Protein AF-0000000087718862 (afdb_homodimer)

Sequence (972 aa):
MPLAAPPSVGAAAALAVLALLAAAALAAAALTTACLLVARPWDPRRRDYSRTHALPRPLFAAVAWWLRLCEEAAGLKPAPHRVAELANSYLVLFALCELGIPDALRRLGGEATASEVASEAALRADARWADRLLSAAAEFGLLRCARRCSRGRRRGAAPGPPERAYALNAVSAVLCADAPCCMRDFVLMERDQAEGALFLAEGIRRGAVPFELSPASKGGAGFWAALAADERRAAAFDGAMRAVDHFAGAPVTFDRVVDIAGGTGHFLARLLRRCPRLRGTLFDQPAQIARAREWWGQEQPDLICARASFAAGSFFEAAALPGPATGSDAEGRTAFVLRNILHDWDDEAALAILRALRARVDPAPLDTRAADAADAAPAGSSAAPARGGDGAGGRGSARSGGGGGSGRERWRDATLVIVEATLSEAVLPSLAKHRACSDITMLCNFGGGQERDEAAFSALLAAAGWRLRRVRPSAGFFCVLDAVPAMPLAAPPSVGAAAALAVLALLAAAALAAAALTTACLLVARPWDPRRRDYSRTHALPRPLFAAVAWWLRLCEEAAGLKPAPHRVAELANSYLVLFALCELGIPDALRRLGGEATASEVASEAALRADARWADRLLSAAAEFGLLRCARRCSRGRRRGAAPGPPERAYALNAVSAVLCADAPCCMRDFVLMERDQAEGALFLAEGIRRGAVPFELSPASKGGAGFWAALAADERRAAAFDGAMRAVDHFAGAPVTFDRVVDIAGGTGHFLARLLRRCPRLRGTLFDQPAQIARAREWWGQEQPDLICARASFAAGSFFEAAALPGPATGSDAEGRTAFVLRNILHDWDDEAALAILRALRARVDPAPLDTRAADAADAAPAGSSAAPARGGDGAGGRGSARSGGGGGSGRERWRDATLVIVEATLSEAVLPSLAKHRACSDITMLCNFGGGQERDEAAFSALLAAAGWRLRRVRPSAGFFCVLDAVPA

Solvent-accessible surface area (backbone atoms only — not comparable to full-atom values): 51392 Å² total; per-residue (Å²): 130,84,74,78,76,68,79,54,74,64,58,53,51,52,46,49,53,48,46,50,50,45,48,47,47,48,46,44,45,46,42,43,40,41,47,49,36,61,40,57,62,57,49,79,85,62,44,63,67,58,63,66,69,74,57,56,62,70,57,43,50,51,50,35,50,48,51,43,49,26,42,54,48,38,60,58,49,59,36,72,52,52,52,53,46,46,62,46,54,36,57,53,56,43,30,39,55,74,50,39,44,46,45,32,31,50,75,58,72,34,47,38,34,32,58,55,40,25,58,69,48,61,37,60,27,60,42,64,59,43,35,51,53,51,49,30,30,27,62,74,60,39,27,40,73,43,78,34,66,38,71,39,92,46,92,87,46,68,64,44,74,67,38,65,26,39,25,66,37,72,46,28,45,31,41,15,83,81,28,78,57,25,41,34,29,40,45,50,33,48,54,62,45,42,60,21,44,75,28,37,36,58,12,45,42,65,50,44,42,6,21,41,74,18,77,74,15,69,87,47,36,53,53,67,60,36,35,71,73,30,65,69,58,37,48,26,42,52,42,23,54,53,34,62,52,59,63,51,73,68,81,80,86,46,41,30,37,37,34,46,66,41,58,66,30,65,66,58,53,54,50,38,69,74,32,82,78,35,31,37,34,43,27,22,44,57,72,43,40,57,52,14,51,54,48,36,59,75,77,36,51,75,45,52,76,73,35,41,46,77,47,53,36,50,64,69,36,36,85,47,44,89,66,55,54,84,73,76,58,24,72,37,37,31,32,41,33,37,62,70,48,57,35,59,31,30,70,68,57,35,37,43,33,46,33,18,50,40,40,45,37,48,63,63,83,72,77,77,75,70,76,69,69,73,70,75,62,77,74,74,80,73,80,67,80,72,84,73,85,78,82,77,86,75,88,80,84,77,81,76,83,69,80,65,78,74,72,79,57,47,43,73,43,50,34,40,35,38,35,34,54,36,59,52,93,86,53,44,59,62,49,53,42,46,35,36,46,50,25,51,47,22,26,19,54,48,41,52,8,35,64,50,40,59,68,55,48,42,53,47,32,46,76,29,50,27,34,73,72,46,77,40,82,47,80,50,76,35,23,39,33,37,27,31,75,98,130,85,73,78,75,69,79,53,73,65,57,54,50,53,45,49,53,48,48,52,50,47,51,47,48,48,47,45,44,46,43,44,44,43,44,47,44,58,39,42,59,66,54,81,83,57,46,58,57,56,62,51,70,76,53,56,63,72,56,43,50,50,50,36,49,49,51,43,49,26,41,55,52,37,61,61,49,60,37,70,50,51,50,52,46,46,62,45,54,36,56,53,56,43,30,38,54,72,49,38,45,48,45,31,31,50,75,58,71,33,47,40,35,34,56,55,41,25,59,69,46,60,37,59,27,60,40,64,58,43,34,52,52,51,50,31,29,26,61,73,60,40,29,40,71,46,78,35,65,40,72,40,90,46,93,87,46,66,65,45,73,67,36,64,25,38,25,67,37,72,45,28,44,31,41,16,84,84,29,79,57,24,42,36,29,40,46,51,33,47,53,62,45,42,62,22,47,76,29,36,35,59,12,43,42,65,48,43,42,7,21,41,75,18,77,75,15,69,87,46,36,53,52,67,61,36,36,71,73,30,66,69,57,38,49,26,43,51,41,22,53,53,34,62,53,59,68,59,72,71,81,78,86,46,41,30,38,36,34,45,65,42,58,66,31,66,65,57,52,52,50,39,69,76,32,81,78,34,30,38,33,41,29,21,44,57,72,43,38,56,52,16,52,54,49,37,58,72,76,38,53,76,44,53,76,73,37,41,48,78,47,54,38,51,63,69,37,36,83,47,44,89,65,59,54,84,73,76,58,25,72,38,36,31,34,41,35,38,62,71,49,58,35,58,31,31,70,69,57,35,37,44,33,46,33,17,50,40,42,44,37,50,60,63,83,72,76,76,73,69,74,68,69,71,70,74,58,77,78,68,81,72,77,68,79,73,82,73,84,74,86,77,82,86,76,82,74,78,77,73,81,65,81,60,78,70,71,77,60,47,44,74,41,51,33,40,36,37,37,34,54,37,61,54,89,87,52,46,61,62,50,52,42,45,36,35,46,51,26,50,49,23,26,19,55,48,42,52,8,35,63,50,39,60,68,55,47,42,51,48,31,47,76,29,50,27,33,70,74,48,77,40,81,48,80,50,75,34,23,40,33,38,27,31,75,98

Structure (mmCIF, N/CA/C/O backbone):
data_AF-0000000087718862-model_v1
#
loop_
_entity.id
_entity.type
_entity.pdbx_description
1 polymer 'Uncharacterized protein'
#
loop_
_atom_site.group_PDB
_atom_site.id
_atom_site.type_symbol
_atom_site.label_atom_id
_atom_site.label_alt_id
_atom_site.label_comp_id
_atom_site.label_asym_id
_atom_site.label_entity_id
_atom_site.label_seq_id
_atom_site.pdbx_PDB_ins_code
_atom_site.Cartn_x
_atom_site.Cartn_y
_atom_site.Cartn_z
_atom_site.occupancy
_atom_site.B_iso_or_equiv
_atom_site.auth_seq_id
_atom_site.auth_comp_id
_atom_site.auth_asym_id
_atom_site.auth_atom_id
_atom_site.pdbx_PDB_model_num
ATOM 1 N N . MET A 1 1 ? 15.93 -51.062 14.953 1 23.64 1 MET A N 1
ATOM 2 C CA . MET A 1 1 ? 16.094 -49.812 14.234 1 23.64 1 MET A CA 1
ATOM 3 C C . MET A 1 1 ? 15.836 -48.625 15.156 1 23.64 1 MET A C 1
ATOM 5 O O . MET A 1 1 ? 14.758 -48.5 15.75 1 23.64 1 MET A O 1
ATOM 9 N N . PRO A 1 2 ? 16.734 -47.938 15.797 1 28.27 2 PRO A N 1
ATOM 10 C CA . PRO A 1 2 ? 16.516 -47.312 17.109 1 28.27 2 PRO A CA 1
ATOM 11 C C . PRO A 1 2 ? 15.609 -46.062 17.031 1 28.27 2 PRO A C 1
ATOM 13 O O . PRO A 1 2 ? 15.516 -45.438 15.969 1 28.27 2 PRO A O 1
ATOM 16 N N . LEU A 1 3 ? 14.586 -46.031 17.797 1 27.34 3 LEU A N 1
ATOM 17 C CA . LEU A 1 3 ? 13.516 -45.094 18.141 1 27.34 3 LEU A CA 1
ATOM 18 C C . LEU A 1 3 ? 14.062 -43.688 18.375 1 27.34 3 LEU A C 1
ATOM 20 O O . LEU A 1 3 ? 14.984 -43.5 19.172 1 27.34 3 LEU A O 1
ATOM 24 N N . ALA A 1 4 ? 14.133 -43 17.328 1 33.72 4 ALA A N 1
ATOM 25 C CA . ALA A 1 4 ? 14.703 -41.656 17.406 1 33.72 4 ALA A CA 1
ATOM 26 C C . ALA A 1 4 ? 14.297 -40.938 18.688 1 33.72 4 ALA A C 1
ATOM 28 O O . ALA A 1 4 ? 13.141 -41.031 19.109 1 33.72 4 ALA A O 1
ATOM 29 N N . ALA A 1 5 ? 15.125 -40.688 19.656 1 36.94 5 ALA A N 1
ATOM 30 C CA . ALA A 1 5 ? 15.023 -40.281 21.062 1 36.94 5 ALA A CA 1
ATOM 31 C C . ALA A 1 5 ? 14.102 -39.062 21.203 1 36.94 5 ALA A C 1
ATOM 33 O O . ALA A 1 5 ? 14.039 -38.219 20.328 1 36.94 5 ALA A O 1
ATOM 34 N N . PRO A 1 6 ? 13.102 -39.156 22.094 1 40.19 6 PRO A N 1
ATOM 35 C CA . PRO A 1 6 ? 12.055 -38.188 22.453 1 40.19 6 PRO A CA 1
ATOM 36 C C . PRO A 1 6 ? 12.586 -36.781 22.656 1 40.19 6 PRO A C 1
ATOM 38 O O . PRO A 1 6 ? 13.75 -36.594 23.031 1 40.19 6 PRO A O 1
ATOM 41 N N . PRO A 1 7 ? 12.031 -35.969 21.969 1 44.09 7 PRO A N 1
ATOM 42 C CA . PRO A 1 7 ? 12.539 -34.625 22.234 1 44.09 7 PRO A CA 1
ATOM 43 C C . PRO A 1 7 ? 12.742 -34.344 23.719 1 44.09 7 PRO A C 1
ATOM 45 O O . PRO A 1 7 ? 11.961 -34.844 24.547 1 44.09 7 PRO A O 1
ATOM 48 N N . SER A 1 8 ? 13.82 -34.188 24.25 1 43.47 8 SER A N 1
ATOM 49 C CA . SER A 1 8 ? 14.18 -34.156 25.656 1 43.47 8 SER A CA 1
ATOM 50 C C . SER A 1 8 ? 13.25 -33.219 26.438 1 43.47 8 SER A C 1
ATOM 52 O O . SER A 1 8 ? 12.594 -32.344 25.859 1 43.47 8 SER A O 1
ATOM 54 N N . VAL A 1 9 ? 12.914 -33.5 27.719 1 49.41 9 VAL A N 1
ATOM 55 C CA . VAL A 1 9 ? 12.125 -32.875 28.781 1 49.41 9 VAL A CA 1
ATOM 56 C C . VAL A 1 9 ? 12.359 -31.375 28.797 1 49.41 9 VAL A C 1
ATOM 58 O O . VAL A 1 9 ? 11.422 -30.594 28.984 1 49.41 9 VAL A O 1
ATOM 61 N N . GLY A 1 10 ? 13.492 -31.016 28.297 1 47.12 10 GLY A N 1
ATOM 62 C CA . GLY A 1 10 ? 13.891 -29.625 28.266 1 47.12 10 GLY A CA 1
ATOM 63 C C . GLY A 1 10 ? 13.258 -28.844 27.141 1 47.12 10 GLY A C 1
ATOM 64 O O . GLY A 1 10 ? 12.836 -27.703 27.312 1 47.12 10 GLY A O 1
ATOM 65 N N . ALA A 1 11 ? 13.047 -29.562 26.125 1 49.69 11 ALA A N 1
ATOM 66 C CA . ALA A 1 11 ? 12.461 -28.906 24.953 1 49.69 11 ALA A CA 1
ATOM 67 C C . ALA A 1 11 ? 10.953 -28.75 25.125 1 49.69 11 ALA A C 1
ATOM 69 O O . ALA A 1 11 ? 10.398 -27.703 24.781 1 49.69 11 ALA A O 1
ATOM 70 N N . ALA A 1 12 ? 10.344 -29.672 25.891 1 48.41 12 ALA A N 1
ATOM 71 C CA . ALA A 1 12 ? 8.898 -29.609 26.125 1 48.41 12 ALA A CA 1
ATOM 72 C C . ALA A 1 12 ? 8.562 -28.516 27.141 1 48.41 12 ALA A C 1
ATOM 74 O O . ALA A 1 12 ? 7.598 -27.766 26.969 1 48.41 12 ALA A O 1
ATOM 75 N N . ALA A 1 13 ? 9.359 -28.406 28.125 1 47.88 13 ALA A N 1
ATOM 76 C CA . ALA A 1 13 ? 9.133 -27.391 29.141 1 47.88 13 ALA A CA 1
ATOM 77 C C . ALA A 1 13 ? 9.391 -26 28.594 1 47.88 13 ALA A C 1
ATOM 79 O O . ALA A 1 13 ? 8.625 -25.062 28.859 1 47.88 13 ALA A O 1
ATOM 80 N N . ALA A 1 14 ? 10.312 -25.953 27.734 1 48.03 14 ALA A N 1
ATOM 81 C CA . ALA A 1 14 ? 10.602 -24.672 27.094 1 48.03 14 ALA A CA 1
ATOM 82 C C . ALA A 1 14 ? 9.484 -24.266 26.141 1 48.03 14 ALA A C 1
ATOM 84 O O . ALA A 1 14 ? 9.07 -23.094 26.125 1 48.03 14 ALA A O 1
ATOM 85 N N . LEU A 1 15 ? 8.812 -25.344 25.734 1 48.75 15 LEU A N 1
ATOM 86 C CA . LEU A 1 15 ? 7.688 -25.078 24.844 1 48.75 15 LEU A CA 1
ATOM 87 C C . LEU A 1 15 ? 6.449 -24.688 25.641 1 48.75 15 LEU A C 1
ATOM 89 O O . LEU A 1 15 ? 5.695 -23.797 25.234 1 48.75 15 LEU A O 1
ATOM 93 N N . ALA A 1 16 ? 6.293 -25.266 26.75 1 49.66 16 ALA A N 1
ATOM 94 C CA . ALA A 1 16 ? 5.156 -24.938 27.594 1 49.66 16 ALA A CA 1
ATOM 95 C C . ALA A 1 16 ? 5.297 -23.531 28.172 1 49.66 16 ALA A C 1
ATOM 97 O O . ALA A 1 16 ? 4.324 -22.766 28.219 1 49.66 16 ALA A O 1
ATOM 98 N N . VAL A 1 17 ? 6.398 -23.141 28.5 1 48.22 17 VAL A N 1
ATOM 99 C CA . VAL A 1 17 ? 6.625 -21.812 29.031 1 48.22 17 VAL A CA 1
ATOM 100 C C . VAL A 1 17 ? 6.504 -20.781 27.906 1 48.22 17 VAL A C 1
ATOM 102 O O . VAL A 1 17 ? 5.883 -19.734 28.078 1 48.22 17 VAL A O 1
ATOM 105 N N . LEU A 1 18 ? 6.824 -21.281 26.797 1 47 18 LEU A N 1
ATOM 106 C CA . LEU A 1 18 ? 6.664 -20.422 25.625 1 47 18 LEU A CA 1
ATOM 107 C C . LEU A 1 18 ? 5.195 -20.281 25.25 1 47 18 LEU A C 1
ATOM 109 O O . LEU A 1 18 ? 4.742 -19.203 24.891 1 47 18 LEU A O 1
ATOM 113 N N . ALA A 1 19 ? 4.504 -21.406 25.516 1 46.75 19 ALA A N 1
ATOM 114 C CA . ALA A 1 19 ? 3.057 -21.391 25.297 1 46.75 19 ALA A CA 1
ATOM 115 C C . ALA A 1 19 ? 2.365 -20.5 26.328 1 46.75 19 ALA A C 1
ATOM 117 O O . ALA A 1 19 ? 1.468 -19.734 26 1 46.75 19 ALA A O 1
ATOM 118 N N . LEU A 1 20 ? 2.664 -20.562 27.484 1 47.06 20 LEU A N 1
ATOM 119 C CA . LEU A 1 20 ? 2.033 -19.75 28.516 1 47.06 20 LEU A CA 1
ATOM 120 C C . LEU A 1 20 ? 2.455 -18.281 28.406 1 47.06 20 LEU A C 1
ATOM 122 O O . LEU A 1 20 ? 1.633 -17.375 28.578 1 47.06 20 LEU A O 1
ATOM 126 N N . LEU A 1 21 ? 3.617 -18.031 27.969 1 45.72 21 LEU A N 1
ATOM 127 C CA . LEU A 1 21 ? 4.055 -16.656 27.734 1 45.72 21 LEU A CA 1
ATOM 128 C C . LEU A 1 21 ? 3.418 -16.094 26.484 1 45.72 21 LEU A C 1
ATOM 130 O O . LEU A 1 21 ? 3.012 -14.922 26.453 1 45.72 21 LEU A O 1
ATOM 134 N N . ALA A 1 22 ? 3.197 -17 25.578 1 45 22 ALA A N 1
ATOM 135 C CA . ALA A 1 22 ? 2.4 -16.656 24.406 1 45 22 ALA A CA 1
ATOM 136 C C . ALA A 1 22 ? 0.949 -16.375 24.781 1 45 22 ALA A C 1
ATOM 138 O O . ALA A 1 22 ? 0.348 -15.406 24.328 1 45 22 ALA A O 1
ATOM 139 N N . ALA A 1 23 ? 0.465 -17.219 25.594 1 45.19 23 ALA A N 1
ATOM 140 C CA . ALA A 1 23 ? -0.889 -17 26.094 1 45.19 23 ALA A CA 1
ATOM 141 C C . ALA A 1 23 ? -0.96 -15.734 26.953 1 45.19 23 ALA A C 1
ATOM 143 O O . ALA A 1 23 ? -1.914 -14.961 26.844 1 45.19 23 ALA A O 1
ATOM 144 N N . ALA A 1 24 ? -0.059 -15.43 27.672 1 44.12 24 ALA A N 1
ATOM 145 C CA . ALA A 1 24 ? -0.067 -14.211 28.484 1 44.12 24 ALA A CA 1
ATOM 146 C C . ALA A 1 24 ? 0.209 -12.977 27.625 1 44.12 24 ALA A C 1
ATOM 148 O O . ALA A 1 24 ? -0.41 -11.93 27.797 1 44.12 24 ALA A O 1
ATOM 149 N N . ALA A 1 25 ? 1.026 -13.125 26.641 1 43.94 25 ALA A N 1
ATOM 150 C CA . ALA A 1 25 ? 1.2 -12.07 25.641 1 43.94 25 ALA A CA 1
ATOM 151 C C . ALA A 1 25 ? -0.078 -11.859 24.828 1 43.94 25 ALA A C 1
ATOM 153 O O . ALA A 1 25 ? -0.472 -10.727 24.562 1 43.94 25 ALA A O 1
ATOM 154 N N . LEU A 1 26 ? -0.649 -12.93 24.5 1 44.22 26 LEU A N 1
ATOM 155 C CA . LEU A 1 26 ? -1.983 -12.828 23.922 1 44.22 26 LEU A CA 1
ATOM 156 C C . LEU A 1 26 ? -2.963 -12.211 24.906 1 44.22 26 LEU A C 1
ATOM 158 O O . LEU A 1 26 ? -3.779 -11.367 24.531 1 44.22 26 LEU A O 1
ATOM 162 N N . ALA A 1 27 ? -2.902 -12.578 26.062 1 44.41 27 ALA A N 1
ATOM 163 C CA . ALA A 1 27 ? -3.797 -11.961 27.031 1 44.41 27 ALA A CA 1
ATOM 164 C C . ALA A 1 27 ? -3.393 -10.516 27.312 1 44.41 27 ALA A C 1
ATOM 166 O O . ALA A 1 27 ? -4.246 -9.625 27.406 1 44.41 27 ALA A O 1
ATOM 167 N N . ALA A 1 28 ? -2.166 -10.148 27.281 1 42.38 28 ALA A N 1
ATOM 168 C CA . ALA A 1 28 ? -1.746 -8.758 27.406 1 42.38 28 ALA A CA 1
ATOM 169 C C . ALA A 1 28 ? -2.051 -7.973 26.125 1 42.38 28 ALA A C 1
ATOM 171 O O . ALA A 1 28 ? -2.492 -6.824 26.188 1 42.38 28 ALA A O 1
ATOM 172 N N . ALA A 1 29 ? -1.793 -8.57 25.016 1 41.5 29 ALA A N 1
ATOM 173 C CA . ALA A 1 29 ? -2.344 -8.016 23.781 1 41.5 29 ALA A CA 1
ATOM 174 C C . ALA A 1 29 ? -3.861 -7.887 23.875 1 41.5 29 ALA A C 1
ATOM 176 O O . ALA A 1 29 ? -4.43 -6.871 23.469 1 41.5 29 ALA A O 1
ATOM 177 N N . ALA A 1 30 ? -4.41 -8.922 24.391 1 41.53 30 ALA A N 1
ATOM 178 C CA . ALA A 1 30 ? -5.84 -8.773 24.656 1 41.53 30 ALA A CA 1
ATOM 179 C C . ALA A 1 30 ? -6.098 -7.66 25.672 1 41.53 30 ALA A C 1
ATOM 181 O O . ALA A 1 30 ? -7.008 -6.848 25.484 1 41.53 30 ALA A O 1
ATOM 182 N N . LEU A 1 31 ? -5.324 -7.562 26.656 1 40.56 31 LEU A N 1
ATOM 183 C CA . LEU A 1 31 ? -5.531 -6.469 27.609 1 40.56 31 LEU A CA 1
ATOM 184 C C . LEU A 1 31 ? -5.09 -5.141 27 1 40.56 31 LEU A C 1
ATOM 186 O O . LEU A 1 31 ? -5.777 -4.125 27.156 1 40.56 31 LEU A O 1
ATOM 190 N N . THR A 1 32 ? -3.988 -5.121 26.297 1 39.25 32 THR A N 1
ATOM 191 C CA . THR A 1 32 ? -3.643 -3.9 25.578 1 39.25 32 THR A CA 1
ATOM 192 C C . THR A 1 32 ? -4.684 -3.594 24.5 1 39.25 32 THR A C 1
ATOM 194 O O . THR A 1 32 ? -5.102 -2.447 24.344 1 39.25 32 THR A O 1
ATOM 197 N N . THR A 1 33 ? -4.961 -4.637 23.812 1 38.41 33 THR A N 1
ATOM 198 C CA . THR A 1 33 ? -6.156 -4.469 23 1 38.41 33 THR A CA 1
ATOM 199 C C . THR A 1 33 ? -7.352 -4.074 23.859 1 38.41 33 THR A C 1
ATOM 201 O O . THR A 1 33 ? -8.117 -3.18 23.5 1 38.41 33 THR A O 1
ATOM 204 N N . ALA A 1 34 ? -7.496 -4.762 24.953 1 37.19 34 ALA A N 1
ATOM 205 C CA . ALA A 1 34 ? -8.539 -4.297 25.859 1 37.19 34 ALA A CA 1
ATOM 206 C C . ALA A 1 34 ? -8.273 -2.867 26.328 1 37.19 34 ALA A C 1
ATOM 208 O O . ALA A 1 34 ? -9.195 -2.055 26.406 1 37.19 34 ALA A O 1
ATOM 209 N N . CYS A 1 35 ? -7.102 -2.631 26.703 1 36.28 35 CYS A N 1
ATOM 210 C CA . CYS A 1 35 ? -6.797 -1.248 27.062 1 36.28 35 CYS A CA 1
ATOM 211 C C . CYS A 1 35 ? -6.852 -0.348 25.828 1 36.28 35 CYS A C 1
ATOM 213 O O . CYS A 1 35 ? -7.301 0.796 25.906 1 36.28 35 CYS A O 1
ATOM 215 N N . LEU A 1 36 ? -6.098 -0.807 24.859 1 36.12 36 LEU A N 1
ATOM 216 C CA . LEU A 1 36 ? -6.387 -0.081 23.625 1 36.12 36 LEU A CA 1
ATOM 217 C C . LEU A 1 36 ? -7.867 -0.166 23.281 1 36.12 36 LEU A C 1
ATOM 219 O O . LEU A 1 36 ? -8.422 0.756 22.688 1 36.12 36 LEU A O 1
ATOM 223 N N . LEU A 1 37 ? -8.414 -1.369 23.375 1 34.22 37 LEU A N 1
ATOM 224 C CA . LEU A 1 37 ? -9.875 -1.421 23.422 1 34.22 37 LEU A CA 1
ATOM 225 C C . LEU A 1 37 ? -10.406 -0.53 24.547 1 34.22 37 LEU A C 1
ATOM 227 O O . LEU A 1 37 ? -11.594 -0.183 24.547 1 34.22 37 LEU A O 1
ATOM 231 N N . VAL A 1 38 ? -9.812 -0.645 25.703 1 31.61 38 VAL A N 1
ATOM 232 C CA . VAL A 1 38 ? -10.227 0.513 26.484 1 31.61 38 VAL A CA 1
ATOM 233 C C . VAL A 1 38 ? -9.859 1.798 25.734 1 31.61 38 VAL A C 1
ATOM 235 O O . VAL A 1 38 ? -10.125 2.898 26.234 1 31.61 38 VAL A O 1
ATOM 238 N N . ALA A 1 39 ? -8.727 1.721 25.016 1 31.38 39 ALA A N 1
ATOM 239 C CA . ALA A 1 39 ? -9.102 2.592 23.906 1 31.38 39 ALA A CA 1
ATOM 240 C C . ALA A 1 39 ? -10.414 2.135 23.266 1 31.38 39 ALA A C 1
ATOM 242 O O . ALA A 1 39 ? -10.516 1 22.797 1 31.38 39 ALA A O 1
ATOM 243 N N . ARG A 1 40 ? -11.523 2.295 23.844 1 30.72 40 ARG A N 1
ATOM 244 C CA . ARG A 1 40 ? -12.953 2.07 23.625 1 30.72 40 ARG A CA 1
ATOM 245 C C . ARG A 1 40 ? -13.258 1.9 22.156 1 30.72 40 ARG A C 1
ATOM 247 O O . ARG A 1 40 ? -12.883 2.74 21.328 1 30.72 40 ARG A O 1
ATOM 254 N N . PRO A 1 41 ? -13.141 0.674 21.5 1 29.67 41 PRO A N 1
ATOM 255 C CA . PRO A 1 41 ? -13.969 0.646 20.281 1 29.67 41 PRO A CA 1
ATOM 256 C C . PRO A 1 41 ? -15.055 1.718 20.281 1 29.67 41 PRO A C 1
ATOM 258 O O . PRO A 1 41 ? -15.617 2.029 21.344 1 29.67 41 PRO A O 1
ATOM 261 N N . TRP A 1 42 ? -15.07 2.504 19.266 1 28.91 42 TRP A N 1
ATOM 262 C CA . TRP A 1 42 ? -16.281 3.268 18.938 1 28.91 42 TRP A CA 1
ATOM 263 C C . TRP A 1 42 ? -17.516 2.393 19.047 1 28.91 42 TRP A C 1
ATOM 265 O O . TRP A 1 42 ? -17.609 1.349 18.391 1 28.91 42 TRP A O 1
ATOM 275 N N . ASP A 1 43 ? -18.094 1.881 20.062 1 27.73 43 ASP A N 1
ATOM 276 C CA . ASP A 1 43 ? -19.547 1.869 19.906 1 27.73 43 ASP A CA 1
ATOM 277 C C . ASP A 1 43 ? -20 2.963 18.953 1 27.73 43 ASP A C 1
ATOM 279 O O . ASP A 1 43 ? -19.75 4.148 19.172 1 27.73 43 ASP A O 1
ATOM 283 N N . PRO A 1 44 ? -20.047 2.609 17.609 1 29.39 44 PRO A N 1
ATOM 284 C CA . PRO A 1 44 ? -20.453 3.684 16.703 1 29.39 44 PRO A CA 1
ATOM 285 C C . PRO A 1 44 ? -21.234 4.789 17.406 1 29.39 44 PRO A C 1
ATOM 287 O O . PRO A 1 44 ? -21.438 5.867 16.844 1 29.39 44 PRO A O 1
ATOM 290 N N . ARG A 1 45 ? -22.125 4.574 18.406 1 28.11 45 ARG A N 1
ATOM 291 C CA . ARG A 1 45 ? -22.891 5.555 19.172 1 28.11 45 ARG A CA 1
ATOM 292 C C . ARG A 1 45 ? -21.984 6.332 20.125 1 28.11 45 ARG A C 1
ATOM 294 O O . ARG A 1 45 ? -22.375 7.387 20.641 1 28.11 45 ARG A O 1
ATOM 301 N N . ARG A 1 46 ? -21.141 5.699 20.859 1 32.31 46 ARG A N 1
ATOM 302 C CA . ARG A 1 46 ? -20.312 6.457 21.797 1 32.31 46 ARG A CA 1
ATOM 303 C C . ARG A 1 46 ? -18.953 6.801 21.188 1 32.31 46 ARG A C 1
ATOM 305 O O . ARG A 1 46 ? -18.062 5.953 21.125 1 32.31 46 ARG A O 1
ATOM 312 N N . ARG A 1 47 ? -18.781 7.414 19.969 1 31.08 47 ARG A N 1
ATOM 313 C CA . ARG A 1 47 ? -18.031 8.055 18.906 1 31.08 47 ARG A CA 1
ATOM 314 C C . ARG A 1 47 ? -16.875 8.875 19.469 1 31.08 47 ARG A C 1
ATOM 316 O O . ARG A 1 47 ? -16.25 9.656 18.75 1 31.08 47 ARG A O 1
ATOM 323 N N . ASP A 1 48 ? -16.953 9.328 20.766 1 30.14 48 ASP A N 1
ATOM 324 C CA . ASP A 1 48 ? -16.141 10.516 21.047 1 30.14 48 ASP A CA 1
ATOM 325 C C . ASP A 1 48 ? -14.672 10.133 21.281 1 30.14 48 ASP A C 1
ATOM 327 O O . ASP A 1 48 ? -14.344 9.523 22.297 1 30.14 48 ASP A O 1
ATOM 331 N N . TYR A 1 49 ? -13.961 9.781 20.281 1 34 49 TYR A N 1
ATOM 332 C CA . TYR A 1 49 ? -12.516 9.695 20.391 1 34 49 TYR A CA 1
ATOM 333 C C . TYR A 1 49 ? -11.961 10.852 21.203 1 34 49 TYR A C 1
ATOM 335 O O . TYR A 1 49 ? -10.75 10.938 21.453 1 34 49 TYR A O 1
ATOM 343 N N . SER A 1 50 ? -12.68 11.883 21.328 1 32.72 50 SER A N 1
ATOM 344 C CA . SER A 1 50 ? -12.273 13.117 21.984 1 32.72 50 SER A CA 1
ATOM 345 C C . SER A 1 50 ? -11.883 12.867 23.438 1 32.72 50 SER A C 1
ATOM 347 O O . SER A 1 50 ? -11.141 13.648 24.031 1 32.72 50 SER A O 1
ATOM 349 N N . ARG A 1 51 ? -12.664 11.977 24.094 1 34.5 51 ARG A N 1
ATOM 350 C CA . ARG A 1 51 ? -12.398 11.852 25.531 1 34.5 51 ARG A CA 1
ATOM 351 C C . ARG A 1 51 ? -11.312 10.812 25.797 1 34.5 51 ARG A C 1
ATOM 353 O O . ARG A 1 51 ? -11.297 10.18 26.844 1 34.5 51 ARG A O 1
ATOM 360 N N . THR A 1 52 ? -10.75 10.172 24.797 1 38.25 52 THR A N 1
ATOM 361 C CA . THR A 1 52 ? -9.656 9.281 25.172 1 38.25 52 THR A CA 1
ATOM 362 C C . THR A 1 52 ? -8.789 9.922 26.266 1 38.25 52 THR A C 1
ATOM 364 O O . THR A 1 52 ? -8.258 11.016 26.078 1 38.25 52 THR A O 1
ATOM 367 N N . HIS A 1 53 ? -9.234 9.836 27.453 1 38.12 53 HIS A N 1
ATOM 368 C CA . HIS A 1 53 ? -8.523 10.219 28.672 1 38.12 53 HIS A CA 1
ATOM 369 C C . HIS A 1 53 ? -7.023 9.977 28.531 1 38.12 53 HIS A C 1
ATOM 371 O O . HIS A 1 53 ? -6.605 8.938 28.016 1 38.12 53 HIS A O 1
ATOM 377 N N . ALA A 1 54 ? -6.32 11.055 28.391 1 46.78 54 ALA A N 1
ATOM 378 C CA . ALA A 1 54 ? -4.867 11.219 28.359 1 46.78 54 ALA A CA 1
ATOM 379 C C . ALA A 1 54 ? -4.191 10.211 29.281 1 46.78 54 ALA A C 1
ATOM 381 O O . ALA A 1 54 ? -4.461 10.18 30.484 1 46.78 54 ALA A O 1
ATOM 382 N N . LEU A 1 55 ? -4 9.055 28.812 1 51.66 55 LEU A N 1
ATOM 383 C CA . LEU A 1 55 ? -3.09 8.211 29.578 1 51.66 55 LEU A CA 1
ATOM 384 C C . LEU A 1 55 ? -1.945 9.039 30.156 1 51.66 55 LEU A C 1
ATOM 386 O O . LEU A 1 55 ? -1.458 9.969 29.516 1 51.66 55 LEU A O 1
ATOM 390 N N . PRO A 1 56 ? -1.934 8.805 31.453 1 53.16 56 PRO A N 1
ATOM 391 C CA . PRO A 1 56 ? -0.688 9.406 31.938 1 53.16 56 PRO A CA 1
ATOM 392 C C . PRO A 1 56 ? 0.501 9.102 31.031 1 53.16 56 PRO A C 1
ATOM 394 O O . PRO A 1 56 ? 0.55 8.039 30.406 1 53.16 56 PRO A O 1
ATOM 397 N N . ARG A 1 57 ? 1.379 9.945 30.938 1 59 57 ARG A N 1
ATOM 398 C CA . ARG A 1 57 ? 2.494 9.922 30 1 59 57 ARG A CA 1
ATOM 399 C C . ARG A 1 57 ? 3.273 8.617 30.109 1 59 57 ARG A C 1
ATOM 401 O O . ARG A 1 57 ? 3.617 8 29.094 1 59 57 ARG A O 1
ATOM 408 N N . PRO A 1 58 ? 3.535 8.148 31.344 1 56.88 58 PRO A N 1
ATOM 409 C CA . PRO A 1 58 ? 4.301 6.906 31.438 1 56.88 58 PRO A CA 1
ATOM 410 C C . PRO A 1 58 ? 3.549 5.711 30.844 1 56.88 58 PRO A C 1
ATOM 412 O O . PRO A 1 58 ? 4.156 4.844 30.219 1 56.88 58 PRO A O 1
ATOM 415 N N . LEU A 1 59 ? 2.307 5.797 31.031 1 57.88 59 LEU A N 1
ATOM 416 C CA . LEU A 1 59 ? 1.506 4.707 30.5 1 57.88 59 LEU A CA 1
ATOM 417 C C . LEU A 1 59 ? 1.397 4.812 28.984 1 57.88 59 LEU A C 1
ATOM 419 O O . LEU A 1 59 ? 1.485 3.805 28.266 1 57.88 59 LEU A O 1
ATOM 423 N N . PHE A 1 60 ? 1.245 5.988 28.547 1 61.5 60 PHE A N 1
ATOM 424 C CA . PHE A 1 60 ? 1.229 6.227 27.109 1 61.5 60 PHE A CA 1
ATOM 425 C C . PHE A 1 60 ? 2.531 5.758 26.469 1 61.5 60 PHE A C 1
ATOM 427 O O . PHE A 1 60 ? 2.516 5.082 25.438 1 61.5 60 PHE A O 1
ATOM 434 N N . ALA A 1 61 ? 3.582 6.016 27.125 1 61.69 61 ALA A N 1
ATOM 435 C CA . ALA A 1 61 ? 4.895 5.641 26.609 1 61.69 61 ALA A CA 1
ATOM 436 C C . ALA A 1 61 ? 5.051 4.125 26.547 1 61.69 61 ALA A C 1
ATOM 438 O O . ALA A 1 61 ? 5.629 3.584 25.609 1 61.69 61 ALA A O 1
ATOM 439 N N . ALA A 1 62 ? 4.516 3.578 27.5 1 61.81 62 ALA A N 1
ATOM 440 C CA . ALA A 1 62 ? 4.598 2.119 27.562 1 61.81 62 ALA A CA 1
ATOM 441 C C . ALA A 1 62 ? 3.779 1.479 26.453 1 61.81 62 ALA A C 1
ATOM 443 O O . ALA A 1 62 ? 4.23 0.528 25.812 1 61.81 62 ALA A O 1
ATOM 444 N N . VAL A 1 63 ? 2.68 2.047 26.188 1 63.44 63 VAL A N 1
ATOM 445 C CA . VAL A 1 63 ? 1.807 1.533 25.141 1 63.44 63 VAL A CA 1
ATOM 446 C C . VAL A 1 63 ? 2.449 1.763 23.766 1 63.44 63 VAL A C 1
ATOM 448 O O . VAL A 1 63 ? 2.443 0.872 22.922 1 63.44 63 VAL A O 1
ATOM 451 N N . ALA A 1 64 ? 2.959 2.881 23.625 1 66.25 64 ALA A N 1
ATOM 452 C CA . ALA A 1 64 ? 3.633 3.205 22.359 1 66.25 64 ALA A CA 1
ATOM 453 C C . ALA A 1 64 ? 4.809 2.264 22.109 1 66.25 64 ALA A C 1
ATOM 455 O O . ALA A 1 64 ? 5.012 1.804 20.984 1 66.25 64 ALA A O 1
ATOM 456 N N . TRP A 1 65 ? 5.473 1.988 23.141 1 67.19 65 TRP A N 1
ATOM 457 C CA . TRP A 1 65 ? 6.617 1.087 23.047 1 67.19 65 TRP A CA 1
ATOM 458 C C . TRP A 1 65 ? 6.168 -0.321 22.672 1 67.19 65 TRP A C 1
ATOM 460 O O . TRP A 1 65 ? 6.789 -0.972 21.828 1 67.19 65 TRP A O 1
ATOM 470 N N . TRP A 1 66 ? 5.164 -0.66 23.234 1 65.62 66 TRP A N 1
ATOM 471 C CA . TRP A 1 66 ? 4.621 -1.984 22.953 1 65.62 66 TRP A CA 1
ATOM 472 C C . TRP A 1 66 ? 4.156 -2.086 21.5 1 65.62 66 TRP A C 1
ATOM 474 O O . TRP A 1 66 ? 4.426 -3.08 20.828 1 65.62 66 TRP A O 1
ATOM 484 N N . LEU A 1 67 ? 3.449 -1.148 21.047 1 67.81 67 LEU A N 1
ATOM 485 C CA . LEU A 1 67 ? 2.975 -1.147 19.672 1 67.81 67 LEU A CA 1
ATOM 486 C C . LEU A 1 67 ? 4.148 -1.166 18.688 1 67.81 67 LEU A C 1
ATOM 488 O O . LEU A 1 67 ? 4.086 -1.83 17.656 1 67.81 67 LEU A O 1
ATOM 492 N N . ARG A 1 68 ? 5.156 -0.5 19.094 1 70.44 68 ARG A N 1
ATOM 493 C CA . ARG A 1 68 ? 6.363 -0.516 18.266 1 70.44 68 ARG A CA 1
ATOM 494 C C . ARG A 1 68 ? 6.977 -1.911 18.219 1 70.44 68 ARG A C 1
ATOM 496 O O . ARG A 1 68 ? 7.434 -2.357 17.156 1 70.44 68 ARG A O 1
ATOM 503 N N . LEU A 1 69 ? 6.969 -2.525 19.312 1 67.62 69 LEU A N 1
ATOM 504 C CA . LEU A 1 69 ? 7.531 -3.869 19.375 1 67.62 69 LEU A CA 1
ATOM 505 C C . LEU A 1 69 ? 6.715 -4.848 18.547 1 67.62 69 LEU A C 1
ATOM 507 O O . LEU A 1 69 ? 7.277 -5.715 17.875 1 67.62 69 LEU A O 1
ATOM 511 N N . CYS A 1 70 ? 5.465 -4.699 18.641 1 68.06 70 CYS A N 1
ATOM 512 C CA . CYS A 1 70 ? 4.594 -5.566 17.859 1 68.06 70 CYS A CA 1
ATOM 513 C C . CYS A 1 70 ? 4.816 -5.363 16.359 1 68.06 70 CYS A C 1
ATOM 515 O O . CYS A 1 70 ? 4.848 -6.328 15.594 1 68.06 70 CYS A O 1
ATOM 517 N N . GLU A 1 71 ? 4.969 -4.23 16.016 1 72.06 71 GLU A N 1
ATOM 518 C CA . GLU A 1 71 ? 5.215 -3.936 14.609 1 72.06 71 GLU A CA 1
ATOM 519 C C . GLU A 1 71 ? 6.551 -4.512 14.148 1 72.06 71 GLU A C 1
ATOM 521 O O . GLU A 1 71 ? 6.656 -5.043 13.039 1 72.06 71 GLU A O 1
ATOM 526 N N . GLU A 1 72 ? 7.5 -4.332 15.039 1 69.25 72 GLU A N 1
ATOM 527 C CA . GLU A 1 72 ? 8.82 -4.867 14.711 1 69.25 72 GLU A CA 1
ATOM 528 C C . GLU A 1 72 ? 8.781 -6.387 14.609 1 69.25 72 GLU A C 1
ATOM 530 O O . GLU A 1 72 ? 9.422 -6.973 13.727 1 69.25 72 GLU A O 1
ATOM 535 N N . ALA A 1 73 ? 7.996 -6.902 15.414 1 67.5 73 ALA A N 1
ATOM 536 C CA . ALA A 1 73 ? 7.871 -8.359 15.391 1 67.5 73 ALA A CA 1
ATOM 537 C C . ALA A 1 73 ? 7.148 -8.828 14.133 1 67.5 73 ALA A C 1
ATOM 539 O O . ALA A 1 73 ? 7.531 -9.828 13.523 1 67.5 73 ALA A O 1
ATOM 540 N N . ALA A 1 74 ? 6.156 -8.141 13.781 1 69.81 74 ALA A N 1
ATOM 541 C CA . ALA A 1 74 ? 5.414 -8.484 12.578 1 69.81 74 ALA A CA 1
ATOM 542 C C . ALA A 1 74 ? 6.285 -8.328 11.336 1 69.81 74 ALA A C 1
ATOM 544 O O . ALA A 1 74 ? 6.082 -9.023 10.336 1 69.81 74 ALA A O 1
ATOM 545 N N . GLY A 1 75 ? 7.23 -7.469 11.461 1 68.69 75 GLY A N 1
ATOM 546 C CA . GLY A 1 75 ? 8.133 -7.219 10.344 1 68.69 75 GLY A CA 1
ATOM 547 C C . GLY A 1 75 ? 9.18 -8.305 10.172 1 68.69 75 GLY A C 1
ATOM 548 O O . GLY A 1 75 ? 9.906 -8.32 9.18 1 68.69 75 GLY A O 1
ATOM 549 N N . LEU A 1 76 ? 9.164 -9.227 11.062 1 65.38 76 LEU A N 1
ATOM 550 C CA . LEU A 1 76 ? 10.156 -10.289 11.008 1 65.38 76 LEU A CA 1
ATOM 551 C C . LEU A 1 76 ? 9.727 -11.391 10.039 1 65.38 76 LEU A C 1
ATOM 553 O O . LEU A 1 76 ? 10.445 -12.375 9.859 1 65.38 76 LEU A O 1
ATOM 557 N N . LYS A 1 77 ? 8.727 -11.25 9.367 1 71.38 77 LYS A N 1
ATOM 558 C CA . LYS A 1 77 ? 8.359 -12.188 8.312 1 71.38 77 LYS A CA 1
ATOM 559 C C . LYS A 1 77 ? 9.391 -12.18 7.188 1 71.38 77 LYS A C 1
ATOM 561 O O . LYS A 1 77 ? 10.195 -11.25 7.078 1 71.38 77 LYS A O 1
ATOM 566 N N . PRO A 1 78 ? 9.422 -13.297 6.363 1 71.12 78 PRO A N 1
ATOM 567 C CA . PRO A 1 78 ? 10.406 -13.312 5.277 1 71.12 78 PRO A CA 1
ATOM 568 C C . PRO A 1 78 ? 10.344 -12.055 4.406 1 71.12 78 PRO A C 1
ATOM 570 O O . PRO A 1 78 ? 9.25 -11.578 4.086 1 71.12 78 PRO A O 1
ATOM 573 N N . ALA A 1 79 ? 11.531 -11.562 4.074 1 78.5 79 ALA A N 1
ATOM 574 C CA . ALA A 1 79 ? 11.68 -10.281 3.398 1 78.5 79 ALA A CA 1
ATOM 575 C C . ALA A 1 79 ? 10.859 -10.242 2.113 1 78.5 79 ALA A C 1
ATOM 577 O O . ALA A 1 79 ? 10.141 -9.266 1.859 1 78.5 79 ALA A O 1
ATOM 578 N N . PRO A 1 80 ? 10.906 -11.352 1.296 1 78.81 80 PRO A N 1
ATOM 579 C CA . PRO A 1 80 ? 10.109 -11.305 0.068 1 78.81 80 PRO A CA 1
ATOM 580 C C . PRO A 1 80 ? 8.609 -11.188 0.34 1 78.81 80 PRO A C 1
ATOM 582 O O . PRO A 1 80 ? 7.891 -10.531 -0.419 1 78.81 80 PRO A O 1
ATOM 585 N N . HIS A 1 81 ? 8.141 -11.82 1.449 1 79 81 HIS A N 1
ATOM 586 C CA . HIS A 1 81 ? 6.727 -11.742 1.798 1 79 81 HIS A CA 1
ATOM 587 C C . HIS A 1 81 ? 6.344 -10.328 2.23 1 79 81 HIS A C 1
ATOM 589 O O . HIS A 1 81 ? 5.262 -9.844 1.887 1 79 81 HIS A O 1
ATOM 595 N N . ARG A 1 82 ? 7.219 -9.742 2.977 1 81.38 82 ARG A N 1
ATOM 596 C CA . ARG A 1 82 ? 6.984 -8.359 3.396 1 81.38 82 ARG A CA 1
ATOM 597 C C . ARG A 1 82 ? 6.926 -7.426 2.193 1 81.38 82 ARG A C 1
ATOM 599 O O . ARG A 1 82 ? 6.066 -6.539 2.131 1 81.38 82 ARG A O 1
ATOM 606 N N . VAL A 1 83 ? 7.875 -7.609 1.259 1 87.31 83 VAL A N 1
ATOM 607 C CA . VAL A 1 83 ? 7.914 -6.793 0.048 1 87.31 83 VAL A CA 1
ATOM 608 C C . VAL A 1 83 ? 6.609 -6.957 -0.728 1 87.31 83 VAL A C 1
ATOM 610 O O . VAL A 1 83 ? 5.996 -5.965 -1.134 1 87.31 83 VAL A O 1
ATOM 613 N N . ALA A 1 84 ? 6.164 -8.195 -0.869 1 85.25 84 ALA A N 1
ATOM 614 C CA . ALA A 1 84 ? 4.941 -8.469 -1.618 1 85.25 84 ALA A CA 1
ATOM 615 C C . ALA A 1 84 ? 3.73 -7.832 -0.939 1 85.25 84 ALA A C 1
ATOM 617 O O . ALA A 1 84 ? 2.859 -7.273 -1.607 1 85.25 84 ALA A O 1
ATOM 618 N N . GLU A 1 85 ? 3.67 -7.926 0.312 1 84.06 85 GLU A N 1
ATOM 619 C CA . GLU A 1 85 ? 2.568 -7.352 1.08 1 84.06 85 GLU A CA 1
ATOM 620 C C . GLU A 1 85 ? 2.506 -5.836 0.913 1 84.06 85 GLU A C 1
ATOM 622 O O . GLU A 1 85 ? 1.434 -5.277 0.676 1 84.06 85 GLU A O 1
ATOM 627 N N . LEU A 1 86 ? 3.625 -5.16 1.018 1 88 86 LEU A N 1
ATOM 628 C CA . LEU A 1 86 ? 3.686 -3.707 0.922 1 88 86 LEU A CA 1
ATOM 629 C C . LEU A 1 86 ? 3.33 -3.24 -0.485 1 88 86 LEU A C 1
ATOM 631 O O . LEU A 1 86 ? 2.744 -2.168 -0.657 1 88 86 LEU A O 1
ATOM 635 N N . ALA A 1 87 ? 3.6 -4.027 -1.449 1 88.62 87 ALA A N 1
ATOM 636 C CA . ALA A 1 87 ? 3.414 -3.641 -2.846 1 88.62 87 ALA A CA 1
ATOM 637 C C . ALA A 1 87 ? 1.941 -3.701 -3.24 1 88.62 87 ALA A C 1
ATOM 639 O O . ALA A 1 87 ? 1.536 -3.104 -4.242 1 88.62 87 ALA A O 1
ATOM 640 N N . ASN A 1 88 ? 1.081 -4.359 -2.41 1 86.06 88 ASN A N 1
ATOM 641 C CA . ASN A 1 88 ? -0.228 -4.652 -2.982 1 86.06 88 ASN A CA 1
ATOM 642 C C . ASN A 1 88 ? -1.354 -4.305 -2.014 1 86.06 88 ASN A C 1
ATOM 644 O O . ASN A 1 88 ? -2.529 -4.328 -2.385 1 86.06 88 ASN A O 1
ATOM 648 N N . SER A 1 89 ? -1.201 -4.074 -0.795 1 82.06 89 SER A N 1
ATOM 649 C CA . SER A 1 89 ? -2.238 -3.971 0.226 1 82.06 89 SER A CA 1
ATOM 650 C C . SER A 1 89 ? -3.154 -2.779 -0.035 1 82.06 89 SER A C 1
ATOM 652 O O . SER A 1 89 ? -4.34 -2.814 0.305 1 82.06 89 SER A O 1
ATOM 654 N N . TYR A 1 90 ? -2.729 -1.77 -0.692 1 90.31 90 TYR A N 1
ATOM 655 C CA . TYR A 1 90 ? -3.504 -0.552 -0.904 1 90.31 90 TYR A CA 1
ATOM 656 C C . TYR A 1 90 ? -4.688 -0.813 -1.827 1 90.31 90 TYR A C 1
ATOM 658 O O . TYR A 1 90 ? -5.719 -0.145 -1.728 1 90.31 90 TYR A O 1
ATOM 666 N N . LEU A 1 91 ? -4.555 -1.778 -2.719 1 89.44 91 LEU A N 1
ATOM 667 C CA . LEU A 1 91 ? -5.531 -2.021 -3.775 1 89.44 91 LEU A CA 1
ATOM 668 C C . LEU A 1 91 ? -6.883 -2.412 -3.186 1 89.44 91 LEU A C 1
ATOM 670 O O . LEU A 1 91 ? -7.922 -1.914 -3.625 1 89.44 91 LEU A O 1
ATOM 674 N N . VAL A 1 92 ? -6.832 -3.244 -2.215 1 93.5 92 VAL A N 1
ATOM 675 C CA . VAL A 1 92 ? -8.055 -3.754 -1.599 1 93.5 92 VAL A CA 1
ATOM 676 C C . VAL A 1 92 ? -8.75 -2.633 -0.833 1 93.5 92 VAL A C 1
ATOM 678 O O . VAL A 1 92 ? -9.977 -2.482 -0.92 1 93.5 92 VAL A O 1
ATOM 681 N N . LEU A 1 93 ? -7.988 -1.837 -0.193 1 95.31 93 LEU A N 1
ATOM 682 C CA . LEU A 1 93 ? -8.539 -0.727 0.578 1 95.31 93 LEU A CA 1
ATOM 683 C C . LEU A 1 93 ? -9.203 0.294 -0.338 1 95.31 93 LEU A C 1
ATOM 685 O O . LEU A 1 93 ? -10.328 0.727 -0.078 1 95.31 93 LEU A O 1
ATOM 689 N N . PHE A 1 94 ? -8.547 0.667 -1.403 1 95.19 94 PHE A N 1
ATOM 690 C CA . PHE A 1 94 ? -9.102 1.62 -2.357 1 95.19 94 PHE A CA 1
ATOM 691 C C . PHE A 1 94 ? -10.414 1.107 -2.938 1 95.19 94 PHE A C 1
ATOM 693 O O . PHE A 1 94 ? -11.406 1.829 -2.959 1 95.19 94 PHE A O 1
ATOM 700 N N . ALA A 1 95 ? -10.445 -0.127 -3.305 1 95.31 95 ALA A N 1
ATOM 701 C CA . ALA A 1 95 ? -11.633 -0.698 -3.939 1 95.31 95 ALA A CA 1
ATOM 702 C C . ALA A 1 95 ? -12.805 -0.76 -2.963 1 95.31 95 ALA A C 1
ATOM 704 O O . ALA A 1 95 ? -13.945 -0.482 -3.336 1 95.31 95 ALA A O 1
ATOM 705 N N . LEU A 1 96 ? -12.578 -1.133 -1.723 1 96 96 LEU A N 1
ATOM 706 C CA . LEU A 1 96 ? -13.625 -1.197 -0.704 1 96 96 LEU A CA 1
ATOM 707 C C . LEU A 1 96 ? -14.312 0.154 -0.544 1 96 96 LEU A C 1
ATOM 709 O O . LEU A 1 96 ? -15.539 0.226 -0.487 1 96 96 LEU A O 1
ATOM 713 N N . CYS A 1 97 ? -13.508 1.166 -0.496 1 95.56 97 CYS A N 1
ATOM 714 C CA . CYS A 1 97 ? -14.047 2.504 -0.264 1 95.56 97 CYS A CA 1
ATOM 715 C C . CYS A 1 97 ? -14.719 3.045 -1.517 1 95.56 97 CYS A C 1
ATOM 717 O O . CYS A 1 97 ? -15.797 3.645 -1.436 1 95.56 97 CYS A O 1
ATOM 719 N N . GLU A 1 98 ? -14.133 2.83 -2.682 1 95.19 98 GLU A N 1
ATOM 720 C CA . GLU A 1 98 ? -14.703 3.301 -3.939 1 95.19 98 GLU A CA 1
ATOM 721 C C . GLU A 1 98 ? -16.062 2.654 -4.207 1 95.19 98 GLU A C 1
ATOM 723 O O . GLU A 1 98 ? -16.953 3.283 -4.777 1 95.19 98 GLU A O 1
ATOM 728 N N . LEU A 1 99 ? -16.203 1.423 -3.77 1 96.25 99 LEU A N 1
ATOM 729 C CA . LEU A 1 99 ? -17.438 0.681 -4.047 1 96.25 99 LEU A CA 1
ATOM 730 C C . LEU A 1 99 ? -18.453 0.89 -2.936 1 96.25 99 LEU A C 1
ATOM 732 O O . LEU A 1 99 ? -19.594 0.412 -3.031 1 96.25 99 LEU A O 1
ATOM 736 N N . GLY A 1 100 ? -18.047 1.538 -1.837 1 96.06 100 GLY A N 1
ATOM 737 C CA . GLY A 1 100 ? -18.953 1.791 -0.726 1 96.06 100 GLY A CA 1
ATOM 738 C C . GLY A 1 100 ? -19.312 0.537 0.05 1 96.06 100 GLY A C 1
ATOM 739 O O . GLY A 1 100 ? -20.406 0.435 0.604 1 96.06 100 GLY A O 1
ATOM 740 N N . ILE A 1 101 ? -18.406 -0.375 0.119 1 96.69 101 ILE A N 1
ATOM 741 C CA . ILE A 1 101 ? -18.672 -1.684 0.704 1 96.69 101 ILE A CA 1
ATOM 742 C C . ILE A 1 101 ? -18.906 -1.54 2.207 1 96.69 101 ILE A C 1
ATOM 744 O O . ILE A 1 101 ? -19.812 -2.158 2.766 1 96.69 101 ILE A O 1
ATOM 748 N N . PRO A 1 102 ? -18.094 -0.736 2.963 1 96 102 PRO A N 1
ATOM 749 C CA . PRO A 1 102 ? -18.344 -0.605 4.398 1 96 102 PRO A CA 1
ATOM 750 C C . PRO A 1 102 ? -19.75 -0.104 4.703 1 96 102 PRO A C 1
ATOM 752 O O . PRO A 1 102 ? -20.422 -0.637 5.59 1 96 102 PRO A O 1
ATOM 755 N N . ASP A 1 103 ? -20.188 0.837 3.941 1 96.06 103 ASP A N 1
ATOM 756 C CA . ASP A 1 103 ? -21.531 1.352 4.141 1 96.06 103 ASP A CA 1
ATOM 757 C C . ASP A 1 103 ? -22.578 0.301 3.777 1 96.06 103 ASP A C 1
ATOM 759 O O . ASP A 1 103 ? -23.609 0.191 4.441 1 96.06 103 ASP A O 1
ATOM 763 N N . ALA A 1 104 ? -22.391 -0.418 2.686 1 96.62 104 ALA A N 1
ATOM 764 C CA . ALA A 1 104 ? -23.297 -1.489 2.303 1 96.62 104 ALA A CA 1
ATOM 765 C C . ALA A 1 104 ? -23.438 -2.52 3.422 1 96.62 104 ALA A C 1
ATOM 767 O O . ALA A 1 104 ? -24.547 -2.936 3.758 1 96.62 104 ALA A O 1
ATOM 768 N N . LEU A 1 105 ? -22.312 -2.916 3.967 1 95 105 LEU A N 1
ATOM 769 C CA . LEU A 1 105 ? -22.312 -3.869 5.07 1 95 105 LEU A CA 1
ATOM 770 C C . LEU A 1 105 ? -23.078 -3.303 6.266 1 95 105 LEU A C 1
ATOM 772 O O . LEU A 1 105 ? -23.844 -4.023 6.918 1 95 105 LEU A O 1
ATOM 776 N N . ARG A 1 106 ? -22.844 -2.041 6.5 1 93.56 106 ARG A N 1
ATOM 777 C CA . ARG A 1 106 ? -23.531 -1.38 7.598 1 93.56 106 ARG A CA 1
ATOM 778 C C . ARG A 1 106 ? -25.047 -1.411 7.379 1 93.56 106 ARG A C 1
ATOM 780 O O . ARG A 1 106 ? -25.812 -1.718 8.297 1 93.56 106 ARG A O 1
ATOM 787 N N . ARG A 1 107 ? -25.5 -1.136 6.203 1 95.62 107 ARG A N 1
ATOM 788 C CA . ARG A 1 107 ? -26.922 -1.129 5.867 1 95.62 107 ARG A CA 1
ATOM 789 C C . ARG A 1 107 ? -27.516 -2.529 5.977 1 95.62 107 ARG A C 1
ATOM 791 O O . ARG A 1 107 ? -28.703 -2.684 6.246 1 95.62 107 ARG A O 1
ATOM 798 N N . LEU A 1 108 ? -26.703 -3.545 5.777 1 94.94 108 LEU A N 1
ATOM 799 C CA . LEU A 1 108 ? -27.141 -4.934 5.828 1 94.94 108 LEU A CA 1
ATOM 800 C C . LEU A 1 108 ? -27.047 -5.488 7.246 1 94.94 108 LEU A C 1
ATOM 802 O O . LEU A 1 108 ? -27.172 -6.695 7.457 1 94.94 108 LEU A O 1
ATOM 806 N N . GLY A 1 109 ? -26.719 -4.672 8.211 1 90.56 109 GLY A N 1
ATOM 807 C CA . GLY A 1 109 ? -26.688 -5.09 9.602 1 90.56 109 GLY A CA 1
ATOM 808 C C . GLY A 1 109 ? -25.297 -5.434 10.102 1 90.56 109 GLY A C 1
ATOM 809 O O . GLY A 1 109 ? -25.141 -6.023 11.172 1 90.56 109 GLY A O 1
ATOM 810 N N . GLY A 1 110 ? -24.344 -5.172 9.32 1 87.44 110 GLY A N 1
ATOM 811 C CA . GLY A 1 110 ? -22.969 -5.309 9.773 1 87.44 110 GLY A CA 1
ATOM 812 C C . GLY A 1 110 ? -22.328 -6.605 9.336 1 87.44 110 GLY A C 1
ATOM 813 O O . GLY A 1 110 ? -21.109 -6.785 9.492 1 87.44 110 GLY A O 1
ATOM 814 N N . GLU A 1 111 ? -23.062 -7.586 8.883 1 89.94 111 GLU A N 1
ATOM 815 C CA . GLU A 1 111 ? -22.562 -8.859 8.375 1 89.94 111 GLU A CA 1
ATOM 816 C C . GLU A 1 111 ? -23.422 -9.352 7.203 1 89.94 111 GLU A C 1
ATOM 818 O O . GLU A 1 111 ? -24.656 -9.281 7.254 1 89.94 111 GLU A O 1
ATOM 823 N N . ALA A 1 112 ? -22.734 -9.758 6.141 1 94.38 112 ALA A N 1
ATOM 824 C CA . ALA A 1 112 ? -23.484 -10.188 4.957 1 94.38 112 ALA A CA 1
ATOM 825 C C . ALA A 1 112 ? -22.625 -11.07 4.059 1 94.38 112 ALA A C 1
ATOM 827 O O . ALA A 1 112 ? -21.391 -11.086 4.191 1 94.38 112 ALA A O 1
ATOM 828 N N . THR A 1 113 ? -23.266 -11.773 3.232 1 93.88 113 THR A N 1
ATOM 829 C CA . THR A 1 113 ? -22.562 -12.562 2.221 1 93.88 113 THR A CA 1
ATOM 830 C C . THR A 1 113 ? -22.125 -11.68 1.059 1 93.88 113 THR A C 1
ATOM 832 O O . THR A 1 113 ? -22.578 -10.539 0.931 1 93.88 113 THR A O 1
ATOM 835 N N . ALA A 1 114 ? -21.297 -12.227 0.261 1 94.62 114 ALA A N 1
ATOM 836 C CA . ALA A 1 114 ? -20.812 -11.484 -0.903 1 94.62 114 ALA A CA 1
ATOM 837 C C . ALA A 1 114 ? -21.969 -11.133 -1.836 1 94.62 114 ALA A C 1
ATOM 839 O O . ALA A 1 114 ? -22.016 -10.031 -2.391 1 94.62 114 ALA A O 1
ATOM 840 N N . SER A 1 115 ? -22.875 -12.07 -2.025 1 94.12 115 SER A N 1
ATOM 841 C CA . SER A 1 115 ? -24.016 -11.836 -2.895 1 94.12 115 SER A CA 1
ATOM 842 C C . SER A 1 115 ? -24.891 -10.703 -2.363 1 94.12 115 SER A C 1
ATOM 844 O O . SER A 1 115 ? -25.359 -9.859 -3.131 1 94.12 115 SER A O 1
ATOM 846 N N . GLU A 1 116 ? -25.094 -10.703 -1.071 1 94.88 116 GLU A N 1
ATOM 847 C CA . GLU A 1 116 ? -25.859 -9.633 -0.445 1 94.88 116 GLU A CA 1
ATOM 848 C C . GLU A 1 116 ? -25.172 -8.281 -0.597 1 94.88 116 GLU A C 1
ATOM 850 O O . GLU A 1 116 ? -25.828 -7.281 -0.908 1 94.88 116 GLU A O 1
ATOM 855 N N . VAL A 1 117 ? -23.922 -8.289 -0.389 1 95.88 117 VAL A N 1
ATOM 856 C CA . VAL A 1 117 ? -23.156 -7.051 -0.495 1 95.88 117 VAL A CA 1
ATOM 857 C C . VAL A 1 117 ? -23.188 -6.539 -1.933 1 95.88 117 VAL A C 1
ATOM 859 O O . VAL A 1 117 ? -23.375 -5.344 -2.166 1 95.88 117 VAL A O 1
ATOM 862 N N . ALA A 1 118 ? -23.031 -7.453 -2.889 1 95.81 118 ALA A N 1
ATOM 863 C CA . ALA A 1 118 ? -23.031 -7.078 -4.301 1 95.81 118 ALA A CA 1
ATOM 864 C C . ALA A 1 118 ? -24.359 -6.445 -4.695 1 95.81 118 ALA A C 1
ATOM 866 O O . ALA A 1 118 ? -24.391 -5.457 -5.434 1 95.81 118 ALA A O 1
ATOM 867 N N . SER A 1 119 ? -25.391 -6.996 -4.211 1 95.62 119 SER A N 1
ATOM 868 C CA . SER A 1 119 ? -26.719 -6.469 -4.5 1 95.62 119 SER A CA 1
ATOM 869 C C . SER A 1 119 ? -26.922 -5.098 -3.859 1 95.62 119 SER A C 1
ATOM 871 O O . SER A 1 119 ? -27.375 -4.16 -4.52 1 95.62 119 SER A O 1
ATOM 873 N N . GLU A 1 120 ? -26.547 -5.008 -2.611 1 95.12 120 GLU A N 1
ATOM 874 C CA . GLU A 1 120 ? -26.734 -3.764 -1.87 1 95.12 120 GLU A CA 1
ATOM 875 C C . GLU A 1 120 ? -25.906 -2.635 -2.461 1 95.12 120 GLU A C 1
ATOM 877 O O . GLU A 1 120 ? -26.344 -1.483 -2.498 1 95.12 120 GLU A O 1
ATOM 882 N N . ALA A 1 121 ? -24.719 -2.961 -2.9 1 94.31 121 ALA A N 1
ATOM 883 C CA . ALA A 1 121 ? -23.812 -1.968 -3.471 1 94.31 121 ALA A CA 1
ATOM 884 C C . ALA A 1 121 ? -24.062 -1.799 -4.969 1 94.31 121 ALA A C 1
ATOM 886 O O . ALA A 1 121 ? -23.344 -1.048 -5.637 1 94.31 121 ALA A O 1
ATOM 887 N N . ALA A 1 122 ? -24.969 -2.512 -5.578 1 92.88 122 ALA A N 1
ATOM 888 C CA . ALA A 1 122 ? -25.359 -2.422 -6.98 1 92.88 122 ALA A CA 1
ATOM 889 C C . ALA A 1 122 ? -24.188 -2.721 -7.902 1 92.88 122 ALA A C 1
ATOM 891 O O . ALA A 1 122 ? -23.906 -1.958 -8.828 1 92.88 122 ALA A O 1
ATOM 892 N N . LEU A 1 123 ? -23.531 -3.787 -7.562 1 93.25 123 LEU A N 1
ATOM 893 C CA . LEU A 1 123 ? -22.422 -4.219 -8.406 1 93.25 123 LEU A CA 1
ATOM 894 C C . LEU A 1 123 ? -22.922 -5.07 -9.57 1 93.25 123 LEU A C 1
ATOM 896 O O . LEU A 1 123 ? -23.75 -5.957 -9.375 1 93.25 123 LEU A O 1
ATOM 900 N N . ARG A 1 124 ? -22.453 -4.801 -10.781 1 87.69 124 ARG A N 1
ATOM 901 C CA . ARG A 1 124 ? -22.922 -5.508 -11.969 1 87.69 124 ARG A CA 1
ATOM 902 C C . ARG A 1 124 ? -22.094 -6.773 -12.211 1 87.69 124 ARG A C 1
ATOM 904 O O . ARG A 1 124 ? -22.547 -7.684 -12.914 1 87.69 124 ARG A O 1
ATOM 911 N N . ALA A 1 125 ? -20.938 -6.793 -11.648 1 83 125 ALA A N 1
ATOM 912 C CA . ALA A 1 125 ? -20.094 -7.973 -11.82 1 83 125 ALA A CA 1
ATOM 913 C C . ALA A 1 125 ? -20.688 -9.18 -11.109 1 83 125 ALA A C 1
ATOM 915 O O . ALA A 1 125 ? -21.531 -9.031 -10.219 1 83 125 ALA A O 1
ATOM 916 N N . ASP A 1 126 ? -20.234 -10.281 -11.484 1 85.62 126 ASP A N 1
ATOM 917 C CA . ASP A 1 126 ? -20.547 -11.523 -10.773 1 85.62 126 ASP A CA 1
ATOM 918 C C . ASP A 1 126 ? -20.219 -11.406 -9.289 1 85.62 126 ASP A C 1
ATOM 920 O O . ASP A 1 126 ? -19.203 -10.82 -8.914 1 85.62 126 ASP A O 1
ATOM 924 N N . ALA A 1 127 ? -21.125 -11.961 -8.461 1 89.75 127 ALA A N 1
ATOM 925 C CA . ALA A 1 127 ? -20.953 -11.898 -7.008 1 89.75 127 ALA A CA 1
ATOM 926 C C . ALA A 1 127 ? -19.625 -12.539 -6.586 1 89.75 127 ALA A C 1
ATOM 928 O O . ALA A 1 127 ? -19.109 -12.234 -5.512 1 89.75 127 ALA A O 1
ATOM 929 N N . ARG A 1 128 ? -19.125 -13.328 -7.449 1 90.81 128 ARG A N 1
ATOM 930 C CA . ARG A 1 128 ? -17.844 -13.969 -7.168 1 90.81 128 ARG A CA 1
ATOM 931 C C . ARG A 1 128 ? -16.719 -12.945 -7.117 1 90.81 128 ARG A C 1
ATOM 933 O O . ARG A 1 128 ? -15.734 -13.141 -6.406 1 90.81 128 ARG A O 1
ATOM 940 N N . TRP A 1 129 ? -16.844 -11.922 -7.945 1 93.38 129 TRP A N 1
ATOM 941 C CA . TRP A 1 129 ? -15.836 -10.875 -7.906 1 93.38 129 TRP A CA 1
ATOM 942 C C . TRP A 1 129 ? -15.867 -10.133 -6.574 1 93.38 129 TRP A C 1
ATOM 944 O O . TRP A 1 129 ? -14.82 -9.836 -5.992 1 93.38 129 TRP A O 1
ATOM 954 N N . ALA A 1 130 ? -17.078 -9.898 -6.121 1 94 130 ALA A N 1
ATOM 955 C CA . ALA A 1 130 ? -17.234 -9.273 -4.809 1 94 130 ALA A CA 1
ATOM 956 C C . ALA A 1 130 ? -16.672 -10.172 -3.709 1 94 130 ALA A C 1
ATOM 958 O O . ALA A 1 130 ? -16.031 -9.695 -2.775 1 94 130 ALA A O 1
ATOM 959 N N . ASP A 1 131 ? -16.953 -11.438 -3.828 1 94.06 131 ASP A N 1
ATOM 960 C CA . ASP A 1 131 ? -16.469 -12.391 -2.838 1 94.06 131 ASP A CA 1
ATOM 961 C C . ASP A 1 131 ? -14.938 -12.367 -2.762 1 94.06 131 ASP A C 1
ATOM 963 O O . ASP A 1 131 ? -14.359 -12.445 -1.672 1 94.06 131 ASP A O 1
ATOM 967 N N . ARG A 1 132 ? -14.297 -12.32 -3.863 1 93.38 132 ARG A N 1
ATOM 968 C CA . ARG A 1 132 ? -12.836 -12.297 -3.922 1 93.38 132 ARG A CA 1
ATOM 969 C C . ARG A 1 132 ? -12.289 -11.023 -3.281 1 93.38 132 ARG A C 1
ATOM 971 O O . ARG A 1 132 ? -11.305 -11.078 -2.539 1 93.38 132 ARG A O 1
ATOM 978 N N . LEU A 1 133 ? -12.914 -9.891 -3.605 1 94.88 133 LEU A N 1
ATOM 979 C CA . LEU A 1 133 ? -12.516 -8.633 -2.982 1 94.88 133 LEU A CA 1
ATOM 980 C C . LEU A 1 133 ? -12.703 -8.695 -1.47 1 94.88 133 LEU A C 1
ATOM 982 O O . LEU A 1 133 ? -11.805 -8.312 -0.713 1 94.88 133 LEU A O 1
ATOM 986 N N . LEU A 1 134 ? -13.859 -9.195 -1.027 1 96.31 134 LEU A N 1
ATOM 987 C CA . LEU A 1 134 ? -14.172 -9.258 0.396 1 96.31 134 LEU A CA 1
ATOM 988 C C . LEU A 1 134 ? -13.25 -10.242 1.108 1 96.31 134 LEU A C 1
ATOM 990 O O . LEU A 1 134 ? -12.82 -9.992 2.238 1 96.31 134 LEU A O 1
ATOM 994 N N . SER A 1 135 ? -12.945 -11.328 0.46 1 92.75 135 SER A N 1
ATOM 995 C CA . SER A 1 135 ? -12.008 -12.297 1.015 1 92.75 135 SER A CA 1
ATOM 996 C C . SER A 1 135 ? -10.617 -11.695 1.188 1 92.75 135 SER A C 1
ATOM 998 O O . SER A 1 135 ? -9.961 -11.922 2.203 1 92.75 135 SER A O 1
ATOM 1000 N N . ALA A 1 136 ? -10.188 -10.984 0.2 1 92.62 136 ALA A N 1
ATOM 1001 C CA . ALA A 1 136 ? -8.898 -10.297 0.307 1 92.62 136 ALA A CA 1
ATOM 1002 C C . ALA A 1 136 ? -8.906 -9.289 1.451 1 92.62 136 ALA A C 1
ATOM 1004 O O . ALA A 1 136 ? -7.938 -9.188 2.203 1 92.62 136 ALA A O 1
ATOM 1005 N N . ALA A 1 137 ? -10.008 -8.531 1.564 1 94.38 137 ALA A N 1
ATOM 1006 C CA . ALA A 1 137 ? -10.148 -7.559 2.648 1 94.38 137 ALA A CA 1
ATOM 1007 C C . ALA A 1 137 ? -10.039 -8.242 4.012 1 94.38 137 ALA A C 1
ATOM 1009 O O . ALA A 1 137 ? -9.438 -7.699 4.938 1 94.38 137 ALA A O 1
ATOM 1010 N N . ALA A 1 138 ? -10.578 -9.414 4.109 1 91.06 138 ALA A N 1
ATOM 1011 C CA . ALA A 1 138 ? -10.508 -10.172 5.355 1 91.06 138 ALA A CA 1
ATOM 1012 C C . ALA A 1 138 ? -9.078 -10.609 5.648 1 91.06 138 ALA A C 1
ATOM 1014 O O . ALA A 1 138 ? -8.625 -10.562 6.797 1 91.06 138 ALA A O 1
ATOM 1015 N N . GLU A 1 139 ? -8.359 -11.039 4.625 1 86.88 139 GLU A N 1
ATOM 1016 C CA . GLU A 1 139 ? -6.977 -11.477 4.801 1 86.88 139 GLU A CA 1
ATOM 1017 C C . GLU A 1 139 ? -6.094 -10.32 5.277 1 86.88 139 GLU A C 1
ATOM 1019 O O . GLU A 1 139 ? -5.152 -10.531 6.047 1 86.88 139 GLU A O 1
ATOM 1024 N N . PHE A 1 140 ? -6.398 -9.125 4.863 1 87.88 140 PHE A N 1
ATOM 1025 C CA . PHE A 1 140 ? -5.605 -7.961 5.246 1 87.88 140 PHE A CA 1
ATOM 1026 C C . PHE A 1 140 ? -6.121 -7.355 6.543 1 87.88 140 PHE A C 1
ATOM 1028 O O . PHE A 1 140 ? -5.668 -6.289 6.961 1 87.88 140 PHE A O 1
ATOM 1035 N N . GLY A 1 141 ? -7.152 -7.969 7.129 1 84.31 141 GLY A N 1
ATOM 1036 C CA . GLY A 1 141 ? -7.66 -7.531 8.414 1 84.31 141 GLY A CA 1
ATOM 1037 C C . GLY A 1 141 ? -8.602 -6.348 8.32 1 84.31 141 GLY A C 1
ATOM 1038 O O . GLY A 1 141 ? -8.828 -5.641 9.305 1 84.31 141 GLY A O 1
ATOM 1039 N N . LEU A 1 142 ? -9.156 -6.066 7.172 1 90.94 142 LEU A N 1
ATOM 1040 C CA . LEU A 1 142 ? -10.094 -4.965 6.984 1 90.94 142 LEU A CA 1
ATOM 1041 C C . LEU A 1 142 ? -11.516 -5.398 7.316 1 90.94 142 LEU A C 1
ATOM 1043 O O . LEU A 1 142 ? -12.352 -4.574 7.699 1 90.94 142 LEU A O 1
ATOM 1047 N N . LEU A 1 143 ? -11.797 -6.656 7.09 1 93 143 LEU A N 1
ATOM 1048 C CA . LEU A 1 143 ? -13.078 -7.262 7.418 1 93 143 LEU A CA 1
ATOM 1049 C C . LEU A 1 143 ? -12.891 -8.539 8.227 1 93 143 LEU A C 1
ATOM 1051 O O . LEU A 1 143 ? -11.789 -9.094 8.273 1 93 143 LEU A O 1
ATOM 1055 N N . ARG A 1 144 ? -13.922 -8.922 8.859 1 88.25 144 ARG A N 1
ATOM 1056 C CA . ARG A 1 144 ? -13.984 -10.25 9.461 1 88.25 144 ARG A CA 1
ATOM 1057 C C . ARG A 1 144 ? -14.695 -11.234 8.531 1 88.25 144 ARG A C 1
ATOM 1059 O O . ARG A 1 144 ? -15.688 -10.883 7.895 1 88.25 144 ARG A O 1
ATOM 1066 N N . CYS A 1 145 ? -14.133 -12.367 8.438 1 90.44 145 CYS A N 1
ATOM 1067 C CA . CYS A 1 145 ? -14.75 -13.422 7.645 1 90.44 145 CYS A CA 1
ATOM 1068 C C . CYS A 1 145 ? -15.172 -14.594 8.523 1 90.44 145 CYS A C 1
ATOM 1070 O O . CYS A 1 145 ? -14.391 -15.062 9.352 1 90.44 145 CYS A O 1
ATOM 1072 N N . ALA A 1 146 ? -16.422 -14.898 8.469 1 83.56 146 ALA A N 1
ATOM 1073 C CA . ALA A 1 146 ? -16.938 -16.062 9.188 1 83.56 146 ALA A CA 1
ATOM 1074 C C . ALA A 1 146 ? -17.781 -16.938 8.266 1 83.56 146 ALA A C 1
ATOM 1076 O O . ALA A 1 146 ? -18.141 -16.516 7.16 1 83.56 146 ALA A O 1
ATOM 1077 N N . ARG A 1 147 ? -17.844 -18.188 8.602 1 79 147 ARG A N 1
ATOM 1078 C CA . ARG A 1 147 ? -18.719 -19.094 7.867 1 79 147 ARG A CA 1
ATOM 1079 C C . ARG A 1 147 ? -20.125 -19.094 8.461 1 79 147 ARG A C 1
ATOM 1081 O O . ARG A 1 147 ? -20.281 -19.141 9.68 1 79 147 ARG A O 1
ATOM 1088 N N . ARG A 1 148 ? -21.016 -18.781 7.621 1 70 148 ARG A N 1
ATOM 1089 C CA . ARG A 1 148 ? -22.422 -18.781 8.031 1 70 148 ARG A CA 1
ATOM 1090 C C . ARG A 1 148 ? -23.188 -19.922 7.383 1 70 148 ARG A C 1
ATOM 1092 O O . ARG A 1 148 ? -22.984 -20.219 6.207 1 70 148 ARG A O 1
ATOM 1099 N N . CYS A 1 149 ? -23.781 -20.656 8.188 1 61.53 149 CYS A N 1
ATOM 1100 C CA . CYS A 1 149 ? -24.672 -21.672 7.633 1 61.53 149 CYS A CA 1
ATOM 1101 C C . CYS A 1 149 ? -25.922 -21.031 7.047 1 61.53 149 CYS A C 1
ATOM 1103 O O . CYS A 1 149 ? -26.5 -20.109 7.641 1 61.53 149 CYS A O 1
ATOM 1105 N N . SER A 1 150 ? -26.047 -21.109 5.75 1 56.53 150 SER A N 1
ATOM 1106 C CA . SER A 1 150 ? -27.25 -20.547 5.141 1 56.53 150 SER A CA 1
ATOM 1107 C C . SER A 1 150 ? -28.516 -21.078 5.809 1 56.53 150 SER A C 1
ATOM 1109 O O . SER A 1 150 ? -28.625 -22.281 6.078 1 56.53 150 SER A O 1
ATOM 1111 N N . ARG A 1 151 ? -29.25 -20.344 6.504 1 50.34 151 ARG A N 1
ATOM 1112 C CA . ARG A 1 151 ? -30.562 -20.797 6.969 1 50.34 151 ARG A CA 1
ATOM 1113 C C . ARG A 1 151 ? -31.5 -21.062 5.797 1 50.34 151 ARG A C 1
ATOM 1115 O O . ARG A 1 151 ? -31.516 -20.297 4.828 1 50.34 151 ARG A O 1
ATOM 1122 N N . GLY A 1 152 ? -31.703 -22.203 5.465 1 43.41 152 GLY A N 1
ATOM 1123 C CA . GLY A 1 152 ? -32.719 -22.516 4.477 1 43.41 152 GLY A CA 1
ATOM 1124 C C . GLY A 1 152 ? -33.938 -21.594 4.562 1 43.41 152 GLY A C 1
ATOM 1125 O O . GLY A 1 152 ? -34.281 -21.141 5.648 1 43.41 152 GLY A O 1
ATOM 1126 N N . ARG A 1 153 ? -34.188 -20.75 3.545 1 47.28 153 ARG A N 1
ATOM 1127 C CA . ARG A 1 153 ? -35.375 -19.938 3.443 1 47.28 153 ARG A CA 1
ATOM 1128 C C . ARG A 1 153 ? -36.594 -20.688 3.984 1 47.28 153 ARG A C 1
ATOM 1130 O O . ARG A 1 153 ? -37.656 -20.078 4.207 1 47.28 153 A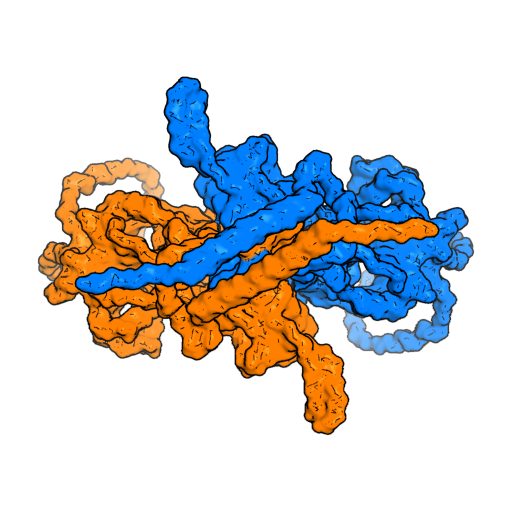RG A O 1
ATOM 1137 N N . ARG A 1 154 ? -36.688 -21.984 3.727 1 45 154 ARG A N 1
ATOM 1138 C CA . ARG A 1 154 ? -37.906 -22.672 4.133 1 45 154 ARG A CA 1
ATOM 1139 C C . ARG A 1 154 ? -37.75 -23.344 5.492 1 45 154 ARG A C 1
ATOM 1141 O O . ARG A 1 154 ? -36.688 -23.891 5.789 1 45 154 ARG A O 1
ATOM 1148 N N . ARG A 1 155 ? -38.688 -23.141 6.25 1 45.81 155 ARG A N 1
ATOM 1149 C CA . ARG A 1 155 ? -38.875 -23.906 7.469 1 45.81 155 ARG A CA 1
ATOM 1150 C C . ARG A 1 155 ? -38.656 -25.406 7.211 1 45.81 155 ARG A C 1
ATOM 1152 O O . ARG A 1 155 ? -39.281 -25.984 6.336 1 45.81 155 ARG A O 1
ATOM 1159 N N . GLY A 1 156 ? -37.5 -26.031 7.848 1 54.09 156 GLY A N 1
ATOM 1160 C CA . GLY A 1 156 ? -37.25 -27.469 7.723 1 54.09 156 GLY A CA 1
ATOM 1161 C C . GLY A 1 156 ? -36.156 -27.781 6.723 1 54.09 156 GLY A C 1
ATOM 1162 O O . GLY A 1 156 ? -35.844 -28.953 6.484 1 54.09 156 GLY A O 1
ATOM 1163 N N . ALA A 1 157 ? -35.875 -26.75 5.965 1 53.12 157 ALA A N 1
ATOM 1164 C CA . ALA A 1 157 ? -34.906 -27.109 4.93 1 53.12 157 ALA A CA 1
ATOM 1165 C C . ALA A 1 157 ? -33.5 -27.297 5.523 1 53.12 157 ALA A C 1
ATOM 1167 O O . ALA A 1 157 ? -33.156 -26.641 6.516 1 53.12 157 ALA A O 1
ATOM 1168 N N . ALA A 1 158 ? -32.875 -28.297 5.152 1 57.78 158 ALA A N 1
ATOM 1169 C CA . ALA A 1 158 ? -31.5 -28.625 5.566 1 57.78 158 ALA A CA 1
ATOM 1170 C C . ALA A 1 158 ? -30.547 -27.453 5.309 1 57.78 158 ALA A C 1
ATOM 1172 O O . ALA A 1 158 ? -30.703 -26.734 4.328 1 57.78 158 ALA A O 1
ATOM 1173 N N . PRO A 1 159 ? -29.859 -27.094 6.371 1 58.5 159 PRO A N 1
ATOM 1174 C CA . PRO A 1 159 ? -28.906 -25.984 6.191 1 58.5 159 PRO A CA 1
ATOM 1175 C C . PRO A 1 159 ? -28.016 -26.156 4.969 1 58.5 159 PRO A C 1
ATOM 1177 O O . PRO A 1 159 ? -27.625 -27.281 4.641 1 58.5 159 PRO A O 1
ATOM 1180 N N . GLY A 1 160 ? -28.125 -25.297 4.012 1 58.81 160 GLY A N 1
ATOM 1181 C CA . GLY A 1 160 ? -27.25 -25.328 2.848 1 58.81 160 GLY A CA 1
ATOM 1182 C C . GLY A 1 160 ? -25.781 -25.234 3.205 1 58.81 160 GLY A C 1
ATOM 1183 O O . GLY A 1 160 ? -25.438 -25.141 4.383 1 58.81 160 GLY A O 1
ATOM 1184 N N . PRO A 1 161 ? -24.953 -25.453 2.24 1 65.88 161 PRO A N 1
ATOM 1185 C CA . PRO A 1 161 ? -23.516 -25.406 2.498 1 65.88 161 PRO A CA 1
ATOM 1186 C C . PRO A 1 161 ? -23.062 -24.062 3.064 1 65.88 161 PRO A C 1
ATOM 1188 O O . PRO A 1 161 ? -23.656 -23.031 2.748 1 65.88 161 PRO A O 1
ATOM 1191 N N . PRO A 1 162 ? -22.266 -24.141 4.016 1 73.69 162 PRO A N 1
ATOM 1192 C CA . PRO A 1 162 ? -21.781 -22.906 4.641 1 73.69 162 PRO A CA 1
ATOM 1193 C C . PRO A 1 162 ? -21.219 -21.906 3.627 1 73.69 162 PRO A C 1
ATOM 1195 O O . PRO A 1 162 ? -20.547 -22.312 2.67 1 73.69 162 PRO A O 1
ATOM 1198 N N . GLU A 1 163 ? -21.734 -20.766 3.74 1 82.56 163 GLU A N 1
ATOM 1199 C CA . GLU A 1 163 ? -21.266 -19.672 2.902 1 82.56 163 GLU A CA 1
ATOM 1200 C C . GLU A 1 163 ? -20.438 -18.672 3.713 1 82.56 163 GLU A C 1
ATOM 1202 O O . GLU A 1 163 ? -20.641 -18.516 4.922 1 82.56 163 GLU A O 1
ATOM 1207 N N . ARG A 1 164 ? -19.5 -18.125 3.072 1 90.62 164 ARG A N 1
ATOM 1208 C CA . ARG A 1 164 ? -18.703 -17.094 3.73 1 90.62 164 ARG A CA 1
ATOM 1209 C C . ARG A 1 164 ? -19.531 -15.836 3.975 1 90.62 164 ARG A C 1
ATOM 1211 O O . ARG A 1 164 ? -20.297 -15.414 3.113 1 90.62 164 ARG A O 1
ATOM 1218 N N . ALA A 1 165 ? -19.453 -15.336 5.141 1 93.38 165 ALA A N 1
ATOM 1219 C CA . ALA A 1 165 ? -20.016 -14.031 5.488 1 93.38 165 ALA A CA 1
ATOM 1220 C C . ALA A 1 165 ? -18.938 -13.07 5.969 1 93.38 165 ALA A C 1
ATOM 1222 O O . ALA A 1 165 ? -17.969 -13.492 6.617 1 93.38 165 ALA A O 1
ATOM 1223 N N . TYR A 1 166 ? -19.156 -11.859 5.637 1 94.69 166 TYR A N 1
ATOM 1224 C CA . TYR A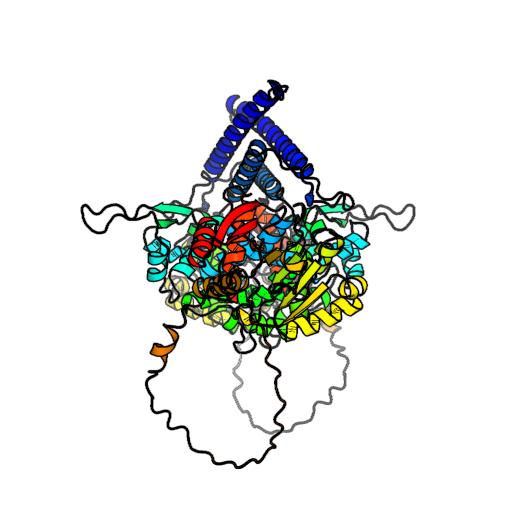 1 166 ? -18.172 -10.82 5.961 1 94.69 166 TYR A CA 1
ATOM 1225 C C . TYR A 1 166 ? -18.797 -9.75 6.848 1 94.69 166 TYR A C 1
ATOM 1227 O O . TYR A 1 166 ? -19.969 -9.391 6.684 1 94.69 166 TYR A O 1
ATOM 1235 N N . ALA A 1 167 ? -17.953 -9.281 7.789 1 92.44 167 ALA A N 1
ATOM 1236 C CA . ALA A 1 167 ? -18.469 -8.305 8.75 1 92.44 167 ALA A CA 1
ATOM 1237 C C . ALA A 1 167 ? -17.469 -7.16 8.938 1 92.44 167 ALA A C 1
ATOM 1239 O O . ALA A 1 167 ? -16.266 -7.34 8.773 1 92.44 167 ALA A O 1
ATOM 1240 N N . LEU A 1 168 ? -18.078 -6.016 9.305 1 91.12 168 LEU A N 1
ATOM 1241 C CA . LEU A 1 168 ? -17.234 -4.879 9.68 1 91.12 168 LEU A CA 1
ATOM 1242 C C . LEU A 1 168 ? -16.422 -5.199 10.93 1 91.12 168 LEU A C 1
ATOM 1244 O O . LEU A 1 168 ? -16.859 -5.973 11.781 1 91.12 168 LEU A O 1
ATOM 1248 N N . ASN A 1 169 ? -15.234 -4.746 10.961 1 84.94 169 ASN A N 1
ATOM 1249 C CA . ASN A 1 169 ? -14.422 -4.734 12.172 1 84.94 169 ASN A CA 1
ATOM 1250 C C . ASN A 1 169 ? -13.992 -3.318 12.547 1 84.94 169 ASN A C 1
ATOM 1252 O O . ASN A 1 169 ? -14.539 -2.344 12.023 1 84.94 169 ASN A O 1
ATOM 1256 N N . ALA A 1 170 ? -13.062 -3.166 13.406 1 77 170 ALA A N 1
ATOM 1257 C CA . ALA A 1 170 ? -12.688 -1.843 13.891 1 77 170 ALA A CA 1
ATOM 1258 C C . ALA A 1 170 ? -12.109 -0.989 12.766 1 77 170 ALA A C 1
ATOM 1260 O O . ALA A 1 170 ? -12.328 0.224 12.727 1 77 170 ALA A O 1
ATOM 1261 N N . VAL A 1 171 ? -11.414 -1.6 11.891 1 84.69 171 VAL A N 1
ATOM 1262 C CA . VAL A 1 171 ? -10.734 -0.876 10.82 1 84.69 171 VAL A CA 1
ATOM 1263 C C . VAL A 1 171 ? -11.75 -0.446 9.766 1 84.69 171 VAL A C 1
ATOM 1265 O O . VAL A 1 171 ? -11.758 0.711 9.336 1 84.69 171 VAL A O 1
ATOM 1268 N N . SER A 1 172 ? -12.656 -1.329 9.422 1 90.56 172 SER A N 1
ATOM 1269 C CA . SER A 1 172 ? -13.625 -0.993 8.391 1 90.56 172 SER A CA 1
ATOM 1270 C C . SER A 1 172 ? -14.75 -0.129 8.945 1 90.56 172 SER A C 1
ATOM 1272 O O . SER A 1 172 ? -15.422 0.59 8.195 1 90.56 172 SER A O 1
ATOM 1274 N N . ALA A 1 173 ? -14.938 -0.135 10.203 1 86.38 173 ALA A N 1
ATOM 1275 C CA . ALA A 1 173 ? -15.969 0.693 10.82 1 86.38 173 ALA A CA 1
ATOM 1276 C C . ALA A 1 173 ? -15.672 2.178 10.633 1 86.38 173 ALA A C 1
ATOM 1278 O O . ALA A 1 173 ? -16.578 2.984 10.445 1 86.38 173 ALA A O 1
ATOM 1279 N N . VAL A 1 174 ? -14.414 2.541 10.578 1 85.19 174 VAL A N 1
ATOM 1280 C CA . VAL A 1 174 ? -14.055 3.951 10.461 1 85.19 174 VAL A CA 1
ATOM 1281 C C . VAL A 1 174 ? -14.141 4.391 9.008 1 85.19 174 VAL A C 1
ATOM 1283 O O . VAL A 1 174 ? -13.969 5.57 8.695 1 85.19 174 VAL A O 1
ATOM 1286 N N . LEU A 1 175 ? -14.445 3.461 8.148 1 91.81 175 LEU A N 1
ATOM 1287 C CA . LEU A 1 175 ? -14.602 3.781 6.738 1 91.81 175 LEU A CA 1
ATOM 1288 C C . LEU A 1 175 ? -16.062 4.066 6.395 1 91.81 175 LEU A C 1
ATOM 1290 O O . LEU A 1 175 ? -16.375 4.461 5.27 1 91.81 175 LEU A O 1
ATOM 1294 N N . CYS A 1 176 ? -16.891 3.844 7.363 1 91.06 176 CYS A N 1
ATOM 1295 C CA . CYS A 1 176 ? -18.312 4.113 7.164 1 91.06 176 CYS A CA 1
ATOM 1296 C C . CYS A 1 176 ? -18.594 5.609 7.238 1 91.06 176 CYS A C 1
ATOM 1298 O O . CYS A 1 176 ? -17.984 6.324 8.031 1 91.06 176 CYS A O 1
ATOM 1300 N N . ALA A 1 177 ? -19.562 6.035 6.484 1 85.44 177 ALA A N 1
ATOM 1301 C CA . ALA A 1 177 ? -19.906 7.453 6.375 1 85.44 177 ALA A CA 1
ATOM 1302 C C . ALA A 1 177 ? -20.391 8 7.715 1 85.44 177 ALA A C 1
ATOM 1304 O O . ALA A 1 177 ? -20.188 9.18 8.023 1 85.44 177 ALA A O 1
ATOM 1305 N N . ASP A 1 178 ? -20.938 7.203 8.461 1 79.81 178 ASP A N 1
ATOM 1306 C CA . ASP A 1 178 ? -21.531 7.672 9.711 1 79.81 178 ASP A CA 1
ATOM 1307 C C . ASP A 1 178 ? -20.531 7.582 10.859 1 79.81 178 ASP A C 1
ATOM 1309 O O . ASP A 1 178 ? -20.859 7.918 12 1 79.81 178 ASP A O 1
ATOM 1313 N N . ALA A 1 179 ? -19.375 7.184 10.531 1 78.75 179 ALA A N 1
ATOM 1314 C CA . ALA A 1 179 ? -18.375 7.121 11.586 1 78.75 179 ALA A CA 1
ATOM 1315 C C . ALA A 1 179 ? -17.938 8.523 12.008 1 78.75 179 ALA A C 1
ATOM 1317 O O . ALA A 1 179 ? -17.797 9.414 11.164 1 78.75 179 ALA A O 1
ATOM 1318 N N . PRO A 1 180 ? -17.734 8.773 13.258 1 67.38 180 PRO A N 1
ATOM 1319 C CA . PRO A 1 180 ? -17.281 10.086 13.719 1 67.38 180 PRO A CA 1
ATOM 1320 C C . PRO A 1 180 ? -15.992 10.539 13.047 1 67.38 180 PRO A C 1
ATOM 1322 O O . PRO A 1 180 ? -15.852 11.719 12.711 1 67.38 180 PRO A O 1
ATOM 1325 N N . CYS A 1 181 ? -15.094 9.719 12.883 1 69.5 181 CYS A N 1
ATOM 1326 C CA . CYS A 1 181 ? -13.852 9.992 12.172 1 69.5 181 CYS A CA 1
ATOM 1327 C C . CYS A 1 181 ? -13.734 9.133 10.922 1 69.5 181 CYS A C 1
ATOM 1329 O O . CYS A 1 181 ? -12.852 8.281 10.82 1 69.5 181 CYS A O 1
ATOM 1331 N N . CYS A 1 182 ? -14.609 9.555 10.039 1 82.25 182 CYS A N 1
ATOM 1332 C CA . CYS A 1 182 ? -14.672 8.734 8.844 1 82.25 182 CYS A CA 1
ATOM 1333 C C . CYS A 1 182 ? -13.422 8.914 7.984 1 82.25 182 CYS A C 1
ATOM 1335 O O . CYS A 1 182 ? -13.078 10.031 7.609 1 82.25 182 CYS A O 1
ATOM 1337 N N . MET A 1 183 ? -12.828 7.828 7.672 1 86.56 183 MET A N 1
ATOM 1338 C CA . MET A 1 183 ? -11.578 7.848 6.922 1 86.56 183 MET A CA 1
ATOM 1339 C C . MET A 1 183 ? -11.82 7.566 5.441 1 86.56 183 MET A C 1
ATOM 1341 O O . MET A 1 183 ? -10.891 7.582 4.641 1 86.56 183 MET A O 1
ATOM 1345 N N . ARG A 1 184 ? -13.07 7.398 5.094 1 91.19 184 ARG A N 1
ATOM 1346 C CA . ARG A 1 184 ? -13.367 7.062 3.707 1 91.19 184 ARG A CA 1
ATOM 1347 C C . ARG A 1 184 ? -12.828 8.125 2.756 1 91.19 184 ARG A C 1
ATOM 1349 O O . ARG A 1 184 ? -12.148 7.805 1.779 1 91.19 184 ARG A O 1
ATOM 1356 N N . ASP A 1 185 ? -13.086 9.352 3.023 1 88 185 ASP A N 1
ATOM 1357 C CA . ASP A 1 185 ? -12.656 10.43 2.143 1 88 185 ASP A CA 1
ATOM 1358 C C . ASP A 1 185 ? -11.133 10.531 2.1 1 88 185 ASP A C 1
ATOM 1360 O O . ASP A 1 185 ? -10.555 10.883 1.068 1 88 185 ASP A O 1
ATOM 1364 N N . PHE A 1 186 ? -10.531 10.242 3.209 1 88.5 186 PHE A N 1
ATOM 1365 C CA . PHE A 1 186 ? -9.07 10.188 3.221 1 88.5 186 PHE A CA 1
ATOM 1366 C C . PHE A 1 186 ? -8.562 9.148 2.236 1 88.5 186 PHE A C 1
ATOM 1368 O O . PHE A 1 186 ? -7.637 9.414 1.463 1 88.5 186 PHE A O 1
ATOM 1375 N N . VAL A 1 187 ? -9.133 8.008 2.271 1 92.75 187 VAL A N 1
ATOM 1376 C CA . VAL A 1 187 ? -8.727 6.918 1.391 1 92.75 187 VAL A CA 1
ATOM 1377 C C . VAL A 1 187 ? -8.977 7.305 -0.065 1 92.75 187 VAL A C 1
ATOM 1379 O O . VAL A 1 187 ? -8.117 7.094 -0.927 1 92.75 187 VAL A O 1
ATOM 1382 N N . LEU A 1 188 ? -10.117 7.887 -0.314 1 92.19 188 LEU A N 1
ATOM 1383 C CA . LEU A 1 188 ? -10.453 8.281 -1.678 1 92.19 188 LEU A CA 1
ATOM 1384 C C . LEU A 1 188 ? -9.516 9.375 -2.174 1 92.19 188 LEU A C 1
ATOM 1386 O O . LEU A 1 188 ? -9.156 9.406 -3.354 1 92.19 188 LEU A O 1
ATOM 1390 N N . MET A 1 189 ? -9.172 10.266 -1.296 1 90.12 189 MET A N 1
ATOM 1391 C CA . MET A 1 189 ? -8.188 11.289 -1.639 1 90.12 189 MET A CA 1
ATOM 1392 C C . MET A 1 189 ? -6.852 10.648 -2.004 1 90.12 189 MET A C 1
ATOM 1394 O O . MET A 1 189 ? -6.238 11.008 -3.01 1 90.12 189 MET A O 1
ATOM 1398 N N . GLU A 1 190 ? -6.414 9.734 -1.157 1 90.69 190 GLU A N 1
ATOM 1399 C CA . GLU A 1 190 ? -5.156 9.047 -1.434 1 90.69 190 GLU A CA 1
ATOM 1400 C C . GLU A 1 190 ? -5.227 8.273 -2.75 1 90.69 190 GLU A C 1
ATOM 1402 O O . GLU A 1 190 ? -4.25 8.234 -3.5 1 90.69 190 GLU A O 1
ATOM 1407 N N . ARG A 1 191 ? -6.352 7.664 -2.955 1 90.88 191 ARG A N 1
ATOM 1408 C CA . ARG A 1 191 ? -6.574 6.977 -4.223 1 90.88 191 ARG A CA 1
ATOM 1409 C C . ARG A 1 191 ? -6.414 7.938 -5.398 1 90.88 191 ARG A C 1
ATOM 1411 O O . ARG A 1 191 ? -5.738 7.617 -6.379 1 90.88 191 ARG A O 1
ATOM 1418 N N . ASP A 1 192 ? -7.012 9.055 -5.352 1 88.5 192 ASP A N 1
ATOM 1419 C CA . ASP A 1 192 ? -6.914 10.055 -6.41 1 88.5 192 ASP A CA 1
ATOM 1420 C C . ASP A 1 192 ? -5.473 10.539 -6.578 1 88.5 192 ASP A C 1
ATOM 1422 O O . ASP A 1 192 ? -5.004 10.719 -7.703 1 88.5 192 ASP A O 1
ATOM 1426 N N . GLN A 1 193 ? -4.832 10.68 -5.52 1 89.31 193 GLN A N 1
ATOM 1427 C CA . GLN A 1 193 ? -3.473 11.219 -5.531 1 89.31 193 GLN A CA 1
ATOM 1428 C C . GLN A 1 193 ? -2.475 10.172 -6.027 1 89.31 193 GLN A C 1
ATOM 1430 O O . GLN A 1 193 ? -1.346 10.508 -6.391 1 89.31 193 GLN A O 1
ATOM 1435 N N . ALA A 1 194 ? -2.846 8.938 -6 1 88.19 194 ALA A N 1
ATOM 1436 C CA . ALA A 1 194 ? -1.977 7.867 -6.477 1 88.19 194 ALA A CA 1
ATOM 1437 C C . ALA A 1 194 ? -1.559 8.102 -7.926 1 88.19 194 ALA A C 1
ATOM 1439 O O . ALA A 1 194 ? -0.447 7.746 -8.32 1 88.19 194 ALA A O 1
ATOM 1440 N N . GLU A 1 195 ? -2.367 8.742 -8.703 1 83.94 195 GLU A N 1
ATOM 1441 C CA . GLU A 1 195 ? -2.049 9.016 -10.102 1 83.94 195 GLU A CA 1
ATOM 1442 C C . GLU A 1 195 ? -0.801 9.883 -10.227 1 83.94 195 GLU A C 1
ATOM 1444 O O . GLU A 1 195 ? 0.021 9.672 -11.125 1 83.94 195 GLU A O 1
ATOM 1449 N N . GLY A 1 196 ? -0.64 10.828 -9.359 1 86.19 196 GLY A N 1
ATOM 1450 C CA . GLY A 1 196 ? 0.549 11.664 -9.328 1 86.19 196 GLY A CA 1
ATOM 1451 C C . GLY A 1 196 ? 1.702 11.031 -8.57 1 86.19 196 GLY A C 1
ATOM 1452 O O . GLY A 1 196 ? 2.859 11.156 -8.977 1 86.19 196 GLY A O 1
ATOM 1453 N N . ALA A 1 197 ? 1.354 10.305 -7.57 1 88.56 197 ALA A N 1
ATOM 1454 C CA . ALA A 1 197 ? 2.361 9.734 -6.68 1 88.56 197 ALA A CA 1
ATOM 1455 C C . ALA A 1 197 ? 3.188 8.664 -7.391 1 88.56 197 ALA A C 1
ATOM 1457 O O . ALA A 1 197 ? 4.355 8.453 -7.059 1 88.56 197 ALA A O 1
ATOM 1458 N N . LEU A 1 198 ? 2.633 8.039 -8.375 1 89.25 198 LEU A N 1
ATOM 1459 C CA . LEU A 1 198 ? 3.336 7.02 -9.141 1 89.25 198 LEU A CA 1
ATOM 1460 C C . LEU A 1 198 ? 4.48 7.633 -9.945 1 89.25 198 LEU A C 1
ATOM 1462 O O . LEU A 1 198 ? 5.332 6.914 -10.469 1 89.25 198 LEU A O 1
ATOM 1466 N N . PHE A 1 199 ? 4.586 8.961 -9.961 1 91.62 199 PHE A N 1
ATOM 1467 C CA . PHE A 1 199 ? 5.66 9.641 -10.664 1 91.62 199 PHE A CA 1
ATOM 1468 C C . PHE A 1 199 ? 6.715 10.148 -9.688 1 91.62 199 PHE A C 1
ATOM 1470 O O . PHE A 1 199 ? 7.582 10.945 -10.062 1 91.62 199 PHE A O 1
ATOM 1477 N N . LEU A 1 200 ? 6.645 9.773 -8.484 1 93.69 200 LEU A N 1
ATOM 1478 C CA . LEU A 1 200 ? 7.578 10.203 -7.449 1 93.69 200 LEU A CA 1
ATOM 1479 C C . LEU A 1 200 ? 9.023 9.945 -7.875 1 93.69 200 LEU A C 1
ATOM 1481 O O . LEU A 1 200 ? 9.859 10.844 -7.812 1 93.69 200 LEU A O 1
ATOM 1485 N N . ALA A 1 201 ? 9.32 8.734 -8.336 1 94 201 ALA A N 1
ATOM 1486 C CA . ALA A 1 201 ? 10.68 8.383 -8.734 1 94 201 ALA A CA 1
ATOM 1487 C C . ALA A 1 201 ? 11.164 9.266 -9.875 1 94 201 ALA A C 1
ATOM 1489 O O . ALA A 1 201 ? 12.281 9.781 -9.844 1 94 201 ALA A O 1
ATOM 1490 N N . GLU A 1 202 ? 10.32 9.469 -10.852 1 92.94 202 GLU A N 1
ATOM 1491 C CA . GLU A 1 202 ? 10.688 10.305 -11.992 1 92.94 202 GLU A CA 1
ATOM 1492 C C . GLU A 1 202 ? 10.922 11.75 -11.562 1 92.94 202 GLU A C 1
ATOM 1494 O O . GLU A 1 202 ? 11.844 12.406 -12.055 1 92.94 202 GLU A O 1
ATOM 1499 N N . GLY A 1 203 ? 10.07 12.203 -10.695 1 94.38 203 GLY A N 1
ATOM 1500 C CA . GLY A 1 203 ? 10.266 13.539 -10.156 1 94.38 203 GLY A CA 1
ATOM 1501 C C . GLY A 1 203 ? 11.609 13.719 -9.469 1 94.38 203 GLY A C 1
ATOM 1502 O O . GLY A 1 203 ? 12.32 14.688 -9.727 1 94.38 203 GLY A O 1
ATOM 1503 N N . ILE A 1 204 ? 11.953 12.805 -8.633 1 93.56 204 ILE A N 1
ATOM 1504 C CA . ILE A 1 204 ? 13.211 12.859 -7.898 1 93.56 204 ILE A CA 1
ATOM 1505 C C . ILE A 1 204 ? 14.383 12.734 -8.867 1 93.56 204 ILE A C 1
ATOM 1507 O O . ILE A 1 204 ? 15.383 13.445 -8.742 1 93.56 204 ILE A O 1
ATOM 1511 N N . ARG A 1 205 ? 14.273 11.852 -9.82 1 94.31 205 ARG A N 1
ATOM 1512 C CA . ARG A 1 205 ? 15.328 11.641 -10.812 1 94.31 205 ARG A CA 1
ATOM 1513 C C . ARG A 1 205 ? 15.578 12.914 -11.617 1 94.31 205 ARG A C 1
ATOM 1515 O O . ARG A 1 205 ? 16.734 13.289 -11.852 1 94.31 205 ARG A O 1
ATOM 1522 N N . ARG A 1 206 ? 14.523 13.672 -11.961 1 93.62 206 ARG A N 1
ATOM 1523 C CA . ARG A 1 206 ? 14.609 14.805 -12.875 1 93.62 206 ARG A CA 1
ATOM 1524 C C . ARG A 1 206 ? 14.695 16.125 -12.109 1 93.62 206 ARG A C 1
ATOM 1526 O O . ARG A 1 206 ? 15.023 17.156 -12.688 1 93.62 206 ARG A O 1
ATOM 1533 N N . GLY A 1 207 ? 14.375 16.078 -10.859 1 92.25 207 GLY A N 1
ATOM 1534 C CA . GLY A 1 207 ? 14.281 17.312 -10.102 1 92.25 207 GLY A CA 1
ATOM 1535 C C . GLY A 1 207 ? 13.055 18.125 -10.445 1 92.25 207 GLY A C 1
ATOM 1536 O O . GLY A 1 207 ? 13.125 19.359 -10.562 1 92.25 207 GLY A O 1
ATOM 1537 N N . ALA A 1 208 ? 11.953 17.453 -10.773 1 93.38 208 ALA A N 1
ATOM 1538 C CA . ALA A 1 208 ? 10.68 18.078 -11.109 1 93.38 208 ALA A CA 1
ATOM 1539 C C . ALA A 1 208 ? 9.578 17.609 -10.164 1 93.38 208 ALA A C 1
ATOM 1541 O O . ALA A 1 208 ? 9.641 16.516 -9.609 1 93.38 208 ALA A O 1
ATOM 1542 N N . VAL A 1 209 ? 8.594 18.453 -9.984 1 93.19 209 VAL A N 1
ATOM 1543 C CA . VAL A 1 209 ? 7.469 18.078 -9.133 1 93.19 209 VAL A CA 1
ATOM 1544 C C . VAL A 1 209 ? 6.742 16.875 -9.719 1 93.19 209 VAL A C 1
ATOM 1546 O O . VAL A 1 209 ? 6.211 16.953 -10.828 1 93.19 209 VAL A O 1
ATOM 1549 N N . PRO A 1 210 ? 6.625 15.805 -9.008 1 92.81 210 PRO A N 1
ATOM 1550 C CA . PRO A 1 210 ? 6.059 14.57 -9.547 1 92.81 210 PRO A CA 1
ATOM 1551 C C . PRO A 1 210 ? 4.637 14.75 -10.07 1 92.81 210 PRO A C 1
ATOM 1553 O O . PRO A 1 210 ? 4.309 14.266 -11.156 1 92.81 210 PRO A O 1
ATOM 1556 N N . PHE A 1 211 ? 3.82 15.438 -9.391 1 93.19 211 PHE A N 1
ATOM 1557 C CA . PHE A 1 211 ? 2.434 15.633 -9.797 1 93.19 211 PHE A CA 1
ATOM 1558 C C . PHE A 1 211 ? 2.357 16.281 -11.18 1 93.19 211 PHE A C 1
ATOM 1560 O O . PHE A 1 211 ? 1.521 15.898 -12 1 93.19 211 PHE A O 1
ATOM 1567 N N . GLU A 1 212 ? 3.197 17.188 -11.43 1 93.06 212 GLU A N 1
ATOM 1568 C CA . GLU A 1 212 ? 3.166 17.938 -12.688 1 93.06 212 GLU A CA 1
ATOM 1569 C C . GLU A 1 212 ? 3.584 17.062 -13.859 1 93.06 212 GLU A C 1
ATOM 1571 O O . GLU A 1 212 ? 3.322 17.391 -15.016 1 93.06 212 GLU A O 1
ATOM 1576 N N . LEU A 1 213 ? 4.266 15.992 -13.578 1 91.12 213 LEU A N 1
ATOM 1577 C CA . LEU A 1 213 ? 4.68 15.047 -14.602 1 91.12 213 LEU A CA 1
ATOM 1578 C C . LEU A 1 213 ? 3.551 14.07 -14.93 1 91.12 213 LEU A C 1
ATOM 1580 O O . LEU A 1 213 ? 3.598 13.375 -15.945 1 91.12 213 LEU A O 1
ATOM 1584 N N . SER A 1 214 ? 2.535 14 -14.094 1 89.38 214 SER A N 1
ATOM 1585 C CA . SER A 1 214 ? 1.468 13.016 -14.227 1 89.38 214 SER A CA 1
ATOM 1586 C C . SER A 1 214 ? 0.356 13.523 -15.141 1 89.38 214 SER A C 1
ATOM 1588 O O . SER A 1 214 ? 0.153 14.734 -15.266 1 89.38 214 SER A O 1
ATOM 1590 N N . PRO A 1 215 ? -0.41 12.586 -15.719 1 83.56 215 PRO A N 1
ATOM 1591 C CA . PRO A 1 215 ? -1.556 12.984 -16.531 1 83.56 215 PRO A CA 1
ATOM 1592 C C . PRO A 1 215 ? -2.633 13.711 -15.734 1 83.56 215 PRO A C 1
ATOM 1594 O O . PRO A 1 215 ? -3.443 14.445 -16.312 1 83.56 215 PRO A O 1
ATOM 1597 N N . ALA A 1 216 ? -2.645 13.531 -14.5 1 81.94 216 ALA A N 1
ATOM 1598 C CA . ALA A 1 216 ? -3.645 14.156 -13.648 1 81.94 216 ALA A CA 1
ATOM 1599 C C . ALA A 1 216 ? -3.488 15.68 -13.648 1 81.94 216 ALA A C 1
ATOM 1601 O O . ALA A 1 216 ? -4.434 16.406 -13.328 1 81.94 216 ALA A O 1
ATOM 1602 N N . SER A 1 217 ? -2.312 16.141 -13.984 1 87.56 217 SER A N 1
ATOM 1603 C CA . SER A 1 217 ? -2.037 17.562 -13.992 1 87.56 217 SER A CA 1
ATOM 1604 C C . SER A 1 217 ? -2.652 18.234 -15.219 1 87.56 217 SER A C 1
ATOM 1606 O O . SER A 1 217 ? -2.73 19.469 -15.289 1 87.56 217 SER A O 1
ATOM 1608 N N . LYS A 1 218 ? -3.186 17.438 -16.062 1 80.62 218 LYS A N 1
ATOM 1609 C CA . LYS A 1 218 ? -3.787 17.938 -17.297 1 80.62 218 LYS A CA 1
ATOM 1610 C C . LYS A 1 218 ? -2.877 18.969 -17.969 1 80.62 218 LYS A C 1
ATOM 1612 O O . LYS A 1 218 ? -3.297 20.094 -18.25 1 80.62 218 LYS A O 1
ATOM 1617 N N . GLY A 1 219 ? -1.706 18.578 -18.297 1 78.94 219 GLY A N 1
ATOM 1618 C CA . GLY A 1 219 ? -0.782 19.406 -19.047 1 78.94 219 GLY A CA 1
ATOM 1619 C C . GLY A 1 219 ? 0.145 20.219 -18.156 1 78.94 219 GLY A C 1
ATOM 1620 O O . GLY A 1 219 ? 0.494 21.359 -18.469 1 78.94 219 GLY A O 1
ATOM 1621 N N . GLY A 1 220 ? 0.266 19.812 -17 1 82.5 220 GLY A N 1
ATOM 1622 C CA . GLY A 1 220 ? 1.297 20.406 -16.156 1 82.5 220 GLY A CA 1
ATOM 1623 C C . GLY A 1 220 ? 0.75 21.406 -15.156 1 82.5 220 GLY A C 1
ATOM 1624 O O . GLY A 1 220 ? 1.509 22.172 -14.562 1 82.5 220 GLY A O 1
ATOM 1625 N N . ALA A 1 221 ? -0.503 21.5 -14.969 1 85.25 221 ALA A N 1
ATOM 1626 C CA . ALA A 1 221 ? -1.088 22.375 -13.953 1 85.25 221 ALA A CA 1
ATOM 1627 C C . ALA A 1 221 ? -0.646 21.969 -12.555 1 85.25 221 ALA A C 1
ATOM 1629 O O . ALA A 1 221 ? -0.398 20.781 -12.289 1 85.25 221 ALA A O 1
ATOM 1630 N N . GLY A 1 222 ? -0.544 22.969 -11.695 1 88.19 222 GLY A N 1
ATOM 1631 C CA . GLY A 1 222 ? -0.25 22.672 -10.305 1 88.19 222 GLY A CA 1
ATOM 1632 C C . GLY A 1 222 ? -1.363 21.906 -9.609 1 88.19 222 GLY A C 1
ATOM 1633 O O . GLY A 1 222 ? -2.477 21.812 -10.133 1 88.19 222 GLY A O 1
ATOM 1634 N N . PHE A 1 223 ? -1.088 21.406 -8.57 1 89.12 223 PHE A N 1
ATOM 1635 C CA . PHE A 1 223 ? -1.98 20.516 -7.828 1 89.12 223 PHE A CA 1
ATOM 1636 C C . PHE A 1 223 ? -3.301 21.219 -7.52 1 89.12 223 PHE A C 1
ATOM 1638 O O . PHE A 1 223 ? -4.375 20.688 -7.809 1 89.12 223 PHE A O 1
ATOM 1645 N N . TRP A 1 224 ? -3.24 22.391 -6.957 1 85.25 224 TRP A N 1
ATOM 1646 C CA . TRP A 1 224 ? -4.453 23.078 -6.523 1 85.25 224 TRP A CA 1
ATOM 1647 C C . TRP A 1 224 ? -5.328 23.453 -7.715 1 85.25 224 TRP A C 1
ATOM 1649 O O . TRP A 1 224 ? -6.555 23.359 -7.648 1 85.25 224 TRP A O 1
ATOM 1659 N N . ALA A 1 225 ? -4.695 23.891 -8.766 1 85.06 225 ALA A N 1
ATOM 1660 C CA . ALA A 1 225 ? -5.445 24.203 -9.984 1 85.06 225 ALA A CA 1
ATOM 1661 C C . ALA A 1 225 ? -6.145 22.953 -10.523 1 85.06 225 ALA A C 1
ATOM 1663 O O . ALA A 1 225 ? -7.312 23.016 -10.914 1 85.06 225 ALA A O 1
ATOM 1664 N N . ALA A 1 226 ? -5.453 21.891 -10.531 1 87 226 ALA A N 1
ATOM 1665 C CA . ALA A 1 226 ? -6.023 20.641 -11.016 1 87 226 ALA A CA 1
ATOM 1666 C C . ALA A 1 226 ? -7.164 20.172 -10.109 1 87 226 ALA A C 1
ATOM 1668 O O . ALA A 1 226 ? -8.18 19.656 -10.594 1 87 226 ALA A O 1
ATOM 1669 N N . LEU A 1 227 ? -6.977 20.344 -8.828 1 86.25 227 LEU A N 1
ATOM 1670 C CA . LEU A 1 227 ? -8 19.953 -7.867 1 86.25 227 LEU A CA 1
ATOM 1671 C C . LEU A 1 227 ? -9.266 20.781 -8.055 1 86.25 227 LEU A C 1
ATOM 1673 O O . LEU A 1 227 ? -10.375 20.234 -8.062 1 86.25 227 LEU A O 1
ATOM 1677 N N . ALA A 1 228 ? -9.086 22.031 -8.234 1 81.38 228 ALA A N 1
ATOM 1678 C CA . ALA A 1 228 ? -10.219 22.938 -8.398 1 81.38 228 ALA A CA 1
ATOM 1679 C C . ALA A 1 228 ? -10.992 22.625 -9.68 1 81.38 228 ALA A C 1
ATOM 1681 O O . ALA A 1 228 ? -12.203 22.859 -9.75 1 81.38 228 ALA A O 1
ATOM 1682 N N . ALA A 1 229 ? -10.359 22.016 -10.617 1 83.62 229 ALA A N 1
ATOM 1683 C CA . ALA A 1 229 ? -10.961 21.75 -11.922 1 83.62 229 ALA A CA 1
ATOM 1684 C C . ALA A 1 229 ? -11.742 20.438 -11.898 1 83.62 229 ALA A C 1
ATOM 1686 O O . ALA A 1 229 ? -12.445 20.109 -12.852 1 83.62 229 ALA A O 1
ATOM 1687 N N . ASP A 1 230 ? -11.641 19.75 -10.828 1 86.69 230 ASP A N 1
ATOM 1688 C CA . ASP A 1 230 ? -12.305 18.453 -10.695 1 86.69 230 ASP A CA 1
ATOM 1689 C C . ASP A 1 230 ? -13.156 18.406 -9.43 1 86.69 230 ASP A C 1
ATOM 1691 O O . ASP A 1 230 ? -12.648 18.125 -8.344 1 86.69 230 ASP A O 1
ATOM 1695 N N . GLU A 1 231 ? -14.406 18.469 -9.547 1 83 231 GLU A N 1
ATOM 1696 C CA . GLU A 1 231 ? -15.328 18.594 -8.422 1 83 231 GLU A CA 1
ATOM 1697 C C . GLU A 1 231 ? -15.281 17.359 -7.527 1 83 231 GLU A C 1
ATOM 1699 O O . GLU A 1 231 ? -15.328 17.469 -6.301 1 83 231 GLU A O 1
ATOM 1704 N N . ARG A 1 232 ? -15.258 16.234 -8.156 1 83.69 232 ARG A N 1
ATOM 1705 C CA . ARG A 1 232 ? -15.234 14.992 -7.379 1 83.69 232 ARG A CA 1
ATOM 1706 C C . ARG A 1 232 ? -13.984 14.914 -6.508 1 83.69 232 ARG A C 1
ATOM 1708 O O . ARG A 1 232 ? -14.07 14.586 -5.32 1 83.69 232 ARG A O 1
ATOM 1715 N N . ARG A 1 233 ? -12.891 15.25 -7.145 1 85.81 233 ARG A N 1
ATOM 1716 C CA . ARG A 1 233 ? -11.633 15.219 -6.398 1 85.81 233 ARG A CA 1
ATOM 1717 C C . ARG A 1 233 ? -11.617 16.281 -5.305 1 85.81 233 ARG A C 1
ATOM 1719 O O . ARG A 1 233 ? -11.117 16.047 -4.207 1 85.81 233 ARG A O 1
ATOM 1726 N N . ALA A 1 234 ? -12.141 17.359 -5.605 1 82.69 234 ALA A N 1
ATOM 1727 C CA . ALA A 1 234 ? -12.219 18.438 -4.621 1 82.69 234 ALA A CA 1
ATOM 1728 C C . ALA A 1 234 ? -13.078 18.031 -3.43 1 82.69 234 ALA A C 1
ATOM 1730 O O . ALA A 1 234 ? -12.727 18.312 -2.279 1 82.69 234 ALA A O 1
ATOM 1731 N N . ALA A 1 235 ? -14.109 17.344 -3.699 1 79.69 235 ALA A N 1
ATOM 1732 C CA . ALA A 1 235 ? -15.008 16.906 -2.639 1 79.69 235 ALA A CA 1
ATOM 1733 C C . ALA A 1 235 ? -14.328 15.875 -1.735 1 79.69 235 ALA A C 1
ATOM 1735 O O . ALA A 1 235 ? -14.453 15.938 -0.51 1 79.69 235 ALA A O 1
ATOM 1736 N N . ALA A 1 236 ? -13.688 14.977 -2.414 1 82.19 236 ALA A N 1
ATOM 1737 C CA . ALA A 1 236 ? -12.953 13.984 -1.637 1 82.19 236 ALA A CA 1
ATOM 1738 C C . ALA A 1 236 ? -11.875 14.641 -0.776 1 82.19 236 ALA A C 1
ATOM 1740 O O . ALA A 1 236 ? -11.695 14.281 0.388 1 82.19 236 ALA A O 1
ATOM 1741 N N . PHE A 1 237 ? -11.234 15.586 -1.347 1 82.19 237 PHE A N 1
ATOM 1742 C CA . PHE A 1 237 ? -10.203 16.312 -0.622 1 82.19 237 PHE A CA 1
ATOM 1743 C C . PHE A 1 237 ? -10.797 17.062 0.568 1 82.19 237 PHE A C 1
ATOM 1745 O O . PHE A 1 237 ? -10.289 16.953 1.688 1 82.19 237 PHE A O 1
ATOM 1752 N N . ASP A 1 238 ? -11.82 17.656 0.346 1 76.38 238 ASP A N 1
ATOM 1753 C CA . ASP A 1 238 ? -12.5 18.391 1.404 1 76.38 238 ASP A CA 1
ATOM 1754 C C . ASP A 1 238 ? -12.961 17.453 2.52 1 76.38 238 ASP A C 1
ATOM 1756 O O . ASP A 1 238 ? -12.836 17.781 3.701 1 76.38 238 ASP A O 1
ATOM 1760 N N . GLY A 1 239 ? -13.5 16.391 2.1 1 76.5 239 GLY A N 1
ATOM 1761 C CA . GLY A 1 239 ? -13.914 15.391 3.072 1 76.5 239 GLY A CA 1
ATOM 1762 C C . GLY A 1 239 ? -12.766 14.859 3.906 1 76.5 239 GLY A C 1
ATOM 1763 O O . GLY A 1 239 ? -12.906 14.656 5.113 1 76.5 239 GLY A O 1
ATOM 1764 N N . ALA A 1 240 ? -11.703 14.664 3.244 1 80.38 240 ALA A N 1
ATOM 1765 C CA . ALA A 1 240 ? -10.516 14.172 3.936 1 80.38 240 ALA A CA 1
ATOM 1766 C C . ALA A 1 240 ? -10.031 15.18 4.977 1 80.38 240 ALA A C 1
ATOM 1768 O O . ALA A 1 240 ? -9.648 14.797 6.082 1 80.38 240 ALA A O 1
ATOM 1769 N N . MET A 1 241 ? -10.047 16.406 4.59 1 75.62 241 MET A N 1
ATOM 1770 C CA . MET A 1 241 ? -9.609 17.453 5.512 1 75.62 241 MET A CA 1
ATOM 1771 C C . MET A 1 241 ? -10.539 17.531 6.719 1 75.62 241 MET A C 1
ATOM 1773 O O . MET A 1 241 ? -10.086 17.797 7.836 1 75.62 241 MET A O 1
ATOM 1777 N N . ARG A 1 242 ? -11.766 17.219 6.492 1 69.38 242 ARG A N 1
ATOM 1778 C CA . ARG A 1 242 ? -12.734 17.203 7.582 1 69.38 242 ARG A CA 1
ATOM 1779 C C . ARG A 1 242 ? -12.445 16.062 8.547 1 69.38 242 ARG A C 1
ATOM 1781 O O . ARG A 1 242 ? -12.586 16.219 9.766 1 69.38 242 ARG A O 1
ATOM 1788 N N . ALA A 1 243 ? -12.141 14.961 7.996 1 64.38 243 ALA A N 1
ATOM 1789 C CA . ALA A 1 243 ? -11.883 13.766 8.805 1 64.38 243 ALA A CA 1
ATOM 1790 C C . ALA A 1 243 ? -10.68 13.969 9.719 1 64.38 243 ALA A C 1
ATOM 1792 O O . ALA A 1 243 ? -10.656 13.477 10.844 1 64.38 243 ALA A O 1
ATOM 1793 N N . VAL A 1 244 ? -9.781 14.719 9.195 1 60.19 244 VAL A N 1
ATOM 1794 C CA . VAL A 1 244 ? -8.531 14.852 9.938 1 60.19 244 VAL A CA 1
ATOM 1795 C C . VAL A 1 244 ? -8.656 15.984 10.953 1 60.19 244 VAL A C 1
ATOM 1797 O O . VAL A 1 244 ? -7.883 16.062 11.914 1 60.19 244 VAL A O 1
ATOM 1800 N N . ASP A 1 245 ? -9.664 16.844 10.758 1 58.44 245 ASP A N 1
ATOM 1801 C CA . ASP A 1 245 ? -9.859 18.016 11.617 1 58.44 245 ASP A CA 1
ATOM 1802 C C . ASP A 1 245 ? -10.508 17.625 12.938 1 58.44 245 ASP A C 1
ATOM 1804 O O . ASP A 1 245 ? -10.773 18.484 13.789 1 58.44 245 ASP A O 1
ATOM 1808 N N . HIS A 1 246 ? -10.898 16.375 13.039 1 50.38 246 HIS A N 1
ATOM 1809 C CA . HIS A 1 246 ? -11.547 16.094 14.312 1 50.38 246 HIS A CA 1
ATOM 1810 C C . HIS A 1 246 ? -10.641 16.438 15.484 1 50.38 246 HIS A C 1
ATOM 1812 O O . HIS A 1 246 ? -9.914 15.586 15.992 1 50.38 246 HIS A O 1
ATOM 1818 N N . PHE A 1 247 ? -10.195 17.734 15.469 1 48.59 247 PHE A N 1
ATOM 1819 C CA . PHE A 1 247 ? -9.422 18.422 16.5 1 48.59 247 PHE A CA 1
ATOM 1820 C C . PHE A 1 247 ? -10.125 18.328 17.859 1 48.59 247 PHE A C 1
ATOM 1822 O O . PHE A 1 247 ? -11.258 18.781 18 1 48.59 247 PHE A O 1
ATOM 1829 N N . ALA A 1 248 ? -9.945 17.391 18.453 1 45.25 248 ALA A N 1
ATOM 1830 C CA . ALA A 1 248 ? -10.57 17.25 19.766 1 45.25 248 ALA A CA 1
ATOM 1831 C C . ALA A 1 248 ? -10.648 18.594 20.484 1 45.25 248 ALA A C 1
ATOM 1833 O O . ALA A 1 248 ? -10.109 19.594 20 1 45.25 248 ALA A O 1
ATOM 1834 N N . GLY A 1 249 ? -10.43 18.531 21.984 1 45.12 249 GLY A N 1
ATOM 1835 C CA . GLY A 1 249 ? -10.844 18.938 23.312 1 45.12 249 GLY A CA 1
ATOM 1836 C C . GLY A 1 249 ? -10.281 20.281 23.719 1 45.12 249 GLY A C 1
ATOM 1837 O O . GLY A 1 249 ? -10.383 20.688 24.891 1 45.12 249 GLY A O 1
ATOM 1838 N N . ALA A 1 250 ? -9.43 20.828 22.953 1 46.75 250 ALA A N 1
ATOM 1839 C CA . ALA A 1 250 ? -8.891 21.859 23.812 1 46.75 250 ALA A CA 1
ATOM 1840 C C . ALA A 1 250 ? -9.844 23.047 23.906 1 46.75 250 ALA A C 1
ATOM 1842 O O . ALA A 1 250 ? -10.492 23.406 22.922 1 46.75 250 ALA A O 1
ATOM 1843 N N . PRO A 1 251 ? -10.164 23.266 25.109 1 49.56 251 PRO A N 1
ATOM 1844 C CA . PRO A 1 251 ? -10.953 24.484 25.359 1 49.56 251 PRO A CA 1
ATOM 1845 C C . PRO A 1 251 ? -10.461 25.672 24.547 1 49.56 251 PRO A C 1
ATOM 1847 O O . PRO A 1 251 ? -9.266 25.953 24.516 1 49.56 251 PRO A O 1
ATOM 1850 N N . VAL A 1 252 ? -11.312 26.125 23.562 1 62.16 252 VAL A N 1
ATOM 1851 C CA . VAL A 1 252 ? -11.023 27.359 22.828 1 62.16 252 VAL A CA 1
ATOM 1852 C C . VAL A 1 252 ? -11.266 28.562 23.734 1 62.16 252 VAL A C 1
ATOM 1854 O O . VAL A 1 252 ? -12.383 28.797 24.203 1 62.16 252 VAL A O 1
ATOM 1857 N N . THR A 1 253 ? -10.211 29.109 24.266 1 76.19 253 THR A N 1
ATOM 1858 C CA . THR A 1 253 ? -10.273 30.281 25.125 1 76.19 253 THR A CA 1
ATOM 1859 C C . THR A 1 253 ? -10.156 31.562 24.312 1 76.19 253 THR A C 1
ATOM 1861 O O . THR A 1 253 ? -9.727 32.594 24.828 1 76.19 253 THR A O 1
ATOM 1864 N N . PHE A 1 254 ? -10.664 31.516 23.078 1 86.94 254 PHE A N 1
ATOM 1865 C CA . PHE A 1 254 ? -10.539 32.688 22.234 1 86.94 254 PHE A CA 1
ATOM 1866 C C . PHE A 1 254 ? -11.891 33.375 22.031 1 86.94 254 PHE A C 1
ATOM 1868 O O . PHE A 1 254 ? -12.938 32.719 22.188 1 86.94 254 PHE A O 1
ATOM 1875 N N . ASP A 1 255 ? -11.82 34.594 21.734 1 88.81 255 ASP A N 1
ATOM 1876 C CA . ASP A 1 255 ? -13.023 35.375 21.406 1 88.81 255 ASP A CA 1
ATOM 1877 C C . ASP A 1 255 ? -13.266 35.406 19.906 1 88.81 255 ASP A C 1
ATOM 1879 O O . ASP A 1 255 ? -14.406 35.5 19.453 1 88.81 255 ASP A O 1
ATOM 1883 N N . ARG A 1 256 ? -12.18 35.312 19.188 1 90.88 256 ARG A N 1
ATOM 1884 C CA . ARG A 1 256 ? -12.242 35.375 17.734 1 90.88 256 ARG A CA 1
ATOM 1885 C C . ARG A 1 256 ? -11.258 34.406 17.109 1 90.88 256 ARG A C 1
ATOM 1887 O O . ARG A 1 256 ? -10.164 34.188 17.625 1 90.88 256 ARG A O 1
ATOM 1894 N N . VAL A 1 257 ? -11.695 33.875 15.977 1 92.62 257 VAL A N 1
ATOM 1895 C CA . VAL A 1 257 ? -10.828 33 15.219 1 92.62 257 VAL A CA 1
ATOM 1896 C C . VAL A 1 257 ? -10.82 33.406 13.75 1 92.62 257 VAL A C 1
ATOM 1898 O O . VAL A 1 257 ? -11.867 33.719 13.172 1 92.62 257 VAL A O 1
ATOM 1901 N N . VAL A 1 258 ? -9.68 33.625 13.234 1 94.12 258 VAL A N 1
ATOM 1902 C CA . VAL A 1 258 ? -9.5 33.781 11.797 1 94.12 258 VAL A CA 1
ATOM 1903 C C . VAL A 1 258 ? -8.961 32.469 11.188 1 94.12 258 VAL A C 1
ATOM 1905 O O . VAL A 1 258 ? -7.809 32.125 11.422 1 94.12 258 VAL A O 1
ATOM 1908 N N . ASP A 1 259 ? -9.781 31.781 10.445 1 94.44 259 ASP A N 1
ATOM 1909 C CA . ASP A 1 259 ? -9.406 30.547 9.758 1 94.44 259 ASP A CA 1
ATOM 1910 C C . ASP A 1 259 ? -8.781 30.844 8.398 1 94.44 259 ASP A C 1
ATOM 1912 O O . ASP A 1 259 ? -9.492 31.062 7.418 1 94.44 259 ASP A O 1
ATOM 1916 N N . ILE A 1 260 ? -7.445 30.797 8.375 1 96 260 ILE A N 1
ATOM 1917 C CA . ILE A 1 260 ? -6.691 31.188 7.184 1 96 260 ILE A CA 1
ATOM 1918 C C . ILE A 1 260 ? -6.605 30.016 6.219 1 96 260 ILE A C 1
ATOM 1920 O O . ILE A 1 260 ? -6.148 28.922 6.594 1 96 260 ILE A O 1
ATOM 1924 N N . ALA A 1 261 ? -6.961 30.281 4.934 1 94.38 261 ALA A N 1
ATOM 1925 C CA . ALA A 1 261 ? -7.027 29.234 3.916 1 94.38 261 ALA A CA 1
ATOM 1926 C C . ALA A 1 261 ? -7.91 28.078 4.379 1 94.38 261 ALA A C 1
ATOM 1928 O O . ALA A 1 261 ? -7.5 26.922 4.324 1 94.38 261 ALA A O 1
ATOM 1929 N N . GLY A 1 262 ? -9.102 28.406 4.824 1 91.56 262 GLY A N 1
ATOM 1930 C CA . GLY A 1 262 ? -9.984 27.453 5.484 1 91.56 262 GLY A CA 1
ATOM 1931 C C . GLY A 1 262 ? -10.875 26.688 4.52 1 91.56 262 GLY A C 1
ATOM 1932 O O . GLY A 1 262 ? -11.688 25.859 4.934 1 91.56 262 GLY A O 1
ATOM 1933 N N . GLY A 1 263 ? -10.781 27.047 3.225 1 89.25 263 GLY A N 1
ATOM 1934 C CA . GLY A 1 263 ? -11.594 26.359 2.232 1 89.25 263 GLY A CA 1
ATOM 1935 C C . GLY A 1 263 ? -13.062 26.719 2.314 1 89.25 263 GLY A C 1
ATOM 1936 O O . GLY A 1 263 ? -13.422 27.906 2.326 1 89.25 263 GLY A O 1
ATOM 1937 N N . THR A 1 264 ? -13.867 25.703 2.42 1 86.31 264 THR A N 1
ATOM 1938 C CA . THR A 1 264 ? -15.305 25.938 2.508 1 86.31 264 THR A CA 1
ATOM 1939 C C . THR A 1 264 ? -15.695 26.375 3.914 1 86.31 264 THR A C 1
ATOM 1941 O O . THR A 1 264 ? -16.781 26.938 4.117 1 86.31 264 THR A O 1
ATOM 1944 N N . GLY A 1 265 ? -14.82 26.094 4.891 1 90.19 265 GLY A N 1
ATOM 1945 C CA . GLY A 1 265 ? -15.047 26.609 6.234 1 90.19 265 GLY A CA 1
ATOM 1946 C C . GLY A 1 265 ? -15.75 25.609 7.141 1 90.19 265 GLY A C 1
ATOM 1947 O O . GLY A 1 265 ? -16.344 25.984 8.148 1 90.19 265 GLY A O 1
ATOM 1948 N N . HIS A 1 266 ? -15.664 24.344 6.832 1 84.38 266 HIS A N 1
ATOM 1949 C CA . HIS A 1 266 ? -16.312 23.328 7.656 1 84.38 266 HIS A CA 1
ATOM 1950 C C . HIS A 1 266 ? -15.742 23.328 9.07 1 84.38 266 HIS A C 1
ATOM 1952 O O . HIS A 1 266 ? -16.484 23.188 10.047 1 84.38 266 HIS A O 1
ATOM 1958 N N . PHE A 1 267 ? -14.477 23.484 9.195 1 85.31 267 PHE A N 1
ATOM 1959 C CA . PHE A 1 267 ? -13.828 23.531 10.5 1 85.31 267 PHE A CA 1
ATOM 1960 C C . PHE A 1 267 ? -14.344 24.719 11.312 1 85.31 267 PHE A C 1
ATOM 1962 O O . PHE A 1 267 ? -14.719 24.562 12.477 1 85.31 267 PHE A O 1
ATOM 1969 N N . LEU A 1 268 ? -14.352 25.828 10.711 1 90 268 LEU A N 1
ATOM 1970 C CA . LEU A 1 268 ? -14.805 27.031 11.398 1 90 268 LEU A CA 1
ATOM 1971 C C . LEU A 1 268 ? -16.25 26.906 11.844 1 90 268 LEU A C 1
ATOM 1973 O O . LEU A 1 268 ? -16.594 27.281 12.961 1 90 268 LEU A O 1
ATOM 1977 N N . ALA A 1 269 ? -17.047 26.375 10.969 1 89.12 269 ALA A N 1
ATOM 1978 C CA . ALA A 1 269 ? -18.453 26.188 11.305 1 89.12 269 ALA A CA 1
ATOM 1979 C C . ALA A 1 269 ? -18.609 25.281 12.523 1 89.12 269 ALA A C 1
ATOM 1981 O O . ALA A 1 269 ? -19.391 25.594 13.438 1 89.12 269 ALA A O 1
ATOM 1982 N N . ARG A 1 270 ? -17.938 24.219 12.531 1 83.31 270 ARG A N 1
ATOM 1983 C CA . ARG A 1 270 ? -18 23.297 13.664 1 83.31 270 ARG A CA 1
ATOM 1984 C C . ARG A 1 270 ? -17.5 23.969 14.945 1 83.31 270 ARG A C 1
ATOM 1986 O O . ARG A 1 270 ? -18.062 23.75 16.016 1 83.31 270 ARG A O 1
ATOM 1993 N N . LEU A 1 271 ? -16.438 24.672 14.859 1 85 271 LEU A N 1
ATOM 1994 C CA . LEU A 1 271 ? -15.875 25.375 16 1 85 271 LEU A CA 1
ATOM 1995 C C . LEU A 1 271 ? -16.875 26.391 16.562 1 85 271 LEU A C 1
ATOM 1997 O O . LEU A 1 271 ? -17.047 26.484 17.781 1 85 271 LEU A O 1
ATOM 2001 N N . LEU A 1 272 ? -17.484 27.125 15.695 1 89.44 272 LEU A N 1
ATOM 2002 C CA . LEU A 1 272 ? -18.453 28.125 16.125 1 89.44 272 LEU A CA 1
ATOM 2003 C C . LEU A 1 272 ? -19.656 27.484 16.781 1 89.44 272 LEU A C 1
ATOM 2005 O O . LEU A 1 272 ? -20.25 28.047 17.703 1 89.44 272 LEU A O 1
ATOM 2009 N N . ARG A 1 273 ? -20.016 26.344 16.297 1 85.88 273 ARG A N 1
ATOM 2010 C CA . ARG A 1 273 ? -21.141 25.641 16.891 1 85.88 273 ARG A CA 1
ATOM 2011 C C . ARG A 1 273 ? -20.781 25.125 18.281 1 85.88 273 ARG A C 1
ATOM 2013 O O . ARG A 1 273 ? -21.656 25.016 19.156 1 85.88 273 ARG A O 1
ATOM 2020 N N . ARG A 1 274 ? -19.672 24.766 18.453 1 81.06 274 ARG A N 1
ATOM 2021 C CA . ARG A 1 274 ? -19.203 24.234 19.734 1 81.06 274 ARG A CA 1
ATOM 2022 C C . ARG A 1 274 ? -18.984 25.344 20.75 1 81.06 274 ARG A C 1
ATOM 2024 O O . ARG A 1 274 ? -19.125 25.141 21.953 1 81.06 274 ARG A O 1
ATOM 2031 N N . CYS A 1 275 ? -18.625 26.5 20.219 1 86.25 275 CYS A N 1
ATOM 2032 C CA . CYS A 1 275 ? -18.312 27.641 21.078 1 86.25 275 CYS A CA 1
ATOM 2033 C C . CYS A 1 275 ? -19.25 28.797 20.797 1 86.25 275 CYS A C 1
ATOM 2035 O O . CYS A 1 275 ? -18.922 29.703 20.031 1 86.25 275 CYS A O 1
ATOM 2037 N N . PRO A 1 276 ? -20.234 28.938 21.547 1 87.31 276 PRO A N 1
ATOM 2038 C CA . PRO A 1 276 ? -21.297 29.891 21.219 1 87.31 276 PRO A CA 1
ATOM 2039 C C . PRO A 1 276 ? -20.828 31.344 21.312 1 87.31 276 PRO A C 1
ATOM 2041 O O . PRO A 1 276 ? -21.453 32.219 20.703 1 87.31 276 PRO A O 1
ATOM 2044 N N . ARG A 1 277 ? -19.828 31.641 22.016 1 86.94 277 ARG A N 1
ATOM 2045 C CA . ARG A 1 277 ? -19.406 33.031 22.172 1 86.94 277 ARG A CA 1
ATOM 2046 C C . ARG A 1 277 ? -18.297 33.375 21.172 1 86.94 277 ARG A C 1
ATOM 2048 O O . ARG A 1 277 ? -17.906 34.531 21.062 1 86.94 277 ARG A O 1
ATOM 2055 N N . LEU A 1 278 ? -17.891 32.469 20.391 1 90.31 278 LEU A N 1
ATOM 2056 C CA . LEU A 1 278 ? -16.781 32.625 19.469 1 90.31 278 LEU A CA 1
ATOM 2057 C C . LEU A 1 278 ? -17.25 33.25 18.156 1 90.31 278 LEU A C 1
ATOM 2059 O O . LEU A 1 278 ? -18.312 32.875 17.641 1 90.31 278 LEU A O 1
ATOM 2063 N N . ARG A 1 279 ? -16.531 34.25 17.719 1 91.31 279 ARG A N 1
ATOM 2064 C CA . ARG A 1 279 ? -16.75 34.812 16.375 1 91.31 279 ARG A CA 1
ATOM 2065 C C . ARG A 1 279 ? -15.641 34.344 15.43 1 91.31 279 ARG A C 1
ATOM 2067 O O . ARG A 1 279 ? -14.508 34.094 15.852 1 91.31 279 ARG A O 1
ATOM 2074 N N . GLY A 1 280 ? -16 34.219 14.172 1 93.31 280 GLY A N 1
ATOM 2075 C CA . GLY A 1 280 ? -15.016 33.656 13.25 1 93.31 280 GLY A CA 1
ATOM 2076 C C . GLY A 1 280 ? -15 34.375 11.906 1 93.31 280 GLY A C 1
ATOM 2077 O O . GLY A 1 280 ? -16.031 34.875 11.453 1 93.31 280 GLY A O 1
ATOM 2078 N N . THR A 1 281 ? -13.859 34.5 11.297 1 94.75 281 THR A N 1
ATOM 2079 C CA . THR A 1 281 ? -13.664 34.969 9.93 1 94.75 281 THR A CA 1
ATOM 2080 C C . THR A 1 281 ? -13.008 33.875 9.086 1 94.75 281 THR A C 1
ATOM 2082 O O . THR A 1 281 ? -11.984 33.312 9.469 1 94.75 281 THR A O 1
ATOM 2085 N N . LEU A 1 282 ? -13.672 33.5 7.996 1 96.38 282 LEU A N 1
ATOM 2086 C CA . LEU A 1 282 ? -13.078 32.625 7.012 1 96.38 282 LEU A CA 1
ATOM 2087 C C . LEU A 1 282 ? -12.305 33.406 5.957 1 96.38 282 LEU A C 1
ATOM 2089 O O . LEU A 1 282 ? -12.852 34.281 5.312 1 96.38 282 LEU A O 1
ATOM 2093 N N . PHE A 1 283 ? -11.016 33.094 5.852 1 96.81 283 PHE A N 1
ATOM 2094 C CA . PHE A 1 283 ? -10.164 33.781 4.883 1 96.81 283 PHE A CA 1
ATOM 2095 C C . PHE A 1 283 ? -9.586 32.781 3.877 1 96.81 283 PHE A C 1
ATOM 2097 O O . PHE A 1 283 ? -9.016 31.766 4.266 1 96.81 283 PHE A O 1
ATOM 2104 N N . ASP A 1 284 ? -9.734 33.031 2.629 1 95.38 284 ASP A N 1
ATOM 2105 C CA . ASP A 1 284 ? -9.188 32.219 1.551 1 95.38 284 ASP A CA 1
ATOM 2106 C C . ASP A 1 284 ? -9.141 33 0.239 1 95.38 284 ASP A C 1
ATOM 2108 O O . ASP A 1 284 ? -9.422 34.188 0.212 1 95.38 284 ASP A O 1
ATOM 2112 N N . GLN A 1 285 ? -8.75 32.344 -0.827 1 93 285 GLN A N 1
ATOM 2113 C CA . GLN A 1 285 ? -8.758 32.969 -2.154 1 93 285 GLN A CA 1
ATOM 2114 C C . GLN A 1 285 ? -10.172 33.312 -2.588 1 93 285 GLN A C 1
ATOM 2116 O O . GLN A 1 285 ? -11.141 32.688 -2.145 1 93 285 GLN A O 1
ATOM 2121 N N . PRO A 1 286 ? -10.289 34.281 -3.457 1 92.81 286 PRO A N 1
ATOM 2122 C CA . PRO A 1 286 ? -11.602 34.812 -3.852 1 92.81 286 PRO A CA 1
ATOM 2123 C C . PRO A 1 286 ? -12.523 33.688 -4.387 1 92.81 286 PRO A C 1
ATOM 2125 O O . PRO A 1 286 ? -13.68 33.594 -3.977 1 92.81 286 PRO A O 1
ATOM 2128 N N . ALA A 1 287 ? -12.031 32.844 -5.223 1 86.31 287 ALA A N 1
ATOM 2129 C CA . ALA A 1 287 ? -12.859 31.797 -5.805 1 86.31 287 ALA A CA 1
ATOM 2130 C C . ALA A 1 287 ? -13.352 30.828 -4.73 1 86.31 287 ALA A C 1
ATOM 2132 O O . ALA A 1 287 ? -14.492 30.359 -4.785 1 86.31 287 ALA A O 1
ATOM 2133 N N . GLN A 1 288 ? -12.516 30.578 -3.793 1 88.38 288 GLN A N 1
ATOM 2134 C CA . GLN A 1 288 ? -12.875 29.672 -2.703 1 88.38 288 GLN A CA 1
ATOM 2135 C C . GLN A 1 288 ? -13.914 30.312 -1.783 1 88.38 288 GLN A C 1
ATOM 2137 O O . GLN A 1 288 ? -14.836 29.641 -1.317 1 88.38 288 GLN A O 1
ATOM 2142 N N . ILE A 1 289 ? -13.781 31.578 -1.504 1 93.56 289 ILE A N 1
ATOM 2143 C CA . ILE A 1 289 ? -14.719 32.281 -0.628 1 93.56 289 ILE A CA 1
ATOM 2144 C C . ILE A 1 289 ? -16.094 32.344 -1.289 1 93.56 289 ILE A C 1
ATOM 2146 O O . ILE A 1 289 ? -17.125 32.219 -0.614 1 93.56 289 ILE A O 1
ATOM 2150 N N . ALA A 1 290 ? -16.094 32.5 -2.578 1 91.38 290 ALA A N 1
ATOM 2151 C CA . ALA A 1 290 ? -17.375 32.469 -3.295 1 91.38 290 ALA A CA 1
ATOM 2152 C C . ALA A 1 290 ? -18.094 31.141 -3.096 1 91.38 290 ALA A C 1
ATOM 2154 O O . ALA A 1 290 ? -19.297 31.109 -2.818 1 91.38 290 ALA A O 1
ATOM 2155 N N . ARG A 1 291 ? -17.328 30.094 -3.164 1 87.12 291 ARG A N 1
ATOM 2156 C CA . ARG A 1 291 ? -17.891 28.766 -2.953 1 87.12 291 ARG A CA 1
ATOM 2157 C C . ARG A 1 291 ? -18.328 28.578 -1.505 1 87.12 291 ARG A C 1
ATOM 2159 O O . ARG A 1 291 ? -19.359 27.969 -1.236 1 87.12 291 ARG A O 1
ATOM 2166 N N . ALA A 1 292 ? -17.531 29.078 -0.635 1 91.69 292 ALA A N 1
ATOM 2167 C CA . ALA A 1 292 ? -17.812 28.953 0.791 1 91.69 292 ALA A CA 1
ATOM 2168 C C . ALA A 1 292 ? -19.125 29.672 1.142 1 91.69 292 ALA A C 1
ATOM 2170 O O . ALA A 1 292 ? -19.938 29.141 1.894 1 91.69 292 ALA A O 1
ATOM 2171 N N . ARG A 1 293 ? -19.312 30.812 0.6 1 93.88 293 ARG A N 1
ATOM 2172 C CA . ARG A 1 293 ? -20.516 31.594 0.876 1 93.88 293 ARG A CA 1
ATOM 2173 C C . ARG A 1 293 ? -21.766 30.812 0.467 1 93.88 293 ARG A C 1
ATOM 2175 O O . ARG A 1 293 ? -22.781 30.844 1.167 1 93.88 293 ARG A O 1
ATOM 2182 N N . GLU A 1 294 ? -21.625 30.172 -0.631 1 92 294 GLU A N 1
ATOM 2183 C CA . GLU A 1 294 ? -22.75 29.359 -1.096 1 92 294 GLU A CA 1
ATOM 2184 C C . GLU A 1 294 ? -23.047 28.234 -0.118 1 92 294 GLU A C 1
ATOM 2186 O O . GLU A 1 294 ? -24.203 28.016 0.251 1 92 294 GLU A O 1
ATOM 2191 N N . TRP A 1 295 ? -22.062 27.594 0.287 1 88.62 295 TRP A N 1
ATOM 2192 C CA . TRP A 1 295 ? -22.25 26.484 1.208 1 88.62 295 TRP A CA 1
ATOM 2193 C C . TRP A 1 295 ? -22.797 26.969 2.547 1 88.62 295 TRP A C 1
ATOM 2195 O O . TRP A 1 295 ? -23.719 26.375 3.102 1 88.62 295 TRP A O 1
ATOM 2205 N N . TRP A 1 296 ? -22.25 28.016 3.104 1 93.75 296 TRP A N 1
ATOM 2206 C CA . TRP A 1 296 ? -22.672 28.547 4.398 1 93.75 296 TRP A CA 1
ATOM 2207 C C . TRP A 1 296 ? -24.109 29.047 4.34 1 93.75 296 TRP A C 1
ATOM 2209 O O . TRP A 1 296 ? -24.859 28.906 5.309 1 93.75 296 TRP A O 1
ATOM 2219 N N . GLY A 1 297 ? -24.438 29.641 3.234 1 93.69 297 GLY A N 1
ATOM 2220 C CA . GLY A 1 297 ? -25.812 30.078 3.064 1 93.69 297 GLY A CA 1
ATOM 2221 C C . GLY A 1 297 ? -26.812 28.953 3.104 1 93.69 297 GLY A C 1
ATOM 2222 O O . GLY A 1 297 ? -27.922 29.109 3.637 1 93.69 297 GLY A O 1
ATOM 2223 N N . GLN A 1 298 ? -26.438 27.891 2.611 1 92.75 298 GLN A N 1
ATOM 2224 C CA . GLN A 1 298 ? -27.328 26.734 2.529 1 92.75 298 GLN A CA 1
ATOM 2225 C C . GLN A 1 298 ? -27.297 25.922 3.814 1 92.75 298 GLN A C 1
ATOM 2227 O O . GLN A 1 298 ? -28.344 25.5 4.32 1 92.75 298 GLN A O 1
ATOM 2232 N N . GLU A 1 299 ? -26.109 25.766 4.391 1 89.88 299 GLU A N 1
ATOM 2233 C CA . GLU A 1 299 ? -25.938 24.766 5.445 1 89.88 299 GLU A CA 1
ATOM 2234 C C . GLU A 1 299 ? -25.828 25.438 6.816 1 89.88 299 GLU A C 1
ATOM 2236 O O . GLU A 1 299 ? -26.062 24.797 7.844 1 89.88 299 GLU A O 1
ATOM 2241 N N . GLN A 1 300 ? -25.391 26.703 6.855 1 91.5 300 GLN A N 1
ATOM 2242 C CA . GLN A 1 300 ? -25.125 27.375 8.125 1 91.5 300 GLN A CA 1
ATOM 2243 C C . GLN A 1 300 ? -25.688 28.797 8.133 1 91.5 300 GLN A C 1
ATOM 2245 O O . GLN A 1 300 ? -24.969 29.734 8.461 1 91.5 300 GLN A O 1
ATOM 2250 N N . PRO A 1 301 ? -26.922 29 7.773 1 90.44 301 PRO A N 1
ATOM 2251 C CA . PRO A 1 301 ? -27.438 30.359 7.645 1 90.44 301 PRO A CA 1
ATOM 2252 C C . PRO A 1 301 ? -27.453 31.109 8.969 1 90.44 301 PRO A C 1
ATOM 2254 O O . PRO A 1 301 ? -27.281 32.344 8.992 1 90.44 301 PRO A O 1
ATOM 2257 N N . ASP A 1 302 ? -27.578 30.469 10.086 1 91.19 302 ASP A N 1
ATOM 2258 C CA . ASP A 1 302 ? -27.672 31.109 11.391 1 91.19 302 ASP A CA 1
ATOM 2259 C C . ASP A 1 302 ? -26.312 31.656 11.828 1 91.19 302 ASP A C 1
ATOM 2261 O O . ASP A 1 302 ? -26.234 32.625 12.57 1 91.19 302 ASP A O 1
ATOM 2265 N N . LEU A 1 303 ? -25.266 31.062 11.391 1 90.62 303 LEU A N 1
ATOM 2266 C CA . LEU A 1 303 ? -23.922 31.484 11.773 1 90.62 303 LEU A CA 1
ATOM 2267 C C . LEU A 1 303 ? -23.484 32.688 10.969 1 90.62 303 LEU A C 1
ATOM 2269 O O . LEU A 1 303 ? -22.75 33.531 11.477 1 90.62 303 LEU A O 1
ATOM 2273 N N . ILE A 1 304 ? -23.906 32.812 9.75 1 84.5 304 ILE A N 1
ATOM 2274 C CA . ILE A 1 304 ? -23.469 33.906 8.891 1 84.5 304 ILE A CA 1
ATOM 2275 C C . ILE A 1 304 ? -24.062 35.219 9.375 1 84.5 304 ILE A C 1
ATOM 2277 O O . ILE A 1 304 ? -23.453 36.281 9.234 1 84.5 304 ILE A O 1
ATOM 2281 N N . CYS A 1 305 ? -25.141 35.188 9.93 1 75.88 305 CYS A N 1
ATOM 2282 C CA . CYS A 1 305 ? -25.859 36.406 10.328 1 75.88 305 CYS A CA 1
ATOM 2283 C C . CYS A 1 305 ? -25.234 37.031 11.57 1 75.88 305 CYS A C 1
ATOM 2285 O O . CYS A 1 305 ? -25.281 38.25 11.75 1 75.88 305 CYS A O 1
ATOM 2287 N N . ALA A 1 306 ? -24.438 36.281 12.281 1 81.62 306 ALA A N 1
ATOM 2288 C CA . ALA A 1 306 ? -24.125 36.812 13.602 1 81.62 306 ALA A CA 1
ATOM 2289 C C . ALA A 1 306 ? -22.641 36.625 13.93 1 81.62 306 ALA A C 1
ATOM 2291 O O . ALA A 1 306 ? -22.031 37.5 14.539 1 81.62 306 ALA A O 1
ATOM 2292 N N . ARG A 1 307 ? -22.109 35.656 13.477 1 91.56 307 ARG A N 1
ATOM 2293 C CA . ARG A 1 307 ? -20.859 35.281 14.148 1 91.56 307 ARG A CA 1
ATOM 2294 C C . ARG A 1 307 ? -19.781 34.938 13.133 1 91.56 307 ARG A C 1
ATOM 2296 O O . ARG A 1 307 ? -18.594 34.844 13.477 1 91.56 307 ARG A O 1
ATOM 2303 N N . ALA A 1 308 ? -20.172 34.75 11.844 1 94.38 308 ALA A N 1
ATOM 2304 C CA . ALA A 1 308 ? -19.203 34.344 10.836 1 94.38 308 ALA A CA 1
ATOM 2305 C C . ALA A 1 308 ? -19.047 35.406 9.758 1 94.38 308 ALA A C 1
ATOM 2307 O O . ALA A 1 308 ? -20.047 36 9.289 1 94.38 308 ALA A O 1
ATOM 2308 N N . SER A 1 309 ? -17.906 35.781 9.43 1 94.12 309 SER A N 1
ATOM 2309 C CA . SER A 1 309 ? -17.609 36.719 8.344 1 94.12 309 SER A CA 1
ATOM 2310 C C . SER A 1 309 ? -16.625 36.094 7.348 1 94.12 309 SER A C 1
ATOM 2312 O O . SER A 1 309 ? -16.016 35.062 7.633 1 94.12 309 SER A O 1
ATOM 2314 N N . PHE A 1 310 ? -16.547 36.719 6.156 1 95.62 310 PHE A N 1
ATOM 2315 C CA . PHE A 1 310 ? -15.727 36.188 5.07 1 95.62 310 PHE A CA 1
ATOM 2316 C C . PHE A 1 310 ? -14.789 37.281 4.543 1 95.62 310 PHE A C 1
ATOM 2318 O O . PHE A 1 310 ? -15.172 38.438 4.43 1 95.62 310 PHE A O 1
ATOM 2325 N N . ALA A 1 311 ? -13.625 36.938 4.328 1 95.56 311 ALA A N 1
ATOM 2326 C CA . ALA A 1 311 ? -12.633 37.812 3.689 1 95.56 311 ALA A CA 1
ATOM 2327 C C . ALA A 1 311 ? -11.852 37.031 2.617 1 95.56 311 ALA A C 1
ATOM 2329 O O . ALA A 1 311 ? -11.57 35.844 2.773 1 95.56 311 ALA A O 1
ATOM 2330 N N . ALA A 1 312 ? -11.508 37.688 1.488 1 96.31 312 ALA A N 1
ATOM 2331 C CA . ALA A 1 312 ? -10.82 37.062 0.377 1 96.31 312 ALA A CA 1
ATOM 2332 C C . ALA A 1 312 ? -9.477 37.719 0.092 1 96.31 312 ALA A C 1
ATOM 2334 O O . ALA A 1 312 ? -9.367 38.969 0.182 1 96.31 312 ALA A O 1
ATOM 2335 N N . GLY A 1 313 ? -8.469 36.938 -0.143 1 95.81 313 GLY A N 1
ATOM 2336 C CA . GLY A 1 313 ? -7.156 37.438 -0.501 1 95.81 313 GLY A CA 1
ATOM 2337 C C . GLY A 1 313 ? -6.062 36.375 -0.396 1 95.81 313 GLY A C 1
ATOM 2338 O O . GLY A 1 313 ? -6.336 35.219 -0.119 1 95.81 313 GLY A O 1
ATOM 2339 N N . SER A 1 314 ? -4.887 36.875 -0.692 1 95.88 314 SER A N 1
ATOM 2340 C CA . SER A 1 314 ? -3.713 36 -0.574 1 95.88 314 SER A CA 1
ATOM 2341 C C . SER A 1 314 ? -3.055 36.156 0.793 1 95.88 314 SER A C 1
ATOM 2343 O O . SER A 1 314 ? -2.865 37.281 1.278 1 95.88 314 SER A O 1
ATOM 2345 N N . PHE A 1 315 ? -2.744 35.031 1.423 1 96.31 315 PHE A N 1
ATOM 2346 C CA . PHE A 1 315 ? -2.121 35.125 2.738 1 96.31 315 PHE A CA 1
ATOM 2347 C C . PHE A 1 315 ? -0.657 35.531 2.621 1 96.31 315 PHE A C 1
ATOM 2349 O O . PHE A 1 315 ? 0.014 35.75 3.633 1 96.31 315 PHE A O 1
ATOM 2356 N N . PHE A 1 316 ? -0.163 35.656 1.386 1 96.38 316 PHE A N 1
ATOM 2357 C CA . PHE A 1 316 ? 1.178 36.219 1.176 1 96.38 316 PHE A CA 1
ATOM 2358 C C . PHE A 1 316 ? 1.182 37.719 1.299 1 96.38 316 PHE A C 1
ATOM 2360 O O . PHE A 1 316 ? 2.244 38.344 1.411 1 96.38 316 PHE A O 1
ATOM 2367 N N . GLU A 1 317 ? 0.032 38.281 1.266 1 95.06 317 GLU A N 1
ATOM 2368 C CA . GLU A 1 317 ? -0.124 39.719 1.329 1 95.06 317 GLU A CA 1
ATOM 2369 C C . GLU A 1 317 ? -0.69 40.156 2.678 1 95.06 317 GLU A C 1
ATOM 2371 O O . GLU A 1 317 ? -1.891 40.031 2.926 1 95.06 317 GLU A O 1
ATOM 2376 N N . ALA A 1 318 ? 0.049 40.844 3.426 1 93.19 318 ALA A N 1
ATOM 2377 C CA . ALA A 1 318 ? -0.337 41.25 4.773 1 93.19 318 ALA A CA 1
ATOM 2378 C C . ALA A 1 318 ? -1.588 42.125 4.742 1 93.19 318 ALA A C 1
ATOM 2380 O O . ALA A 1 318 ? -2.465 42 5.602 1 93.19 318 ALA A O 1
ATOM 2381 N N . ALA A 1 319 ? -1.699 42.906 3.742 1 90.81 319 ALA A N 1
ATOM 2382 C CA . ALA A 1 319 ? -2.793 43.844 3.646 1 90.81 319 ALA A CA 1
ATOM 2383 C C . ALA A 1 319 ? -4.121 43.156 3.369 1 90.81 319 ALA A C 1
ATOM 2385 O O . ALA A 1 319 ? -5.188 43.688 3.666 1 90.81 319 ALA A O 1
ATOM 2386 N N . ALA A 1 320 ? -4.035 42.031 2.795 1 93.31 320 ALA A N 1
ATOM 2387 C CA . ALA A 1 320 ? -5.246 41.281 2.432 1 93.31 320 ALA A CA 1
ATOM 2388 C C . ALA A 1 320 ? -5.805 40.531 3.631 1 93.31 320 ALA A C 1
ATOM 2390 O O . ALA A 1 320 ? -6.973 40.156 3.633 1 93.31 320 ALA A O 1
ATOM 2391 N N . LEU A 1 321 ? -4.988 40.312 4.617 1 93.94 321 LEU A N 1
ATOM 2392 C CA . LEU A 1 321 ? -5.406 39.562 5.797 1 93.94 321 LEU A CA 1
ATOM 2393 C C . LEU A 1 321 ? -6.371 40.375 6.648 1 93.94 321 LEU A C 1
ATOM 2395 O O . LEU A 1 321 ? -6.254 41.594 6.727 1 93.94 321 LEU A O 1
ATOM 2399 N N . PRO A 1 322 ? -7.293 39.625 7.258 1 90.19 322 PRO A N 1
ATOM 2400 C CA . PRO A 1 322 ? -8.273 40.375 8.062 1 90.19 322 PRO A CA 1
ATOM 2401 C C . PRO A 1 322 ? -7.633 41.125 9.211 1 90.19 322 PRO A C 1
ATOM 2403 O O . PRO A 1 322 ? -6.73 40.625 9.883 1 90.19 322 PRO A O 1
ATOM 2406 N N . GLY A 1 323 ? -8.094 42.344 9.359 1 82.19 323 GLY A N 1
ATOM 2407 C CA . GLY A 1 323 ? -7.633 43.188 10.453 1 82.19 323 GLY A CA 1
ATOM 2408 C C . GLY A 1 323 ? -8.625 43.281 11.594 1 82.19 323 GLY A C 1
ATOM 2409 O O . GLY A 1 323 ? -9.734 42.719 11.508 1 82.19 323 GLY A O 1
ATOM 2410 N N . PRO A 1 324 ? -8.047 43.75 12.773 1 75.06 324 PRO A N 1
ATOM 2411 C CA . PRO A 1 324 ? -8.961 43.875 13.914 1 75.06 324 PRO A CA 1
ATOM 2412 C C . PRO A 1 324 ? -10.117 44.844 13.617 1 75.06 324 PRO A C 1
ATOM 2414 O O . PRO A 1 324 ? -9.969 45.781 12.828 1 75.06 324 PRO A O 1
ATOM 2417 N N . ALA A 1 325 ? -11.312 44.281 13.82 1 60.31 325 ALA A N 1
ATOM 2418 C CA . ALA A 1 325 ? -12.43 45.219 13.688 1 60.31 325 ALA A CA 1
ATOM 2419 C C . ALA A 1 325 ? -12.234 46.438 14.594 1 60.31 325 ALA A C 1
ATOM 2421 O O . ALA A 1 325 ? -11.414 46.406 15.516 1 60.31 325 ALA A O 1
ATOM 2422 N N . THR A 1 326 ? -12.75 47.625 14.25 1 57.03 326 THR A N 1
ATOM 2423 C CA . THR A 1 326 ? -12.734 48.875 15.047 1 57.03 326 THR A CA 1
ATOM 2424 C C . THR A 1 326 ? -13.422 48.656 16.391 1 57.03 326 THR A C 1
ATOM 2426 O O . THR A 1 326 ? -14.352 47.844 16.5 1 57.03 326 THR A O 1
ATOM 2429 N N . GLY A 1 327 ? -12.828 49.156 17.484 1 54.97 327 GLY A N 1
ATOM 2430 C CA . GLY A 1 327 ? -13.398 49.281 18.828 1 54.97 327 GLY A CA 1
ATOM 2431 C C . GLY A 1 327 ? -13.07 48.094 19.719 1 54.97 327 GLY A C 1
ATOM 2432 O O . GLY A 1 327 ? -11.938 47.594 19.734 1 54.97 327 GLY A O 1
ATOM 2433 N N . SER A 1 328 ? -14.203 47.375 20.234 1 53.16 328 SER A N 1
ATOM 2434 C CA . SER A 1 328 ? -14.219 46.344 21.266 1 53.16 328 SER A CA 1
ATOM 2435 C C . SER A 1 328 ? -13.68 45.031 20.75 1 53.16 328 SER A C 1
ATOM 2437 O O . SER A 1 328 ? -13.227 44.188 21.547 1 53.16 328 SER A O 1
ATOM 2439 N N . ASP A 1 329 ? -13.539 44.781 19.453 1 56.47 329 ASP A N 1
ATOM 2440 C CA . ASP A 1 329 ? -13.109 43.5 18.875 1 56.47 329 ASP A CA 1
ATOM 2441 C C . ASP A 1 329 ? -11.602 43.312 18.984 1 56.47 329 ASP A C 1
ATOM 2443 O O . ASP A 1 329 ? -11.109 42.188 19.094 1 56.47 329 ASP A O 1
ATOM 2447 N N . ALA A 1 330 ? -10.961 44.438 19.078 1 58.94 330 ALA A N 1
ATOM 2448 C CA . ALA A 1 330 ? -9.5 44.406 19.156 1 58.94 330 ALA A CA 1
ATOM 2449 C C . ALA A 1 330 ? -9.031 43.938 20.516 1 58.94 330 ALA A C 1
ATOM 2451 O O . ALA A 1 330 ? -7.871 43.531 20.688 1 58.94 330 ALA A O 1
ATOM 2452 N N . GLU A 1 331 ? -10.016 44 21.391 1 64.81 331 GLU A N 1
ATOM 2453 C CA . GLU A 1 331 ? -9.602 43.719 22.766 1 64.81 331 GLU A CA 1
ATOM 2454 C C . GLU A 1 331 ? -9.711 42.219 23.062 1 64.81 331 GLU A C 1
ATOM 2456 O O . GLU A 1 331 ? -9.086 41.719 24 1 64.81 331 GLU A O 1
ATOM 2461 N N . GLY A 1 332 ? -10.242 41.469 22.234 1 79.88 332 GLY A N 1
ATOM 2462 C CA . GLY A 1 332 ? -10.43 40.062 22.562 1 79.88 332 GLY A CA 1
ATOM 2463 C C . GLY A 1 332 ? -9.273 39.188 22.109 1 79.88 332 GLY A C 1
ATOM 2464 O O . GLY A 1 332 ? -8.391 39.625 21.375 1 79.88 332 GLY A O 1
ATOM 2465 N N . ARG A 1 333 ? -9.164 38.031 22.719 1 88.31 333 ARG A N 1
ATOM 2466 C CA . ARG A 1 333 ? -8.172 37.031 22.312 1 88.31 333 ARG A CA 1
ATOM 2467 C C . ARG A 1 333 ? -8.492 36.469 20.938 1 88.31 333 ARG A C 1
ATOM 2469 O O . ARG A 1 333 ? -9.57 35.906 20.719 1 88.31 333 ARG A O 1
ATOM 2476 N N . THR A 1 334 ? -7.516 36.719 20 1 90.38 334 THR A N 1
ATOM 2477 C CA . THR A 1 334 ? -7.75 36.312 18.625 1 90.38 334 THR A CA 1
ATOM 2478 C C . THR A 1 334 ? -6.789 35.188 18.234 1 90.38 334 THR A C 1
ATOM 2480 O O . THR A 1 334 ? -5.59 35.25 18.5 1 90.38 334 THR A O 1
ATOM 2483 N N . ALA A 1 335 ? -7.324 34.188 17.625 1 92.44 335 ALA A N 1
ATOM 2484 C CA . ALA A 1 335 ? -6.504 33.094 17.094 1 92.44 335 ALA A CA 1
ATOM 2485 C C . ALA A 1 335 ? -6.473 33.125 15.562 1 92.44 335 ALA A C 1
ATOM 2487 O O . ALA A 1 335 ? -7.523 33.188 14.914 1 92.44 335 ALA A O 1
ATOM 2488 N N . PHE A 1 336 ? -5.301 33.25 15.023 1 94.44 336 PHE A N 1
ATOM 2489 C CA . PHE A 1 336 ? -5.078 32.969 13.609 1 94.44 336 PHE A CA 1
ATOM 2490 C C . PHE A 1 336 ? -4.719 31.5 13.391 1 94.44 336 PHE A C 1
ATOM 2492 O O . PHE A 1 336 ? -3.697 31.031 13.891 1 94.44 336 PHE A O 1
ATOM 2499 N N . VAL A 1 337 ? -5.523 30.797 12.594 1 93.06 337 VAL A N 1
ATOM 2500 C CA . VAL A 1 337 ? -5.367 29.359 12.531 1 93.06 337 VAL A CA 1
ATOM 2501 C C . VAL A 1 337 ? -4.883 28.953 11.133 1 93.06 337 VAL A C 1
ATOM 2503 O O . VAL A 1 337 ? -5.488 29.328 10.133 1 93.06 337 VAL A O 1
ATOM 2506 N N . LEU A 1 338 ? -3.777 28.281 11.078 1 94.06 338 LEU A N 1
ATOM 2507 C CA . LEU A 1 338 ? -3.268 27.594 9.891 1 94.06 338 LEU A CA 1
ATOM 2508 C C . LEU A 1 338 ? -3.34 26.094 10.062 1 94.06 338 LEU A C 1
ATOM 2510 O O . LEU A 1 338 ? -2.574 25.516 10.836 1 94.06 338 LEU A O 1
ATOM 2514 N N . ARG A 1 339 ? -4.207 25.453 9.312 1 90.5 339 ARG A N 1
ATOM 2515 C CA . ARG A 1 339 ? -4.355 24 9.398 1 90.5 339 ARG A CA 1
ATOM 2516 C C . ARG A 1 339 ? -3.922 23.328 8.102 1 90.5 339 ARG A C 1
ATOM 2518 O O . ARG A 1 339 ? -4.613 23.422 7.086 1 90.5 339 ARG A O 1
ATOM 2525 N N . ASN A 1 340 ? -2.809 22.625 8.148 1 89.69 340 ASN A N 1
ATOM 2526 C CA . ASN A 1 340 ? -2.283 21.922 6.984 1 89.69 340 ASN A CA 1
ATOM 2527 C C . ASN A 1 340 ? -2.012 22.875 5.828 1 89.69 340 ASN A C 1
ATOM 2529 O O . ASN A 1 340 ? -2.439 22.641 4.699 1 89.69 340 ASN A O 1
ATOM 2533 N N . ILE A 1 341 ? -1.425 23.984 6.129 1 93.44 341 ILE A N 1
ATOM 2534 C CA . ILE A 1 341 ? -1.165 25 5.125 1 93.44 341 ILE A CA 1
ATOM 2535 C C . ILE A 1 341 ? 0.337 25.109 4.871 1 93.44 341 ILE A C 1
ATOM 2537 O O . ILE A 1 341 ? 0.788 25.016 3.727 1 93.44 341 ILE A O 1
ATOM 2541 N N . LEU A 1 342 ? 1.109 25.234 5.93 1 95.5 342 LEU A N 1
ATOM 2542 C CA . LEU A 1 342 ? 2.531 25.531 5.785 1 95.5 342 LEU A CA 1
ATOM 2543 C C . LEU A 1 342 ? 3.266 24.359 5.141 1 95.5 342 LEU A C 1
ATOM 2545 O O . LEU A 1 342 ? 4.266 24.562 4.445 1 95.5 342 LEU A O 1
ATOM 2549 N N . HIS A 1 343 ? 2.76 23.188 5.332 1 93.75 343 HIS A N 1
ATOM 2550 C CA . HIS A 1 343 ? 3.439 22.031 4.781 1 93.75 343 HIS A CA 1
ATOM 2551 C C . HIS A 1 343 ? 3.336 22 3.258 1 93.75 343 HIS A C 1
ATOM 2553 O O . HIS A 1 343 ? 4.074 21.266 2.594 1 93.75 343 HIS A O 1
ATOM 2559 N N . ASP A 1 344 ? 2.471 22.781 2.676 1 94 344 ASP A N 1
ATOM 2560 C CA . ASP A 1 344 ? 2.346 22.859 1.223 1 94 344 ASP A CA 1
ATOM 2561 C C . ASP A 1 344 ? 3.5 23.641 0.609 1 94 344 ASP A C 1
ATOM 2563 O O . ASP A 1 344 ? 3.676 23.641 -0.611 1 94 344 ASP A O 1
ATOM 2567 N N . TRP A 1 345 ? 4.301 24.266 1.453 1 95.44 345 TRP A N 1
ATOM 2568 C CA . TRP A 1 345 ? 5.242 25.266 0.961 1 95.44 345 TRP A CA 1
ATOM 2569 C C . TRP A 1 345 ? 6.66 24.953 1.42 1 95.44 345 TRP A C 1
ATOM 2571 O O . TRP A 1 345 ? 6.859 24.328 2.469 1 95.44 345 TRP A O 1
ATOM 2581 N N . ASP A 1 346 ? 7.598 25.453 0.612 1 93.81 346 ASP A N 1
ATOM 2582 C CA . ASP A 1 346 ? 8.984 25.391 1.068 1 93.81 346 ASP A CA 1
ATOM 2583 C C . ASP A 1 346 ? 9.25 26.406 2.174 1 93.81 346 ASP A C 1
ATOM 2585 O O . ASP A 1 346 ? 8.352 27.156 2.562 1 93.81 346 ASP A O 1
ATOM 2589 N N . ASP A 1 347 ? 10.398 26.422 2.703 1 94.44 347 ASP A N 1
ATOM 2590 C CA . ASP A 1 347 ? 10.711 27.266 3.863 1 94.44 347 ASP A CA 1
ATOM 2591 C C . ASP A 1 347 ? 10.617 28.75 3.518 1 94.44 347 ASP A C 1
ATOM 2593 O O . ASP A 1 347 ? 10.172 29.547 4.336 1 94.44 347 ASP A O 1
ATOM 2597 N N . GLU A 1 348 ? 11.039 29.047 2.332 1 95.94 348 GLU A N 1
ATOM 2598 C CA . GLU A 1 348 ? 11 30.453 1.93 1 95.94 348 GLU A CA 1
ATOM 2599 C C . GLU A 1 348 ? 9.562 30.953 1.855 1 95.94 348 GLU A C 1
ATOM 2601 O O . GLU A 1 348 ? 9.25 32.031 2.365 1 95.94 348 GLU A O 1
ATOM 2606 N N . ALA A 1 349 ? 8.734 30.203 1.236 1 96.56 349 ALA A N 1
ATOM 2607 C CA . ALA A 1 349 ? 7.332 30.594 1.113 1 96.56 349 ALA A CA 1
ATOM 2608 C C . ALA A 1 349 ? 6.633 30.547 2.469 1 96.56 349 ALA A C 1
ATOM 2610 O O . ALA A 1 349 ? 5.805 31.406 2.773 1 96.56 349 ALA A O 1
ATOM 2611 N N . ALA A 1 350 ? 6.922 29.594 3.264 1 97.31 350 ALA A N 1
ATOM 2612 C CA . ALA A 1 350 ? 6.34 29.5 4.602 1 97.31 350 ALA A CA 1
ATOM 2613 C C . ALA A 1 350 ? 6.73 30.719 5.445 1 97.31 350 ALA A C 1
ATOM 2615 O O . ALA A 1 350 ? 5.902 31.266 6.184 1 97.31 350 ALA A O 1
ATOM 2616 N N . LEU A 1 351 ? 7.961 31.094 5.328 1 97.44 351 LEU A N 1
ATOM 2617 C CA . LEU A 1 351 ? 8.438 32.281 6.039 1 97.44 351 LEU A CA 1
ATOM 2618 C C . LEU A 1 351 ? 7.68 33.531 5.594 1 97.44 351 LEU A C 1
ATOM 2620 O O . LEU A 1 351 ? 7.316 34.344 6.422 1 97.44 351 LEU A O 1
ATOM 2624 N N . ALA A 1 352 ? 7.449 33.594 4.32 1 97.44 352 ALA A N 1
ATOM 2625 C CA . ALA A 1 352 ? 6.711 34.75 3.779 1 97.44 352 ALA A CA 1
ATOM 2626 C C . ALA A 1 352 ? 5.297 34.781 4.355 1 97.44 352 ALA A C 1
ATOM 2628 O O . ALA A 1 352 ? 4.797 35.875 4.688 1 97.44 352 ALA A O 1
ATOM 2629 N N . ILE A 1 353 ? 4.641 33.656 4.477 1 97.81 353 ILE A N 1
ATOM 2630 C CA . ILE A 1 353 ? 3.299 33.594 5.039 1 97.81 353 ILE A CA 1
ATOM 2631 C C . ILE A 1 353 ? 3.32 34.062 6.496 1 97.81 353 ILE A C 1
ATOM 2633 O O . ILE A 1 353 ? 2.504 34.875 6.906 1 97.81 353 ILE A O 1
ATOM 2637 N N . LEU A 1 354 ? 4.262 33.531 7.254 1 97.69 354 LEU A N 1
ATOM 2638 C CA . LEU A 1 354 ? 4.359 33.844 8.68 1 97.69 354 LEU A CA 1
ATOM 2639 C C . LEU A 1 354 ? 4.695 35.312 8.906 1 97.69 354 LEU A C 1
ATOM 2641 O O . LEU A 1 354 ? 4.199 35.938 9.852 1 97.69 354 LEU A O 1
ATOM 2645 N N . ARG A 1 355 ? 5.508 35.875 8.039 1 96.94 355 ARG A N 1
ATOM 2646 C CA . ARG A 1 355 ? 5.852 37.281 8.125 1 96.94 355 ARG A CA 1
ATOM 2647 C C . ARG A 1 355 ? 4.645 38.188 7.82 1 96.94 355 ARG A C 1
ATOM 2649 O O . ARG A 1 355 ? 4.441 39.219 8.461 1 96.94 355 ARG A O 1
ATOM 2656 N N . ALA A 1 356 ? 3.943 37.75 6.797 1 96.56 356 ALA A N 1
ATOM 2657 C CA . ALA A 1 356 ? 2.73 38.5 6.461 1 96.56 356 ALA A CA 1
ATOM 2658 C C . ALA A 1 356 ? 1.76 38.531 7.641 1 96.56 356 ALA A C 1
ATOM 2660 O O . ALA A 1 356 ? 1.169 39.562 7.945 1 96.56 356 ALA A O 1
ATOM 2661 N N . LEU A 1 357 ? 1.592 37.438 8.289 1 96.06 357 LEU A N 1
ATOM 2662 C CA . LEU A 1 357 ? 0.71 37.344 9.445 1 96.06 357 LEU A CA 1
ATOM 2663 C C . LEU A 1 357 ? 1.238 38.188 10.602 1 96.06 357 LEU A C 1
ATOM 2665 O O . LEU A 1 357 ? 0.468 38.875 11.281 1 96.06 357 LEU A O 1
ATOM 2669 N N . ARG A 1 358 ? 2.494 38.125 10.812 1 94.62 358 ARG A N 1
ATOM 2670 C CA . ARG A 1 358 ? 3.111 38.938 11.875 1 94.62 358 ARG A CA 1
ATOM 2671 C C . ARG A 1 358 ? 2.889 40.406 11.641 1 94.62 358 ARG A C 1
ATOM 2673 O O . ARG A 1 358 ? 2.584 41.156 12.578 1 94.62 358 ARG A O 1
ATOM 2680 N N . ALA A 1 359 ? 3.047 40.781 10.422 1 92.38 359 ALA A N 1
ATOM 2681 C CA . ALA A 1 359 ? 2.859 42.188 10.055 1 92.38 359 ALA A CA 1
ATOM 2682 C C . ALA A 1 359 ? 1.419 42.625 10.297 1 92.38 359 ALA A C 1
ATOM 2684 O O . ALA A 1 359 ? 1.17 43.781 10.672 1 92.38 359 ALA A O 1
ATOM 2685 N N . ARG A 1 360 ? 0.562 41.719 10.055 1 89.88 360 ARG A N 1
ATOM 2686 C CA . ARG A 1 360 ? -0.85 42.062 10.227 1 89.88 360 ARG A CA 1
ATOM 2687 C C . ARG A 1 360 ? -1.214 42.156 11.703 1 89.88 360 ARG A C 1
ATOM 2689 O O . ARG A 1 360 ? -2.074 42.938 12.094 1 89.88 360 ARG A O 1
ATOM 2696 N N . VAL A 1 361 ? -0.651 41.344 12.531 1 87.38 361 VAL A N 1
ATOM 2697 C CA . VAL A 1 361 ? -0.937 41.281 13.961 1 87.38 361 VAL A CA 1
ATOM 2698 C C . VAL A 1 361 ? -0.339 42.5 14.648 1 87.38 361 VAL A C 1
ATOM 2700 O O . VAL A 1 361 ? -0.956 43.094 15.547 1 87.38 361 VAL A O 1
ATOM 2703 N N . ASP A 1 362 ? 0.972 42.75 14.367 1 78.12 362 ASP A N 1
ATOM 2704 C CA . ASP A 1 362 ? 1.64 43.906 14.945 1 78.12 362 ASP A CA 1
ATOM 2705 C C . ASP A 1 362 ? 2.379 44.719 13.875 1 78.12 362 ASP A C 1
ATOM 2707 O O . ASP A 1 362 ? 3.566 44.469 13.633 1 78.12 362 ASP A O 1
ATOM 2711 N N . PRO A 1 363 ? 1.628 45.5 13.227 1 60.94 363 PRO A N 1
ATOM 2712 C CA . PRO A 1 363 ? 2.316 46.281 12.188 1 60.94 363 PRO A CA 1
ATOM 2713 C C . PRO A 1 363 ? 3.412 47.188 12.742 1 60.94 363 PRO A C 1
ATOM 2715 O O . PRO A 1 363 ? 3.209 47.844 13.766 1 60.94 363 PRO A O 1
ATOM 2718 N N . ALA A 1 364 ? 4.656 46.656 12.906 1 52.94 364 ALA A N 1
ATOM 2719 C CA . ALA A 1 364 ? 5.73 47.562 13.289 1 52.94 364 ALA A CA 1
ATOM 2720 C C . ALA A 1 364 ? 5.742 48.812 12.391 1 52.94 364 ALA A C 1
ATOM 2722 O O . ALA A 1 364 ? 5.277 48.75 11.25 1 52.94 364 ALA A O 1
ATOM 2723 N N . PRO A 1 365 ? 6.133 49.969 12.82 1 41.62 365 PRO A N 1
ATOM 2724 C CA . PRO A 1 365 ? 6.43 51.125 11.938 1 41.62 365 PRO A CA 1
ATOM 2725 C C . PRO A 1 365 ? 7.387 50.75 10.812 1 41.62 365 PRO A C 1
ATOM 2727 O O . PRO A 1 365 ? 8.398 50.094 11.047 1 41.62 365 PRO A O 1
ATOM 2730 N N . LEU A 1 366 ? 6.898 50.219 9.672 1 37.81 366 LEU A N 1
ATOM 2731 C CA . LEU A 1 366 ? 7.77 50 8.523 1 37.81 366 LEU A CA 1
ATOM 2732 C C . LEU A 1 366 ? 8.898 51.031 8.492 1 37.81 366 LEU A C 1
ATOM 2734 O O . LEU A 1 366 ? 8.648 52.219 8.633 1 37.81 366 LEU A O 1
ATOM 2738 N N . ASP A 1 367 ? 10.07 50.781 8.773 1 35.97 367 ASP A N 1
ATOM 2739 C CA . ASP A 1 367 ? 11.125 51.719 8.391 1 35.97 367 ASP A CA 1
ATOM 2740 C C . ASP A 1 367 ? 11.047 52.031 6.898 1 35.97 367 ASP A C 1
ATOM 2742 O O . ASP A 1 367 ? 11.156 51.156 6.055 1 35.97 367 ASP A O 1
ATOM 2746 N N . THR A 1 368 ? 10.391 53.031 6.359 1 35.38 368 THR A N 1
ATOM 2747 C CA . THR A 1 368 ? 10.281 53.688 5.051 1 35.38 368 THR A CA 1
ATOM 2748 C C . THR A 1 368 ? 11.648 53.781 4.391 1 35.38 368 THR A C 1
ATOM 2750 O O . THR A 1 368 ? 11.766 54.312 3.277 1 35.38 368 THR A O 1
ATOM 2753 N N . ARG A 1 369 ? 12.797 53.656 4.867 1 37.62 369 ARG A N 1
ATOM 2754 C CA . ARG A 1 369 ? 14.023 54.031 4.164 1 37.62 369 ARG A CA 1
ATOM 2755 C C . ARG A 1 369 ? 14.375 53 3.094 1 37.62 369 ARG A C 1
ATOM 2757 O O . ARG A 1 369 ? 15.203 53.25 2.219 1 37.62 369 ARG A O 1
ATOM 2764 N N . ALA A 1 370 ? 14.102 51.688 3.156 1 33.06 370 ALA A N 1
ATOM 2765 C CA . ALA A 1 370 ? 14.766 50.812 2.203 1 33.06 370 ALA A CA 1
ATOM 2766 C C . ALA A 1 370 ? 13.961 50.688 0.914 1 33.06 370 ALA A C 1
ATOM 2768 O O . ALA A 1 370 ? 14.328 49.938 0.012 1 33.06 370 ALA A O 1
ATOM 2769 N N . ALA A 1 371 ? 12.789 51.219 0.732 1 32.72 371 ALA A N 1
ATOM 2770 C CA . ALA A 1 371 ? 12.078 51.094 -0.541 1 32.72 371 ALA A CA 1
ATOM 2771 C C . ALA A 1 371 ? 12.828 51.844 -1.65 1 32.72 371 ALA A C 1
ATOM 2773 O O . ALA A 1 371 ? 12.43 51.781 -2.816 1 32.72 371 ALA A O 1
ATOM 2774 N N . ASP A 1 372 ? 13.781 52.656 -1.449 1 31 372 ASP A N 1
ATOM 2775 C CA . ASP A 1 372 ? 14.305 53.469 -2.551 1 31 372 ASP A CA 1
ATOM 2776 C C . ASP A 1 372 ? 15.211 52.625 -3.455 1 31 372 ASP A C 1
ATOM 2778 O O . ASP A 1 372 ? 15.562 53.062 -4.555 1 31 372 ASP A O 1
ATOM 2782 N N . ALA A 1 373 ? 15.867 51.562 -2.998 1 30.03 373 ALA A N 1
ATOM 2783 C CA . ALA A 1 373 ? 16.969 51.156 -3.857 1 30.03 373 ALA A CA 1
ATOM 2784 C C . ALA A 1 373 ? 16.484 50.219 -4.969 1 30.03 373 ALA A C 1
ATOM 2786 O O . ALA A 1 373 ? 17.266 49.844 -5.84 1 30.03 373 ALA A O 1
ATOM 2787 N N . ALA A 1 374 ? 15.328 49.562 -4.867 1 28.5 374 ALA A N 1
ATOM 2788 C CA . ALA A 1 374 ? 15.148 48.469 -5.824 1 28.5 374 ALA A CA 1
ATOM 2789 C C . ALA A 1 374 ? 14.641 49 -7.164 1 28.5 374 ALA A C 1
ATOM 2791 O O . ALA A 1 374 ? 14.289 48.219 -8.047 1 28.5 374 ALA A O 1
ATOM 2792 N N . ASP A 1 375 ? 14.602 50.344 -7.355 1 28.69 375 ASP A N 1
ATOM 2793 C CA . ASP A 1 375 ? 14.062 50.812 -8.633 1 28.69 375 ASP A CA 1
ATOM 2794 C C . ASP A 1 375 ? 14.977 50.406 -9.789 1 28.69 375 ASP A C 1
ATOM 2796 O O . ASP A 1 375 ? 14.758 50.812 -10.93 1 28.69 375 ASP A O 1
ATOM 2800 N N . ALA A 1 376 ? 16.219 50.031 -9.492 1 27.92 376 ALA A N 1
ATOM 2801 C CA . ALA A 1 376 ? 17.016 50.031 -10.711 1 27.92 376 ALA A CA 1
ATOM 2802 C C . ALA A 1 376 ? 16.75 48.781 -11.539 1 27.92 376 ALA A C 1
ATOM 2804 O O . ALA A 1 376 ? 17.328 47.719 -11.266 1 27.92 376 ALA A O 1
ATOM 2805 N N . ALA A 1 377 ? 15.461 48.562 -11.883 1 24.92 377 ALA A N 1
ATOM 2806 C CA . ALA A 1 377 ? 15.109 47.438 -12.766 1 24.92 377 ALA A CA 1
ATOM 2807 C C . ALA A 1 377 ? 15.875 47.531 -14.086 1 24.92 377 ALA A C 1
ATOM 2809 O O . ALA A 1 377 ? 15.93 48.594 -14.703 1 24.92 377 ALA A O 1
ATOM 2810 N N . PRO A 1 378 ? 16.781 46.594 -14.242 1 23.11 378 PRO A N 1
ATOM 2811 C CA . PRO A 1 378 ? 17.453 46.656 -15.539 1 23.11 378 PRO A CA 1
ATOM 2812 C C . PRO A 1 378 ? 16.484 46.625 -16.719 1 23.11 378 PRO A C 1
ATOM 2814 O O . PRO A 1 378 ? 15.375 46.094 -16.578 1 23.11 378 PRO A O 1
ATOM 2817 N N . ALA A 1 379 ? 16.422 47.594 -17.547 1 23.31 379 ALA A N 1
ATOM 2818 C CA . ALA A 1 379 ? 15.719 48 -18.75 1 23.31 379 ALA A CA 1
ATOM 2819 C C . ALA A 1 379 ? 15.711 46.875 -19.797 1 23.31 379 ALA A C 1
ATOM 2821 O O . ALA A 1 379 ? 15.523 47.156 -20.984 1 23.31 379 ALA A O 1
ATOM 2822 N N . GLY A 1 380 ? 15.758 45.594 -19.312 1 21.09 380 GLY A N 1
ATOM 2823 C CA . GLY A 1 380 ? 15.992 44.812 -20.531 1 21.09 380 GLY A CA 1
ATOM 2824 C C . GLY A 1 380 ? 14.906 45 -21.578 1 21.09 380 GLY A C 1
ATOM 2825 O O . GLY A 1 380 ? 13.82 45.5 -21.266 1 21.09 380 GLY A O 1
ATOM 2826 N N . SER A 1 381 ? 15.148 44.812 -22.828 1 20.94 381 SER A N 1
ATOM 2827 C CA . SER A 1 381 ? 14.828 45.156 -24.203 1 20.94 381 SER A CA 1
ATOM 2828 C C . SER A 1 381 ? 13.516 44.5 -24.641 1 20.94 381 SER A C 1
ATOM 2830 O O . SER A 1 381 ? 13.516 43.406 -25.219 1 20.94 381 SER A O 1
ATOM 2832 N N . SER A 1 382 ? 12.461 44.5 -23.656 1 19.28 382 SER A N 1
ATOM 2833 C CA . SER A 1 382 ? 11.352 43.781 -24.281 1 19.28 382 SER A CA 1
ATOM 2834 C C . SER A 1 382 ? 10.75 44.594 -25.438 1 19.28 382 SER A C 1
ATOM 2836 O O . SER A 1 382 ? 10.375 45.75 -25.266 1 19.28 382 SER A O 1
ATOM 2838 N N . ALA A 1 383 ? 11.227 44.344 -26.594 1 19.28 383 ALA A N 1
ATOM 2839 C CA . ALA A 1 383 ? 10.672 44.938 -27.812 1 19.28 383 ALA A CA 1
ATOM 2840 C C . ALA A 1 383 ? 9.18 44.625 -27.922 1 19.28 383 ALA A C 1
ATOM 2842 O O . ALA A 1 383 ? 8.781 43.5 -28.156 1 19.28 383 ALA A O 1
ATOM 2843 N N . ALA A 1 384 ? 8.453 45.25 -26.953 1 18.67 384 ALA A N 1
ATOM 2844 C CA . ALA A 1 384 ? 7.008 45.031 -27 1 18.67 384 ALA A CA 1
ATOM 2845 C C . ALA A 1 384 ? 6.41 45.562 -28.297 1 18.67 384 ALA A C 1
ATOM 2847 O O . ALA A 1 384 ? 6.773 46.656 -28.75 1 18.67 384 ALA A O 1
ATOM 2848 N N . PRO A 1 385 ? 5.883 44.688 -29.078 1 18.47 385 PRO A N 1
ATOM 2849 C CA . PRO A 1 385 ? 5.273 45.25 -30.297 1 18.47 385 PRO A CA 1
ATOM 2850 C C . PRO A 1 385 ? 4.129 46.219 -29.984 1 18.47 385 PRO A C 1
ATOM 2852 O O . PRO A 1 385 ? 3.531 46.156 -28.906 1 18.47 385 PRO A O 1
ATOM 2855 N N . ALA A 1 386 ? 3.957 47.312 -30.656 1 18.3 386 ALA A N 1
ATOM 2856 C CA . ALA A 1 386 ? 3.312 48.625 -30.656 1 18.3 386 ALA A CA 1
ATOM 2857 C C . ALA A 1 386 ? 1.802 48.5 -30.828 1 18.3 386 ALA A C 1
ATOM 2859 O O . ALA A 1 386 ? 1.096 49.5 -30.953 1 18.3 386 ALA A O 1
ATOM 2860 N N . ARG A 1 387 ? 1.15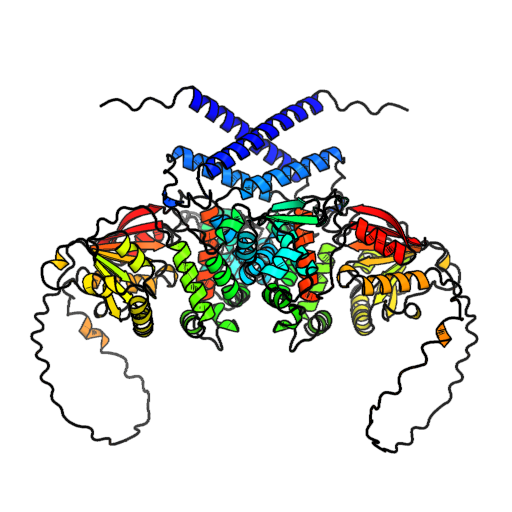4 47.344 -30.391 1 18.12 387 ARG A N 1
ATOM 2861 C CA . ARG A 1 387 ? -0.056 47.469 -31.203 1 18.12 387 ARG A CA 1
ATOM 2862 C C . ARG A 1 387 ? -0.911 48.625 -30.688 1 18.12 387 ARG A C 1
ATOM 2864 O O . ARG A 1 387 ? -0.907 48.938 -29.484 1 18.12 387 ARG A O 1
ATOM 2871 N N . GLY A 1 388 ? -1.513 49.562 -31.484 1 16.56 388 GLY A N 1
ATOM 2872 C CA . GLY A 1 388 ? -2.068 50.875 -31.609 1 16.56 388 GLY A CA 1
ATOM 2873 C C . GLY A 1 388 ? -3.414 51.031 -30.922 1 16.56 388 GLY A C 1
ATOM 2874 O O . GLY A 1 388 ? -3.84 52.156 -30.609 1 16.56 388 GLY A O 1
ATOM 2875 N N . GLY A 1 389 ? -4.254 50 -30.672 1 18.02 389 GLY A N 1
ATOM 2876 C CA . GLY A 1 389 ? -5.555 50.531 -31.062 1 18.02 389 GLY A CA 1
ATOM 2877 C C . GLY A 1 389 ? -6.121 51.531 -30.062 1 18.02 389 GLY A C 1
ATOM 2878 O O . GLY A 1 389 ? -5.637 51.625 -28.938 1 18.02 389 GLY A O 1
ATOM 2879 N N . ASP A 1 390 ? -7.355 52.156 -30.234 1 17.75 390 ASP A N 1
ATOM 2880 C CA . ASP A 1 390 ? -8.047 53.469 -30.203 1 17.75 390 ASP A CA 1
ATOM 2881 C C . ASP A 1 390 ? -8.797 53.656 -28.891 1 17.75 390 ASP A C 1
ATOM 2883 O O . ASP A 1 390 ? -8.883 54.781 -28.375 1 17.75 390 ASP A O 1
ATOM 2887 N N . GLY A 1 391 ? -9.445 52.656 -28.25 1 18.39 391 GLY A N 1
ATOM 2888 C CA . GLY A 1 391 ? -10.805 53.094 -27.969 1 18.39 391 GLY A CA 1
ATOM 2889 C C . GLY A 1 391 ? -10.898 54 -26.766 1 18.39 391 GLY A C 1
ATOM 2890 O O . GLY A 1 391 ? -9.977 54.062 -25.953 1 18.39 391 GLY A O 1
ATOM 2891 N N . ALA A 1 392 ? -11.969 54.875 -26.594 1 19.45 392 ALA A N 1
ATOM 2892 C CA . ALA A 1 392 ? -12.469 56.156 -26.062 1 19.45 392 ALA A CA 1
ATOM 2893 C C . ALA A 1 392 ? -12.938 56 -24.609 1 19.45 392 ALA A C 1
ATOM 2895 O O . ALA A 1 392 ? -13.531 56.906 -24.047 1 19.45 392 ALA A O 1
ATOM 2896 N N . GLY A 1 393 ? -12.297 55.156 -23.812 1 17.16 393 GLY A N 1
ATOM 2897 C CA . GLY A 1 393 ? -13.141 54.906 -22.656 1 17.16 393 GLY A CA 1
ATOM 2898 C C . GLY A 1 393 ? -13.281 56.094 -21.75 1 17.16 393 GLY A C 1
ATOM 2899 O O . GLY A 1 393 ? -12.305 56.812 -21.484 1 17.16 393 GLY A O 1
ATOM 2900 N N . GLY A 1 394 ? -14.5 56.594 -21.422 1 17.83 394 GLY A N 1
ATOM 2901 C CA . GLY A 1 394 ? -15.031 57.781 -20.781 1 17.83 394 GLY A CA 1
ATOM 2902 C C . GLY A 1 394 ? -14.656 57.875 -19.312 1 17.83 394 GLY A C 1
ATOM 2903 O O . GLY A 1 394 ? -14.125 58.906 -18.875 1 17.83 394 GLY A O 1
ATOM 2904 N N . ARG A 1 395 ? -15.367 57.188 -18.344 1 19.66 395 ARG A N 1
ATOM 2905 C CA . ARG A 1 395 ? -16.234 57.875 -17.406 1 19.66 395 ARG A CA 1
ATOM 2906 C C . ARG A 1 395 ? -15.438 58.469 -16.234 1 19.66 395 ARG A C 1
ATOM 2908 O O . ARG A 1 395 ? -14.25 58.156 -16.078 1 19.66 395 ARG A O 1
ATOM 2915 N N . GLY A 1 396 ? -16.141 58.406 -14.977 1 20.03 396 GLY A N 1
ATOM 2916 C CA . GLY A 1 396 ? -16.641 59.188 -13.844 1 20.03 396 GLY A CA 1
ATOM 2917 C C . GLY A 1 396 ? -15.719 59.094 -12.633 1 20.03 396 GLY A C 1
ATOM 2918 O O . GLY A 1 396 ? -15.141 58.062 -12.344 1 20.03 396 GLY A O 1
ATOM 2919 N N . SER A 1 397 ? -15.188 60.188 -12.195 1 20.25 397 SER A N 1
ATOM 2920 C CA . SER A 1 397 ? -14.203 60.469 -11.164 1 20.25 397 SER A CA 1
ATOM 2921 C C . SER A 1 397 ? -14.773 60.25 -9.766 1 20.25 397 SER A C 1
ATOM 2923 O O . SER A 1 397 ? -15.602 61.062 -9.297 1 20.25 397 SER A O 1
ATOM 2925 N N . ALA A 1 398 ? -15.32 59.062 -9.359 1 22.44 398 ALA A N 1
ATOM 2926 C CA . ALA A 1 398 ? -15.898 59.031 -8.016 1 22.44 398 ALA A CA 1
ATOM 2927 C C . ALA A 1 398 ? -14.844 59.375 -6.965 1 22.44 398 ALA A C 1
ATOM 2929 O O . ALA A 1 398 ? -13.695 58.938 -7.059 1 22.44 398 ALA A O 1
ATOM 2930 N N . ARG A 1 399 ? -15.055 60.406 -6.223 1 22.48 399 ARG A N 1
ATOM 2931 C CA . ARG A 1 399 ? -14.375 61.062 -5.105 1 22.48 399 ARG A CA 1
ATOM 2932 C C . ARG A 1 399 ? -14.203 60.125 -3.936 1 22.48 399 ARG A C 1
ATOM 2934 O O . ARG A 1 399 ? -15.188 59.594 -3.396 1 22.48 399 ARG A O 1
ATOM 2941 N N . SER A 1 400 ? -13.219 59.25 -3.971 1 22.05 400 SER A N 1
ATOM 2942 C CA . SER A 1 400 ? -12.969 58.281 -2.893 1 22.05 400 SER A CA 1
ATOM 2943 C C . SER A 1 400 ? -12.578 59 -1.604 1 22.05 400 SER A C 1
ATOM 2945 O O . SER A 1 400 ? -11.633 59.781 -1.591 1 22.05 400 SER A O 1
ATOM 2947 N N . GLY A 1 401 ? -13.562 59.438 -0.77 1 23.69 401 GLY A N 1
ATOM 2948 C CA . GLY A 1 401 ? -13.336 60.062 0.534 1 23.69 401 GLY A CA 1
ATOM 2949 C C . GLY A 1 401 ? -12.406 59.25 1.418 1 23.69 401 GLY A C 1
ATOM 2950 O O . GLY A 1 401 ? -12.711 58.094 1.759 1 23.69 401 GLY A O 1
ATOM 2951 N N . GLY A 1 402 ? -11.102 59.375 1.291 1 26.06 402 GLY A N 1
ATOM 2952 C CA . GLY A 1 402 ? -9.938 58.75 1.875 1 26.06 402 GLY A CA 1
ATOM 2953 C C . GLY A 1 402 ? -9.766 59.031 3.354 1 26.06 402 GLY A C 1
ATOM 2954 O O . GLY A 1 402 ? -8.68 58.844 3.91 1 26.06 402 GLY A O 1
ATOM 2955 N N . GLY A 1 403 ? -10.758 59.656 4.039 1 28.09 403 GLY A N 1
ATOM 2956 C CA . GLY A 1 403 ? -10.266 60.031 5.355 1 28.09 403 GLY A CA 1
ATOM 2957 C C . GLY A 1 403 ? -9.883 58.844 6.215 1 28.09 403 GLY A C 1
ATOM 2958 O O . GLY A 1 403 ? -10.555 58.531 7.207 1 28.09 403 GLY A O 1
ATOM 2959 N N . GLY A 1 404 ? -9.68 57.656 5.656 1 29.17 404 GLY A N 1
ATOM 2960 C CA . GLY A 1 404 ? -9.539 56.5 6.543 1 29.17 404 GLY A CA 1
ATOM 2961 C C . GLY A 1 404 ? -8.414 56.656 7.551 1 29.17 404 GLY A C 1
ATOM 2962 O O . GLY A 1 404 ? -7.273 56.938 7.176 1 29.17 404 GLY A O 1
ATOM 2963 N N . GLY A 1 405 ? -8.586 57.406 8.695 1 31.88 405 GLY A N 1
ATOM 2964 C CA . GLY A 1 405 ? -7.637 57.312 9.797 1 31.88 405 GLY A CA 1
ATOM 2965 C C . GLY A 1 405 ? -6.941 55.969 9.891 1 31.88 405 GLY A C 1
ATOM 2966 O O . GLY A 1 405 ? -7.602 54.938 9.938 1 31.88 405 GLY A O 1
ATOM 2967 N N . SER A 1 406 ? -5.867 55.812 9.297 1 35.59 406 SER A N 1
ATOM 2968 C CA . SER A 1 406 ? -4.941 54.719 9.133 1 35.59 406 SER A CA 1
ATOM 2969 C C . SER A 1 406 ? -4.559 54.094 10.484 1 35.59 406 SER A C 1
ATOM 2971 O O . SER A 1 406 ? -3.398 54.188 10.898 1 35.59 406 SER A O 1
ATOM 2973 N N . GLY A 1 407 ? -5.121 54.438 11.617 1 38.66 407 GLY A N 1
ATOM 2974 C CA . GLY A 1 407 ? -4.68 53.812 12.852 1 38.66 407 GLY A CA 1
ATOM 2975 C C . GLY A 1 407 ? -4.539 52.312 12.758 1 38.66 407 GLY A C 1
ATOM 2976 O O . GLY A 1 407 ? -5.531 51.594 12.57 1 38.66 407 GLY A O 1
ATOM 2977 N N . ARG A 1 408 ? -3.471 51.844 12.211 1 49.44 408 ARG A N 1
ATOM 2978 C CA . ARG A 1 408 ? -3.104 50.438 12.047 1 49.44 408 ARG A CA 1
ATOM 2979 C C . ARG A 1 408 ? -3.393 49.625 13.32 1 49.44 408 ARG A C 1
ATOM 2981 O O . ARG A 1 408 ? -2.689 49.781 14.32 1 49.44 408 ARG A O 1
ATOM 2988 N N . GLU A 1 409 ? -4.539 49.406 13.641 1 58.28 409 GLU A N 1
ATOM 2989 C CA . GLU A 1 409 ? -5.035 48.688 14.82 1 58.28 409 GLU A CA 1
ATOM 2990 C C . GLU A 1 409 ? -4.387 47.312 14.953 1 58.28 409 GLU A C 1
ATOM 2992 O O . GLU A 1 409 ? -4.258 46.594 13.969 1 58.28 409 GLU A O 1
ATOM 2997 N N . ARG A 1 410 ? -3.586 47.219 16.047 1 67 410 ARG A N 1
ATOM 2998 C CA . ARG A 1 410 ? -2.865 46 16.438 1 67 410 ARG A CA 1
ATOM 2999 C C . ARG A 1 410 ? -3.781 45.031 17.172 1 67 410 ARG A C 1
ATOM 3001 O O . ARG A 1 410 ? -4.711 45.438 17.859 1 67 410 ARG A O 1
ATOM 3008 N N . TRP A 1 411 ? -3.592 43.844 16.766 1 74.94 411 TRP A N 1
ATOM 3009 C CA . TRP A 1 411 ? -4.227 42.812 17.594 1 74.94 411 TRP A CA 1
ATOM 3010 C C . TRP A 1 411 ? -3.543 42.719 18.953 1 74.94 411 TRP A C 1
ATOM 3012 O O . TRP A 1 411 ? -2.34 42.438 19.031 1 74.94 411 TRP A O 1
ATOM 3022 N N . ARG A 1 412 ? -4.207 43.062 20 1 73.56 412 ARG A N 1
ATOM 3023 C CA . ARG A 1 412 ? -3.58 43.156 21.312 1 73.56 412 ARG A CA 1
ATOM 3024 C C . ARG A 1 412 ? -3.252 41.75 21.844 1 73.56 412 ARG A C 1
ATOM 3026 O O . ARG A 1 412 ? -2.27 41.594 22.562 1 73.56 412 ARG A O 1
ATOM 3033 N N . ASP A 1 413 ? -4.02 40.75 21.609 1 86.62 413 ASP A N 1
ATOM 3034 C CA . ASP A 1 413 ? -3.824 39.406 22.125 1 86.62 413 ASP A CA 1
ATOM 3035 C C . ASP A 1 413 ? -4.055 38.344 21.031 1 86.62 413 ASP A C 1
ATOM 3037 O O . ASP A 1 413 ? -5.082 37.656 21.016 1 86.62 413 ASP A O 1
ATOM 3041 N N . ALA A 1 414 ? -3.043 38.344 20.172 1 90.75 414 ALA A N 1
ATOM 3042 C CA . ALA A 1 414 ? -3.15 37.438 19.031 1 90.75 414 ALA A CA 1
ATOM 3043 C C . ALA A 1 414 ? -2.279 36.188 19.234 1 90.75 414 ALA A C 1
ATOM 3045 O O . ALA A 1 414 ? -1.169 36.281 19.766 1 90.75 414 ALA A O 1
ATOM 3046 N N . THR A 1 415 ? -2.814 35.031 18.938 1 91.94 415 THR A N 1
ATOM 3047 C CA . THR A 1 415 ? -2.105 33.75 18.938 1 91.94 415 THR A CA 1
ATOM 3048 C C . THR A 1 415 ? -2.182 33.094 17.562 1 91.94 415 THR A C 1
ATOM 3050 O O . THR A 1 415 ? -3.242 33.094 16.938 1 91.94 415 THR A O 1
ATOM 3053 N N . LEU A 1 416 ? -1.043 32.719 17.094 1 94.94 416 LEU A N 1
ATOM 3054 C CA . LEU A 1 416 ? -1.002 31.922 15.883 1 94.94 416 LEU A CA 1
ATOM 3055 C C . LEU A 1 416 ? -1.089 30.438 16.234 1 94.94 416 LEU A C 1
ATOM 3057 O O . LEU A 1 416 ? -0.264 29.922 16.984 1 94.94 416 LEU A O 1
ATOM 3061 N N . VAL A 1 417 ? -2.092 29.781 15.711 1 91.62 417 VAL A N 1
ATOM 3062 C CA . VAL A 1 417 ? -2.307 28.359 15.945 1 91.62 417 VAL A CA 1
ATOM 3063 C C . VAL A 1 417 ? -2.021 27.578 14.664 1 91.62 417 VAL A C 1
ATOM 3065 O O . VAL A 1 417 ? -2.693 27.766 13.648 1 91.62 417 VAL A O 1
ATOM 3068 N N . ILE A 1 418 ? -1.034 26.703 14.742 1 92.06 418 ILE A N 1
ATOM 3069 C CA . ILE A 1 418 ? -0.65 25.875 13.609 1 92.06 418 ILE A CA 1
ATOM 3070 C C . ILE A 1 418 ? -1.004 24.406 13.898 1 92.06 418 ILE A C 1
ATOM 3072 O O . ILE A 1 418 ? -0.626 23.859 14.938 1 92.06 418 ILE A O 1
ATOM 3076 N N . VAL A 1 419 ? -1.755 23.812 12.992 1 86.44 419 VAL A N 1
ATOM 3077 C CA . VAL A 1 419 ? -2.121 22.406 13.109 1 86.44 419 VAL A CA 1
ATOM 3078 C C . VAL A 1 419 ? -1.495 21.625 11.961 1 86.44 419 VAL A C 1
ATOM 3080 O O . VAL A 1 419 ? -1.907 21.75 10.812 1 86.44 419 VAL A O 1
ATOM 3083 N N . GLU A 1 420 ? -0.544 20.812 12.227 1 86.94 420 GLU A N 1
ATOM 3084 C CA . GLU A 1 420 ? 0.19 20.078 11.211 1 86.94 420 GLU A CA 1
ATOM 3085 C C . GLU A 1 420 ? 0.617 18.703 11.727 1 86.94 420 GLU A C 1
ATOM 3087 O O . GLU A 1 420 ? 0.584 18.453 12.93 1 86.94 420 GLU A O 1
ATOM 3092 N N . ALA A 1 421 ? 0.919 17.781 10.68 1 75.56 421 ALA A N 1
ATOM 3093 C CA . ALA A 1 421 ? 1.437 16.469 11.055 1 75.56 421 ALA A CA 1
ATOM 3094 C C . ALA A 1 421 ? 2.859 16.562 11.594 1 75.56 421 ALA A C 1
ATOM 3096 O O . ALA A 1 421 ? 3.826 16.391 10.844 1 75.56 421 ALA A O 1
ATOM 3097 N N . THR A 1 422 ? 3.078 17.344 12.688 1 59.44 422 THR A N 1
ATOM 3098 C CA . THR A 1 422 ? 4.391 17.594 13.273 1 59.44 422 THR A CA 1
ATOM 3099 C C . THR A 1 422 ? 4.812 16.438 14.172 1 59.44 422 THR A C 1
ATOM 3101 O O . THR A 1 422 ? 3.963 15.734 14.727 1 59.44 422 THR A O 1
ATOM 3104 N N . LEU A 1 423 ? 6.133 15.969 14.047 1 56.88 423 LEU A N 1
ATOM 3105 C CA . LEU A 1 423 ? 6.703 14.93 14.906 1 56.88 423 LEU A CA 1
ATOM 3106 C C . LEU A 1 423 ? 6.859 15.438 16.328 1 56.88 423 LEU A C 1
ATOM 3108 O O . LEU A 1 423 ? 7.422 16.516 16.562 1 56.88 423 LEU A O 1
ATOM 3112 N N . SER A 1 424 ? 5.887 15.273 17.188 1 49.66 424 SER A N 1
ATOM 3113 C CA . SER A 1 424 ? 6.406 15.359 18.547 1 49.66 424 SER A CA 1
ATOM 3114 C C . SER A 1 424 ? 6.992 14.031 19.016 1 49.66 424 SER A C 1
ATOM 3116 O O . SER A 1 424 ? 6.57 12.969 18.547 1 49.66 424 SER A O 1
ATOM 3118 N N . GLU A 1 425 ? 8.258 13.93 19.375 1 47.12 425 GLU A N 1
ATOM 3119 C CA . GLU A 1 425 ? 8.875 12.758 20 1 47.12 425 GLU A CA 1
ATOM 3120 C C . GLU A 1 425 ? 7.824 11.875 20.656 1 47.12 425 GLU A C 1
ATOM 3122 O O . GLU A 1 425 ? 8.023 10.664 20.797 1 47.12 425 GLU A O 1
ATOM 3127 N N . ALA A 1 426 ? 6.789 12.43 21.219 1 44.62 426 ALA A N 1
ATOM 3128 C CA . ALA A 1 426 ? 5.812 11.727 22.047 1 44.62 426 ALA A CA 1
ATOM 3129 C C . ALA A 1 426 ? 4.844 10.922 21.188 1 44.62 426 ALA A C 1
ATOM 3131 O O . ALA A 1 426 ? 3.895 10.328 21.703 1 44.62 426 ALA A O 1
ATOM 3132 N N . VAL A 1 427 ? 5.328 10.75 19.953 1 53.97 427 VAL A N 1
ATOM 3133 C CA . VAL A 1 427 ? 4.16 10.328 19.188 1 53.97 427 VAL A CA 1
ATOM 3134 C C . VAL A 1 427 ? 4.262 8.836 18.875 1 53.97 427 VAL A C 1
ATOM 3136 O O . VAL A 1 427 ? 5.352 8.258 18.922 1 53.97 427 VAL A O 1
ATOM 3139 N N . LEU A 1 428 ? 3.146 8.094 18.875 1 60.5 428 LEU A N 1
ATOM 3140 C CA . LEU A 1 428 ? 2.92 6.715 18.469 1 60.5 428 LEU A CA 1
ATOM 3141 C C . LEU A 1 428 ? 3.656 6.414 17.156 1 60.5 428 LEU A C 1
ATOM 3143 O O . LEU A 1 428 ? 3.732 7.266 16.266 1 60.5 428 LEU A O 1
ATOM 3147 N N . PRO A 1 429 ? 4.449 5.27 17.156 1 62.47 429 PRO A N 1
ATOM 3148 C CA . PRO A 1 429 ? 5.117 4.859 15.922 1 62.47 429 PRO A CA 1
ATOM 3149 C C . PRO A 1 429 ? 4.23 5.016 14.688 1 62.47 429 PRO A C 1
ATOM 3151 O O . PRO A 1 429 ? 4.715 5.387 13.617 1 62.47 429 PRO A O 1
ATOM 3154 N N . SER A 1 430 ? 2.994 4.734 14.859 1 65.5 430 SER A N 1
ATOM 3155 C CA . SER A 1 430 ? 2.082 4.836 13.727 1 65.5 430 SER A CA 1
ATOM 3156 C C . SER A 1 430 ? 1.972 6.277 13.234 1 65.5 430 SER A C 1
ATOM 3158 O O . SER A 1 430 ? 1.729 6.516 12.047 1 65.5 430 SER A O 1
ATOM 3160 N N . LEU A 1 431 ? 2.246 7.184 14.094 1 70.69 431 LEU A N 1
ATOM 3161 C CA . LEU A 1 431 ? 2.195 8.586 13.695 1 70.69 431 LEU A CA 1
ATOM 3162 C C . LEU A 1 431 ? 3.424 8.961 12.875 1 70.69 431 LEU A C 1
ATOM 3164 O O . LEU A 1 431 ? 3.34 9.805 11.977 1 70.69 431 LEU A O 1
ATOM 3168 N N . ALA A 1 432 ? 4.523 8.227 13.227 1 77.38 432 ALA A N 1
ATOM 3169 C CA . ALA A 1 432 ? 5.738 8.484 12.461 1 77.38 432 ALA A CA 1
ATOM 3170 C C . ALA A 1 432 ? 5.578 8.031 11.016 1 77.38 432 ALA A C 1
ATOM 3172 O O . ALA A 1 432 ? 6.035 8.711 10.094 1 77.38 432 ALA A O 1
ATOM 3173 N N . LYS A 1 433 ? 4.918 6.977 10.789 1 81.5 433 LYS A N 1
ATOM 3174 C CA . LYS A 1 433 ? 4.68 6.473 9.438 1 81.5 433 LYS A CA 1
ATOM 3175 C C . LYS A 1 433 ? 3.756 7.406 8.656 1 81.5 433 LYS A C 1
ATOM 3177 O O . LYS A 1 433 ? 4 7.691 7.484 1 81.5 433 LYS A O 1
ATOM 3182 N N . HIS A 1 434 ? 2.762 7.828 9.352 1 80.31 434 HIS A N 1
ATOM 3183 C CA . HIS A 1 434 ? 1.854 8.758 8.688 1 80.31 434 HIS A CA 1
ATOM 3184 C C . HIS A 1 434 ? 2.572 10.047 8.297 1 80.31 434 HIS A C 1
ATOM 3186 O O . HIS A 1 434 ? 2.373 10.57 7.199 1 80.31 434 HIS A O 1
ATOM 3192 N N . ARG A 1 435 ? 3.346 10.539 9.195 1 83.88 435 ARG A N 1
ATOM 3193 C CA . ARG A 1 435 ? 4.086 11.758 8.906 1 83.88 435 ARG A CA 1
ATOM 3194 C C . ARG A 1 435 ? 5.008 11.57 7.707 1 83.88 435 ARG A C 1
ATOM 3196 O O . ARG A 1 435 ? 5.113 12.453 6.855 1 83.88 435 ARG A O 1
ATOM 3203 N N . ALA A 1 436 ? 5.656 10.477 7.707 1 87.38 436 ALA A N 1
ATOM 3204 C CA . ALA A 1 436 ? 6.547 10.188 6.59 1 87.38 436 ALA A CA 1
ATOM 3205 C C . ALA A 1 436 ? 5.777 10.156 5.27 1 87.38 436 ALA A C 1
ATOM 3207 O O . ALA A 1 436 ? 6.23 10.703 4.266 1 87.38 436 ALA A O 1
ATOM 3208 N N . CYS A 1 437 ? 4.672 9.57 5.273 1 86.44 437 CYS A N 1
ATOM 3209 C CA . CYS A 1 437 ? 3.855 9.484 4.066 1 86.44 437 CYS A CA 1
ATOM 3210 C C . CYS A 1 437 ? 3.318 10.852 3.674 1 86.44 437 CYS A C 1
ATOM 3212 O O . CYS A 1 437 ? 3.281 11.195 2.49 1 86.44 437 CYS A O 1
ATOM 3214 N N . SER A 1 438 ? 2.861 11.531 4.723 1 88.44 438 SER A N 1
ATOM 3215 C CA . SER A 1 438 ? 2.402 12.891 4.461 1 88.44 438 SER A CA 1
ATOM 3216 C C . SER A 1 438 ? 3.51 13.734 3.842 1 88.44 438 SER A C 1
ATOM 3218 O O . SER A 1 438 ? 3.26 14.516 2.918 1 88.44 438 SER A O 1
ATOM 3220 N N . ASP A 1 439 ? 4.68 13.594 4.363 1 91.62 439 ASP A N 1
ATOM 3221 C CA . ASP A 1 439 ? 5.82 14.336 3.84 1 91.62 439 ASP A CA 1
ATOM 3222 C C . ASP A 1 439 ? 6.086 13.984 2.379 1 91.62 439 ASP A C 1
ATOM 3224 O O . ASP A 1 439 ? 6.348 14.867 1.558 1 91.62 439 ASP A O 1
ATOM 3228 N N . ILE A 1 440 ? 6.02 12.75 2.02 1 92.44 440 ILE A N 1
ATOM 3229 C CA . ILE A 1 440 ? 6.215 12.297 0.646 1 92.44 440 ILE A CA 1
ATOM 3230 C C . ILE A 1 440 ? 5.098 12.844 -0.241 1 92.44 440 ILE A C 1
ATOM 3232 O O . ILE A 1 440 ? 5.34 13.234 -1.384 1 92.44 440 ILE A O 1
ATOM 3236 N N . THR A 1 441 ? 3.936 12.828 0.3 1 91.19 441 THR A N 1
ATOM 3237 C CA . THR A 1 441 ? 2.803 13.359 -0.452 1 91.19 441 THR A CA 1
ATOM 3238 C C . THR A 1 441 ? 3.002 14.836 -0.759 1 91.19 441 THR A C 1
ATOM 3240 O O . THR A 1 441 ? 2.711 15.289 -1.868 1 91.19 441 THR A O 1
ATOM 3243 N N . MET A 1 442 ? 3.504 15.555 0.191 1 93.44 442 MET A N 1
ATOM 3244 C CA . MET A 1 442 ? 3.781 16.969 -0.036 1 93.44 442 MET A CA 1
ATOM 3245 C C . MET A 1 442 ? 4.855 17.156 -1.104 1 93.44 442 MET A C 1
ATOM 3247 O O . MET A 1 442 ? 4.746 18.031 -1.958 1 93.44 442 MET A O 1
ATOM 3251 N N . LEU A 1 443 ? 5.867 16.375 -1.015 1 93.38 443 LEU A N 1
ATOM 3252 C CA . LEU A 1 443 ? 6.906 16.391 -2.035 1 93.38 443 LEU A CA 1
ATOM 3253 C C . LEU A 1 443 ? 6.32 16.109 -3.416 1 93.38 443 LEU A C 1
ATOM 3255 O O . LEU A 1 443 ? 6.641 16.812 -4.383 1 93.38 443 LEU A O 1
ATOM 3259 N N . CYS A 1 444 ? 5.445 15.156 -3.5 1 92.81 444 CYS A N 1
ATOM 3260 C CA . CYS A 1 444 ? 4.848 14.742 -4.766 1 92.81 444 CYS A CA 1
ATOM 3261 C C . CYS A 1 444 ? 3.984 15.859 -5.348 1 92.81 444 CYS A C 1
ATOM 3263 O O . CYS A 1 444 ? 4.039 16.125 -6.547 1 92.81 444 CYS A O 1
ATOM 3265 N N . ASN A 1 445 ? 3.234 16.469 -4.496 1 92.62 445 ASN A N 1
ATOM 3266 C CA . ASN A 1 445 ? 2.244 17.438 -4.961 1 92.62 445 ASN A CA 1
ATOM 3267 C C . ASN A 1 445 ? 2.869 18.797 -5.215 1 92.62 445 ASN A C 1
ATOM 3269 O O . ASN A 1 445 ? 2.449 19.516 -6.121 1 92.62 445 ASN A O 1
ATOM 3273 N N . PHE A 1 446 ? 3.953 19.141 -4.375 1 93.25 446 PHE A N 1
ATOM 3274 C CA . PHE A 1 446 ? 4.344 20.547 -4.383 1 93.25 446 PHE A CA 1
ATOM 3275 C C . PHE A 1 446 ? 5.852 20.688 -4.543 1 93.25 446 PHE A C 1
ATOM 3277 O O . PHE A 1 446 ? 6.375 21.797 -4.617 1 93.25 446 PHE A O 1
ATOM 3284 N N . GLY A 1 447 ? 6.559 19.625 -4.582 1 91.12 447 GLY A N 1
ATOM 3285 C CA . GLY A 1 447 ? 8.008 19.703 -4.664 1 91.12 447 GLY A CA 1
ATOM 3286 C C . GLY A 1 447 ? 8.656 20.156 -3.373 1 91.12 447 GLY A C 1
ATOM 3287 O O . GLY A 1 447 ? 9.055 19.344 -2.545 1 91.12 447 GLY A O 1
ATOM 3288 N N . GLY A 1 448 ? 8.5 21.438 -3.137 1 90.62 448 GLY A N 1
ATOM 3289 C CA . GLY A 1 448 ? 9.125 22.016 -1.959 1 90.62 448 GLY A CA 1
ATOM 3290 C C . GLY A 1 448 ? 8.289 21.875 -0.704 1 90.62 448 GLY A C 1
ATOM 3291 O O . GLY A 1 448 ? 8.773 22.094 0.406 1 90.62 448 GLY A O 1
ATOM 3292 N N . GLY A 1 449 ? 7.055 21.469 -0.822 1 94.5 449 GLY A N 1
ATOM 3293 C CA . GLY A 1 449 ? 6.242 21.203 0.355 1 94.5 449 GLY A CA 1
ATOM 3294 C C . GLY A 1 449 ? 6.832 20.125 1.249 1 94.5 449 GLY A C 1
ATOM 3295 O O . GLY A 1 449 ? 7.398 19.141 0.76 1 94.5 449 GLY A O 1
ATOM 3296 N N . GLN A 1 450 ? 6.66 20.312 2.631 1 93.62 450 GLN A N 1
ATOM 3297 C CA . GLN A 1 450 ? 7.305 19.375 3.547 1 93.62 450 GLN A CA 1
ATOM 3298 C C . GLN A 1 450 ? 6.641 19.406 4.922 1 93.62 450 GLN A C 1
ATOM 3300 O O . GLN A 1 450 ? 6.055 20.406 5.312 1 93.62 450 GLN A O 1
ATOM 3305 N N . GLU A 1 451 ? 6.742 18.281 5.559 1 91.5 451 GLU A N 1
ATOM 3306 C CA . GLU A 1 451 ? 6.43 18.266 6.984 1 91.5 451 GLU A CA 1
ATOM 3307 C C . GLU A 1 451 ? 7.617 18.75 7.816 1 91.5 451 GLU A C 1
ATOM 3309 O O . GLU A 1 451 ? 8.773 18.531 7.441 1 91.5 451 GLU A O 1
ATOM 3314 N N . ARG A 1 452 ? 7.285 19.422 8.891 1 90.44 452 ARG A N 1
ATOM 3315 C CA . ARG A 1 452 ? 8.312 20 9.75 1 90.44 452 ARG A CA 1
ATOM 3316 C C . ARG A 1 452 ? 8.156 19.516 11.188 1 90.44 452 ARG A C 1
ATOM 3318 O O . ARG A 1 452 ? 7.039 19.312 11.664 1 90.44 452 ARG A O 1
ATOM 3325 N N . ASP A 1 453 ? 9.344 19.297 11.789 1 83.38 453 ASP A N 1
ATOM 3326 C CA . ASP A 1 453 ? 9.289 18.953 13.203 1 83.38 453 ASP A CA 1
ATOM 3327 C C . ASP A 1 453 ? 9.281 20.188 14.086 1 83.38 453 ASP A C 1
ATOM 3329 O O . ASP A 1 453 ? 9.258 21.312 13.578 1 83.38 453 ASP A O 1
ATOM 3333 N N . GLU A 1 454 ? 9.25 19.984 15.406 1 84.5 454 GLU A N 1
ATOM 3334 C CA . GLU A 1 454 ? 9.133 21.078 16.359 1 84.5 454 GLU A CA 1
ATOM 3335 C C . GLU A 1 454 ? 10.312 22.047 16.25 1 84.5 454 GLU A C 1
ATOM 3337 O O . GLU A 1 454 ? 10.125 23.266 16.312 1 84.5 454 GLU A O 1
ATOM 3342 N N . ALA A 1 455 ? 11.508 21.5 16.047 1 84.69 455 ALA A N 1
ATOM 3343 C CA . ALA A 1 455 ? 12.695 22.344 15.93 1 84.69 455 ALA A CA 1
ATOM 3344 C C . ALA A 1 455 ? 12.633 23.219 14.68 1 84.69 455 ALA A C 1
ATOM 3346 O O . ALA A 1 455 ? 12.984 24.391 14.719 1 84.69 455 ALA A O 1
ATOM 3347 N N . ALA A 1 456 ? 12.211 22.641 13.633 1 89.94 456 ALA A N 1
ATOM 3348 C CA . ALA A 1 456 ? 12.086 23.391 12.375 1 89.94 456 ALA A CA 1
ATOM 3349 C C . ALA A 1 456 ? 11.039 24.484 12.484 1 89.94 456 ALA A C 1
ATOM 3351 O O . ALA A 1 456 ? 11.25 25.609 12.008 1 89.94 456 ALA A O 1
ATOM 3352 N N . PHE A 1 457 ? 9.922 24.203 13.125 1 92.88 457 PHE A N 1
ATOM 3353 C CA . PHE A 1 457 ? 8.891 25.219 13.297 1 92.88 457 PHE A CA 1
ATOM 3354 C C . PHE A 1 457 ? 9.375 26.328 14.219 1 92.88 457 PHE A C 1
ATOM 3356 O O . PHE A 1 457 ? 9.086 27.5 13.984 1 92.88 457 PHE A O 1
ATOM 3363 N N . SER A 1 458 ? 10.039 25.891 15.25 1 92.06 458 SER A N 1
ATOM 3364 C CA . SER A 1 458 ? 10.57 26.891 16.172 1 92.06 458 SER A CA 1
ATOM 3365 C C . SER A 1 458 ? 11.492 27.875 15.445 1 92.06 458 SER A C 1
ATOM 3367 O O . SER A 1 458 ? 11.391 29.078 15.641 1 92.06 458 SER A O 1
ATOM 3369 N N . ALA A 1 459 ? 12.32 27.328 14.586 1 94.62 459 ALA A N 1
ATOM 3370 C CA . ALA A 1 459 ? 13.25 28.172 13.828 1 94.62 459 ALA A CA 1
ATOM 3371 C C . ALA A 1 459 ? 12.5 29.047 12.828 1 94.62 459 ALA A C 1
ATOM 3373 O O . ALA A 1 459 ? 12.82 30.234 12.68 1 94.62 459 ALA A O 1
ATOM 3374 N N . LEU A 1 460 ? 11.578 28.516 12.164 1 96 460 LEU A N 1
ATOM 3375 C CA . LEU A 1 460 ? 10.797 29.25 11.172 1 96 460 LEU A CA 1
ATOM 3376 C C . LEU A 1 460 ? 10 30.375 11.82 1 96 460 LEU A C 1
ATOM 3378 O O . LEU A 1 460 ? 9.945 31.484 11.305 1 96 460 LEU A O 1
ATOM 3382 N N . LEU A 1 461 ? 9.398 30.078 12.922 1 96.75 461 LEU A N 1
ATOM 3383 C CA . LEU A 1 461 ? 8.609 31.062 13.664 1 96.75 461 LEU A CA 1
ATOM 3384 C C . LEU A 1 461 ? 9.492 32.188 14.172 1 96.75 461 LEU A C 1
ATOM 3386 O O . LEU A 1 461 ? 9.148 33.375 14.023 1 96.75 461 LEU A O 1
ATOM 3390 N N . ALA A 1 462 ? 10.609 31.844 14.672 1 96.31 462 ALA A N 1
ATOM 3391 C CA . ALA A 1 462 ? 11.539 32.844 15.18 1 96.31 462 ALA A CA 1
ATOM 3392 C C . ALA A 1 462 ? 11.984 33.781 14.07 1 96.31 462 ALA A C 1
ATOM 3394 O O . ALA A 1 462 ? 12.047 35 14.266 1 96.31 462 ALA A O 1
ATOM 3395 N N . ALA A 1 463 ? 12.266 33.219 12.961 1 97.12 463 ALA A N 1
ATOM 3396 C CA . ALA A 1 463 ? 12.719 34 11.82 1 97.12 463 ALA A CA 1
ATOM 3397 C C . ALA A 1 463 ? 11.625 34.938 11.328 1 97.12 463 ALA A C 1
ATOM 3399 O O . ALA A 1 463 ? 11.914 35.969 10.695 1 97.12 463 ALA A O 1
ATOM 3400 N N . ALA A 1 464 ? 10.445 34.656 11.625 1 97.31 464 ALA A N 1
ATOM 3401 C CA . ALA A 1 464 ? 9.312 35.438 11.164 1 97.31 464 ALA A CA 1
ATOM 3402 C C . ALA A 1 464 ? 8.812 36.375 12.258 1 97.31 464 ALA A C 1
ATOM 3404 O O . ALA A 1 464 ? 7.809 37.062 12.078 1 97.31 464 ALA A O 1
ATOM 3405 N N . GLY A 1 465 ? 9.43 36.406 13.406 1 95.69 465 GLY A N 1
ATOM 3406 C CA . GLY A 1 465 ? 9.047 37.312 14.477 1 95.69 465 GLY A CA 1
ATOM 3407 C C . GLY A 1 465 ? 8.008 36.719 15.414 1 95.69 465 GLY A C 1
ATOM 3408 O O . GLY A 1 465 ? 7.285 37.438 16.094 1 95.69 465 GLY A O 1
ATOM 3409 N N . TRP A 1 466 ? 7.867 35.438 15.445 1 96.44 466 TRP A N 1
ATOM 3410 C CA . TRP A 1 466 ? 6.992 34.719 16.359 1 96.44 466 TRP A CA 1
ATOM 3411 C C . TRP A 1 466 ? 7.805 33.906 17.391 1 96.44 466 TRP A C 1
ATOM 3413 O O . TRP A 1 466 ? 9 33.656 17.188 1 96.44 466 TRP A O 1
ATOM 3423 N N . ARG A 1 467 ? 7.184 33.562 18.453 1 94.81 467 ARG A N 1
ATOM 3424 C CA . ARG A 1 467 ? 7.754 32.656 19.453 1 94.81 467 ARG A CA 1
ATOM 3425 C C . ARG A 1 467 ? 6.848 31.438 19.656 1 94.81 467 ARG A C 1
ATOM 3427 O O . ARG A 1 467 ? 5.66 31.594 19.953 1 94.81 467 ARG A O 1
ATOM 3434 N N . LEU A 1 468 ? 7.41 30.281 19.562 1 93.94 468 LEU A N 1
ATOM 3435 C CA . LEU A 1 468 ? 6.668 29.062 19.844 1 93.94 468 LEU A CA 1
ATOM 3436 C C . LEU A 1 468 ? 6.391 28.922 21.344 1 93.94 468 LEU A C 1
ATOM 3438 O O . LEU A 1 468 ? 7.324 28.859 22.141 1 93.94 468 LEU A O 1
ATOM 3442 N N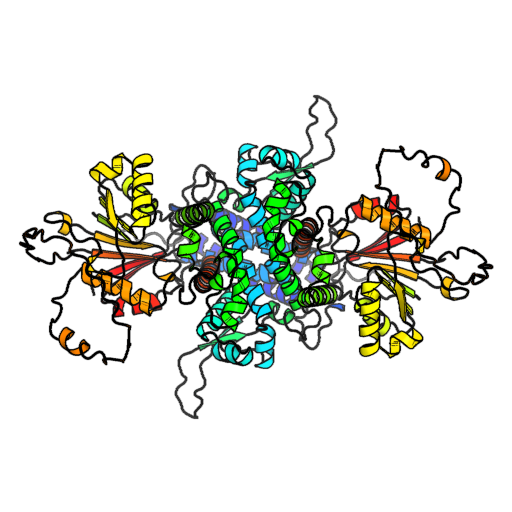 . ARG A 1 469 ? 5.207 28.875 21.672 1 89.81 469 ARG A N 1
ATOM 3443 C CA . ARG A 1 469 ? 4.824 28.844 23.078 1 89.81 469 ARG A CA 1
ATOM 3444 C C . ARG A 1 469 ? 4.605 27.406 23.547 1 89.81 469 ARG A C 1
ATOM 3446 O O . ARG A 1 469 ? 5.023 27.047 24.656 1 89.81 469 ARG A O 1
ATOM 3453 N N . ARG A 1 470 ? 3.879 26.672 22.719 1 84.94 470 ARG A N 1
ATOM 3454 C CA . ARG A 1 470 ? 3.559 25.312 23.156 1 84.94 470 ARG A CA 1
ATOM 3455 C C . ARG A 1 470 ? 3.236 24.422 21.953 1 84.94 470 ARG A C 1
ATOM 3457 O O . ARG A 1 470 ? 2.789 24.891 20.922 1 84.94 470 ARG A O 1
ATOM 3464 N N . VAL A 1 471 ? 3.5 23.125 22.141 1 80.62 471 VAL A N 1
ATOM 3465 C CA . VAL A 1 471 ? 3.121 22.062 21.203 1 80.62 471 VAL A CA 1
ATOM 3466 C C . VAL A 1 471 ? 2.26 21.031 21.922 1 80.62 471 VAL A C 1
ATOM 3468 O O . VAL A 1 471 ? 2.641 20.531 22.984 1 80.62 471 VAL A O 1
ATOM 3471 N N . ARG A 1 472 ? 1.062 20.812 21.344 1 71.88 472 ARG A N 1
ATOM 3472 C CA . ARG A 1 472 ? 0.156 19.844 21.969 1 71.88 472 ARG A CA 1
ATOM 3473 C C . ARG A 1 472 ? -0.231 18.75 20.969 1 71.88 472 ARG A C 1
ATOM 3475 O O . ARG A 1 472 ? -0.566 19.047 19.812 1 71.88 472 ARG A O 1
ATOM 3482 N N . PRO A 1 473 ? -0.106 17.562 21.453 1 67.56 473 PRO A N 1
ATOM 3483 C CA . PRO A 1 473 ? -0.624 16.5 20.594 1 67.56 473 PRO A CA 1
ATOM 3484 C C . PRO A 1 473 ? -2.148 16.5 20.5 1 67.56 473 PRO A C 1
ATOM 3486 O O . PRO A 1 473 ? -2.822 16.984 21.422 1 67.56 473 PRO A O 1
ATOM 3489 N N . SER A 1 474 ? -2.654 16.141 19.344 1 64.12 474 SER A N 1
ATOM 3490 C CA . SER A 1 474 ? -4.09 15.93 19.188 1 64.12 474 SER A CA 1
ATOM 3491 C C . SER A 1 474 ? -4.434 14.438 19.203 1 64.12 474 SER A C 1
ATOM 3493 O O . SER A 1 474 ? -3.539 13.594 19.234 1 64.12 474 SER A O 1
ATOM 3495 N N . ALA A 1 475 ? -5.734 14.164 19.266 1 58.03 475 ALA A N 1
ATOM 3496 C CA . ALA A 1 475 ? -6.195 12.781 19.203 1 58.03 475 ALA A CA 1
ATOM 3497 C C . ALA A 1 475 ? -6.027 12.195 17.812 1 58.03 475 ALA A C 1
ATOM 3499 O O . ALA A 1 475 ? -6.078 10.977 17.625 1 58.03 475 ALA A O 1
ATOM 3500 N N . GLY A 1 476 ? -5.746 13.023 16.906 1 62.97 476 GLY A N 1
ATOM 3501 C CA . GLY A 1 476 ? -5.578 12.578 15.531 1 62.97 476 GLY A CA 1
ATOM 3502 C C . GLY A 1 476 ? -4.125 12.531 15.094 1 62.97 476 GLY A C 1
ATOM 3503 O O . GLY A 1 476 ? -3.246 12.172 15.883 1 62.97 476 GLY A O 1
ATOM 3504 N N . PHE A 1 477 ? -3.951 12.781 13.797 1 69.31 477 PHE A N 1
ATOM 3505 C CA . PHE A 1 477 ? -2.643 12.664 13.164 1 69.31 477 PHE A CA 1
ATOM 3506 C C . PHE A 1 477 ? -1.842 13.945 13.336 1 69.31 477 PHE A C 1
ATOM 3508 O O . PHE A 1 477 ? -0.688 14.023 12.906 1 69.31 477 PHE A O 1
ATOM 3515 N N . PHE A 1 478 ? -2.43 14.977 14.109 1 75.75 478 PHE A N 1
ATOM 3516 C CA . PHE A 1 478 ? -1.814 16.297 14.023 1 75.75 478 PHE A CA 1
ATOM 3517 C C . PHE A 1 478 ? -1.426 16.797 15.414 1 75.75 478 PHE A C 1
ATOM 3519 O O . PHE A 1 478 ? -1.872 16.25 16.422 1 75.75 478 PHE A O 1
ATOM 3526 N N . CYS A 1 479 ? -0.559 17.719 15.375 1 77.19 479 CYS A N 1
ATOM 3527 C CA . CYS A 1 479 ? -0.193 18.5 16.562 1 77.19 479 CYS A CA 1
ATOM 3528 C C . CYS A 1 479 ? -0.616 19.953 16.406 1 77.19 479 CYS A C 1
ATOM 3530 O O . CYS A 1 479 ? -0.743 20.453 15.289 1 77.19 479 CYS A O 1
ATOM 3532 N N . VAL A 1 480 ? -0.876 20.5 17.562 1 80.81 480 VAL A N 1
ATOM 3533 C CA . VAL A 1 480 ? -1.243 21.906 17.609 1 80.81 480 VAL A CA 1
ATOM 3534 C C . VAL A 1 480 ? -0.086 22.734 18.172 1 80.81 480 VAL A C 1
ATOM 3536 O O . VAL A 1 480 ? 0.394 22.469 19.266 1 80.81 480 VAL A O 1
ATOM 3539 N N . LEU A 1 481 ? 0.358 23.688 17.391 1 86.75 481 LEU A N 1
ATOM 3540 C CA . LEU A 1 481 ? 1.397 24.609 17.828 1 86.75 481 LEU A CA 1
ATOM 3541 C C . LEU A 1 481 ? 0.816 26 18.078 1 86.75 481 LEU A C 1
ATOM 3543 O O . LEU A 1 481 ? 0.13 26.562 17.219 1 86.75 481 LEU A O 1
ATOM 3547 N N . ASP A 1 482 ? 1.104 26.516 19.266 1 89.38 482 ASP A N 1
ATOM 3548 C CA . ASP A 1 482 ? 0.746 27.891 19.594 1 89.38 482 ASP A CA 1
ATOM 3549 C C . ASP A 1 482 ? 1.971 28.812 19.531 1 89.38 482 ASP A C 1
ATOM 3551 O O . ASP A 1 482 ? 2.977 28.547 20.203 1 89.38 482 ASP A O 1
ATOM 3555 N N . ALA A 1 483 ? 1.838 29.797 18.75 1 93.31 483 ALA A N 1
ATOM 3556 C CA . ALA A 1 483 ? 2.9 30.797 18.688 1 93.31 483 ALA A CA 1
ATOM 3557 C C . ALA A 1 483 ? 2.361 32.188 18.984 1 93.31 483 ALA A C 1
ATOM 3559 O O . ALA A 1 483 ? 1.202 32.5 18.688 1 93.31 483 ALA A O 1
ATOM 3560 N N . VAL A 1 484 ? 3.213 33.062 19.594 1 93.12 484 VAL A N 1
ATOM 3561 C CA . VAL A 1 484 ? 2.857 34.438 19.938 1 93.12 484 VAL A CA 1
ATOM 3562 C C . VAL A 1 484 ? 3.926 35.375 19.406 1 93.12 484 VAL A C 1
ATOM 3564 O O . VAL A 1 484 ? 5.055 34.969 19.125 1 93.12 484 VAL A O 1
ATOM 3567 N N . PRO A 1 485 ? 3.43 36.594 19.141 1 92.5 485 PRO A N 1
ATOM 3568 C CA . PRO A 1 485 ? 4.449 37.562 18.719 1 92.5 485 PRO A CA 1
ATOM 3569 C C . PRO A 1 485 ? 5.641 37.625 19.672 1 92.5 485 PRO A C 1
ATOM 3571 O O . PRO A 1 485 ? 5.461 37.562 20.891 1 92.5 485 PRO A O 1
ATOM 3574 N N . ALA A 1 486 ? 6.852 37.594 19.078 1 89.19 486 ALA A N 1
ATOM 3575 C CA . ALA A 1 486 ? 8.07 37.625 19.875 1 89.19 486 ALA A CA 1
ATOM 3576 C C . ALA A 1 486 ? 8.25 38.969 20.562 1 89.19 486 ALA A C 1
ATOM 3578 O O . ALA A 1 486 ? 7.832 40 20.031 1 89.19 486 ALA A O 1
ATOM 3579 N N . MET B 1 1 ? -0.817 19.25 52.188 1 23.72 1 MET B N 1
ATOM 3580 C CA . MET B 1 1 ? -1.412 18.984 50.875 1 23.72 1 MET B CA 1
ATOM 3581 C C . MET B 1 1 ? -1.197 17.531 50.469 1 23.72 1 MET B C 1
ATOM 3583 O O . MET B 1 1 ? -0.062 17.062 50.406 1 23.72 1 MET B O 1
ATOM 3587 N N . PRO B 1 2 ? -2.051 16.578 50.594 1 28.23 2 PRO B N 1
ATOM 3588 C CA . PRO B 1 2 ? -1.659 15.18 50.812 1 28.23 2 PRO B CA 1
ATOM 3589 C C . PRO B 1 2 ? -1.081 14.523 49.562 1 28.23 2 PRO B C 1
ATOM 3591 O O . PRO B 1 2 ? -1.373 14.961 48.438 1 28.23 2 PRO B O 1
ATOM 3594 N N . LEU B 1 3 ? 0.078 13.969 49.656 1 27.28 3 LEU B N 1
ATOM 3595 C CA . LEU B 1 3 ? 0.989 13.203 48.812 1 27.28 3 LEU B CA 1
ATOM 3596 C C . LEU B 1 3 ? 0.243 12.109 48.062 1 27.28 3 LEU B C 1
ATOM 3598 O O . LEU B 1 3 ? -0.46 11.297 48.688 1 27.28 3 LEU B O 1
ATOM 3602 N N . ALA B 1 4 ? -0.235 12.477 46.969 1 33.88 4 ALA B N 1
ATOM 3603 C CA . ALA B 1 4 ? -1.039 11.539 46.188 1 33.88 4 ALA B CA 1
ATOM 3604 C C . ALA B 1 4 ? -0.487 10.125 46.281 1 33.88 4 ALA B C 1
ATOM 3606 O O . ALA B 1 4 ? 0.728 9.914 46.219 1 33.88 4 ALA B O 1
ATOM 3607 N N . ALA B 1 5 ? -1.1 9.148 46.844 1 37.09 5 ALA B N 1
ATOM 3608 C CA . ALA B 1 5 ? -0.75 7.809 47.312 1 37.09 5 ALA B CA 1
ATOM 3609 C C . ALA B 1 5 ? -0.068 7 46.219 1 37.09 5 ALA B C 1
ATOM 3611 O O . ALA B 1 5 ? -0.379 7.16 45.031 1 37.09 5 ALA B O 1
ATOM 3612 N N . PRO B 1 6 ? 1.114 6.422 46.5 1 40 6 PRO B N 1
ATOM 3613 C CA . PRO B 1 6 ? 2.02 5.621 45.656 1 40 6 PRO B CA 1
ATOM 3614 C C . PRO B 1 6 ? 1.292 4.539 44.875 1 40 6 PRO B C 1
ATOM 3616 O O . PRO B 1 6 ? 0.246 4.051 45.312 1 40 6 PRO B O 1
ATOM 3619 N N . PRO B 1 7 ? 1.509 4.637 43.688 1 44.38 7 PRO B N 1
ATOM 3620 C CA . PRO B 1 7 ? 0.831 3.561 42.969 1 44.38 7 PRO B CA 1
ATOM 3621 C C . PRO B 1 7 ? 0.94 2.211 43.656 1 44.38 7 PRO B C 1
ATOM 3623 O O . PRO B 1 7 ? 1.962 1.918 44.312 1 44.38 7 PRO B O 1
ATOM 3626 N N . SER B 1 8 ? 0.003 1.624 44.156 1 43.5 8 SER B N 1
ATOM 3627 C CA . SER B 1 8 ? -0.004 0.461 45.062 1 43.5 8 SER B CA 1
ATOM 3628 C C . SER B 1 8 ? 0.918 -0.635 44.531 1 43.5 8 SER B C 1
ATOM 3630 O O . SER B 1 8 ? 1.259 -0.655 43.344 1 43.5 8 SER B O 1
ATOM 3632 N N . VAL B 1 9 ? 1.581 -1.458 45.344 1 49.34 9 VAL B N 1
ATOM 3633 C CA . VAL B 1 9 ? 2.488 -2.596 45.25 1 49.34 9 VAL B CA 1
ATOM 3634 C C . VAL B 1 9 ? 2.016 -3.547 44.156 1 49.34 9 VAL B C 1
ATOM 3636 O O . VAL B 1 9 ? 2.826 -4.082 43.406 1 49.34 9 VAL B O 1
ATOM 3639 N N . GLY B 1 10 ? 0.745 -3.475 43.938 1 46.78 10 GLY B N 1
ATOM 3640 C CA . GLY B 1 10 ? 0.129 -4.336 42.938 1 46.78 10 GLY B CA 1
ATOM 3641 C C . GLY B 1 10 ? 0.333 -3.848 41.5 1 46.78 10 GLY B C 1
ATOM 3642 O O . GLY B 1 10 ? 0.591 -4.641 40.594 1 46.78 10 GLY B O 1
ATOM 3643 N N . ALA B 1 11 ? 0.402 -2.6 41.469 1 49.72 11 ALA B N 1
ATOM 3644 C CA . ALA B 1 11 ? 0.589 -2.016 40.125 1 49.72 11 ALA B CA 1
ATOM 3645 C C . ALA B 1 11 ? 2.047 -2.113 39.688 1 49.72 11 ALA B C 1
ATOM 3647 O O . ALA B 1 11 ? 2.33 -2.426 38.531 1 49.72 11 ALA B O 1
ATOM 3648 N N . ALA B 1 12 ? 2.957 -2.08 40.656 1 48.38 12 ALA B N 1
ATOM 3649 C CA . ALA B 1 12 ? 4.383 -2.176 40.344 1 48.38 12 ALA B CA 1
ATOM 3650 C C . ALA B 1 12 ? 4.773 -3.605 40 1 48.38 12 ALA B C 1
ATOM 3652 O O . ALA B 1 12 ? 5.539 -3.826 39.031 1 48.38 12 ALA B O 1
ATOM 3653 N N . ALA B 1 13 ? 4.227 -4.535 40.656 1 47.69 13 ALA B N 1
ATOM 3654 C CA . ALA B 1 13 ? 4.523 -5.938 40.375 1 47.69 13 ALA B CA 1
ATOM 3655 C C . ALA B 1 13 ? 3.918 -6.367 39.062 1 47.69 13 ALA B C 1
ATOM 3657 O O . ALA B 1 13 ? 4.559 -7.07 38.281 1 47.69 13 ALA B O 1
ATOM 3658 N N . ALA B 1 14 ? 2.826 -5.801 38.781 1 47.94 14 ALA B N 1
ATOM 3659 C CA . ALA B 1 14 ? 2.191 -6.09 37.5 1 47.94 14 ALA B CA 1
ATOM 3660 C C . ALA B 1 14 ? 2.969 -5.461 36.344 1 47.94 14 ALA B C 1
ATOM 3662 O O . ALA B 1 14 ? 3.174 -6.098 35.312 1 47.94 14 ALA B O 1
ATOM 3663 N N . LEU B 1 15 ? 3.672 -4.418 36.75 1 48.91 15 LEU B N 1
ATOM 3664 C CA . LEU B 1 15 ? 4.508 -3.762 35.75 1 48.91 15 LEU B CA 1
ATOM 3665 C C . LEU B 1 15 ? 5.816 -4.52 35.562 1 48.91 15 LEU B C 1
ATOM 3667 O O . LEU B 1 15 ? 6.305 -4.645 34.438 1 48.91 15 LEU B O 1
ATOM 3671 N N . ALA B 1 16 ? 6.332 -5.02 36.594 1 49.34 16 ALA B N 1
ATOM 3672 C CA . ALA B 1 16 ? 7.566 -5.793 36.5 1 49.34 16 ALA B CA 1
ATOM 3673 C C . ALA B 1 16 ? 7.34 -7.105 35.75 1 49.34 16 ALA B C 1
ATOM 3675 O O . ALA B 1 16 ? 8.156 -7.504 34.938 1 49.34 16 ALA B O 1
ATOM 3676 N N . VAL B 1 17 ? 6.297 -7.715 35.938 1 48 17 VAL B N 1
ATOM 3677 C CA . VAL B 1 17 ? 5.984 -8.961 35.25 1 48 17 VAL B CA 1
ATOM 3678 C C . VAL B 1 17 ? 5.66 -8.664 33.781 1 48 17 VAL B C 1
ATOM 3680 O O . VAL B 1 17 ? 6.117 -9.375 32.875 1 48 17 VAL B O 1
ATOM 3683 N N . LEU B 1 18 ? 5.188 -7.508 33.625 1 47.09 18 LEU B N 1
ATOM 3684 C CA . LEU B 1 18 ? 4.93 -7.059 32.25 1 47.09 18 LEU B CA 1
ATOM 3685 C C . LEU B 1 18 ? 6.234 -6.707 31.547 1 47.09 18 LEU B C 1
ATOM 3687 O O . LEU B 1 18 ? 6.406 -7.027 30.359 1 47.09 18 LEU B O 1
ATOM 3691 N N . ALA B 1 19 ? 7.129 -6.172 32.375 1 46.75 19 ALA B N 1
ATOM 3692 C CA . ALA B 1 19 ? 8.461 -5.883 31.844 1 46.75 19 ALA B CA 1
ATOM 3693 C C . ALA B 1 19 ? 9.227 -7.172 31.547 1 46.75 19 ALA B C 1
ATOM 3695 O O . ALA B 1 19 ? 9.891 -7.281 30.516 1 46.75 19 ALA B O 1
ATOM 3696 N N . LEU B 1 20 ? 9.227 -8.109 32.312 1 47.16 20 LEU B N 1
ATOM 3697 C CA . LEU B 1 20 ? 9.938 -9.359 32.062 1 47.16 20 LEU B CA 1
ATOM 3698 C C . LEU B 1 20 ? 9.266 -10.18 30.969 1 47.16 20 LEU B C 1
ATOM 3700 O O . LEU B 1 20 ? 9.945 -10.773 30.141 1 47.16 20 LEU B O 1
ATOM 3704 N N . LEU B 1 21 ? 8.008 -10.078 30.828 1 45.66 21 LEU B N 1
ATOM 3705 C CA . LEU B 1 21 ? 7.309 -10.758 29.734 1 45.66 21 LEU B CA 1
ATOM 3706 C C . LEU B 1 21 ? 7.531 -10.039 28.422 1 45.66 21 LEU B C 1
ATOM 3708 O O . LEU B 1 21 ? 7.719 -10.672 27.375 1 45.66 21 LEU B O 1
ATOM 3712 N N . ALA B 1 22 ? 7.691 -8.766 28.562 1 45 22 ALA B N 1
ATOM 3713 C CA . ALA B 1 22 ? 8.141 -7.969 27.422 1 45 22 ALA B CA 1
ATOM 3714 C C . ALA B 1 22 ? 9.578 -8.32 27.031 1 45 22 ALA B C 1
ATOM 3716 O O . ALA B 1 22 ? 9.891 -8.469 25.859 1 45 22 ALA B O 1
ATOM 3717 N N . ALA B 1 23 ? 10.375 -8.414 28.016 1 45.25 23 ALA B N 1
ATOM 3718 C CA . ALA B 1 23 ? 11.75 -8.836 27.75 1 45.25 23 ALA B CA 1
ATOM 3719 C C . ALA B 1 23 ? 11.797 -10.266 27.219 1 45.25 23 ALA B C 1
ATOM 3721 O O . ALA B 1 23 ? 12.562 -10.562 26.297 1 45.25 23 ALA B O 1
ATOM 3722 N N . ALA B 1 24 ? 11.008 -11.109 27.609 1 43.88 24 ALA B N 1
ATOM 3723 C CA . ALA B 1 24 ? 10.984 -12.477 27.094 1 43.88 24 ALA B CA 1
ATOM 3724 C C . ALA B 1 24 ? 10.328 -12.523 25.719 1 43.88 24 ALA B C 1
ATOM 3726 O O . ALA B 1 24 ? 10.781 -13.25 24.828 1 43.88 24 ALA B O 1
ATOM 3727 N N . ALA B 1 25 ? 9.367 -11.719 25.5 1 43.88 25 ALA B N 1
ATOM 3728 C CA . ALA B 1 25 ? 8.805 -11.547 24.156 1 43.88 25 ALA B CA 1
ATOM 3729 C C . ALA B 1 25 ? 9.828 -10.922 23.219 1 43.88 25 ALA B C 1
ATOM 3731 O O . ALA B 1 25 ? 9.961 -11.344 22.062 1 43.88 25 ALA B O 1
ATOM 3732 N N . LEU B 1 26 ? 10.492 -9.992 23.703 1 44.22 26 LEU B N 1
ATOM 3733 C CA . LEU B 1 26 ? 11.633 -9.484 22.953 1 44.22 26 LEU B CA 1
ATOM 3734 C C . LEU B 1 26 ? 12.688 -10.57 22.75 1 44.22 26 LEU B C 1
ATOM 3736 O O . LEU B 1 26 ? 13.242 -10.703 21.672 1 44.22 26 LEU B O 1
ATOM 3740 N N . ALA B 1 27 ? 12.938 -11.305 23.688 1 44.53 27 ALA B N 1
ATOM 3741 C CA . ALA B 1 27 ? 13.914 -12.375 23.5 1 44.53 27 ALA B CA 1
ATOM 3742 C C . ALA B 1 27 ? 13.336 -13.484 22.625 1 44.53 27 ALA B C 1
ATOM 3744 O O . ALA B 1 27 ? 14.031 -14.008 21.75 1 44.53 27 ALA B O 1
ATOM 3745 N N . ALA B 1 28 ? 12.094 -13.766 22.625 1 42.47 28 ALA B N 1
ATOM 3746 C CA . ALA B 1 28 ? 11.477 -14.711 21.703 1 42.47 28 ALA B CA 1
ATOM 3747 C C . ALA B 1 28 ? 11.375 -14.125 20.297 1 42.47 28 ALA B C 1
ATOM 3749 O O . ALA B 1 28 ? 11.617 -14.82 19.312 1 42.47 28 ALA B O 1
ATOM 3750 N N . ALA B 1 29 ? 11.016 -12.906 20.219 1 41.44 29 ALA B N 1
ATOM 3751 C CA . ALA B 1 29 ? 11.203 -12.203 18.953 1 41.44 29 ALA B CA 1
ATOM 3752 C C . ALA B 1 29 ? 12.664 -12.25 18.516 1 41.44 29 ALA B C 1
ATOM 3754 O O . ALA B 1 29 ? 12.953 -12.477 17.328 1 41.44 29 ALA B O 1
ATOM 3755 N N . ALA B 1 30 ? 13.484 -12.055 19.469 1 41.44 30 ALA B N 1
ATOM 3756 C CA . ALA B 1 30 ? 14.891 -12.25 19.109 1 41.44 30 ALA B CA 1
ATOM 3757 C C . ALA B 1 30 ? 15.156 -13.703 18.719 1 41.44 30 ALA B C 1
ATOM 3759 O O . ALA B 1 30 ? 15.852 -13.969 17.75 1 41.44 30 ALA B O 1
ATOM 3760 N N . LEU B 1 31 ? 14.578 -14.617 19.359 1 40.81 31 LEU B N 1
ATOM 3761 C CA . LEU B 1 31 ? 14.781 -16 18.938 1 40.81 31 LEU B CA 1
ATOM 3762 C C . LEU B 1 31 ? 14.008 -16.297 17.656 1 40.81 31 LEU B C 1
ATOM 3764 O O . LEU B 1 31 ? 14.523 -16.969 16.766 1 40.81 31 LEU B O 1
ATOM 3768 N N . THR B 1 32 ? 12.812 -15.828 17.516 1 39.47 32 THR B N 1
ATOM 3769 C CA . THR B 1 32 ? 12.141 -15.945 16.234 1 39.47 32 THR B CA 1
ATOM 3770 C C . THR B 1 32 ? 12.914 -15.203 15.141 1 39.47 32 THR B C 1
ATOM 3772 O O . THR B 1 32 ? 13.094 -15.719 14.039 1 39.47 32 THR B O 1
ATOM 3775 N N . THR B 1 33 ? 13.273 -14.055 15.5 1 38.41 33 THR B N 1
ATOM 3776 C CA . THR B 1 33 ? 14.258 -13.438 14.617 1 38.41 33 THR B CA 1
ATOM 3777 C C . THR B 1 33 ? 15.484 -14.328 14.477 1 38.41 33 THR B C 1
ATOM 3779 O O . THR B 1 33 ? 15.992 -14.523 13.367 1 38.41 33 THR B O 1
ATOM 3782 N N . ALA B 1 34 ? 15.945 -14.867 15.547 1 37.59 34 ALA B N 1
ATOM 3783 C CA . ALA B 1 34 ? 17.047 -15.82 15.398 1 37.59 34 ALA B CA 1
ATOM 3784 C C . ALA B 1 34 ? 16.609 -17.047 14.586 1 37.59 34 ALA B C 1
ATOM 3786 O O . ALA B 1 34 ? 17.359 -17.531 13.734 1 37.59 34 ALA B O 1
ATOM 3787 N N . CYS B 1 35 ? 15.508 -17.516 14.859 1 37.06 35 CYS B N 1
ATOM 3788 C CA . CYS B 1 35 ? 15.023 -18.625 14.039 1 37.06 35 CYS B CA 1
ATOM 3789 C C . CYS B 1 35 ? 14.711 -18.156 12.625 1 37.06 35 CYS B C 1
ATOM 3791 O O . CYS B 1 35 ? 14.969 -18.875 11.656 1 37.06 35 CYS B O 1
ATOM 3793 N N . LEU B 1 36 ? 13.922 -17.141 12.586 1 36.84 36 LEU B N 1
ATOM 3794 C CA . LEU B 1 36 ? 13.883 -16.562 11.25 1 36.84 36 LEU B CA 1
ATOM 3795 C C . LEU B 1 36 ? 15.289 -16.266 10.75 1 36.84 36 LEU B C 1
ATOM 3797 O O . LEU B 1 36 ? 15.555 -16.328 9.547 1 36.84 36 LEU B O 1
ATOM 3801 N N . LEU B 1 37 ? 16.078 -15.711 11.547 1 34.31 37 LEU B N 1
ATOM 3802 C CA . LEU B 1 37 ? 17.484 -15.688 11.195 1 34.31 37 LEU B CA 1
ATOM 3803 C C . LEU B 1 37 ? 18 -17.094 10.906 1 34.31 37 LEU B C 1
ATOM 3805 O O . LEU B 1 37 ? 18.938 -17.281 10.133 1 34.31 37 LEU B O 1
ATOM 3809 N N . VAL B 1 38 ? 17.641 -18.047 11.711 1 32.28 38 VAL B N 1
ATOM 3810 C CA . VAL B 1 38 ? 18.016 -19.375 11.227 1 32.28 38 VAL B CA 1
ATOM 3811 C C . VAL B 1 38 ? 17.219 -19.703 9.961 1 32.28 38 VAL B C 1
ATOM 3813 O O . VAL B 1 38 ? 17.469 -20.734 9.32 1 32.28 38 VAL B O 1
ATOM 3816 N N . ALA B 1 39 ? 15.992 -19.359 9.883 1 31.38 39 ALA B N 1
ATOM 3817 C CA . ALA B 1 39 ? 15.852 -19.234 8.43 1 31.38 39 ALA B CA 1
ATOM 3818 C C . ALA B 1 39 ? 16.906 -18.281 7.863 1 31.38 39 ALA B C 1
ATOM 3820 O O . ALA B 1 39 ? 16.938 -17.094 8.203 1 31.38 39 ALA B O 1
ATOM 3821 N N . ARG B 1 40 ? 18.016 -18.594 7.695 1 31.64 40 ARG B N 1
ATOM 3822 C CA . ARG B 1 40 ? 19.328 -18.219 7.164 1 31.64 40 ARG B CA 1
ATOM 3823 C C . ARG B 1 40 ? 19.172 -17.375 5.902 1 31.64 40 ARG B C 1
ATOM 3825 O O . ARG B 1 40 ? 19.078 -17.906 4.797 1 31.64 40 ARG B O 1
ATOM 3832 N N . PRO B 1 41 ? 18.266 -16.609 5.676 1 28.25 41 PRO B N 1
ATOM 3833 C CA . PRO B 1 41 ? 18.641 -15.492 4.797 1 28.25 41 PRO B CA 1
ATOM 3834 C C . PRO B 1 41 ? 19.797 -14.664 5.359 1 28.25 41 PRO B C 1
ATOM 3836 O O . PRO B 1 41 ? 20.047 -14.68 6.566 1 28.25 41 PRO B O 1
ATOM 3839 N N . TRP B 1 42 ? 20.344 -13.062 4.871 1 28.69 42 TRP B N 1
ATOM 3840 C CA . TRP B 1 42 ? 21.406 -12.992 3.869 1 28.69 42 TRP B CA 1
ATOM 3841 C C . TRP B 1 42 ? 22.766 -12.945 4.531 1 28.69 42 TRP B C 1
ATOM 3843 O O . TRP B 1 42 ? 23.094 -12 5.25 1 28.69 42 TRP B O 1
ATOM 3853 N N . ASP B 1 43 ? 23.344 -13.57 5.336 1 27.8 43 ASP B N 1
ATOM 3854 C CA . ASP B 1 43 ? 24.672 -13.375 4.773 1 27.8 43 ASP B CA 1
ATOM 3855 C C . ASP B 1 43 ? 24.625 -13.359 3.248 1 27.8 43 ASP B C 1
ATOM 3857 O O . ASP B 1 43 ? 24.219 -14.344 2.625 1 27.8 43 ASP B O 1
ATOM 3861 N N . PRO B 1 44 ? 24.391 -12.055 2.623 1 29.59 44 PRO B N 1
ATOM 3862 C CA . PRO B 1 44 ? 24.312 -12.008 1.161 1 29.59 44 PRO B CA 1
ATOM 3863 C C . PRO B 1 44 ? 24.969 -13.219 0.501 1 29.59 44 PRO B C 1
ATOM 3865 O O . PRO B 1 44 ? 24.75 -13.469 -0.689 1 29.59 44 PRO B O 1
ATOM 3868 N N . ARG B 1 45 ? 26.109 -13.812 0.905 1 28.42 45 ARG B N 1
ATOM 3869 C CA . ARG B 1 45 ? 26.859 -14.93 0.335 1 28.42 45 ARG B CA 1
ATOM 3870 C C . ARG B 1 45 ? 26.125 -16.25 0.559 1 28.42 45 ARG B C 1
ATOM 3872 O O . ARG B 1 45 ? 26.469 -17.266 -0.068 1 28.42 45 ARG B O 1
ATOM 3879 N N . ARG B 1 46 ? 25.641 -16.531 1.695 1 32.97 46 ARG B N 1
ATOM 3880 C CA . ARG B 1 46 ? 25.016 -17.828 1.926 1 32.97 46 ARG B CA 1
ATOM 3881 C C . ARG B 1 46 ? 23.516 -17.766 1.691 1 32.97 46 ARG B C 1
ATOM 3883 O O . ARG B 1 46 ? 22.766 -17.25 2.529 1 32.97 46 ARG B O 1
ATOM 3890 N N . ARG B 1 47 ? 22.938 -17.328 0.526 1 31.2 47 ARG B N 1
ATOM 3891 C CA . ARG B 1 47 ? 21.844 -16.969 -0.37 1 31.2 47 ARG B CA 1
ATOM 3892 C C . ARG B 1 47 ? 20.719 -18.016 -0.312 1 31.2 47 ARG B C 1
ATOM 3894 O O . ARG B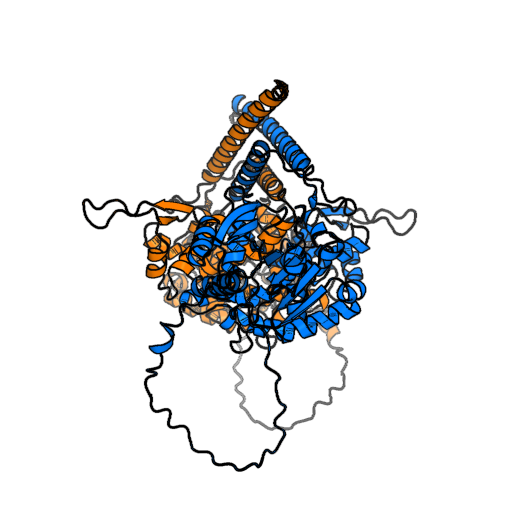 1 47 ? 19.766 -17.938 -1.081 1 31.2 47 ARG B O 1
ATOM 3901 N N . ASP B 1 48 ? 21.047 -19.344 -0.043 1 30.47 48 ASP B N 1
ATOM 3902 C CA . ASP B 1 48 ? 20.109 -20.344 -0.56 1 30.47 48 ASP B CA 1
ATOM 3903 C C . ASP B 1 48 ? 18.891 -20.484 0.349 1 30.47 48 ASP B C 1
ATOM 3905 O O . ASP B 1 48 ? 19.016 -20.969 1.48 1 30.47 48 ASP B O 1
ATOM 3909 N N . TYR B 1 49 ? 18 -19.578 0.277 1 34.12 49 TYR B N 1
ATOM 3910 C CA . TYR B 1 49 ? 16.703 -19.797 0.91 1 34.12 49 TYR B CA 1
ATOM 3911 C C . TYR B 1 49 ? 16.219 -21.219 0.694 1 34.12 49 TYR B C 1
ATOM 3913 O O . TYR B 1 49 ? 15.18 -21.625 1.225 1 34.12 49 TYR B O 1
ATOM 3921 N N . SER B 1 50 ? 16.719 -21.828 -0.294 1 32.41 50 SER B N 1
ATOM 3922 C CA . SER B 1 50 ? 16.312 -23.172 -0.708 1 32.41 50 SER B CA 1
ATOM 3923 C C . SER B 1 50 ? 16.469 -24.172 0.425 1 32.41 50 SER B C 1
ATOM 3925 O O . SER B 1 50 ? 15.812 -25.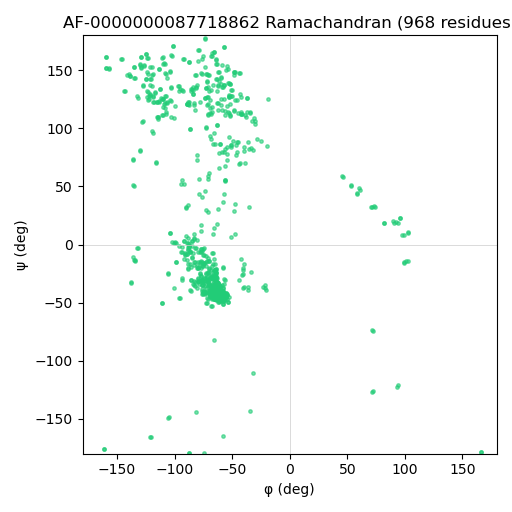219 0.443 1 32.41 50 SER B O 1
ATOM 3927 N N . ARG B 1 51 ? 17.641 -24.031 1.118 1 34.59 51 ARG B N 1
ATOM 3928 C CA . ARG B 1 51 ? 17.875 -25.094 2.088 1 34.59 51 ARG B CA 1
ATOM 3929 C C . ARG B 1 51 ? 17.188 -24.797 3.412 1 34.59 51 ARG B C 1
ATOM 3931 O O . ARG B 1 51 ? 17.625 -25.266 4.469 1 34.59 51 ARG B O 1
ATOM 3938 N N . THR B 1 52 ? 16.516 -23.688 3.551 1 37.56 52 THR B N 1
ATOM 3939 C CA . THR B 1 52 ? 15.82 -23.594 4.828 1 37.56 52 THR B CA 1
ATOM 3940 C C . THR B 1 52 ? 15.227 -24.938 5.219 1 37.56 52 THR B C 1
ATOM 3942 O O . THR B 1 52 ? 14.453 -25.531 4.465 1 37.56 52 THR B O 1
ATOM 3945 N N . HIS B 1 53 ? 16.016 -25.75 5.797 1 38.25 53 HIS B N 1
ATOM 3946 C CA . HIS B 1 53 ? 15.688 -27.031 6.406 1 38.25 53 HIS B CA 1
ATOM 3947 C C . HIS B 1 53 ? 14.273 -27.016 6.973 1 38.25 53 HIS B C 1
ATOM 3949 O O . HIS B 1 53 ? 13.844 -26.016 7.574 1 38.25 53 HIS B O 1
ATOM 3955 N N . ALA B 1 54 ? 13.43 -27.75 6.297 1 46.66 54 ALA B N 1
ATOM 3956 C CA . ALA B 1 54 ? 12.039 -28.062 6.625 1 46.66 54 ALA B CA 1
ATOM 3957 C C . ALA B 1 54 ? 11.852 -28.203 8.133 1 46.66 54 ALA B C 1
ATOM 3959 O O . ALA B 1 54 ? 12.484 -29.062 8.766 1 46.66 54 ALA B O 1
ATOM 3960 N N . LEU B 1 55 ? 11.711 -27.156 8.766 1 52 55 LEU B N 1
ATOM 3961 C CA . LEU B 1 55 ? 11.219 -27.328 10.125 1 52 55 LEU B CA 1
ATOM 3962 C C . LEU B 1 55 ? 10.203 -28.453 10.203 1 52 55 LEU B C 1
ATOM 3964 O O . LEU B 1 55 ? 9.406 -28.641 9.281 1 52 55 LEU B O 1
ATOM 3968 N N . PRO B 1 56 ? 10.648 -29.281 11.148 1 53.62 56 PRO B N 1
ATOM 3969 C CA . PRO B 1 56 ? 9.531 -30.203 11.367 1 53.62 56 PRO B CA 1
ATOM 3970 C C . PRO B 1 56 ? 8.18 -29.484 11.422 1 53.62 56 PRO B C 1
ATOM 3972 O O . PRO B 1 56 ? 8.102 -28.344 11.852 1 53.62 56 PRO B O 1
ATOM 3975 N N . ARG B 1 57 ? 7.219 -30.109 11 1 59.34 57 ARG B N 1
ATOM 3976 C CA . ARG B 1 57 ? 5.887 -29.547 10.812 1 59.34 57 ARG B CA 1
ATOM 3977 C C . ARG B 1 57 ? 5.379 -28.906 12.094 1 59.34 57 ARG B C 1
ATOM 3979 O O . ARG B 1 57 ? 4.836 -27.797 12.062 1 59.34 57 ARG B O 1
ATOM 3986 N N . PRO B 1 58 ? 5.586 -29.562 13.242 1 57.34 58 PRO B N 1
ATOM 3987 C CA . PRO B 1 58 ? 5.07 -28.922 14.461 1 57.34 58 PRO B CA 1
ATOM 3988 C C . PRO B 1 58 ? 5.77 -27.594 14.773 1 57.34 58 PRO B C 1
ATOM 3990 O O . PRO B 1 58 ? 5.129 -26.656 15.234 1 57.34 58 PRO B O 1
ATOM 3993 N N . LEU B 1 59 ? 6.988 -27.609 14.445 1 58.19 59 LEU B N 1
ATOM 3994 C CA . LEU B 1 59 ? 7.73 -26.391 14.688 1 58.19 59 LEU B CA 1
ATOM 3995 C C . LEU B 1 59 ? 7.348 -25.312 13.68 1 58.19 59 LEU B C 1
ATOM 3997 O O . LEU B 1 59 ? 7.191 -24.141 14.039 1 58.19 59 LEU B O 1
ATOM 4001 N N . PHE B 1 60 ? 7.195 -25.719 12.492 1 61.62 60 PHE B N 1
ATOM 4002 C CA . PHE B 1 60 ? 6.734 -24.797 11.461 1 61.62 60 PHE B CA 1
ATOM 4003 C C . PHE B 1 60 ? 5.379 -24.219 11.828 1 61.62 60 PHE B C 1
ATOM 4005 O O . PHE B 1 60 ? 5.168 -23 11.719 1 61.62 60 PHE B O 1
ATOM 4012 N N . ALA B 1 61 ? 4.559 -25.031 12.359 1 61.75 61 ALA B N 1
ATOM 4013 C CA . ALA B 1 61 ? 3.219 -24.578 12.734 1 61.75 61 ALA B CA 1
ATOM 4014 C C . ALA B 1 61 ? 3.273 -23.578 13.883 1 61.75 61 ALA B C 1
ATOM 4016 O O . ALA B 1 61 ? 2.52 -22.609 13.906 1 61.75 61 ALA B O 1
ATOM 4017 N N . ALA B 1 62 ? 4.148 -23.859 14.688 1 61.97 62 ALA B N 1
ATOM 4018 C CA . ALA B 1 62 ? 4.301 -22.969 15.836 1 61.97 62 ALA B CA 1
ATOM 4019 C C . ALA B 1 62 ? 4.816 -21.594 15.398 1 61.97 62 ALA B C 1
ATOM 4021 O O . ALA B 1 62 ? 4.332 -20.562 15.875 1 61.97 62 ALA B O 1
ATOM 4022 N N . VAL B 1 63 ? 5.691 -21.609 14.484 1 63.84 63 VAL B N 1
ATOM 4023 C CA . VAL B 1 63 ? 6.262 -20.375 13.977 1 63.84 63 VAL B CA 1
ATOM 4024 C C . VAL B 1 63 ? 5.199 -19.594 13.195 1 63.84 63 VAL B C 1
ATOM 4026 O O . VAL B 1 63 ? 5.07 -18.375 13.359 1 63.84 63 VAL B O 1
ATOM 4029 N N . ALA B 1 64 ? 4.516 -20.281 12.43 1 66.88 64 ALA B N 1
ATOM 4030 C CA . ALA B 1 64 ? 3.447 -19.656 11.656 1 66.88 64 ALA B CA 1
ATOM 4031 C C . ALA B 1 64 ? 2.402 -19.031 12.578 1 66.88 64 ALA B C 1
ATOM 4033 O O . ALA B 1 64 ? 1.926 -17.922 12.32 1 66.88 64 ALA B O 1
ATOM 4034 N N . TRP B 1 65 ? 2.137 -19.719 13.602 1 67.44 65 TRP B N 1
ATOM 4035 C CA . TRP B 1 65 ? 1.16 -19.234 14.57 1 67.44 65 TRP B CA 1
ATOM 4036 C C . TRP B 1 65 ? 1.668 -17.969 15.258 1 67.44 65 TRP B C 1
ATOM 4038 O O . TRP B 1 65 ? 0.918 -17 15.438 1 67.44 65 TRP B O 1
ATOM 4048 N N . TRP B 1 66 ? 2.84 -18.016 15.547 1 65.88 66 TRP B N 1
ATOM 4049 C CA . TRP B 1 66 ? 3.457 -16.875 16.203 1 65.88 66 TRP B CA 1
ATOM 4050 C C . TRP B 1 66 ? 3.455 -15.656 15.273 1 65.88 66 TRP B C 1
ATOM 4052 O O . TRP B 1 66 ? 3.131 -14.547 15.703 1 65.88 66 TRP B O 1
ATOM 4062 N N . LEU B 1 67 ? 3.834 -15.828 14.078 1 68.5 67 LEU B N 1
ATOM 4063 C CA . LEU B 1 67 ? 3.852 -14.734 13.117 1 68.5 67 LEU B CA 1
ATOM 4064 C C . LEU B 1 67 ? 2.451 -14.164 12.914 1 68.5 67 LEU B C 1
ATOM 4066 O O . LEU B 1 67 ? 2.281 -12.945 12.789 1 68.5 67 LEU B O 1
ATOM 4070 N N . ARG B 1 68 ? 1.525 -15.031 12.961 1 71 68 ARG B N 1
ATOM 4071 C CA . ARG B 1 68 ? 0.141 -14.586 12.859 1 71 68 ARG B CA 1
ATOM 4072 C C . ARG B 1 68 ? -0.248 -13.734 14.062 1 71 68 ARG B C 1
ATOM 4074 O O . ARG B 1 68 ? -0.934 -12.719 13.922 1 71 68 ARG B O 1
ATOM 4081 N N . LEU B 1 69 ? 0.181 -14.156 15.172 1 67.62 69 LEU B N 1
ATOM 4082 C CA . LEU B 1 69 ? -0.131 -13.422 16.391 1 67.62 69 LEU B CA 1
ATOM 4083 C C . LEU B 1 69 ? 0.519 -12.039 16.375 1 67.62 69 LEU B C 1
ATOM 4085 O O . LEU B 1 69 ? -0.092 -11.062 16.812 1 67.62 69 LEU B O 1
ATOM 4089 N N . CYS B 1 70 ? 1.701 -12.023 15.93 1 68.25 70 CYS B N 1
ATOM 4090 C CA . CYS B 1 70 ? 2.404 -10.75 15.844 1 68.25 70 CYS B CA 1
ATOM 4091 C C . CYS B 1 70 ? 1.696 -9.797 14.891 1 68.25 70 CYS B C 1
ATOM 4093 O O . CYS B 1 70 ? 1.568 -8.602 15.18 1 68.25 70 CYS B O 1
ATOM 4095 N N . GLU B 1 71 ? 1.286 -10.297 13.891 1 72.38 71 GLU B N 1
ATOM 4096 C CA . GLU B 1 71 ? 0.573 -9.469 12.922 1 72.38 71 GLU B CA 1
ATOM 4097 C C . GLU B 1 71 ? -0.742 -8.953 13.5 1 72.38 71 GLU B C 1
ATOM 4099 O O . GLU B 1 71 ? -1.107 -7.797 13.281 1 72.38 71 GLU B O 1
ATOM 4104 N N . GLU B 1 72 ? -1.387 -9.875 14.172 1 69.44 72 GLU B N 1
ATOM 4105 C CA . GLU B 1 72 ? -2.648 -9.477 14.789 1 69.44 72 GLU B CA 1
ATOM 4106 C C . GLU B 1 72 ? -2.426 -8.414 15.859 1 69.44 72 GLU B C 1
ATOM 4108 O O . GLU B 1 72 ? -3.213 -7.473 15.977 1 69.44 72 GLU B O 1
ATOM 4113 N N . ALA B 1 73 ? -1.358 -8.562 16.484 1 67.5 73 ALA B N 1
ATOM 4114 C CA . ALA B 1 73 ? -1.032 -7.586 17.516 1 67.5 73 ALA B CA 1
ATOM 4115 C C . ALA B 1 73 ? -0.681 -6.234 16.906 1 67.5 73 ALA B C 1
ATOM 4117 O O . ALA B 1 73 ? -1.086 -5.188 17.422 1 67.5 73 ALA B O 1
ATOM 4118 N N . ALA B 1 74 ? 0.039 -6.273 15.875 1 69.94 74 ALA B N 1
ATOM 4119 C CA . ALA B 1 74 ? 0.408 -5.035 15.188 1 69.94 74 ALA B CA 1
ATOM 4120 C C . ALA B 1 74 ? -0.822 -4.34 14.609 1 69.94 74 ALA B C 1
ATOM 4122 O O . ALA B 1 74 ? -0.846 -3.113 14.484 1 69.94 74 ALA B O 1
ATOM 4123 N N . GLY B 1 75 ? -1.797 -5.137 14.328 1 68.62 75 GLY B N 1
ATOM 4124 C CA . GLY B 1 75 ? -3.029 -4.605 13.766 1 68.62 75 GLY B CA 1
ATOM 4125 C C . GLY B 1 75 ? -3.91 -3.926 14.797 1 68.62 75 GLY B C 1
ATOM 4126 O O . GLY B 1 75 ? -4.902 -3.285 14.453 1 68.62 75 GLY B O 1
ATOM 4127 N N . LEU B 1 76 ? -3.48 -3.99 16.016 1 65.5 76 LEU B N 1
ATOM 4128 C CA . LEU B 1 76 ? -4.285 -3.404 17.078 1 65.5 76 LEU B CA 1
ATOM 4129 C C . LEU B 1 76 ? -4.035 -1.904 17.188 1 65.5 76 LEU B C 1
ATOM 4131 O O . LEU B 1 76 ? -4.637 -1.229 18.031 1 65.5 76 LEU B O 1
ATOM 4135 N N . LYS B 1 77 ? -3.314 -1.347 16.391 1 71.12 77 LYS B N 1
ATOM 4136 C CA . LYS B 1 77 ? -3.166 0.105 16.359 1 71.12 77 LYS B CA 1
ATOM 4137 C C . LYS B 1 77 ? -4.484 0.785 15.992 1 71.12 77 LYS B C 1
ATOM 4139 O O . LYS B 1 77 ? -5.402 0.141 15.477 1 71.12 77 LYS B O 1
ATOM 4144 N N . PRO B 1 78 ? -4.609 2.123 16.359 1 70.88 78 PRO B N 1
ATOM 4145 C CA . PRO B 1 78 ? -5.871 2.797 16.031 1 70.88 78 PRO B CA 1
ATOM 4146 C C . PRO B 1 78 ? -6.258 2.645 14.562 1 70.88 78 PRO B C 1
ATOM 4148 O O . PRO B 1 78 ? -5.398 2.732 13.68 1 70.88 78 PRO B O 1
ATOM 4151 N N . ALA B 1 79 ? -7.555 2.4 14.359 1 78.25 79 ALA B N 1
ATOM 4152 C CA . ALA B 1 79 ? -8.086 2.053 13.047 1 78.25 79 ALA B CA 1
ATOM 4153 C C . ALA B 1 79 ? -7.711 3.109 12.008 1 78.25 79 ALA B C 1
ATOM 4155 O O . ALA B 1 79 ? -7.258 2.779 10.906 1 78.25 79 ALA B O 1
ATOM 4156 N N . PRO B 1 80 ? -7.855 4.43 12.383 1 78.56 80 PRO B N 1
ATOM 4157 C CA . PRO B 1 80 ? -7.496 5.434 11.375 1 78.56 80 PRO B CA 1
ATOM 4158 C C . PRO B 1 80 ? -6.02 5.379 10.992 1 78.56 80 PRO B C 1
ATOM 4160 O O . PRO B 1 80 ? -5.672 5.629 9.836 1 78.56 80 PRO B O 1
ATOM 4163 N N . HIS B 1 81 ? -5.148 5.027 11.977 1 78.75 81 HIS B N 1
ATOM 4164 C CA . HIS B 1 81 ? -3.723 4.926 11.688 1 78.75 81 HIS B CA 1
ATOM 4165 C C . HIS B 1 81 ? -3.428 3.75 10.766 1 78.75 81 HIS B C 1
ATOM 4167 O O . HIS B 1 81 ? -2.59 3.854 9.867 1 78.75 81 HIS B O 1
ATOM 4173 N N . ARG B 1 82 ? -4.102 2.678 11.031 1 81.19 82 ARG B N 1
ATOM 4174 C CA . ARG B 1 82 ? -3.945 1.509 10.172 1 81.19 82 ARG B CA 1
ATOM 4175 C C . ARG B 1 82 ? -4.398 1.812 8.75 1 81.19 82 ARG B C 1
ATOM 4177 O O . ARG B 1 82 ? -3.738 1.416 7.785 1 81.19 82 ARG B O 1
ATOM 4184 N N . VAL B 1 83 ? -5.555 2.488 8.633 1 87.19 83 VAL B N 1
ATOM 4185 C CA . VAL B 1 83 ? -6.086 2.865 7.324 1 87.19 83 VAL B CA 1
ATOM 4186 C C . VAL B 1 83 ? -5.074 3.74 6.59 1 87.19 83 VAL B C 1
ATOM 4188 O O . VAL B 1 83 ? -4.766 3.498 5.418 1 87.19 83 VAL B O 1
ATOM 4191 N N . ALA B 1 84 ? -4.527 4.715 7.297 1 85 84 ALA B N 1
ATOM 4192 C CA . ALA B 1 84 ? -3.566 5.633 6.684 1 85 84 ALA B CA 1
ATOM 4193 C C . ALA B 1 84 ? -2.311 4.891 6.234 1 85 84 ALA B C 1
ATOM 4195 O O . ALA B 1 84 ? -1.777 5.16 5.152 1 85 84 ALA B O 1
ATOM 4196 N N . GLU B 1 85 ? -1.855 4.012 7.016 1 83.94 85 GLU B N 1
ATOM 4197 C CA . GLU B 1 85 ? -0.665 3.229 6.699 1 83.94 85 GLU B CA 1
ATOM 4198 C C . GLU B 1 85 ? -0.879 2.383 5.449 1 83.94 85 GLU B C 1
ATOM 4200 O O . GLU B 1 85 ? -0.024 2.352 4.562 1 83.94 85 GLU B O 1
ATOM 4205 N N . LEU B 1 86 ? -1.994 1.71 5.352 1 87.94 86 LEU B N 1
ATOM 4206 C CA . LEU B 1 86 ? -2.293 0.831 4.227 1 87.94 86 LEU B CA 1
ATOM 4207 C C . LEU B 1 86 ? -2.461 1.634 2.939 1 87.94 86 LEU B C 1
ATOM 4209 O O . LEU B 1 86 ? -2.123 1.153 1.855 1 87.94 86 LEU B O 1
ATOM 4213 N N . ALA B 1 87 ? -2.908 2.828 3.047 1 88.62 87 ALA B N 1
ATOM 4214 C CA . ALA B 1 87 ? -3.221 3.65 1.881 1 88.62 87 ALA B CA 1
ATOM 4215 C C . ALA B 1 87 ? -1.95 4.195 1.235 1 88.62 87 ALA B C 1
ATOM 4217 O O . ALA B 1 87 ? -1.966 4.613 0.076 1 88.62 87 ALA B O 1
ATOM 4218 N N . ASN B 1 88 ? -0.784 4.129 1.948 1 86.06 88 ASN B N 1
ATOM 4219 C CA . ASN B 1 88 ? 0.316 4.93 1.423 1 86.06 88 ASN B CA 1
ATOM 4220 C C . ASN B 1 88 ? 1.621 4.141 1.39 1 86.06 88 ASN B C 1
ATOM 4222 O O . ASN B 1 88 ? 2.615 4.598 0.823 1 86.06 88 ASN B O 1
ATOM 4226 N N . SER B 1 89 ? 1.814 3.055 1.967 1 81.62 89 SER B N 1
ATOM 4227 C CA . SER B 1 89 ? 3.088 2.371 2.168 1 81.62 89 SER B CA 1
ATOM 4228 C C . SER B 1 89 ? 3.697 1.934 0.841 1 81.62 89 SER B C 1
ATOM 4230 O O . SER B 1 89 ? 4.922 1.874 0.704 1 81.62 89 SER B O 1
ATOM 4232 N N . TYR B 1 90 ? 2.938 1.731 -0.191 1 90.31 90 TYR B N 1
ATOM 4233 C CA . TYR B 1 90 ? 3.428 1.221 -1.466 1 90.31 90 TYR B CA 1
ATOM 4234 C C . TYR B 1 90 ? 4.301 2.254 -2.166 1 90.31 90 TYR B C 1
ATOM 4236 O O . TYR B 1 90 ? 5.215 1.898 -2.916 1 90.31 90 TYR B O 1
ATOM 4244 N N . LEU B 1 91 ? 4.062 3.518 -1.911 1 89.38 91 LEU B N 1
ATOM 4245 C CA . LEU B 1 91 ? 4.691 4.609 -2.645 1 89.38 91 LEU B CA 1
ATOM 4246 C C . LEU B 1 91 ? 6.199 4.621 -2.42 1 89.38 91 LEU B C 1
ATOM 4248 O O . LEU B 1 91 ? 6.973 4.793 -3.365 1 89.38 91 LEU B O 1
ATOM 4252 N N . VAL B 1 92 ? 6.574 4.414 -1.206 1 93.44 92 VAL B N 1
ATOM 4253 C CA . VAL B 1 92 ? 7.984 4.461 -0.837 1 93.44 92 VAL B CA 1
ATOM 4254 C C . VAL B 1 92 ? 8.719 3.266 -1.44 1 93.44 92 VAL B C 1
ATOM 4256 O O . VAL B 1 92 ? 9.812 3.41 -1.978 1 93.44 92 VAL B O 1
ATOM 4259 N N . LEU B 1 93 ? 8.078 2.148 -1.426 1 95.38 93 LEU B N 1
ATOM 4260 C CA . LEU B 1 93 ? 8.672 0.935 -1.974 1 95.38 93 LEU B CA 1
ATOM 4261 C C . LEU B 1 93 ? 8.867 1.057 -3.48 1 95.38 93 LEU B C 1
ATOM 4263 O O . LEU B 1 93 ? 9.938 0.745 -4 1 95.38 93 LEU B O 1
ATOM 4267 N N . PHE B 1 94 ? 7.859 1.522 -4.18 1 95.19 94 PHE B N 1
ATOM 4268 C CA . PHE B 1 94 ? 7.945 1.702 -5.625 1 95.19 94 PHE B CA 1
ATOM 4269 C C . PHE B 1 94 ? 9.078 2.658 -5.984 1 95.19 94 PHE B C 1
ATOM 4271 O O . PHE B 1 94 ? 9.898 2.354 -6.848 1 95.19 94 PHE B O 1
ATOM 4278 N N . ALA B 1 95 ? 9.18 3.742 -5.289 1 95.31 95 ALA B N 1
ATOM 4279 C CA . ALA B 1 95 ? 10.18 4.762 -5.598 1 95.31 95 ALA B CA 1
ATOM 4280 C C . ALA B 1 95 ? 11.594 4.238 -5.34 1 95.31 95 ALA B C 1
ATOM 4282 O O . ALA B 1 95 ? 12.508 4.504 -6.117 1 95.31 95 ALA B O 1
ATOM 4283 N N . LEU B 1 96 ? 11.82 3.51 -4.266 1 95.94 96 LEU B N 1
ATOM 4284 C CA . LEU B 1 96 ? 13.117 2.941 -3.939 1 95.94 96 LEU B CA 1
ATOM 4285 C C . LEU B 1 96 ? 13.617 2.049 -5.07 1 95.94 96 LEU B C 1
ATOM 4287 O O . LEU B 1 96 ? 14.781 2.143 -5.473 1 95.94 96 LEU B O 1
ATOM 4291 N N . CYS B 1 97 ? 12.742 1.245 -5.555 1 95.5 97 CYS B N 1
ATOM 4292 C CA . CYS B 1 97 ? 13.117 0.285 -6.586 1 95.5 97 CYS B CA 1
ATOM 4293 C C . CYS B 1 97 ? 13.289 0.973 -7.934 1 95.5 97 CYS B C 1
ATOM 4295 O O . CYS B 1 97 ? 14.234 0.682 -8.672 1 95.5 97 CYS B O 1
ATOM 4297 N N . GLU B 1 98 ? 12.406 1.897 -8.273 1 95.19 98 GLU B N 1
ATOM 4298 C CA . GLU B 1 98 ? 12.484 2.619 -9.539 1 95.19 98 GLU B CA 1
ATOM 4299 C C . GLU B 1 98 ? 13.766 3.436 -9.625 1 95.19 98 GLU B C 1
ATOM 4301 O O . GLU B 1 98 ? 14.336 3.596 -10.711 1 95.19 98 GLU B O 1
ATOM 4306 N N . LEU B 1 99 ? 14.227 3.926 -8.5 1 96.25 99 LEU B N 1
ATOM 4307 C CA . LEU B 1 99 ? 15.398 4.793 -8.484 1 96.25 99 LEU B CA 1
ATOM 4308 C C . LEU B 1 99 ? 16.672 3.975 -8.305 1 96.25 99 LEU B C 1
ATOM 4310 O O . LEU B 1 99 ? 17.781 4.523 -8.359 1 96.25 99 LEU B O 1
ATOM 4314 N N . GLY B 1 100 ? 16.531 2.68 -8.016 1 96.06 100 GLY B N 1
ATOM 4315 C CA . GLY B 1 100 ? 17.688 1.814 -7.836 1 96.06 100 GLY B CA 1
ATOM 4316 C C . GLY B 1 100 ? 18.453 2.094 -6.551 1 96.06 100 GLY B C 1
ATOM 4317 O O . GLY B 1 100 ? 19.672 1.903 -6.484 1 96.06 100 GLY B O 1
ATOM 4318 N N . ILE B 1 101 ? 17.75 2.496 -5.551 1 96.69 101 ILE B N 1
ATOM 4319 C CA . ILE B 1 101 ? 18.375 2.943 -4.309 1 96.69 101 ILE B CA 1
ATOM 4320 C C . ILE B 1 101 ? 19.031 1.758 -3.605 1 96.69 101 ILE B C 1
ATOM 4322 O O . ILE B 1 101 ? 20.141 1.871 -3.094 1 96.69 101 ILE B O 1
ATOM 4326 N N . PRO B 1 102 ? 18.391 0.554 -3.516 1 96.06 102 PRO B N 1
ATOM 4327 C CA . PRO B 1 102 ? 19.047 -0.57 -2.854 1 96.06 102 PRO B CA 1
ATOM 4328 C C . PRO B 1 102 ? 20.406 -0.914 -3.486 1 96.06 102 PRO B C 1
ATOM 4330 O O . PRO B 1 102 ? 21.391 -1.135 -2.773 1 96.06 102 PRO B O 1
ATOM 4333 N N . ASP B 1 103 ? 20.438 -0.88 -4.77 1 96.06 103 ASP B N 1
ATOM 4334 C CA . ASP B 1 103 ? 21.688 -1.163 -5.453 1 96.06 103 ASP B CA 1
ATOM 4335 C C . ASP B 1 103 ? 22.719 -0.059 -5.199 1 96.06 103 ASP B C 1
ATOM 4337 O O . ASP B 1 103 ? 23.906 -0.333 -5.051 1 96.06 103 ASP B O 1
ATOM 4341 N N . ALA B 1 104 ? 22.281 1.188 -5.238 1 96.62 104 ALA B N 1
ATOM 4342 C CA . ALA B 1 104 ? 23.188 2.301 -4.941 1 96.62 104 ALA B CA 1
ATOM 4343 C C . ALA B 1 104 ? 23.812 2.146 -3.557 1 96.62 104 ALA B C 1
ATOM 4345 O O . ALA B 1 104 ? 25.016 2.326 -3.391 1 96.62 104 ALA B O 1
ATOM 4346 N N . LEU B 1 105 ? 22.984 1.832 -2.59 1 95 105 LEU B N 1
ATOM 4347 C CA . LEU B 1 105 ? 23.469 1.621 -1.232 1 95 105 LEU B CA 1
ATOM 4348 C C . LEU B 1 105 ? 24.484 0.473 -1.191 1 95 105 LEU B C 1
ATOM 4350 O O . LEU B 1 105 ? 25.5 0.56 -0.505 1 95 105 LEU B O 1
ATOM 4354 N N . ARG B 1 106 ? 24.125 -0.547 -1.931 1 93.69 106 ARG B N 1
ATOM 4355 C CA . ARG B 1 106 ? 25.031 -1.692 -2.004 1 93.69 106 ARG B CA 1
ATOM 4356 C C . ARG B 1 106 ? 26.391 -1.286 -2.572 1 93.69 106 ARG B C 1
ATOM 4358 O O . ARG B 1 106 ? 27.438 -1.668 -2.037 1 93.69 106 ARG B O 1
ATOM 4365 N N . ARG B 1 107 ? 26.406 -0.516 -3.604 1 95.62 107 ARG B N 1
ATOM 4366 C CA . ARG B 1 107 ? 27.641 -0.061 -4.242 1 95.62 107 ARG B CA 1
ATOM 4367 C C . ARG B 1 107 ? 28.438 0.85 -3.311 1 95.62 107 ARG B C 1
ATOM 4369 O O . ARG B 1 107 ? 29.656 0.918 -3.4 1 95.62 107 ARG B O 1
ATOM 4376 N N . LEU B 1 108 ? 27.75 1.524 -2.406 1 94.88 108 LEU B N 1
ATOM 4377 C CA . LEU B 1 108 ? 28.391 2.451 -1.475 1 94.88 108 LEU B CA 1
ATOM 4378 C C . LEU B 1 108 ? 28.812 1.731 -0.198 1 94.88 108 LEU B C 1
ATOM 4380 O O . LEU B 1 108 ? 29.172 2.373 0.791 1 94.88 108 LEU B O 1
ATOM 4384 N N . GLY B 1 109 ? 28.703 0.437 -0.149 1 90.69 109 GLY B N 1
ATOM 4385 C CA . GLY B 1 109 ? 29.156 -0.339 0.989 1 90.69 109 GLY B CA 1
ATOM 4386 C C . GLY B 1 109 ? 28.047 -0.693 1.963 1 90.69 109 GLY B C 1
ATOM 4387 O O . GLY B 1 109 ? 28.328 -1.139 3.08 1 90.69 109 GLY B O 1
ATOM 4388 N N . GLY B 1 110 ? 26.875 -0.422 1.605 1 87.38 110 GLY B N 1
ATOM 4389 C CA . GLY B 1 110 ? 25.75 -0.878 2.391 1 87.38 110 GLY B CA 1
ATOM 4390 C C . GLY B 1 110 ? 25.188 0.194 3.309 1 87.38 110 GLY B C 1
ATOM 4391 O O . GLY B 1 110 ? 24.125 0.012 3.908 1 87.38 110 GLY B O 1
ATOM 4392 N N . GLU B 1 111 ? 25.891 1.276 3.561 1 90 111 GLU B N 1
ATOM 4393 C CA . GLU B 1 111 ? 25.453 2.412 4.367 1 90 111 GLU B CA 1
ATOM 4394 C C . GLU B 1 111 ? 25.953 3.729 3.787 1 90 111 GLU B C 1
ATOM 4396 O O . GLU B 1 111 ? 27.125 3.832 3.391 1 90 111 GLU B O 1
ATOM 4401 N N . ALA B 1 112 ? 25.047 4.691 3.674 1 94.38 112 ALA B N 1
ATOM 4402 C CA . ALA B 1 112 ? 25.438 5.961 3.074 1 94.38 112 ALA B CA 1
ATOM 4403 C C . ALA B 1 112 ? 24.469 7.078 3.477 1 94.38 112 ALA B C 1
ATOM 4405 O O . ALA B 1 112 ? 23.375 6.812 3.945 1 94.38 112 ALA B O 1
ATOM 4406 N N . THR B 1 113 ? 24.922 8.25 3.32 1 93.81 113 THR B N 1
ATOM 4407 C CA . THR B 1 113 ? 24.078 9.414 3.533 1 93.81 113 THR B CA 1
ATOM 4408 C C . THR B 1 113 ? 23.172 9.648 2.326 1 93.81 113 THR B C 1
ATOM 4410 O O . THR B 1 113 ? 23.391 9.07 1.258 1 93.81 113 THR B O 1
ATOM 4413 N N . ALA B 1 114 ? 22.219 10.484 2.527 1 94.56 114 ALA B N 1
ATOM 4414 C CA . ALA B 1 114 ? 21.312 10.805 1.436 1 94.56 114 ALA B CA 1
ATOM 4415 C C . ALA B 1 114 ? 22.062 11.438 0.265 1 94.56 114 ALA B C 1
ATOM 4417 O O . ALA B 1 114 ? 21.766 11.148 -0.897 1 94.56 114 ALA B O 1
ATOM 4418 N N . SER B 1 115 ? 22.969 12.32 0.592 1 94.12 115 SER B N 1
ATOM 4419 C CA . SER B 1 115 ? 23.75 12.992 -0.449 1 94.12 115 SER B CA 1
ATOM 4420 C C . SER B 1 115 ? 24.562 11.984 -1.253 1 94.12 115 SER B C 1
ATOM 4422 O O . SER B 1 115 ? 24.656 12.086 -2.479 1 94.12 115 SER B O 1
ATOM 4424 N N . GLU B 1 116 ? 25.156 11.039 -0.567 1 94.81 116 GLU B N 1
ATOM 4425 C CA . GLU B 1 116 ? 25.922 10 -1.238 1 94.81 116 GLU B CA 1
ATOM 4426 C C . GLU B 1 116 ? 25.031 9.133 -2.127 1 94.81 116 GLU B C 1
ATOM 4428 O O . GLU B 1 116 ? 25.406 8.812 -3.258 1 94.81 116 GLU B O 1
ATOM 4433 N N . VAL B 1 117 ? 23.922 8.805 -1.617 1 95.88 117 VAL B N 1
ATOM 4434 C CA . VAL B 1 117 ? 22.984 7.973 -2.365 1 95.88 117 VAL B CA 1
ATOM 4435 C C . VAL B 1 117 ? 22.5 8.727 -3.604 1 95.88 117 VAL B C 1
ATOM 4437 O O . VAL B 1 117 ? 22.422 8.148 -4.695 1 95.88 117 VAL B O 1
ATOM 4440 N N . ALA B 1 118 ? 22.188 10 -3.428 1 95.81 118 ALA B N 1
ATOM 4441 C CA . ALA B 1 118 ? 21.703 10.82 -4.535 1 95.81 118 ALA B CA 1
ATOM 4442 C C . ALA B 1 118 ? 22.734 10.898 -5.652 1 95.81 118 ALA B C 1
ATOM 4444 O O . ALA B 1 118 ? 22.391 10.82 -6.836 1 95.81 118 ALA B O 1
ATOM 4445 N N . SER B 1 119 ? 23.938 11.047 -5.277 1 95.62 119 SER B N 1
ATOM 4446 C CA . SER B 1 119 ? 25.016 11.117 -6.254 1 95.62 119 SER B CA 1
ATOM 4447 C C . SER B 1 119 ? 25.219 9.789 -6.965 1 95.62 119 SER B C 1
ATOM 4449 O O . SER B 1 119 ? 25.297 9.742 -8.195 1 95.62 119 SER B O 1
ATOM 4451 N N . GLU B 1 120 ? 25.234 8.727 -6.191 1 95.06 120 GLU B N 1
ATOM 4452 C CA . GLU B 1 120 ? 25.469 7.398 -6.75 1 95.06 120 GLU B CA 1
ATOM 4453 C C . GLU B 1 120 ? 24.328 6.988 -7.684 1 95.06 120 GLU B C 1
ATOM 4455 O O . GLU B 1 120 ? 24.562 6.336 -8.703 1 95.06 120 GLU B O 1
ATOM 4460 N N . ALA B 1 121 ? 23.125 7.355 -7.328 1 94.38 121 ALA B N 1
ATOM 4461 C CA . ALA B 1 121 ? 21.953 7.008 -8.125 1 94.38 121 ALA B CA 1
ATOM 4462 C C . ALA B 1 121 ? 21.688 8.055 -9.203 1 94.38 121 ALA B C 1
ATOM 4464 O O . ALA B 1 121 ? 20.703 7.969 -9.938 1 94.38 121 ALA B O 1
ATOM 4465 N N . ALA B 1 122 ? 22.469 9.117 -9.305 1 92.94 122 ALA B N 1
ATOM 4466 C CA . ALA B 1 122 ? 22.391 10.172 -10.312 1 92.94 122 ALA B CA 1
ATOM 4467 C C . ALA B 1 122 ? 21.031 10.875 -10.273 1 92.94 122 ALA B C 1
ATOM 4469 O O . ALA B 1 122 ? 20.375 11.039 -11.297 1 92.94 122 ALA B O 1
ATOM 4470 N N . LEU B 1 123 ? 20.688 11.219 -9.07 1 93.38 123 LEU B N 1
ATOM 4471 C CA . LEU B 1 123 ? 19.453 11.961 -8.898 1 93.38 123 LEU B CA 1
ATOM 4472 C C . LEU B 1 123 ? 19.688 13.461 -9.094 1 93.38 123 LEU B C 1
ATOM 4474 O O . LEU B 1 123 ? 20.656 14.016 -8.578 1 93.38 123 LEU B O 1
ATOM 4478 N N . ARG B 1 124 ? 18.828 14.125 -9.867 1 87.75 124 ARG B N 1
ATOM 4479 C CA . ARG B 1 124 ? 19 15.539 -10.18 1 87.75 124 ARG B CA 1
ATOM 4480 C C . ARG B 1 124 ? 18.344 16.422 -9.125 1 87.75 124 ARG B C 1
ATOM 4482 O O . ARG B 1 124 ? 18.688 17.594 -9 1 87.75 124 ARG B O 1
ATOM 4489 N N . ALA B 1 125 ? 17.422 15.836 -8.422 1 83.12 125 ALA B N 1
ATOM 4490 C CA . ALA B 1 125 ? 16.75 16.609 -7.379 1 83.12 125 ALA B CA 1
ATOM 4491 C C . ALA B 1 125 ? 17.703 16.938 -6.238 1 83.12 125 ALA B C 1
ATOM 4493 O O . ALA B 1 125 ? 18.75 16.297 -6.094 1 83.12 125 ALA B O 1
ATOM 4494 N N . ASP B 1 126 ? 17.328 17.875 -5.492 1 85.88 126 ASP B N 1
ATOM 4495 C CA . ASP B 1 126 ? 18.016 18.188 -4.25 1 85.88 126 ASP B CA 1
ATOM 4496 C C . ASP B 1 126 ? 18.156 16.953 -3.365 1 85.88 126 ASP B C 1
ATOM 4498 O O . ASP B 1 126 ? 17.219 16.141 -3.271 1 85.88 126 ASP B O 1
ATOM 4502 N N . ALA B 1 127 ? 19.328 16.812 -2.744 1 89.75 127 ALA B N 1
ATOM 4503 C CA . ALA B 1 127 ? 19.609 15.672 -1.885 1 89.75 127 ALA B CA 1
ATOM 4504 C C . ALA B 1 127 ? 18.594 15.57 -0.75 1 89.75 127 ALA B C 1
ATOM 4506 O O . ALA B 1 127 ? 18.391 14.492 -0.188 1 89.75 127 ALA B O 1
ATOM 4507 N N . ARG B 1 128 ? 17.969 16.6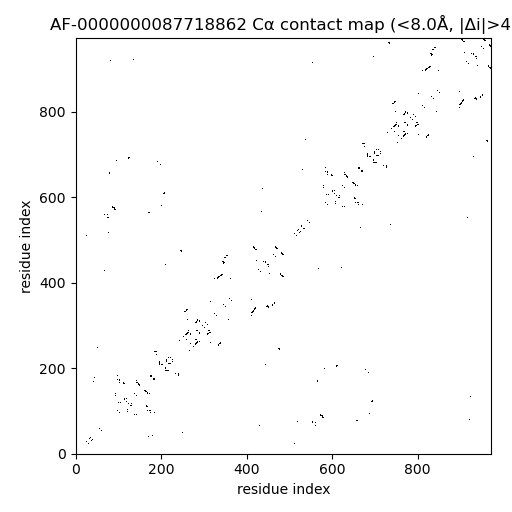56 -0.507 1 90.75 128 ARG B N 1
ATOM 4508 C CA . ARG B 1 128 ? 16.953 16.672 0.535 1 90.75 128 ARG B CA 1
ATOM 4509 C C . ARG B 1 128 ? 15.75 15.805 0.148 1 90.75 128 ARG B C 1
ATOM 4511 O O . ARG B 1 128 ? 15.078 15.25 1.015 1 90.75 128 ARG B O 1
ATOM 4518 N N . TRP B 1 129 ? 15.477 15.766 -1.142 1 93.38 129 TRP B N 1
ATOM 4519 C CA . TRP B 1 129 ? 14.383 14.914 -1.592 1 93.38 129 TRP B CA 1
ATOM 4520 C C . TRP B 1 129 ? 14.719 13.438 -1.375 1 93.38 129 TRP B C 1
ATOM 4522 O O . TRP B 1 129 ? 13.867 12.664 -0.934 1 93.38 129 TRP B O 1
ATOM 4532 N N . ALA B 1 130 ? 15.961 13.133 -1.667 1 94 130 ALA B N 1
ATOM 4533 C CA . ALA B 1 130 ? 16.422 11.766 -1.406 1 94 130 ALA B CA 1
ATOM 4534 C C . ALA B 1 130 ? 16.359 11.445 0.085 1 94 130 ALA B C 1
ATOM 4536 O O . ALA B 1 130 ? 15.977 10.344 0.478 1 94 130 ALA B O 1
ATOM 4537 N N . ASP B 1 131 ? 16.766 12.398 0.871 1 93.88 131 ASP B N 1
ATOM 4538 C CA . ASP B 1 131 ? 16.75 12.203 2.316 1 93.88 131 ASP B CA 1
ATOM 4539 C C . ASP B 1 131 ? 15.344 11.914 2.818 1 93.88 131 ASP B C 1
ATOM 4541 O O . ASP B 1 131 ? 15.156 11.062 3.688 1 93.88 131 ASP B O 1
ATOM 4545 N N . ARG B 1 132 ? 14.398 12.609 2.334 1 93.31 132 ARG B N 1
ATOM 4546 C CA . ARG B 1 132 ? 13.008 12.422 2.73 1 93.31 132 ARG B CA 1
ATOM 4547 C C . ARG B 1 132 ? 12.5 11.039 2.322 1 93.31 132 ARG B C 1
ATOM 4549 O O . ARG B 1 132 ? 11.812 10.367 3.096 1 93.31 132 ARG B O 1
ATOM 4556 N N . LEU B 1 133 ? 12.82 10.641 1.099 1 94.88 133 LEU B N 1
ATOM 4557 C CA . LEU B 1 133 ? 12.445 9.305 0.646 1 94.88 133 LEU B CA 1
ATOM 4558 C C . LEU B 1 133 ? 13.102 8.234 1.517 1 94.88 133 LEU B C 1
ATOM 4560 O O . LEU B 1 133 ? 12.438 7.289 1.948 1 94.88 133 LEU B O 1
ATOM 4564 N N . LEU B 1 134 ? 14.406 8.398 1.791 1 96.25 134 LEU B N 1
ATOM 4565 C CA . LEU B 1 134 ? 15.141 7.422 2.58 1 96.25 134 LEU B CA 1
ATOM 4566 C C . LEU B 1 134 ? 14.633 7.387 4.02 1 96.25 134 LEU B C 1
ATOM 4568 O O . LEU B 1 134 ? 14.547 6.316 4.625 1 96.25 134 LEU B O 1
ATOM 4572 N N . SER B 1 135 ? 14.312 8.531 4.543 1 92.69 135 SER B N 1
ATOM 4573 C CA . SER B 1 135 ? 13.742 8.602 5.887 1 92.69 135 SER B CA 1
ATOM 4574 C C . SER B 1 135 ? 12.398 7.879 5.961 1 92.69 135 SER B C 1
ATOM 4576 O O . SER B 1 135 ? 12.125 7.172 6.934 1 92.69 135 SER B O 1
ATOM 4578 N N . ALA B 1 136 ? 11.586 8.102 4.988 1 92.62 136 ALA B N 1
ATOM 4579 C CA . ALA B 1 136 ? 10.312 7.391 4.934 1 92.62 136 ALA B CA 1
ATOM 4580 C C . ALA B 1 136 ? 10.531 5.879 4.84 1 92.62 136 ALA B C 1
ATOM 4582 O O . ALA B 1 136 ? 9.828 5.105 5.5 1 92.62 136 ALA B O 1
ATOM 4583 N N . ALA B 1 137 ? 11.484 5.461 4 1 94.38 137 ALA B N 1
ATOM 4584 C CA . ALA B 1 137 ? 11.805 4.043 3.869 1 94.38 137 ALA B CA 1
ATOM 4585 C C . ALA B 1 137 ? 12.227 3.449 5.211 1 94.38 137 ALA B C 1
ATOM 4587 O O . ALA B 1 137 ? 11.859 2.314 5.535 1 94.38 137 ALA B O 1
ATOM 4588 N N . ALA B 1 138 ? 12.93 4.211 5.973 1 90.88 138 ALA B N 1
ATOM 4589 C CA . ALA B 1 138 ? 13.359 3.754 7.293 1 90.88 138 ALA B CA 1
ATOM 4590 C C . ALA B 1 138 ? 12.164 3.605 8.234 1 90.88 138 ALA B C 1
ATOM 4592 O O . ALA B 1 138 ? 12.094 2.645 9 1 90.88 138 ALA B O 1
ATOM 4593 N N . GLU B 1 139 ? 11.234 4.539 8.172 1 86.62 139 GLU B N 1
ATOM 4594 C CA . GLU B 1 139 ? 10.055 4.484 9.031 1 86.62 139 GLU B CA 1
ATOM 4595 C C . GLU B 1 139 ? 9.203 3.258 8.719 1 86.62 139 GLU B C 1
ATOM 4597 O O . GLU B 1 139 ? 8.586 2.676 9.609 1 86.62 139 GLU B O 1
ATOM 4602 N N . PHE B 1 140 ? 9.18 2.844 7.48 1 87.81 140 PHE B N 1
ATOM 4603 C CA . PHE B 1 140 ? 8.383 1.693 7.074 1 87.81 140 PHE B CA 1
ATOM 4604 C C . PHE B 1 140 ? 9.18 0.404 7.219 1 87.81 140 PHE B C 1
ATOM 4606 O O . PHE B 1 140 ? 8.727 -0.665 6.805 1 87.81 140 PHE B O 1
ATOM 4613 N N . GLY B 1 141 ? 10.43 0.506 7.703 1 84.19 141 GLY B N 1
ATOM 4614 C CA . GLY B 1 141 ? 11.242 -0.669 7.98 1 84.19 141 GLY B CA 1
ATOM 4615 C C . GLY B 1 141 ? 11.93 -1.221 6.746 1 84.19 141 GLY B C 1
ATOM 4616 O O . GLY B 1 141 ? 12.352 -2.379 6.73 1 84.19 141 GLY B O 1
ATOM 4617 N N . LEU B 1 142 ? 12.055 -0.469 5.688 1 91.12 142 LEU B N 1
ATOM 4618 C CA . LEU B 1 142 ? 12.719 -0.904 4.465 1 91.12 142 LEU B CA 1
ATOM 4619 C C . LEU B 1 142 ? 14.219 -0.66 4.551 1 91.12 142 LEU B C 1
ATOM 4621 O O . LEU B 1 142 ? 15.008 -1.359 3.902 1 91.12 142 LEU B O 1
ATOM 4625 N N . LEU B 1 143 ? 14.602 0.367 5.281 1 93.12 143 LEU B N 1
ATOM 4626 C CA . LEU B 1 143 ? 16 0.697 5.531 1 93.12 143 LEU B CA 1
ATOM 4627 C C . LEU B 1 143 ? 16.25 0.892 7.023 1 93.12 143 LEU B C 1
ATOM 4629 O O . LEU B 1 143 ? 15.312 1.048 7.801 1 93.12 143 LEU B O 1
ATOM 4633 N N . ARG B 1 144 ? 17.469 0.815 7.344 1 88.31 144 ARG B N 1
ATOM 4634 C CA . ARG B 1 144 ? 17.906 1.235 8.672 1 88.31 144 ARG B CA 1
ATOM 4635 C C . ARG B 1 144 ? 18.438 2.668 8.648 1 88.31 144 ARG B C 1
ATOM 4637 O O . ARG B 1 144 ? 19.109 3.072 7.707 1 88.31 144 ARG B O 1
ATOM 4644 N N . CYS B 1 145 ? 18.047 3.385 9.617 1 90.31 145 CYS B N 1
ATOM 4645 C CA . CYS B 1 145 ? 18.531 4.754 9.75 1 90.31 145 CYS B CA 1
ATOM 4646 C C . CYS B 1 145 ? 19.359 4.918 11.016 1 90.31 145 CYS B C 1
ATOM 4648 O O . CYS B 1 145 ? 18.953 4.488 12.094 1 90.31 145 CYS B O 1
ATOM 4650 N N . ALA B 1 146 ? 20.562 5.344 10.836 1 83.56 146 ALA B N 1
ATOM 4651 C CA . ALA B 1 146 ? 21.438 5.637 11.969 1 83.56 146 ALA B CA 1
ATOM 4652 C C . ALA B 1 146 ? 22.062 7.02 11.828 1 83.56 146 ALA B C 1
ATOM 4654 O O . ALA B 1 146 ? 22 7.629 10.758 1 83.56 146 ALA B O 1
ATOM 4655 N N . ARG B 1 147 ? 22.422 7.582 12.93 1 78.94 147 ARG B N 1
ATOM 4656 C CA . ARG B 1 147 ? 23.156 8.852 12.914 1 78.94 147 ARG B CA 1
ATOM 4657 C C . ARG B 1 147 ? 24.656 8.625 12.828 1 78.94 147 ARG B C 1
ATOM 4659 O O . ARG B 1 147 ? 25.203 7.762 13.523 1 78.94 147 ARG B O 1
ATOM 4666 N N . ARG B 1 148 ? 25.172 9.195 11.828 1 69.81 148 ARG B N 1
ATOM 4667 C CA . ARG B 1 148 ? 26.609 9.086 11.625 1 69.81 148 ARG B CA 1
ATOM 4668 C C . ARG B 1 148 ? 27.312 10.422 11.867 1 69.81 148 ARG B C 1
ATOM 4670 O O . ARG B 1 148 ? 26.797 11.469 11.469 1 69.81 148 ARG B O 1
ATOM 4677 N N . CYS B 1 149 ? 28.219 10.391 12.695 1 61.12 149 CYS B N 1
ATOM 4678 C CA . CYS B 1 149 ? 29.031 11.586 12.852 1 61.12 149 CYS B CA 1
ATOM 4679 C C . CYS B 1 149 ? 29.922 11.797 11.641 1 61.12 149 CYS B C 1
ATOM 4681 O O . CYS B 1 149 ? 30.5 10.844 11.117 1 61.12 149 CYS B O 1
ATOM 4683 N N . SER B 1 150 ? 29.641 12.828 10.898 1 56.38 150 SER B N 1
ATOM 4684 C CA . SER B 1 150 ? 30.484 13.094 9.742 1 56.38 150 SER B CA 1
ATOM 4685 C C . SER B 1 150 ? 31.969 13.133 10.133 1 56.38 150 SER B C 1
ATOM 4687 O O . SER B 1 150 ? 32.344 13.734 11.148 1 56.38 150 SER B O 1
ATOM 4689 N N . ARG B 1 151 ? 32.781 12.242 9.773 1 50.34 151 ARG B N 1
ATOM 4690 C CA . ARG B 1 151 ? 34.219 12.375 9.969 1 50.34 151 ARG B CA 1
ATOM 4691 C C . ARG B 1 151 ? 34.75 13.555 9.172 1 50.34 151 ARG B C 1
ATOM 4693 O O . ARG B 1 151 ? 34.375 13.773 8.023 1 50.34 151 ARG B O 1
ATOM 4700 N N . GLY B 1 152 ? 35 14.594 9.75 1 43.41 152 GLY B N 1
ATOM 4701 C CA . GLY B 1 152 ? 35.688 15.672 9.062 1 43.41 152 GLY B CA 1
ATOM 4702 C C . GLY B 1 152 ? 36.719 15.172 8.062 1 43.41 152 GLY B C 1
ATOM 4703 O O . GLY B 1 152 ? 37.312 14.117 8.258 1 43.41 152 GLY B O 1
ATOM 4704 N N . ARG B 1 153 ? 36.531 15.391 6.758 1 47.25 153 ARG B N 1
ATOM 4705 C CA . ARG B 1 153 ? 37.5 15.094 5.715 1 47.25 153 ARG B CA 1
ATOM 4706 C C . ARG B 1 153 ? 38.906 15.359 6.203 1 47.25 153 ARG B C 1
ATOM 4708 O O . ARG B 1 153 ? 39.875 14.961 5.555 1 47.25 153 ARG B O 1
ATOM 4715 N N . ARG B 1 154 ? 39.125 16.406 7.016 1 44.62 154 ARG B N 1
ATOM 4716 C CA . ARG B 1 154 ? 40.5 16.734 7.383 1 44.62 154 ARG B CA 1
ATOM 4717 C C . ARG B 1 154 ? 40.875 16.125 8.734 1 44.62 154 ARG B C 1
ATOM 4719 O O . ARG B 1 154 ? 40.062 16.109 9.656 1 44.62 154 ARG B O 1
ATOM 4726 N N . ARG B 1 155 ? 41.938 15.539 8.727 1 45.72 155 ARG B N 1
ATOM 4727 C CA . ARG B 1 155 ? 42.625 15.148 9.961 1 45.72 155 ARG B CA 1
ATOM 4728 C C . ARG B 1 155 ? 42.562 16.266 10.992 1 45.72 155 ARG B C 1
ATOM 4730 O O . ARG B 1 155 ? 43 17.391 10.719 1 45.72 155 ARG B O 1
ATOM 4737 N N . GLY B 1 156 ? 41.812 16.047 12.211 1 53.06 156 GLY B N 1
ATOM 4738 C CA . GLY B 1 156 ? 41.75 17.016 13.289 1 53.06 156 GLY B CA 1
ATOM 4739 C C . GLY B 1 156 ? 40.438 17.828 13.289 1 53.06 156 GLY B C 1
ATOM 4740 O O . GLY B 1 156 ? 40.281 18.703 14.125 1 53.06 156 GLY B O 1
ATOM 4741 N N . ALA B 1 157 ? 39.781 17.703 12.156 1 52.97 157 ALA B N 1
ATOM 4742 C CA . ALA B 1 157 ? 38.625 18.578 12.125 1 52.97 157 ALA B CA 1
ATOM 4743 C C . ALA B 1 157 ? 37.531 18.062 13.055 1 52.97 157 ALA B C 1
ATOM 4745 O O . ALA B 1 157 ? 37.406 16.859 13.266 1 52.97 157 ALA B O 1
ATOM 4746 N N . ALA B 1 158 ? 36.969 18.891 13.797 1 57.72 158 ALA B N 1
ATOM 4747 C CA . ALA B 1 158 ? 35.875 18.609 14.719 1 57.72 158 ALA B CA 1
ATOM 4748 C C . ALA B 1 158 ? 34.719 17.906 14.008 1 57.72 158 ALA B C 1
ATOM 4750 O O . ALA B 1 158 ? 34.438 18.203 12.836 1 57.72 158 ALA B O 1
ATOM 4751 N N . PRO B 1 159 ? 34.344 16.797 14.57 1 58.62 159 PRO B N 1
ATOM 4752 C CA . PRO B 1 159 ? 33.219 16.062 13.945 1 58.62 159 PRO B CA 1
ATOM 4753 C C . PRO B 1 159 ? 32.031 16.969 13.633 1 58.62 159 PRO B C 1
ATOM 4755 O O . PRO B 1 159 ? 31.75 17.906 14.391 1 58.62 159 PRO B O 1
ATOM 4758 N N . GLY B 1 160 ? 31.719 17.141 12.391 1 58.66 160 GLY B N 1
ATOM 4759 C CA . GLY B 1 160 ? 30.547 17.906 11.992 1 58.66 160 GLY B CA 1
ATOM 4760 C C . GLY B 1 160 ? 29.25 17.359 12.586 1 58.66 160 GLY B C 1
ATOM 4761 O O . GLY B 1 160 ? 29.266 16.375 13.328 1 58.66 160 GLY B O 1
ATOM 4762 N N . PRO B 1 161 ? 28.203 18.109 12.445 1 65.44 161 PRO B N 1
ATOM 4763 C CA . PRO B 1 161 ? 26.922 17.672 13 1 65.44 161 PRO B CA 1
ATOM 4764 C C . PRO B 1 161 ? 26.484 16.312 12.469 1 65.44 161 PRO B C 1
ATOM 4766 O O . PRO B 1 161 ? 26.797 15.961 11.328 1 65.44 161 PRO B O 1
ATOM 4769 N N . PRO B 1 162 ? 26.016 15.547 13.336 1 73.31 162 PRO B N 1
ATOM 4770 C CA . PRO B 1 162 ? 25.578 14.211 12.93 1 73.31 162 PRO B CA 1
ATOM 4771 C C . PRO B 1 162 ? 24.594 14.242 11.758 1 73.31 162 PRO B C 1
ATOM 4773 O O . PRO B 1 162 ? 23.734 15.133 11.695 1 73.31 162 PRO B O 1
ATOM 4776 N N . GLU B 1 163 ? 24.953 13.469 10.812 1 82.31 163 GLU B N 1
ATOM 4777 C CA . GLU B 1 163 ? 24.078 13.32 9.648 1 82.31 163 GLU B CA 1
ATOM 4778 C C . GLU B 1 163 ? 23.406 11.945 9.633 1 82.31 163 GLU B C 1
ATOM 4780 O O . GLU B 1 163 ? 23.953 10.977 10.172 1 82.31 163 GLU B O 1
ATOM 4785 N N . ARG B 1 164 ? 22.281 11.922 9.141 1 90.56 164 ARG B N 1
ATOM 4786 C CA . ARG B 1 164 ? 21.578 10.648 9.008 1 90.56 164 ARG B CA 1
ATOM 4787 C C . ARG B 1 164 ? 22.234 9.773 7.949 1 90.56 164 ARG B C 1
ATOM 4789 O O . ARG B 1 164 ? 22.641 10.258 6.891 1 90.56 164 ARG B O 1
ATOM 4796 N N . ALA B 1 165 ? 22.453 8.57 8.281 1 93.38 165 ALA B N 1
ATOM 4797 C CA . ALA B 1 165 ? 22.906 7.547 7.332 1 93.38 165 ALA B CA 1
ATOM 4798 C C . ALA B 1 165 ? 21.891 6.41 7.23 1 93.38 165 ALA B C 1
ATOM 4800 O O . ALA B 1 165 ? 21.234 6.059 8.219 1 93.38 165 ALA B O 1
ATOM 4801 N N . TYR B 1 166 ? 21.828 5.895 6.059 1 94.75 166 TYR B N 1
ATOM 4802 C CA . TYR B 1 166 ? 20.859 4.844 5.773 1 94.75 166 TYR B CA 1
ATOM 4803 C C . TYR B 1 166 ? 21.547 3.574 5.297 1 94.75 166 TYR B C 1
ATOM 4805 O O . TYR B 1 166 ? 22.562 3.641 4.578 1 94.75 166 TYR B O 1
ATOM 4813 N N . ALA B 1 167 ? 20.984 2.451 5.754 1 92.56 167 ALA B N 1
ATOM 4814 C CA . ALA B 1 167 ? 21.625 1.174 5.43 1 92.56 167 ALA B CA 1
ATOM 4815 C C . ALA B 1 167 ? 20.578 0.146 4.992 1 92.56 167 ALA B C 1
ATOM 4817 O O . ALA B 1 167 ? 19.422 0.214 5.398 1 92.56 167 ALA B O 1
ATOM 4818 N N . LEU B 1 168 ? 21.094 -0.787 4.164 1 91.25 168 LEU B N 1
ATOM 4819 C CA . LEU B 1 168 ? 20.266 -1.928 3.797 1 91.25 168 LEU B CA 1
ATOM 4820 C C . LEU B 1 168 ? 19.922 -2.775 5.02 1 91.25 168 LEU B C 1
ATOM 4822 O O . LEU B 1 168 ? 20.719 -2.85 5.965 1 91.25 168 LEU B O 1
ATOM 4826 N N . ASN B 1 169 ? 18.75 -3.268 5.059 1 84.75 169 ASN B N 1
ATOM 4827 C CA . ASN B 1 169 ? 18.359 -4.301 6.012 1 84.75 169 ASN B CA 1
ATOM 4828 C C . ASN B 1 169 ? 17.859 -5.559 5.301 1 84.75 169 ASN B C 1
ATOM 4830 O O . ASN B 1 169 ? 18.078 -5.719 4.098 1 84.75 169 ASN B O 1
ATOM 4834 N N . ALA B 1 170 ? 17.234 -6.434 5.98 1 77.31 170 ALA B N 1
ATOM 4835 C CA . ALA B 1 170 ? 16.844 -7.707 5.391 1 77.31 170 ALA B CA 1
ATOM 4836 C C . ALA B 1 170 ? 15.828 -7.504 4.27 1 77.31 170 ALA B C 1
ATOM 4838 O O . ALA B 1 170 ? 15.844 -8.219 3.266 1 77.31 170 ALA B O 1
ATOM 4839 N N . VAL B 1 171 ? 14.992 -6.555 4.422 1 84.75 171 VAL B N 1
ATOM 4840 C CA . VAL B 1 171 ? 13.914 -6.324 3.461 1 84.75 171 VAL B CA 1
ATOM 4841 C C . VAL B 1 171 ? 14.477 -5.66 2.205 1 84.75 171 VAL B C 1
ATOM 4843 O O . VAL B 1 171 ? 14.188 -6.09 1.086 1 84.75 171 VAL B O 1
ATOM 4846 N N . SER B 1 172 ? 15.352 -4.695 2.385 1 90.62 172 SER B N 1
ATOM 4847 C CA . SER B 1 172 ? 15.898 -3.994 1.226 1 90.62 172 SER B CA 1
ATOM 4848 C C . SER B 1 172 ? 17 -4.805 0.557 1 90.62 172 SER B C 1
ATOM 4850 O O . SER B 1 172 ? 17.297 -4.609 -0.626 1 90.62 172 SER B O 1
ATOM 4852 N N . ALA B 1 173 ? 17.562 -5.715 1.244 1 86.56 173 ALA B N 1
ATOM 4853 C CA . ALA B 1 173 ? 18.609 -6.555 0.663 1 86.56 173 ALA B CA 1
ATOM 4854 C C . ALA B 1 173 ? 18.047 -7.418 -0.466 1 86.56 173 ALA B C 1
ATOM 4856 O O . ALA B 1 173 ? 18.734 -7.672 -1.459 1 86.56 173 ALA B O 1
ATOM 4857 N N . VAL B 1 174 ? 16.812 -7.805 -0.376 1 85.31 174 VAL B N 1
ATOM 4858 C CA . VAL B 1 174 ? 16.234 -8.68 -1.39 1 85.31 174 VAL B CA 1
ATOM 4859 C C . VAL B 1 174 ? 15.797 -7.859 -2.602 1 85.31 174 VAL B C 1
ATOM 4861 O O . VAL B 1 174 ? 15.367 -8.414 -3.615 1 85.31 174 VAL B O 1
ATOM 4864 N N . LEU B 1 175 ? 15.953 -6.574 -2.502 1 91.88 175 LEU B N 1
ATOM 4865 C CA . LEU B 1 175 ? 15.609 -5.699 -3.619 1 91.88 175 LEU B CA 1
ATOM 4866 C C . LEU B 1 175 ? 16.844 -5.414 -4.48 1 91.88 175 LEU B C 1
ATOM 4868 O O . LEU B 1 175 ? 16.734 -4.777 -5.531 1 91.88 175 LEU B O 1
ATOM 4872 N N . CYS B 1 176 ? 17.953 -5.871 -3.998 1 91.25 176 CYS B N 1
ATOM 4873 C CA . CYS B 1 176 ? 19.188 -5.688 -4.754 1 91.25 176 CYS B CA 1
ATOM 4874 C C . CYS B 1 176 ? 19.266 -6.664 -5.918 1 91.25 176 CYS B C 1
ATOM 4876 O O . CYS B 1 176 ? 18.812 -7.809 -5.805 1 91.25 176 CYS B O 1
ATOM 4878 N N . ALA B 1 177 ? 19.859 -6.238 -6.98 1 85.56 177 ALA B N 1
ATOM 4879 C CA . ALA B 1 177 ? 19.953 -7.02 -8.211 1 85.56 177 ALA B CA 1
ATOM 4880 C C . ALA B 1 177 ? 20.75 -8.305 -7.988 1 85.56 177 ALA B C 1
ATOM 4882 O O . ALA B 1 177 ? 20.469 -9.328 -8.625 1 85.56 177 ALA B O 1
ATOM 4883 N N . ASP B 1 178 ? 21.609 -8.273 -7.117 1 80 178 ASP B N 1
ATOM 4884 C CA . ASP B 1 178 ? 22.484 -9.422 -6.918 1 80 178 ASP B CA 1
ATOM 4885 C C . ASP B 1 178 ? 21.906 -10.375 -5.871 1 80 178 ASP B C 1
ATOM 4887 O O . ASP B 1 178 ? 22.516 -11.398 -5.551 1 80 178 ASP B O 1
ATOM 4891 N N . ALA B 1 179 ? 20.781 -10.047 -5.414 1 78.75 179 ALA B N 1
ATOM 4892 C CA . ALA B 1 179 ? 20.172 -10.945 -4.438 1 78.75 179 ALA B CA 1
ATOM 4893 C C . ALA B 1 179 ? 19.688 -12.227 -5.105 1 78.75 179 ALA B C 1
ATOM 4895 O O . ALA B 1 179 ? 19.188 -12.203 -6.23 1 78.75 179 ALA B O 1
ATOM 4896 N N . PRO B 1 180 ? 19.859 -13.352 -4.496 1 67.44 180 PRO B N 1
ATOM 4897 C CA . PRO B 1 180 ? 19.391 -14.617 -5.074 1 67.44 180 PRO B CA 1
ATOM 4898 C C . PRO B 1 180 ? 17.906 -14.602 -5.418 1 67.44 180 PRO B C 1
ATOM 4900 O O . PRO B 1 180 ? 17.5 -15.133 -6.457 1 67.44 180 PRO B O 1
ATOM 4903 N N . CYS B 1 181 ? 17.125 -14.086 -4.629 1 69.44 181 CYS B N 1
ATOM 4904 C CA . CYS B 1 181 ? 15.695 -13.906 -4.871 1 69.44 181 CYS B CA 1
ATOM 4905 C C . CYS B 1 181 ? 15.328 -12.43 -4.922 1 69.44 181 CYS B C 1
ATOM 4907 O O . CYS B 1 181 ? 14.594 -11.945 -4.062 1 69.44 181 CYS B O 1
ATOM 4909 N N . CYS B 1 182 ? 15.805 -11.914 -6.023 1 82.12 182 CYS B N 1
ATOM 4910 C CA . CYS B 1 182 ? 15.617 -10.469 -6.125 1 82.12 182 CYS B CA 1
ATOM 4911 C C . CYS B 1 182 ? 14.148 -10.125 -6.371 1 82.12 182 CYS B C 1
ATOM 4913 O O . CYS B 1 182 ? 13.547 -10.617 -7.332 1 82.12 182 CYS B O 1
ATOM 4915 N N . MET B 1 183 ? 13.641 -9.281 -5.555 1 86.62 183 MET B N 1
ATOM 4916 C CA . MET B 1 183 ? 12.234 -8.914 -5.621 1 86.62 183 MET B CA 1
ATOM 4917 C C . MET B 1 183 ? 12.047 -7.59 -6.355 1 86.62 183 MET B C 1
ATOM 4919 O O . MET B 1 183 ? 10.922 -7.133 -6.543 1 86.62 183 MET B O 1
ATOM 4923 N N . ARG B 1 184 ? 13.141 -7.031 -6.812 1 91.12 184 ARG B N 1
ATOM 4924 C CA . ARG B 1 184 ? 13.039 -5.73 -7.465 1 91.12 184 ARG B CA 1
ATOM 4925 C C . ARG B 1 184 ? 12.086 -5.785 -8.656 1 91.12 184 ARG B C 1
ATOM 4927 O O . ARG B 1 184 ? 11.195 -4.949 -8.781 1 91.12 184 ARG B O 1
ATOM 4934 N N . ASP B 1 185 ? 12.234 -6.746 -9.492 1 88 185 ASP B N 1
ATOM 4935 C CA . ASP B 1 185 ? 11.398 -6.848 -10.688 1 88 185 ASP B CA 1
ATOM 4936 C C . ASP B 1 185 ? 9.938 -7.105 -10.32 1 88 185 ASP B C 1
ATOM 4938 O O . ASP B 1 185 ? 9.023 -6.648 -11.008 1 88 185 ASP B O 1
ATOM 4942 N N . PHE B 1 186 ? 9.758 -7.844 -9.266 1 88.44 186 PHE B N 1
ATOM 4943 C CA . PHE B 1 186 ? 8.398 -8.031 -8.773 1 88.44 186 PHE B CA 1
ATOM 4944 C C . PHE B 1 186 ? 7.762 -6.691 -8.406 1 88.44 186 PHE B C 1
ATOM 4946 O O . PHE B 1 186 ? 6.621 -6.418 -8.781 1 88.44 186 PHE B O 1
ATOM 4953 N N . VAL B 1 187 ? 8.477 -5.895 -7.711 1 92.69 187 VAL B N 1
ATOM 4954 C CA . VAL B 1 187 ? 7.98 -4.59 -7.285 1 92.69 187 VAL B CA 1
ATOM 4955 C C . VAL B 1 187 ? 7.711 -3.717 -8.508 1 92.69 187 VAL B C 1
ATOM 4957 O O . VAL B 1 187 ? 6.672 -3.057 -8.594 1 92.69 187 VAL B O 1
ATOM 4960 N N . LEU B 1 188 ? 8.625 -3.734 -9.453 1 92.19 188 LEU B N 1
ATOM 4961 C CA . LEU B 1 188 ? 8.461 -2.918 -10.648 1 92.19 188 LEU B CA 1
ATOM 4962 C C . LEU B 1 188 ? 7.27 -3.393 -11.469 1 92.19 188 LEU B C 1
ATOM 4964 O O . LEU B 1 188 ? 6.566 -2.58 -12.078 1 92.19 188 LEU B O 1
ATOM 4968 N N . MET B 1 189 ? 7.094 -4.684 -11.516 1 90.06 189 MET B N 1
ATOM 4969 C CA . MET B 1 189 ? 5.91 -5.227 -12.172 1 90.06 189 MET B CA 1
ATOM 4970 C C . MET B 1 189 ? 4.637 -4.734 -11.492 1 90.06 189 MET B C 1
ATOM 4972 O O . MET B 1 189 ? 3.697 -4.301 -12.172 1 90.06 189 MET B O 1
ATOM 4976 N N . GLU B 1 190 ? 4.613 -4.848 -10.188 1 90.69 190 GLU B N 1
ATOM 4977 C CA . GLU B 1 190 ? 3.447 -4.379 -9.445 1 90.69 190 GLU B CA 1
ATOM 4978 C C . GLU B 1 190 ? 3.219 -2.887 -9.664 1 90.69 190 GLU B C 1
ATOM 4980 O O . GLU B 1 190 ? 2.076 -2.438 -9.773 1 90.69 190 GLU B O 1
ATOM 4985 N N . ARG B 1 191 ? 4.297 -2.16 -9.672 1 91 191 ARG B N 1
ATOM 4986 C CA . ARG B 1 191 ? 4.215 -0.734 -9.969 1 91 191 ARG B CA 1
ATOM 4987 C C . ARG B 1 191 ? 3.564 -0.494 -11.328 1 91 191 ARG B C 1
ATOM 4989 O O . ARG B 1 191 ? 2.672 0.347 -11.453 1 91 191 ARG B O 1
ATOM 4996 N N . ASP B 1 192 ? 3.982 -1.172 -12.32 1 88.5 192 ASP B N 1
ATOM 4997 C CA . ASP B 1 192 ? 3.418 -1.039 -13.656 1 88.5 192 ASP B CA 1
ATOM 4998 C C . ASP B 1 192 ? 1.942 -1.433 -13.672 1 88.5 192 ASP B C 1
ATOM 5000 O O . ASP B 1 192 ? 1.126 -0.776 -14.32 1 88.5 192 ASP B O 1
ATOM 5004 N N . GLN B 1 193 ? 1.64 -2.406 -12.961 1 89.25 193 GLN B N 1
ATOM 5005 C CA . GLN B 1 193 ? 0.282 -2.939 -12.953 1 89.25 193 GLN B CA 1
ATOM 5006 C C . GLN B 1 193 ? -0.655 -2.043 -12.148 1 89.25 193 GLN B C 1
ATOM 5008 O O . GLN B 1 193 ? -1.878 -2.154 -12.258 1 89.25 193 GLN B O 1
ATOM 5013 N N . ALA B 1 194 ? -0.121 -1.218 -11.32 1 88.31 194 ALA B N 1
ATOM 5014 C CA . ALA B 1 194 ? -0.928 -0.297 -10.531 1 88.31 194 ALA B CA 1
ATOM 5015 C C . ALA B 1 194 ? -1.808 0.573 -11.422 1 88.31 194 ALA B C 1
ATOM 5017 O O . ALA B 1 194 ? -2.924 0.934 -11.047 1 88.31 194 ALA B O 1
ATOM 5018 N N . GLU B 1 195 ? -1.381 0.878 -12.617 1 84 195 GLU B N 1
ATOM 5019 C CA . GLU B 1 195 ? -2.154 1.707 -13.539 1 84 195 GLU B CA 1
ATOM 5020 C C . GLU B 1 195 ? -3.494 1.058 -13.875 1 84 195 GLU B C 1
ATOM 5022 O O . GLU B 1 195 ? -4.512 1.744 -13.977 1 84 195 GLU B O 1
ATOM 5027 N N . GLY B 1 196 ? -3.512 -0.229 -14.023 1 86.25 196 GLY B N 1
ATOM 5028 C CA . GLY B 1 196 ? -4.738 -0.972 -14.258 1 86.25 196 GLY B CA 1
ATOM 5029 C C . GLY B 1 196 ? -5.5 -1.289 -12.984 1 86.25 196 GLY B C 1
ATOM 5030 O O . GLY B 1 196 ? -6.73 -1.236 -12.961 1 86.25 196 GLY B O 1
ATOM 5031 N N . ALA B 1 197 ? -4.758 -1.523 -11.969 1 88.69 197 ALA B N 1
ATOM 5032 C CA . ALA B 1 197 ? -5.344 -1.966 -10.703 1 88.69 197 ALA B CA 1
ATOM 5033 C C . ALA B 1 197 ? -6.184 -0.859 -10.078 1 88.69 197 ALA B C 1
ATOM 5035 O O . ALA B 1 197 ? -7.148 -1.136 -9.359 1 88.69 197 ALA B O 1
ATOM 5036 N N . LEU B 1 198 ? -5.879 0.362 -10.352 1 89.31 198 LEU B N 1
ATOM 5037 C CA . LEU B 1 198 ? -6.625 1.499 -9.828 1 89.31 198 LEU B CA 1
ATOM 5038 C C . LEU B 1 198 ? -8.039 1.531 -10.406 1 89.31 198 LEU B C 1
ATOM 5040 O O . LEU B 1 198 ? -8.898 2.27 -9.914 1 89.31 198 LEU B O 1
ATOM 5044 N N . PHE B 1 199 ? -8.328 0.67 -11.367 1 91.62 199 PHE B N 1
ATOM 5045 C CA . PHE B 1 199 ? -9.664 0.597 -11.961 1 91.62 199 PHE B CA 1
ATOM 5046 C C . PHE B 1 199 ? -10.422 -0.619 -11.445 1 91.62 199 PHE B C 1
ATOM 5048 O O . PHE B 1 199 ? -11.469 -0.978 -11.984 1 91.62 199 PHE B O 1
ATOM 5055 N N . LEU B 1 200 ? -9.938 -1.268 -10.477 1 93.62 200 LEU B N 1
ATOM 5056 C CA . LEU B 1 200 ? -10.555 -2.457 -9.906 1 93.62 200 LEU B CA 1
ATOM 5057 C C . LEU B 1 200 ? -12 -2.182 -9.516 1 93.62 200 LEU B C 1
ATOM 5059 O O . LEU B 1 200 ? -12.906 -2.936 -9.898 1 93.62 200 LEU B O 1
ATOM 5063 N N . ALA B 1 201 ? -12.258 -1.097 -8.781 1 94.06 201 ALA B N 1
ATOM 5064 C CA . ALA B 1 201 ? -13.609 -0.766 -8.328 1 94.06 201 ALA B CA 1
ATOM 5065 C C . ALA B 1 201 ? -14.547 -0.553 -9.516 1 94.06 201 ALA B C 1
ATOM 5067 O O . ALA B 1 201 ? -15.656 -1.078 -9.531 1 94.06 201 ALA B O 1
ATOM 5068 N N . GLU B 1 202 ? -14.078 0.174 -10.492 1 92.94 202 GLU B N 1
ATOM 5069 C CA . GLU B 1 202 ? -14.898 0.437 -11.672 1 92.94 202 GLU B CA 1
ATOM 5070 C C . GLU B 1 202 ? -15.203 -0.853 -12.43 1 92.94 202 GLU B C 1
ATOM 5072 O O . GLU B 1 202 ? -16.312 -1.038 -12.93 1 92.94 202 GLU B O 1
ATOM 5077 N N . GLY B 1 203 ? -14.195 -1.672 -12.539 1 94.44 203 GLY B N 1
ATOM 5078 C CA . GLY B 1 203 ? -14.414 -2.965 -13.172 1 94.44 203 GLY B CA 1
ATOM 5079 C C . GLY B 1 203 ? -15.484 -3.791 -12.484 1 94.44 203 GLY B C 1
ATOM 5080 O O . GLY B 1 203 ? -16.375 -4.328 -13.148 1 94.44 203 GLY B O 1
ATOM 5081 N N . ILE B 1 204 ? -15.414 -3.887 -11.195 1 93.62 204 ILE B N 1
ATOM 5082 C CA . ILE B 1 204 ? -16.391 -4.66 -10.422 1 93.62 204 ILE B CA 1
ATOM 5083 C C . ILE B 1 204 ? -17.766 -4.023 -10.531 1 93.62 204 ILE B C 1
ATOM 5085 O O . ILE B 1 204 ? -18.766 -4.723 -10.688 1 93.62 204 ILE B O 1
ATOM 5089 N N . ARG B 1 205 ? -17.828 -2.711 -10.461 1 94.31 205 ARG B N 1
ATOM 5090 C CA . ARG B 1 205 ? -19.094 -1.99 -10.555 1 94.31 205 ARG B CA 1
ATOM 5091 C C . ARG B 1 205 ? -19.766 -2.242 -11.898 1 94.31 205 ARG B C 1
ATOM 5093 O O . ARG B 1 205 ? -20.969 -2.477 -11.961 1 94.31 205 ARG B O 1
ATOM 5100 N N . ARG B 1 206 ? -18.984 -2.32 -13 1 93.69 206 ARG B N 1
ATOM 5101 C CA . ARG B 1 206 ? -19.516 -2.379 -14.352 1 93.69 206 ARG B CA 1
ATOM 5102 C C . ARG B 1 206 ? -19.547 -3.814 -14.867 1 93.69 206 ARG B C 1
ATOM 5104 O O . ARG B 1 206 ? -20.188 -4.102 -15.883 1 93.69 206 ARG B O 1
ATOM 5111 N N . GLY B 1 207 ? -18.859 -4.676 -14.211 1 92.25 207 GLY B N 1
ATOM 5112 C CA . GLY B 1 207 ? -18.719 -6.027 -14.727 1 92.25 207 GLY B CA 1
ATOM 5113 C C . GLY B 1 207 ? -17.781 -6.121 -15.914 1 92.25 207 GLY B C 1
ATOM 5114 O O . GLY B 1 207 ? -18.078 -6.832 -16.875 1 92.25 207 GLY B O 1
ATOM 5115 N N . ALA B 1 208 ? -16.766 -5.27 -15.938 1 93.38 208 ALA B N 1
ATOM 5116 C CA . ALA B 1 208 ? -15.758 -5.234 -17 1 93.38 208 ALA B CA 1
ATOM 5117 C C . ALA B 1 208 ? -14.359 -5.488 -16.438 1 93.38 208 ALA B C 1
ATOM 5119 O O . ALA B 1 208 ? -14.094 -5.195 -15.273 1 93.38 208 ALA B O 1
ATOM 5120 N N . VAL B 1 209 ? -13.5 -6.02 -17.25 1 93.19 209 VAL B N 1
ATOM 5121 C CA . VAL B 1 209 ? -12.125 -6.262 -16.828 1 93.19 209 VAL B CA 1
ATOM 5122 C C . VAL B 1 209 ? -11.445 -4.938 -16.5 1 93.19 209 VAL B C 1
ATOM 5124 O O . VAL B 1 209 ? -11.297 -4.07 -17.359 1 93.19 209 VAL B O 1
ATOM 5127 N N . PRO B 1 210 ? -10.961 -4.766 -15.32 1 92.81 210 PRO B N 1
ATOM 5128 C CA . PRO B 1 210 ? -10.414 -3.48 -14.883 1 92.81 210 PRO B CA 1
ATOM 5129 C C . PRO B 1 210 ? -9.266 -2.998 -15.758 1 92.81 210 PRO B C 1
ATOM 5131 O O . PRO B 1 210 ? -9.219 -1.824 -16.141 1 92.81 210 PRO B O 1
ATOM 5134 N N . PHE B 1 211 ? -8.383 -3.824 -16.125 1 93.25 211 PHE B N 1
ATOM 5135 C CA . PHE B 1 211 ? -7.234 -3.445 -16.938 1 93.25 211 PHE B CA 1
ATOM 5136 C C . PHE B 1 211 ? -7.684 -2.818 -18.25 1 93.25 211 PHE B C 1
ATOM 5138 O O . PHE B 1 211 ? -7.098 -1.835 -18.719 1 93.25 211 PHE B O 1
ATOM 5145 N N . GLU B 1 212 ? -8.68 -3.332 -18.828 1 92.94 212 GLU B N 1
ATOM 5146 C CA . GLU B 1 212 ? -9.148 -2.873 -20.125 1 92.94 212 GLU B CA 1
ATOM 5147 C C . GLU B 1 212 ? -9.773 -1.484 -20.031 1 92.94 212 GLU B C 1
ATOM 5149 O O . GLU B 1 212 ? -9.93 -0.797 -21.047 1 92.94 212 GLU B O 1
ATOM 5154 N N . LEU B 1 213 ? -10.172 -1.12 -18.859 1 91.06 213 LEU B N 1
ATOM 5155 C CA . LEU B 1 213 ? -10.742 0.203 -18.625 1 91.06 213 LEU B CA 1
ATOM 5156 C C . LEU B 1 213 ? -9.641 1.24 -18.438 1 91.06 213 LEU B C 1
ATOM 5158 O O . LEU B 1 213 ? -9.898 2.443 -18.5 1 91.06 213 LEU B O 1
ATOM 5162 N N . SER B 1 214 ? -8.414 0.808 -18.203 1 89.44 214 SER B N 1
ATOM 5163 C CA . SER B 1 214 ? -7.312 1.699 -17.875 1 89.44 214 SER B CA 1
ATOM 5164 C C . SER B 1 214 ? -6.617 2.215 -19.125 1 89.44 214 SER B C 1
ATOM 5166 O O . SER B 1 214 ? -6.645 1.56 -20.172 1 89.44 214 SER B O 1
ATOM 5168 N N . PRO B 1 215 ? -5.93 3.367 -19 1 83.62 215 PRO B N 1
ATOM 5169 C CA . PRO B 1 215 ? -5.164 3.889 -20.125 1 83.62 215 PRO B CA 1
ATOM 5170 C C . PRO B 1 215 ? -4.012 2.969 -20.531 1 83.62 215 PRO B C 1
ATOM 5172 O O . PRO B 1 215 ? -3.527 3.043 -21.672 1 83.62 215 PRO B O 1
ATOM 5175 N N . ALA B 1 216 ? -3.607 2.158 -19.688 1 81.94 216 ALA B N 1
ATOM 5176 C CA . ALA B 1 216 ? -2.496 1.252 -19.953 1 81.94 216 ALA B CA 1
ATOM 5177 C C . ALA B 1 216 ? -2.863 0.252 -21.047 1 81.94 216 ALA B C 1
ATOM 5179 O O . ALA B 1 216 ? -1.984 -0.322 -21.703 1 81.94 216 ALA B O 1
ATOM 5180 N N . SER B 1 217 ? -4.137 0.051 -21.234 1 87.62 217 SER B N 1
ATOM 5181 C CA . SER B 1 217 ? -4.609 -0.902 -22.234 1 87.62 217 SER B CA 1
ATOM 5182 C C . SER B 1 217 ? -4.504 -0.324 -23.641 1 87.62 217 SER B C 1
ATOM 5184 O O . SER B 1 217 ? -4.637 -1.052 -24.625 1 87.62 217 SER B O 1
ATOM 5186 N N . LYS B 1 218 ? -4.152 0.915 -23.703 1 80.62 218 LYS B N 1
ATOM 5187 C CA . LYS B 1 218 ? -4.035 1.603 -24.984 1 80.62 218 LYS B CA 1
ATOM 5188 C C . LYS B 1 218 ? -5.246 1.316 -25.859 1 80.62 218 LYS B C 1
ATOM 5190 O O . LYS B 1 218 ? -5.098 0.863 -27 1 80.62 218 LYS B O 1
ATOM 5195 N N . GLY B 1 219 ? -6.391 1.623 -25.391 1 78.94 219 GLY B N 1
ATOM 5196 C CA . GLY B 1 219 ? -7.609 1.505 -26.188 1 78.94 219 GLY B CA 1
ATOM 5197 C C . GLY B 1 219 ? -8.32 0.18 -25.984 1 78.94 219 GLY B C 1
ATOM 5198 O O . GLY B 1 219 ? -8.914 -0.361 -26.922 1 78.94 219 GLY B O 1
ATOM 5199 N N . GLY B 1 220 ? -8.016 -0.45 -24.953 1 82.19 220 GLY B N 1
ATOM 5200 C CA . GLY B 1 220 ? -8.812 -1.611 -24.594 1 82.19 220 GLY B CA 1
ATOM 5201 C C . GLY B 1 220 ? -8.141 -2.928 -24.922 1 82.19 220 GLY B C 1
ATOM 5202 O O . GLY B 1 220 ? -8.773 -3.982 -24.906 1 82.19 220 GLY B O 1
ATOM 5203 N N . ALA B 1 221 ? -6.91 -2.949 -25.281 1 84.94 221 ALA B N 1
ATOM 5204 C CA . ALA B 1 221 ? -6.176 -4.188 -25.516 1 84.94 221 ALA B CA 1
ATOM 5205 C C . ALA B 1 221 ? -6.102 -5.035 -24.25 1 84.94 221 ALA B C 1
ATOM 5207 O O . ALA B 1 221 ? -6.086 -4.504 -23.141 1 84.94 221 ALA B O 1
ATOM 5208 N N . GLY B 1 222 ? -6.078 -6.34 -24.469 1 87.88 222 GLY B N 1
ATOM 5209 C CA . GLY B 1 222 ? -5.883 -7.23 -23.344 1 87.88 222 GLY B CA 1
ATOM 5210 C C . GLY B 1 222 ? -4.512 -7.094 -22.703 1 87.88 222 GLY B C 1
ATOM 5211 O O . GLY B 1 222 ? -3.613 -6.477 -23.281 1 87.88 222 GLY B O 1
ATOM 5212 N N . PHE B 1 223 ? -4.383 -7.582 -21.641 1 88.94 223 PHE B N 1
ATOM 5213 C CA . PHE B 1 223 ? -3.189 -7.434 -20.828 1 88.94 223 PHE B CA 1
ATOM 5214 C C . PHE B 1 223 ? -1.955 -7.926 -21.562 1 88.94 223 PHE B C 1
ATOM 5216 O O . PHE B 1 223 ? -0.959 -7.207 -21.672 1 88.94 223 PHE B O 1
ATOM 5223 N N . TRP B 1 224 ? -2.008 -9.117 -22.094 1 85.19 224 TRP B N 1
ATOM 5224 C CA . TRP B 1 224 ? -0.836 -9.711 -22.719 1 85.19 224 TRP B CA 1
ATOM 5225 C C . TRP B 1 224 ? -0.437 -8.93 -23.969 1 85.19 224 TRP B C 1
ATOM 5227 O O . TRP B 1 224 ? 0.752 -8.742 -24.234 1 85.19 224 TRP B O 1
ATOM 5237 N N . ALA B 1 225 ? -1.412 -8.516 -24.719 1 85 225 ALA B N 1
ATOM 5238 C CA . ALA B 1 225 ? -1.126 -7.699 -25.891 1 85 225 ALA B CA 1
ATOM 5239 C C . ALA B 1 225 ? -0.454 -6.387 -25.5 1 85 225 ALA B C 1
ATOM 5241 O O . ALA B 1 225 ? 0.518 -5.965 -26.141 1 85 225 ALA B O 1
ATOM 5242 N N . ALA B 1 226 ? -0.952 -5.797 -24.5 1 86.88 226 ALA B N 1
ATOM 5243 C CA . ALA B 1 226 ? -0.378 -4.547 -24.016 1 86.88 226 ALA B CA 1
ATOM 5244 C C . ALA B 1 226 ? 1.04 -4.758 -23.484 1 86.88 226 ALA B C 1
ATOM 5246 O O . ALA B 1 226 ? 1.92 -3.92 -23.703 1 86.88 226 ALA B O 1
ATOM 5247 N N . LEU B 1 227 ? 1.234 -5.848 -22.797 1 86.25 227 LEU B N 1
ATOM 5248 C CA . LEU B 1 227 ? 2.553 -6.168 -22.25 1 86.25 227 LEU B CA 1
ATOM 5249 C C . LEU B 1 227 ? 3.561 -6.383 -23.375 1 86.25 227 LEU B C 1
ATOM 5251 O O . LEU B 1 227 ? 4.68 -5.871 -23.312 1 86.25 227 LEU B O 1
ATOM 5255 N N . ALA B 1 228 ? 3.158 -7.074 -24.359 1 81.19 228 ALA B N 1
ATOM 5256 C CA . ALA B 1 228 ? 4.035 -7.379 -25.5 1 81.19 228 ALA B CA 1
ATOM 5257 C C . ALA B 1 228 ? 4.422 -6.105 -26.25 1 81.19 228 ALA B C 1
ATOM 5259 O O . ALA B 1 228 ? 5.504 -6.031 -26.828 1 81.19 228 ALA B O 1
ATOM 5260 N N . ALA B 1 229 ? 3.623 -5.105 -26.141 1 83.44 229 ALA B N 1
ATOM 5261 C CA . ALA B 1 229 ? 3.836 -3.867 -26.891 1 83.44 229 ALA B CA 1
ATOM 5262 C C . ALA B 1 229 ? 4.766 -2.924 -26.125 1 83.44 229 ALA B C 1
ATOM 5264 O O . ALA B 1 229 ? 5.184 -1.894 -26.656 1 83.44 229 ALA B O 1
ATOM 5265 N N . ASP B 1 230 ? 5.098 -3.301 -24.969 1 86.62 230 ASP B N 1
ATOM 5266 C CA . ASP B 1 230 ? 5.949 -2.467 -24.125 1 86.62 230 ASP B CA 1
ATOM 5267 C C . ASP B 1 230 ? 7.148 -3.254 -23.594 1 86.62 230 ASP B C 1
ATOM 5269 O O . ASP B 1 230 ? 7.043 -3.965 -22.594 1 86.62 230 ASP B O 1
ATOM 5273 N N . GLU B 1 231 ? 8.289 -3.035 -24.109 1 82.75 231 GLU B N 1
ATOM 5274 C CA . GLU B 1 231 ? 9.484 -3.826 -23.828 1 82.75 231 GLU B CA 1
ATOM 5275 C C . GLU B 1 231 ? 9.891 -3.703 -22.359 1 82.75 231 GLU B C 1
ATOM 5277 O O . GLU B 1 231 ? 10.289 -4.691 -21.734 1 82.75 231 GLU B O 1
ATOM 5282 N N . ARG B 1 232 ? 9.828 -2.5 -21.875 1 83.5 232 ARG B N 1
ATOM 5283 C CA . ARG B 1 232 ? 10.234 -2.285 -20.5 1 83.5 232 ARG B CA 1
ATOM 5284 C C . ARG B 1 232 ? 9.336 -3.068 -19.531 1 83.5 232 ARG B C 1
ATOM 5286 O O . ARG B 1 232 ? 9.836 -3.734 -18.625 1 83.5 232 ARG B O 1
ATOM 5293 N N . ARG B 1 233 ? 8.07 -2.98 -19.812 1 85.69 233 ARG B N 1
ATOM 5294 C CA . ARG B 1 233 ? 7.125 -3.697 -18.969 1 85.69 233 ARG B CA 1
ATOM 5295 C C . ARG B 1 233 ? 7.293 -5.207 -19.109 1 85.69 233 ARG B C 1
ATOM 5297 O O . ARG B 1 233 ? 7.199 -5.945 -18.141 1 85.69 233 ARG B O 1
ATOM 5304 N N . ALA B 1 234 ? 7.523 -5.605 -20.266 1 82.44 234 ALA B N 1
ATOM 5305 C CA . ALA B 1 234 ? 7.742 -7.027 -20.516 1 82.44 234 ALA B CA 1
ATOM 5306 C C . ALA B 1 234 ? 8.977 -7.531 -19.781 1 82.44 234 ALA B C 1
ATOM 5308 O O . ALA B 1 234 ? 8.961 -8.625 -19.203 1 82.44 234 ALA B O 1
ATOM 5309 N N . ALA B 1 235 ? 9.969 -6.734 -19.734 1 79.44 235 ALA B N 1
ATOM 5310 C CA . ALA B 1 235 ? 11.203 -7.109 -19.062 1 79.44 235 ALA B CA 1
ATOM 5311 C C . ALA B 1 235 ? 10.992 -7.223 -17.547 1 79.44 235 ALA B C 1
ATOM 5313 O O . ALA B 1 235 ? 11.477 -8.164 -16.922 1 79.44 235 ALA B O 1
ATOM 5314 N N . ALA B 1 236 ? 10.297 -6.23 -17.078 1 82.06 236 ALA B N 1
ATOM 5315 C CA . ALA B 1 236 ? 9.984 -6.273 -15.648 1 82.06 236 ALA B CA 1
ATOM 5316 C C . ALA B 1 236 ? 9.148 -7.5 -15.305 1 82.06 236 ALA B C 1
ATOM 5318 O O . ALA B 1 236 ? 9.391 -8.164 -14.297 1 82.06 236 ALA B O 1
ATOM 5319 N N . PHE B 1 237 ? 8.234 -7.777 -16.141 1 82.06 237 PHE B N 1
ATOM 5320 C CA . PHE B 1 237 ? 7.383 -8.938 -15.945 1 82.06 237 PHE B CA 1
ATOM 5321 C C . PHE B 1 237 ? 8.203 -10.227 -15.992 1 82.06 237 PHE B C 1
ATOM 5323 O O . PHE B 1 237 ? 8.086 -11.07 -15.102 1 82.06 237 PHE B O 1
ATOM 5330 N N . ASP B 1 238 ? 9 -10.289 -16.891 1 76.19 238 ASP B N 1
ATOM 5331 C CA . ASP B 1 238 ? 9.859 -11.469 -17.031 1 76.19 238 ASP B CA 1
ATOM 5332 C C . ASP B 1 238 ? 10.773 -11.633 -15.828 1 76.19 238 ASP B C 1
ATOM 5334 O O . ASP B 1 238 ? 10.969 -12.742 -15.336 1 76.19 238 ASP B O 1
ATOM 5338 N N . GLY B 1 239 ? 11.312 -10.547 -15.438 1 76.38 239 GLY B N 1
ATOM 5339 C CA . GLY B 1 239 ? 12.148 -10.578 -14.25 1 76.38 239 GLY B CA 1
ATOM 5340 C C . GLY B 1 239 ? 11.406 -11.023 -13 1 76.38 239 GLY B C 1
ATOM 5341 O O . GLY B 1 239 ? 11.938 -11.773 -12.188 1 76.38 239 GLY B O 1
ATOM 5342 N N . ALA B 1 240 ? 10.219 -10.555 -12.922 1 80.19 240 ALA B N 1
ATOM 5343 C CA . ALA B 1 240 ? 9.391 -10.93 -11.781 1 80.19 240 ALA B CA 1
ATOM 5344 C C . ALA B 1 240 ? 9.109 -12.43 -11.773 1 80.19 240 ALA B C 1
ATOM 5346 O O . ALA B 1 240 ? 9.141 -13.07 -10.727 1 80.19 240 ALA B O 1
ATOM 5347 N N . MET B 1 241 ? 8.836 -12.93 -12.922 1 75.5 241 MET B N 1
ATOM 5348 C CA . MET B 1 241 ? 8.547 -14.352 -13.031 1 75.5 241 MET B CA 1
ATOM 5349 C C . MET B 1 241 ? 9.781 -15.18 -12.672 1 75.5 241 MET B C 1
ATOM 5351 O O . MET B 1 241 ? 9.656 -16.25 -12.078 1 75.5 241 MET B O 1
ATOM 5355 N N . ARG B 1 242 ? 10.914 -14.625 -12.945 1 69.12 242 ARG B N 1
ATOM 5356 C CA . ARG B 1 242 ? 12.156 -15.297 -12.586 1 69.12 242 ARG B CA 1
ATOM 5357 C C . ARG B 1 242 ? 12.352 -15.32 -11.078 1 69.12 242 ARG B C 1
ATOM 5359 O O . ARG B 1 242 ? 12.836 -16.312 -10.523 1 69.12 242 ARG B O 1
ATOM 5366 N N . ALA B 1 243 ? 12.047 -14.25 -10.484 1 64.38 243 ALA B N 1
ATOM 5367 C CA . ALA B 1 243 ? 12.234 -14.117 -9.039 1 64.38 243 ALA B CA 1
ATOM 5368 C C . ALA B 1 243 ? 11.352 -15.102 -8.281 1 64.38 243 ALA B C 1
ATOM 5370 O O . ALA B 1 243 ? 11.75 -15.641 -7.246 1 64.38 243 ALA B O 1
ATOM 5371 N N . VAL B 1 244 ? 10.242 -15.336 -8.883 1 60.22 244 VAL B N 1
ATOM 5372 C CA . VAL B 1 244 ? 9.281 -16.156 -8.164 1 60.22 244 VAL B CA 1
ATOM 5373 C C . VAL B 1 244 ? 9.539 -17.641 -8.461 1 60.22 244 VAL B C 1
ATOM 5375 O O . VAL B 1 244 ? 9.094 -18.516 -7.715 1 60.22 244 VAL B O 1
ATOM 5378 N N . ASP B 1 245 ? 10.312 -17.922 -9.531 1 58.53 245 ASP B N 1
ATOM 5379 C CA . ASP B 1 245 ? 10.586 -19.281 -9.977 1 58.53 245 ASP B CA 1
ATOM 5380 C C . ASP B 1 245 ? 11.672 -19.922 -9.117 1 58.53 245 ASP B C 1
ATOM 5382 O O . ASP B 1 245 ? 12.07 -21.062 -9.367 1 58.53 245 ASP B O 1
ATOM 5386 N N . HIS B 1 246 ? 12.266 -19.172 -8.234 1 50.34 246 HIS B N 1
ATOM 5387 C CA . HIS B 1 246 ? 13.32 -19.844 -7.484 1 50.34 246 HIS B CA 1
ATOM 5388 C C . HIS B 1 246 ? 12.797 -21.094 -6.793 1 50.34 246 HIS B C 1
ATOM 5390 O O . HIS B 1 246 ? 12.461 -21.062 -5.605 1 50.34 246 HIS B O 1
ATOM 5396 N N . PHE B 1 247 ? 12.195 -21.984 -7.605 1 48.94 247 PHE B N 1
ATOM 5397 C CA . PHE B 1 247 ? 11.695 -23.312 -7.242 1 48.94 247 PHE B CA 1
ATOM 5398 C C . PHE B 1 247 ? 12.82 -24.203 -6.742 1 48.94 247 PHE B C 1
ATOM 5400 O O . PHE B 1 247 ? 13.672 -24.625 -7.527 1 48.94 247 PHE B O 1
ATOM 5407 N N . ALA B 1 248 ? 13.367 -23.938 -5.754 1 45 248 ALA B N 1
ATOM 5408 C CA . ALA B 1 248 ? 14.516 -24.703 -5.27 1 45 248 ALA B CA 1
ATOM 5409 C C . ALA B 1 248 ? 14.414 -26.172 -5.676 1 45 248 ALA B C 1
ATOM 5411 O O . ALA B 1 248 ? 15.25 -26.672 -6.441 1 45 248 ALA B O 1
ATOM 5412 N N . GLY B 1 249 ? 14.164 -27.156 -4.551 1 45.19 249 GLY B N 1
ATOM 5413 C CA . GLY B 1 249 ? 14.805 -28.359 -4.035 1 45.19 249 GLY B CA 1
ATOM 5414 C C . GLY B 1 249 ? 14.258 -29.625 -4.656 1 45.19 249 GLY B C 1
ATOM 5415 O O . GLY B 1 249 ? 14.633 -30.734 -4.25 1 45.19 249 GLY B O 1
ATOM 5416 N N . ALA B 1 250 ? 13.195 -29.562 -5.332 1 47.25 250 ALA B N 1
ATOM 5417 C CA . ALA B 1 250 ? 12.828 -30.969 -5.41 1 47.25 250 ALA B CA 1
ATOM 5418 C C . ALA B 1 250 ? 13.578 -31.672 -6.535 1 47.25 250 ALA B C 1
ATOM 5420 O O . ALA B 1 250 ? 13.828 -31.078 -7.59 1 47.25 250 ALA B O 1
ATOM 5421 N N . PRO B 1 251 ? 14.266 -32.656 -6.07 1 49.66 251 PRO B N 1
ATOM 5422 C CA . PRO B 1 251 ? 14.906 -33.531 -7.07 1 49.66 251 PRO B CA 1
ATOM 5423 C C . PRO B 1 251 ? 14.023 -33.781 -8.289 1 49.66 251 PRO B C 1
ATOM 5425 O O . PRO B 1 251 ? 12.836 -34.094 -8.141 1 49.66 251 PRO B O 1
ATOM 5428 N N . VAL B 1 252 ? 14.438 -33.219 -9.484 1 61.94 252 VAL B N 1
ATOM 5429 C CA . VAL B 1 252 ? 13.758 -33.5 -10.742 1 61.94 252 VAL B CA 1
ATOM 5430 C C . VAL B 1 252 ? 14.078 -34.938 -11.195 1 61.94 252 VAL B C 1
ATOM 5432 O O . VAL B 1 252 ? 15.242 -35.25 -11.445 1 61.94 252 VAL B O 1
ATOM 5435 N N . THR B 1 253 ? 13.172 -35.844 -10.953 1 75.69 253 THR B N 1
ATOM 5436 C CA . THR B 1 253 ? 13.336 -37.219 -11.352 1 75.69 253 THR B CA 1
ATOM 5437 C C . THR B 1 253 ? 12.789 -37.469 -12.75 1 75.69 253 THR B C 1
ATOM 5439 O O . THR B 1 253 ? 12.398 -38.594 -13.094 1 75.69 253 THR B O 1
ATOM 5442 N N . PHE B 1 254 ? 12.883 -36.438 -13.586 1 86.81 254 PHE B N 1
ATOM 5443 C CA . PHE B 1 254 ? 12.328 -36.562 -14.93 1 86.81 254 PHE B CA 1
ATOM 5444 C C . PHE B 1 254 ? 13.445 -36.656 -15.969 1 86.81 254 PHE B C 1
ATOM 5446 O O . PHE B 1 254 ? 14.562 -36.219 -15.727 1 86.81 254 PHE B O 1
ATOM 5453 N N . ASP B 1 255 ? 13.102 -37.25 -17.047 1 88.69 255 ASP B N 1
ATOM 5454 C CA . ASP B 1 255 ? 14.016 -37.344 -18.188 1 88.69 255 ASP B CA 1
ATOM 5455 C C . ASP B 1 255 ? 13.773 -36.188 -19.172 1 88.69 255 ASP B C 1
ATOM 5457 O O . ASP B 1 255 ? 14.695 -35.781 -19.875 1 88.69 255 ASP B O 1
ATOM 5461 N N . ARG B 1 256 ? 12.547 -35.781 -19.188 1 90.75 256 ARG B N 1
ATOM 5462 C CA . ARG B 1 256 ? 12.148 -34.719 -20.109 1 90.75 256 ARG B CA 1
ATOM 5463 C C . ARG B 1 256 ? 11.18 -33.75 -19.438 1 90.75 256 ARG B C 1
ATOM 5465 O O . ARG B 1 256 ? 10.344 -34.156 -18.625 1 90.75 256 ARG B O 1
ATOM 5472 N N . VAL B 1 257 ? 11.32 -32.531 -19.859 1 92.56 257 VAL B N 1
ATOM 5473 C CA . VAL B 1 257 ? 10.398 -31.5 -19.359 1 92.56 257 VAL B CA 1
ATOM 5474 C C . VAL B 1 257 ? 9.867 -30.672 -20.547 1 92.56 257 VAL B C 1
ATOM 5476 O O . VAL B 1 257 ? 10.633 -30.281 -21.422 1 92.56 257 VAL B O 1
ATOM 5479 N N . VAL B 1 258 ? 8.617 -30.562 -20.625 1 94.06 258 VAL B N 1
ATOM 5480 C CA . VAL B 1 258 ? 7.977 -29.625 -21.547 1 94.06 258 VAL B CA 1
ATOM 5481 C C . VAL B 1 258 ? 7.477 -28.406 -20.766 1 94.06 258 VAL B C 1
ATOM 5483 O O . VAL B 1 258 ? 6.52 -28.516 -19.984 1 94.06 258 VAL B O 1
ATOM 5486 N N . ASP B 1 259 ? 8.109 -27.281 -20.953 1 94.38 259 ASP B N 1
ATOM 5487 C CA . ASP B 1 259 ? 7.734 -26.031 -20.312 1 94.38 259 ASP B CA 1
ATOM 5488 C C . ASP B 1 259 ? 6.68 -25.297 -21.125 1 94.38 259 ASP B C 1
ATOM 5490 O O . ASP B 1 259 ? 7.012 -24.625 -22.109 1 94.38 259 ASP B O 1
ATOM 5494 N N . ILE B 1 260 ? 5.434 -25.438 -20.703 1 95.94 260 ILE B N 1
ATOM 5495 C CA . ILE B 1 260 ? 4.301 -24.906 -21.453 1 95.94 260 ILE B CA 1
ATOM 5496 C C . ILE B 1 260 ? 4.094 -23.438 -21.109 1 95.94 260 ILE B C 1
ATOM 5498 O O . ILE B 1 260 ? 3.945 -23.078 -19.938 1 95.94 260 ILE B O 1
ATOM 5502 N N . ALA B 1 261 ? 3.988 -22.594 -22.188 1 94.38 261 ALA B N 1
ATOM 5503 C CA . ALA B 1 261 ? 3.893 -21.141 -22.031 1 94.38 261 ALA B CA 1
ATOM 5504 C C . ALA B 1 261 ? 5.035 -20.609 -21.172 1 94.38 261 ALA B C 1
ATOM 5506 O O . ALA B 1 261 ? 4.805 -19.875 -20.203 1 94.38 261 ALA B O 1
ATOM 5507 N N . GLY B 1 262 ? 6.246 -21 -21.516 1 91.44 262 GLY B N 1
ATOM 5508 C CA . GLY B 1 262 ? 7.418 -20.734 -20.688 1 91.44 262 GLY B CA 1
ATOM 5509 C C . GLY B 1 262 ? 8.07 -19.406 -20.969 1 91.44 262 GLY B C 1
ATOM 5510 O O . GLY B 1 262 ? 9.086 -19.062 -20.359 1 91.44 262 GLY B O 1
ATOM 5511 N N . GLY B 1 263 ? 7.516 -18.672 -21.953 1 89.19 263 GLY B N 1
ATOM 5512 C CA . GLY B 1 263 ? 8.078 -17.359 -22.281 1 89.19 263 GLY B CA 1
ATOM 5513 C C . GLY B 1 263 ? 9.43 -17.453 -22.969 1 89.19 263 GLY B C 1
ATOM 5514 O O . GLY B 1 263 ? 9.594 -18.172 -23.938 1 89.19 263 GLY B O 1
ATOM 5515 N N . THR B 1 264 ? 10.375 -16.75 -22.406 1 86.19 264 THR B N 1
ATOM 5516 C CA . THR B 1 264 ? 11.719 -16.766 -22.969 1 86.19 264 THR B CA 1
ATOM 5517 C C . THR B 1 264 ? 12.453 -18.047 -22.594 1 86.19 264 THR B C 1
ATOM 5519 O O . THR B 1 264 ? 13.453 -18.391 -23.219 1 86.19 264 THR B O 1
ATOM 5522 N N . GLY B 1 265 ? 11.969 -18.719 -21.531 1 90.06 265 GLY B N 1
ATOM 5523 C CA . GLY B 1 265 ? 12.516 -20.016 -21.188 1 90.06 265 GLY B CA 1
ATOM 5524 C C . GLY B 1 265 ? 13.602 -19.938 -20.125 1 90.06 265 GLY B C 1
ATOM 5525 O O . GLY B 1 265 ? 14.422 -20.859 -20 1 90.06 265 GLY B O 1
ATOM 5526 N N . HIS B 1 266 ? 13.617 -18.906 -19.344 1 84.12 266 HIS B N 1
ATOM 5527 C CA . HIS B 1 266 ? 14.625 -18.766 -18.297 1 84.12 266 HIS B CA 1
ATOM 5528 C C . HIS B 1 266 ? 14.531 -19.906 -17.297 1 84.12 266 HIS B C 1
ATOM 5530 O O . HIS B 1 266 ? 15.562 -20.438 -16.844 1 84.12 266 HIS B O 1
ATOM 5536 N N . PHE B 1 267 ? 13.359 -20.281 -16.938 1 85 267 PHE B N 1
ATOM 5537 C CA . PHE B 1 267 ? 13.148 -21.375 -16.016 1 85 267 PHE B CA 1
ATOM 5538 C C . PHE B 1 267 ? 13.711 -22.688 -16.578 1 85 267 PHE B C 1
ATOM 5540 O O . PHE B 1 267 ? 14.445 -23.391 -15.891 1 85 267 PHE B O 1
ATOM 5547 N N . LEU B 1 268 ? 13.367 -22.953 -17.766 1 89.94 268 LEU B N 1
ATOM 5548 C CA . LEU B 1 268 ? 13.82 -24.188 -18.406 1 89.94 268 LEU B CA 1
ATOM 5549 C C . LEU B 1 268 ? 15.344 -24.219 -18.484 1 89.94 268 LEU B C 1
ATOM 5551 O O . LEU B 1 268 ? 15.961 -25.266 -18.219 1 89.94 268 LEU B O 1
ATOM 5555 N N . ALA B 1 269 ? 15.898 -23.109 -18.859 1 89.06 269 ALA B N 1
ATOM 5556 C CA . ALA B 1 269 ? 17.359 -23.031 -18.953 1 89.06 269 ALA B CA 1
ATOM 5557 C C . ALA B 1 269 ? 18.016 -23.344 -17.625 1 89.06 269 ALA B C 1
ATOM 5559 O O . ALA B 1 269 ? 18.969 -24.109 -17.547 1 89.06 269 ALA B O 1
ATOM 5560 N N . ARG B 1 270 ? 17.531 -22.766 -16.594 1 83.19 270 ARG B N 1
ATOM 5561 C CA . ARG B 1 270 ? 18.078 -23 -15.266 1 83.19 270 ARG B CA 1
ATOM 5562 C C . ARG B 1 270 ? 17.906 -24.469 -14.867 1 83.19 270 ARG B C 1
ATOM 5564 O O . ARG B 1 270 ? 18.812 -25.047 -14.25 1 83.19 270 ARG B O 1
ATOM 5571 N N . LEU B 1 271 ? 16.781 -25 -15.109 1 84.81 271 LEU B N 1
ATOM 5572 C CA . LEU B 1 271 ? 16.5 -26.406 -14.781 1 84.81 271 LEU B CA 1
ATOM 5573 C C . LEU B 1 271 ? 17.453 -27.328 -15.523 1 84.81 271 LEU B C 1
ATOM 5575 O O . LEU B 1 271 ? 18 -28.266 -14.938 1 84.81 271 LEU B O 1
ATOM 5579 N N . LEU B 1 272 ? 17.656 -27.062 -16.766 1 89.25 272 LEU B N 1
ATOM 5580 C CA . LEU B 1 272 ? 18.547 -27.891 -17.578 1 89.25 272 LEU B CA 1
ATOM 5581 C C . LEU B 1 272 ? 19.984 -27.797 -17.094 1 89.25 272 LEU B C 1
ATOM 5583 O O . LEU B 1 272 ? 20.734 -28.766 -17.141 1 89.25 272 LEU B O 1
ATOM 5587 N N . ARG B 1 273 ? 20.344 -26.641 -16.641 1 85.88 273 ARG B N 1
ATOM 5588 C CA . ARG B 1 273 ? 21.688 -26.469 -16.109 1 85.88 273 ARG B CA 1
ATOM 5589 C C . ARG B 1 273 ? 21.859 -27.219 -14.797 1 85.88 273 ARG B C 1
ATOM 5591 O O . ARG B 1 273 ? 22.953 -27.688 -14.484 1 85.88 273 ARG B O 1
ATOM 5598 N N . ARG B 1 274 ? 20.906 -27.281 -14.07 1 80.88 274 ARG B N 1
ATOM 5599 C CA . ARG B 1 274 ? 20.953 -27.969 -12.781 1 80.88 274 ARG B CA 1
ATOM 5600 C C . ARG B 1 274 ? 20.906 -29.484 -12.953 1 80.88 274 ARG B C 1
ATOM 5602 O O . ARG B 1 274 ? 21.438 -30.234 -12.133 1 80.88 274 ARG B O 1
ATOM 5609 N N . CYS B 1 275 ? 20.234 -29.891 -14.008 1 86.12 275 CYS B N 1
ATOM 5610 C CA . CYS B 1 275 ? 20.031 -31.312 -14.258 1 86.12 275 CYS B CA 1
ATOM 5611 C C . CYS B 1 275 ? 20.656 -31.734 -15.586 1 86.12 275 CYS B C 1
ATOM 5613 O O . CYS B 1 275 ? 19.969 -31.766 -16.609 1 86.12 275 CYS B O 1
ATOM 5615 N N . PRO B 1 276 ? 21.797 -32.219 -15.547 1 87.25 276 PRO B N 1
ATOM 5616 C CA . PRO B 1 276 ? 22.547 -32.438 -16.781 1 87.25 276 PRO B CA 1
ATOM 5617 C C . PRO B 1 276 ? 21.922 -33.5 -17.672 1 87.25 276 PRO B C 1
ATOM 5619 O O . PRO B 1 276 ? 22.188 -33.562 -18.875 1 87.25 276 PRO B O 1
ATOM 5622 N N . ARG B 1 277 ? 21.156 -34.406 -17.172 1 86.75 277 ARG B N 1
ATOM 5623 C CA . ARG B 1 277 ? 20.594 -35.469 -17.984 1 86.75 277 ARG B CA 1
ATOM 5624 C C . ARG B 1 277 ? 19.203 -35.094 -18.484 1 86.75 277 ARG B C 1
ATOM 5626 O O . ARG B 1 277 ? 18.609 -35.844 -19.281 1 86.75 277 ARG B O 1
ATOM 5633 N N . LEU B 1 278 ? 18.719 -34 -18.125 1 90.12 278 LEU B N 1
ATOM 5634 C CA . LEU B 1 278 ? 17.359 -33.562 -18.453 1 90.12 278 LEU B CA 1
ATOM 5635 C C . LEU B 1 278 ? 17.312 -32.938 -19.828 1 90.12 278 LEU B C 1
ATOM 5637 O O . LEU B 1 278 ? 18.188 -32.156 -20.188 1 90.12 278 LEU B O 1
ATOM 5641 N N . ARG B 1 279 ? 16.344 -33.344 -20.625 1 91.19 279 ARG B N 1
ATOM 5642 C CA . ARG B 1 279 ? 16.047 -32.688 -21.875 1 91.19 279 ARG B CA 1
ATOM 5643 C C . ARG B 1 279 ? 14.781 -31.828 -21.766 1 91.19 279 ARG B C 1
ATOM 5645 O O . ARG B 1 279 ? 13.891 -32.156 -20.969 1 91.19 279 ARG B O 1
ATOM 5652 N N . GLY B 1 280 ? 14.742 -30.75 -22.5 1 93.25 280 GLY B N 1
ATOM 5653 C CA . GLY B 1 280 ? 13.609 -29.844 -22.328 1 93.25 280 GLY B CA 1
ATOM 5654 C C . GLY B 1 280 ? 13.078 -29.297 -23.641 1 93.25 280 GLY B C 1
ATOM 5655 O O . GLY B 1 280 ? 13.836 -29.125 -24.609 1 93.25 280 GLY B O 1
ATOM 5656 N N . THR B 1 281 ? 11.812 -29.094 -23.75 1 94.75 281 THR B N 1
ATOM 5657 C CA . THR B 1 281 ? 11.133 -28.406 -24.828 1 94.75 281 THR B CA 1
ATOM 5658 C C . THR B 1 281 ? 10.414 -27.156 -24.312 1 94.75 281 THR B C 1
ATOM 5660 O O . THR B 1 281 ? 9.656 -27.219 -23.344 1 94.75 281 THR B O 1
ATOM 5663 N N . LEU B 1 282 ? 10.758 -26.016 -24.891 1 96.38 282 LEU B N 1
ATOM 5664 C CA . LEU B 1 282 ? 10.031 -24.781 -24.609 1 96.38 282 LEU B CA 1
ATOM 5665 C C . LEU B 1 282 ? 8.859 -24.609 -25.578 1 96.38 282 LEU B C 1
ATOM 5667 O O . LEU B 1 282 ? 9.047 -24.625 -26.797 1 96.38 282 LEU B O 1
ATOM 5671 N N . PHE B 1 283 ? 7.652 -24.516 -25 1 96.75 283 PHE B N 1
ATOM 5672 C CA . PHE B 1 283 ? 6.453 -24.359 -25.812 1 96.75 283 PHE B CA 1
ATOM 5673 C C . PHE B 1 283 ? 5.746 -23.047 -25.484 1 96.75 283 PHE B C 1
ATOM 5675 O O . PHE B 1 283 ? 5.484 -22.766 -24.312 1 96.75 283 PHE B O 1
ATOM 5682 N N . ASP B 1 284 ? 5.465 -22.25 -26.453 1 95.38 284 ASP B N 1
ATOM 5683 C CA . ASP B 1 284 ? 4.742 -20.984 -26.297 1 95.38 284 ASP B CA 1
ATOM 5684 C C . ASP B 1 284 ? 4.176 -20.516 -27.641 1 95.38 284 ASP B C 1
ATOM 5686 O O . ASP B 1 284 ? 4.262 -21.234 -28.641 1 95.38 284 ASP B O 1
ATOM 5690 N N . GLN B 1 285 ? 3.574 -19.359 -27.672 1 93 285 GLN B N 1
ATOM 5691 C CA . GLN B 1 285 ? 3.082 -18.766 -28.906 1 93 285 GLN B CA 1
ATOM 5692 C C . GLN B 1 285 ? 4.227 -18.469 -29.859 1 93 285 GLN B C 1
ATOM 5694 O O . GLN B 1 285 ? 5.363 -18.25 -29.438 1 93 285 GLN B O 1
ATOM 5699 N N . PRO B 1 286 ? 3.918 -18.422 -31.141 1 92.75 286 PRO B N 1
ATOM 5700 C CA . PRO B 1 286 ? 4.957 -18.266 -32.156 1 92.75 286 PRO B CA 1
ATOM 5701 C C . PRO B 1 286 ? 5.82 -17.031 -31.938 1 92.75 286 PRO B C 1
ATOM 5703 O O . PRO B 1 286 ? 7.051 -17.109 -31.984 1 92.75 286 PRO B O 1
ATOM 5706 N N . ALA B 1 287 ? 5.227 -15.922 -31.641 1 86.25 287 ALA B N 1
ATOM 5707 C CA . ALA B 1 287 ? 5.98 -14.688 -31.453 1 86.25 287 ALA B CA 1
ATOM 5708 C C . ALA B 1 287 ? 6.922 -14.797 -30.25 1 86.25 287 ALA B C 1
ATOM 5710 O O . ALA B 1 287 ? 8.047 -14.289 -30.297 1 86.25 287 ALA B O 1
ATOM 5711 N N . GLN B 1 288 ? 6.461 -15.445 -29.25 1 88.31 288 GLN B N 1
ATOM 5712 C CA . GLN B 1 288 ? 7.273 -15.625 -28.047 1 88.31 288 GLN B CA 1
ATOM 5713 C C . GLN B 1 288 ? 8.438 -16.578 -28.312 1 88.31 288 GLN B C 1
ATOM 5715 O O . GLN B 1 288 ? 9.547 -16.359 -27.828 1 88.31 288 GLN B O 1
ATOM 5720 N N . ILE B 1 289 ? 8.219 -17.625 -29.047 1 93.5 289 ILE B N 1
ATOM 5721 C CA . ILE B 1 289 ? 9.258 -18.594 -29.359 1 93.5 289 ILE B CA 1
ATOM 5722 C C . ILE B 1 289 ? 10.336 -17.953 -30.219 1 93.5 289 ILE B C 1
ATOM 5724 O O . ILE B 1 289 ? 11.523 -18.234 -30.062 1 93.5 289 ILE B O 1
ATOM 5728 N N . ALA B 1 290 ? 9.914 -17.078 -31.094 1 91.38 290 ALA B N 1
ATOM 5729 C CA . ALA B 1 290 ? 10.883 -16.344 -31.906 1 91.38 290 ALA B CA 1
ATOM 5730 C C . ALA B 1 290 ? 11.82 -15.531 -31.016 1 91.38 290 ALA B C 1
ATOM 5732 O O . ALA B 1 290 ? 13.039 -15.555 -31.203 1 91.38 290 ALA B O 1
ATOM 5733 N N . ARG B 1 291 ? 11.242 -14.922 -30.031 1 87 291 ARG B N 1
ATOM 5734 C CA . ARG B 1 291 ? 12.039 -14.133 -29.094 1 87 291 ARG B CA 1
ATOM 5735 C C . ARG B 1 291 ? 12.922 -15.039 -28.25 1 87 291 ARG B C 1
ATOM 5737 O O . ARG B 1 291 ? 14.07 -14.695 -27.953 1 87 291 ARG B O 1
ATOM 5744 N N . ALA B 1 292 ? 12.367 -16.125 -27.844 1 91.69 292 ALA B N 1
ATOM 5745 C CA . ALA B 1 292 ? 13.102 -17.078 -27.016 1 91.69 292 ALA B CA 1
ATOM 5746 C C . ALA B 1 292 ? 14.32 -17.625 -27.75 1 91.69 292 ALA B C 1
ATOM 5748 O O . ALA B 1 292 ? 15.414 -17.719 -27.188 1 91.69 292 ALA B O 1
ATOM 5749 N N . ARG B 1 293 ? 14.164 -17.922 -28.984 1 93.81 293 ARG B N 1
ATOM 5750 C CA . ARG B 1 293 ? 15.266 -18.453 -29.781 1 93.81 293 ARG B CA 1
ATOM 5751 C C . ARG B 1 293 ? 16.422 -17.469 -29.828 1 93.81 293 ARG B C 1
ATOM 5753 O O . ARG B 1 293 ? 17.594 -17.875 -29.766 1 93.81 293 ARG B O 1
ATOM 5760 N N . GLU B 1 294 ? 16.062 -16.25 -29.953 1 92 294 GLU B N 1
ATOM 5761 C CA . GLU B 1 294 ? 17.094 -15.219 -29.969 1 92 294 GLU B CA 1
ATOM 5762 C C . GLU B 1 294 ? 17.844 -15.172 -28.641 1 92 294 GLU B C 1
ATOM 5764 O O . GLU B 1 294 ? 19.078 -15.148 -28.625 1 92 294 GLU B O 1
ATOM 5769 N N . TRP B 1 295 ? 17.125 -15.203 -27.625 1 88.5 295 TRP B N 1
ATOM 5770 C CA . TRP B 1 295 ? 17.75 -15.141 -26.297 1 88.5 295 TRP B CA 1
ATOM 5771 C C . TRP B 1 295 ? 18.609 -16.375 -26.047 1 88.5 295 TRP B C 1
ATOM 5773 O O . TRP B 1 295 ? 19.734 -16.266 -25.578 1 88.5 295 TRP B O 1
ATOM 5783 N N . TRP B 1 296 ? 18.109 -17.547 -26.328 1 93.69 296 TRP B N 1
ATOM 5784 C CA . TRP B 1 296 ? 18.828 -18.797 -26.094 1 93.69 296 TRP B CA 1
ATOM 5785 C C . TRP B 1 296 ? 20.094 -18.875 -26.953 1 93.69 296 TRP B C 1
ATOM 5787 O O . TRP B 1 296 ? 21.109 -19.391 -26.516 1 93.69 296 TRP B O 1
ATOM 5797 N N . GLY B 1 297 ? 19.969 -18.391 -28.141 1 93.69 297 GLY B N 1
ATOM 5798 C CA . GLY B 1 297 ? 21.141 -18.344 -29.016 1 93.69 297 GLY B CA 1
ATOM 5799 C C . GLY B 1 297 ? 22.266 -17.5 -28.453 1 93.69 297 GLY B C 1
ATOM 5800 O O . GLY B 1 297 ? 23.438 -17.844 -28.594 1 93.69 297 GLY B O 1
ATOM 5801 N N . GLN B 1 298 ? 21.906 -16.5 -27.828 1 92.81 298 GLN B N 1
ATOM 5802 C CA . GLN B 1 298 ? 22.891 -15.562 -27.312 1 92.81 298 GLN B CA 1
ATOM 5803 C C . GLN B 1 298 ? 23.391 -15.992 -25.922 1 92.81 298 GLN B C 1
ATOM 5805 O O . GLN B 1 298 ? 24.578 -15.945 -25.641 1 92.81 298 GLN B O 1
ATOM 5810 N N . GLU B 1 299 ? 22.469 -16.484 -25.109 1 89.94 299 GLU B N 1
ATOM 5811 C CA . GLU B 1 299 ? 22.781 -16.656 -23.688 1 89.94 299 GLU B CA 1
ATOM 5812 C C . GLU B 1 299 ? 23 -18.125 -23.344 1 89.94 299 GLU B C 1
ATOM 5814 O O . GLU B 1 299 ? 23.641 -18.438 -22.328 1 89.94 299 GLU B O 1
ATOM 5819 N N . GLN B 1 300 ? 22.422 -19.047 -24.125 1 91.56 300 GLN B N 1
ATOM 5820 C CA . GLN B 1 300 ? 22.469 -20.469 -23.797 1 91.56 300 GLN B CA 1
ATOM 5821 C C . GLN B 1 300 ? 22.781 -21.312 -25.031 1 91.56 300 GLN B C 1
ATOM 5823 O O . GLN B 1 300 ? 22.078 -22.281 -25.312 1 91.56 300 GLN B O 1
ATOM 5828 N N . PRO B 1 301 ? 23.812 -21 -25.781 1 90.44 301 PRO B N 1
ATOM 5829 C CA . PRO B 1 301 ? 24.062 -21.703 -27.031 1 90.44 301 PRO B CA 1
ATOM 5830 C C . PRO B 1 301 ? 24.375 -23.188 -26.828 1 90.44 301 PRO B C 1
ATOM 5832 O O . PRO B 1 301 ? 24.031 -24.016 -27.672 1 90.44 301 PRO B O 1
ATOM 5835 N N . ASP B 1 302 ? 24.922 -23.578 -25.719 1 91.12 302 ASP B N 1
ATOM 5836 C CA . ASP B 1 302 ? 25.328 -24.969 -25.453 1 91.12 302 ASP B CA 1
ATOM 5837 C C . ASP B 1 302 ? 24.094 -25.844 -25.188 1 91.12 302 ASP B C 1
ATOM 5839 O O . ASP B 1 302 ? 24.125 -27.047 -25.453 1 91.12 302 ASP B O 1
ATOM 5843 N N . LEU B 1 303 ? 23.062 -25.281 -24.672 1 90.5 303 LEU B N 1
ATOM 5844 C CA . LEU B 1 303 ? 21.859 -26.031 -24.344 1 90.5 303 LEU B CA 1
ATOM 5845 C C . LEU B 1 303 ? 21.016 -26.297 -25.594 1 90.5 303 LEU B C 1
ATOM 5847 O O . LEU B 1 303 ? 20.359 -27.328 -25.688 1 90.5 303 LEU B O 1
ATOM 5851 N N . ILE B 1 304 ? 21.016 -25.375 -26.516 1 84.31 304 ILE B N 1
ATOM 5852 C CA . ILE B 1 304 ? 20.188 -25.5 -27.703 1 84.31 304 ILE B CA 1
ATOM 5853 C C . ILE B 1 304 ? 20.703 -26.625 -28.594 1 84.31 304 ILE B C 1
ATOM 5855 O O . ILE B 1 304 ? 19.922 -27.297 -29.266 1 84.31 304 ILE B O 1
ATOM 5859 N N . CYS B 1 305 ? 21.891 -26.891 -28.578 1 75.62 305 CYS B N 1
ATOM 5860 C CA . CYS B 1 305 ? 22.5 -27.859 -29.484 1 75.62 305 CYS B CA 1
ATOM 5861 C C . CYS B 1 305 ? 22.219 -29.281 -29.016 1 75.62 305 CYS B C 1
ATOM 5863 O O . CYS B 1 305 ? 22.156 -30.203 -29.828 1 75.62 305 CYS B O 1
ATOM 5865 N N . ALA B 1 306 ? 21.797 -29.453 -27.781 1 81.5 306 ALA B N 1
ATOM 5866 C CA . ALA B 1 306 ? 21.828 -30.828 -27.312 1 81.5 306 ALA B CA 1
ATOM 5867 C C . ALA B 1 306 ? 20.562 -31.172 -26.531 1 81.5 306 ALA B C 1
ATOM 5869 O O . ALA B 1 306 ? 20.047 -32.281 -26.625 1 81.5 306 ALA B O 1
ATOM 5870 N N . ARG B 1 307 ? 20.062 -30.281 -25.891 1 91.44 307 ARG B N 1
ATOM 5871 C CA . ARG B 1 307 ? 19.141 -30.734 -24.844 1 91.44 307 ARG B CA 1
ATOM 5872 C C . ARG B 1 307 ? 17.875 -29.891 -24.828 1 91.44 307 ARG B C 1
ATOM 5874 O O . ARG B 1 307 ? 16.875 -30.266 -24.203 1 91.44 307 ARG B O 1
ATOM 5881 N N . ALA B 1 308 ? 17.875 -28.766 -25.578 1 94.31 308 ALA B N 1
ATOM 5882 C CA . ALA B 1 308 ? 16.703 -27.875 -25.562 1 94.31 308 ALA B CA 1
ATOM 5883 C C . ALA B 1 308 ? 16.062 -27.797 -26.953 1 94.31 308 ALA B C 1
ATOM 5885 O O . ALA B 1 308 ? 16.766 -27.672 -27.953 1 94.31 308 ALA B O 1
ATOM 5886 N N . SER B 1 309 ? 14.844 -27.953 -27.062 1 94 309 SER B N 1
ATOM 5887 C CA . SER B 1 309 ? 14.086 -27.766 -28.297 1 94 309 SER B CA 1
ATOM 5888 C C . SER B 1 309 ? 12.953 -26.766 -28.109 1 94 309 SER B C 1
ATOM 5890 O O . SER B 1 309 ? 12.617 -26.406 -26.984 1 94 309 SER B O 1
ATOM 5892 N N . PHE B 1 310 ? 12.414 -26.281 -29.25 1 95.56 310 PHE B N 1
ATOM 5893 C CA . PHE B 1 310 ? 11.383 -25.266 -29.234 1 95.56 310 PHE B CA 1
ATOM 5894 C C . PHE B 1 310 ? 10.18 -25.703 -30.062 1 95.56 310 PHE B C 1
ATOM 5896 O O . PHE B 1 310 ? 10.336 -26.312 -31.125 1 95.56 310 PHE B O 1
ATOM 5903 N N . ALA B 1 311 ? 9.07 -25.484 -29.578 1 95.5 311 ALA B N 1
ATOM 5904 C CA . ALA B 1 311 ? 7.812 -25.719 -30.297 1 95.5 311 ALA B CA 1
ATOM 5905 C C . ALA B 1 311 ? 6.859 -24.531 -30.109 1 95.5 311 ALA B C 1
ATOM 5907 O O . ALA B 1 311 ? 6.82 -23.922 -29.047 1 95.5 311 ALA B O 1
ATOM 5908 N N . ALA B 1 312 ? 6.09 -24.172 -31.172 1 96.25 312 ALA B N 1
ATOM 5909 C CA . ALA B 1 312 ? 5.191 -23.016 -31.109 1 96.25 312 ALA B CA 1
ATOM 5910 C C . ALA B 1 312 ? 3.746 -23.438 -31.375 1 96.25 312 ALA B C 1
ATOM 5912 O O . ALA B 1 312 ? 3.486 -24.312 -32.188 1 96.25 312 ALA B O 1
ATOM 5913 N N . GLY B 1 313 ? 2.84 -22.891 -30.594 1 95.81 313 GLY B N 1
ATOM 5914 C CA . GLY B 1 313 ? 1.419 -23.141 -30.781 1 95.81 313 GLY B CA 1
ATOM 5915 C C . GLY B 1 313 ? 0.576 -22.703 -29.594 1 95.81 313 GLY B C 1
ATOM 5916 O O . GLY B 1 313 ? 1.093 -22.109 -28.641 1 95.81 313 GLY B O 1
ATOM 5917 N N . SER B 1 314 ? -0.693 -22.969 -29.766 1 95.81 314 SER B N 1
ATOM 5918 C CA . SER B 1 314 ? -1.633 -22.672 -28.688 1 95.81 314 SER B CA 1
ATOM 5919 C C . SER B 1 314 ? -1.847 -23.875 -27.781 1 95.81 314 SER B C 1
ATOM 5921 O O . SER B 1 314 ? -2.041 -25 -28.281 1 95.81 314 SER B O 1
ATOM 5923 N N . PHE B 1 315 ? -1.772 -23.688 -26.484 1 96.31 315 PHE B N 1
ATOM 5924 C CA . PHE B 1 315 ? -1.959 -24.812 -25.578 1 96.31 315 PHE B CA 1
ATOM 5925 C C . PHE B 1 315 ? -3.43 -25.188 -25.5 1 96.31 315 PHE B C 1
ATOM 5927 O O . PHE B 1 315 ? -3.779 -26.188 -24.844 1 96.31 315 PHE B O 1
ATOM 5934 N N . PHE B 1 316 ? -4.297 -24.438 -26.172 1 96.38 316 PHE B N 1
ATOM 5935 C CA . PHE B 1 316 ? -5.699 -24.812 -26.266 1 96.38 316 PHE B CA 1
ATOM 5936 C C . PHE B 1 316 ? -5.891 -25.891 -27.328 1 96.38 316 PHE B C 1
ATOM 5938 O O . PHE B 1 316 ? -6.941 -26.531 -27.391 1 96.38 316 PHE B O 1
ATOM 5945 N N . GLU B 1 317 ? -4.895 -26.047 -28.125 1 95.06 317 GLU B N 1
ATOM 5946 C CA . GLU B 1 317 ? -4.941 -27.016 -29.219 1 95.06 317 GLU B CA 1
ATOM 5947 C C . GLU B 1 317 ? -4.055 -28.219 -28.938 1 95.06 317 GLU B C 1
ATOM 5949 O O . GLU B 1 317 ? -2.832 -28.141 -29.062 1 95.06 317 GLU B O 1
ATOM 5954 N N . ALA B 1 318 ? -4.625 -29.328 -28.75 1 93.25 318 ALA B N 1
ATOM 5955 C CA . ALA B 1 318 ? -3.904 -30.547 -28.391 1 93.25 318 ALA B CA 1
ATOM 5956 C C . ALA B 1 318 ? -2.871 -30.906 -29.453 1 93.25 318 ALA B C 1
ATOM 5958 O O . ALA B 1 318 ? -1.76 -31.328 -29.125 1 93.25 318 ALA B O 1
ATOM 5959 N N . ALA B 1 319 ? -3.191 -30.641 -30.672 1 90.75 319 ALA B N 1
ATOM 5960 C CA . ALA B 1 319 ? -2.336 -31.047 -31.781 1 90.75 319 ALA B CA 1
ATOM 5961 C C . ALA B 1 319 ? -1.073 -30.188 -31.828 1 90.75 319 ALA B C 1
ATOM 5963 O O . ALA B 1 319 ? -0.06 -30.594 -32.406 1 90.75 319 ALA B O 1
ATOM 5964 N N . ALA B 1 320 ? -1.162 -29.031 -31.312 1 93.31 320 ALA B N 1
ATOM 5965 C CA . ALA B 1 320 ? -0.029 -28.109 -31.344 1 93.31 320 ALA B CA 1
ATOM 5966 C C . ALA B 1 320 ? 0.979 -28.422 -30.25 1 93.31 320 ALA B C 1
ATOM 5968 O O . ALA B 1 320 ? 2.135 -28 -30.312 1 93.31 320 ALA B O 1
ATOM 5969 N N . LEU B 1 321 ? 0.553 -29.156 -29.25 1 93.94 321 LEU B N 1
ATOM 5970 C CA . LEU B 1 321 ? 1.421 -29.484 -28.125 1 93.94 321 LEU B CA 1
ATOM 5971 C C . LEU B 1 321 ? 2.475 -30.5 -28.531 1 93.94 321 LEU B C 1
ATOM 5973 O O . LEU B 1 321 ? 2.211 -31.375 -29.375 1 93.94 321 LEU B O 1
ATOM 5977 N N . PRO B 1 322 ? 3.635 -30.344 -27.906 1 90.19 322 PRO B N 1
ATOM 5978 C CA . PRO B 1 322 ? 4.695 -31.281 -28.297 1 90.19 322 PRO B CA 1
ATOM 5979 C C . PRO B 1 322 ? 4.34 -32.719 -27.984 1 90.19 322 PRO B C 1
ATOM 5981 O O . PRO B 1 322 ? 3.773 -33.031 -26.938 1 90.19 322 PRO B O 1
ATOM 5984 N N . GLY B 1 323 ? 4.648 -33.562 -28.953 1 82.31 323 GLY B N 1
ATOM 5985 C CA . GLY B 1 323 ? 4.438 -34.969 -28.781 1 82.31 323 GLY B CA 1
ATOM 5986 C C . GLY B 1 323 ? 5.719 -35.75 -28.5 1 82.31 323 GLY B C 1
ATOM 5987 O O . GLY B 1 323 ? 6.805 -35.156 -28.5 1 82.31 323 GLY B O 1
ATOM 5988 N N . PRO B 1 324 ? 5.48 -37 -27.969 1 75.94 324 PRO B N 1
ATOM 5989 C CA . PRO B 1 324 ? 6.672 -37.812 -27.703 1 75.94 324 PRO B CA 1
ATOM 5990 C C . PRO B 1 324 ? 7.523 -38.031 -28.938 1 75.94 324 PRO B C 1
ATOM 5992 O O . PRO B 1 324 ? 6.992 -38.094 -30.062 1 75.94 324 PRO B O 1
ATOM 5995 N N . ALA B 1 325 ? 8.781 -37.656 -28.781 1 60.53 325 ALA B N 1
ATOM 5996 C CA . ALA B 1 325 ? 9.641 -38 -29.906 1 60.53 325 ALA B CA 1
ATOM 5997 C C . ALA B 1 325 ? 9.57 -39.5 -30.203 1 60.53 325 ALA B C 1
ATOM 5999 O O . ALA B 1 325 ? 9.125 -40.281 -29.375 1 60.53 325 ALA B O 1
ATOM 6000 N N . THR B 1 326 ? 9.75 -39.969 -31.453 1 57.25 326 THR B N 1
ATOM 6001 C CA . THR B 1 326 ? 9.789 -41.344 -31.875 1 57.25 326 THR B CA 1
ATOM 6002 C C . THR B 1 326 ? 10.875 -42.125 -31.141 1 57.25 326 THR B C 1
ATOM 6004 O O . THR B 1 326 ? 11.906 -41.531 -30.766 1 57.25 326 THR B O 1
ATOM 6007 N N . GLY B 1 327 ? 10.625 -43.344 -30.688 1 55.44 327 GLY B N 1
ATOM 6008 C CA . GLY B 1 327 ? 11.555 -44.312 -30.156 1 55.44 327 GLY B CA 1
ATOM 6009 C C . GLY B 1 327 ? 11.695 -44.25 -28.641 1 55.44 327 GLY B C 1
ATOM 6010 O O . GLY B 1 327 ? 10.703 -44.125 -27.922 1 55.44 327 GLY B O 1
ATOM 6011 N N . SER B 1 328 ? 13.016 -44.031 -28.156 1 53.41 328 SER B N 1
ATOM 6012 C CA . SER B 1 328 ? 13.492 -44.125 -26.781 1 53.41 328 SER B CA 1
ATOM 6013 C C . SER B 1 328 ? 13 -42.969 -25.938 1 53.41 328 SER B C 1
ATOM 6015 O O . SER B 1 328 ? 12.938 -43.062 -24.703 1 53.41 328 SER B O 1
ATOM 6017 N N . ASP B 1 329 ? 12.477 -41.844 -26.469 1 57 329 ASP B N 1
ATOM 6018 C CA . ASP B 1 329 ? 12.062 -40.656 -25.734 1 57 329 ASP B CA 1
ATOM 6019 C C . ASP B 1 329 ? 10.703 -40.875 -25.062 1 57 329 ASP B C 1
ATOM 6021 O O . ASP B 1 329 ? 10.422 -40.281 -24.016 1 57 329 ASP B O 1
ATOM 6025 N N . ALA B 1 330 ? 9.977 -41.75 -25.641 1 59.03 330 ALA B N 1
ATOM 6026 C CA . ALA B 1 330 ? 8.633 -42.031 -25.141 1 59.03 330 ALA B CA 1
ATOM 6027 C C . ALA B 1 330 ? 8.688 -42.812 -23.844 1 59.03 330 ALA B C 1
ATOM 6029 O O . ALA B 1 330 ? 7.715 -42.875 -23.094 1 59.03 330 ALA B O 1
ATOM 6030 N N . GLU B 1 331 ? 9.883 -43.375 -23.688 1 64.69 331 GLU B N 1
ATOM 6031 C CA . GLU B 1 331 ? 9.977 -44.281 -22.547 1 64.69 331 GLU B CA 1
ATOM 6032 C C . GLU B 1 331 ? 10.391 -43.531 -21.281 1 64.69 331 GLU B C 1
ATOM 6034 O O . GLU B 1 331 ? 10.18 -44 -20.172 1 64.69 331 GLU B O 1
ATOM 6039 N N . GLY B 1 332 ? 10.75 -42.312 -21.375 1 79.75 332 GLY B N 1
ATOM 6040 C CA . GLY B 1 332 ? 11.227 -41.625 -20.188 1 79.75 332 GLY B CA 1
ATOM 6041 C C . GLY B 1 332 ? 10.133 -40.875 -19.438 1 79.75 332 GLY B C 1
ATOM 6042 O O . GLY B 1 332 ? 9.008 -40.781 -19.938 1 79.75 332 GLY B O 1
ATOM 6043 N N . ARG B 1 333 ? 10.391 -40.594 -18.203 1 88.25 333 ARG B N 1
ATOM 6044 C CA . ARG B 1 333 ? 9.484 -39.812 -17.391 1 88.25 333 ARG B CA 1
ATOM 6045 C C . ARG B 1 333 ? 9.453 -38.344 -17.875 1 88.25 333 ARG B C 1
ATOM 6047 O O . ARG B 1 333 ? 10.484 -37.688 -17.906 1 88.25 333 ARG B O 1
ATOM 6054 N N . THR B 1 334 ? 8.211 -37.969 -18.312 1 90.25 334 THR B N 1
ATOM 6055 C CA . THR B 1 334 ? 8.07 -36.625 -18.875 1 90.25 334 THR B CA 1
ATOM 6056 C C . THR B 1 334 ? 7.207 -35.75 -17.969 1 90.25 334 THR B C 1
ATOM 6058 O O . THR B 1 334 ? 6.152 -36.156 -17.5 1 90.25 334 THR B O 1
ATOM 6061 N N . ALA B 1 335 ? 7.68 -34.562 -17.734 1 92.38 335 ALA B N 1
ATOM 6062 C CA . ALA B 1 335 ? 6.902 -33.594 -16.984 1 92.38 335 ALA B CA 1
ATOM 6063 C C . ALA B 1 335 ? 6.395 -32.469 -17.906 1 92.38 335 ALA B C 1
ATOM 6065 O O . ALA B 1 335 ? 7.176 -31.875 -18.656 1 92.38 335 ALA B O 1
ATOM 6066 N N . PHE B 1 336 ? 5.105 -32.312 -17.953 1 94.44 336 PHE B N 1
ATOM 6067 C CA . PHE B 1 336 ? 4.504 -31.109 -18.5 1 94.44 336 PHE B CA 1
ATOM 6068 C C . PHE B 1 336 ? 4.312 -30.047 -17.422 1 94.44 336 PHE B C 1
ATOM 6070 O O . PHE B 1 336 ? 3.574 -30.266 -16.469 1 94.44 336 PHE B O 1
ATOM 6077 N N . VAL B 1 337 ? 4.934 -28.875 -17.625 1 93.06 337 VAL B N 1
ATOM 6078 C CA . VAL B 1 337 ? 4.98 -27.906 -16.531 1 93.06 337 VAL B CA 1
ATOM 6079 C C . VAL B 1 337 ? 4.156 -26.672 -16.906 1 93.06 337 VAL B C 1
ATOM 6081 O O . VAL B 1 337 ? 4.355 -26.078 -17.969 1 93.06 337 VAL B O 1
ATOM 6084 N N . LEU B 1 338 ? 3.203 -26.359 -16.078 1 93.94 338 LEU B N 1
ATOM 6085 C CA . LEU B 1 338 ? 2.455 -25.109 -16.109 1 93.94 338 LEU B CA 1
ATOM 6086 C C . LEU B 1 338 ? 2.797 -24.25 -14.906 1 93.94 338 LEU B C 1
ATOM 6088 O O . LEU B 1 338 ? 2.416 -24.562 -13.773 1 93.94 338 LEU B O 1
ATOM 6092 N N . ARG B 1 339 ? 3.473 -23.141 -15.148 1 90.5 339 ARG B N 1
ATOM 6093 C CA . ARG B 1 339 ? 3.852 -22.25 -14.062 1 90.5 339 ARG B CA 1
ATOM 6094 C C . ARG B 1 339 ? 3.137 -20.906 -14.18 1 90.5 339 ARG B C 1
ATOM 6096 O O . ARG B 1 339 ? 3.447 -20.109 -15.07 1 90.5 339 ARG B O 1
ATOM 6103 N N . ASN B 1 340 ? 2.201 -20.641 -13.273 1 89.69 340 ASN B N 1
ATOM 6104 C CA . ASN B 1 340 ? 1.443 -19.391 -13.273 1 89.69 340 ASN B CA 1
ATOM 6105 C C . ASN B 1 340 ? 0.688 -19.203 -14.586 1 89.69 340 ASN B C 1
ATOM 6107 O O . ASN B 1 340 ? 0.771 -18.141 -15.195 1 89.69 340 ASN B O 1
ATOM 6111 N N . ILE B 1 341 ? 0.084 -20.219 -15.047 1 93.38 341 ILE B N 1
ATOM 6112 C CA . ILE B 1 341 ? -0.621 -20.172 -16.328 1 93.38 341 ILE B CA 1
ATOM 6113 C C . ILE B 1 341 ? -2.125 -20.266 -16.078 1 93.38 341 ILE B C 1
ATOM 6115 O O . ILE B 1 341 ? -2.889 -19.422 -16.547 1 93.38 341 ILE B O 1
ATOM 6119 N N . LEU B 1 342 ? -2.543 -21.25 -15.305 1 95.5 342 LEU B N 1
ATOM 6120 C CA . LEU B 1 342 ? -3.967 -21.531 -15.172 1 95.5 342 LEU B CA 1
ATOM 6121 C C . LEU B 1 342 ? -4.684 -20.391 -14.445 1 95.5 342 LEU B C 1
ATOM 6123 O O . LEU B 1 342 ? -5.867 -20.141 -14.695 1 95.5 342 LEU B O 1
ATOM 6127 N N . HIS B 1 343 ? -3.984 -19.703 -13.617 1 93.75 343 HIS B N 1
ATOM 6128 C CA . HIS B 1 343 ? -4.625 -18.641 -12.859 1 93.75 343 HIS B CA 1
ATOM 6129 C C . HIS B 1 343 ? -4.992 -17.469 -13.766 1 93.75 343 HIS B C 1
ATOM 6131 O O . HIS B 1 343 ? -5.785 -16.609 -13.383 1 93.75 343 HIS B O 1
ATOM 6137 N N . ASP B 1 344 ? -4.465 -17.422 -14.969 1 94 344 ASP B N 1
ATOM 6138 C CA . ASP B 1 344 ? -4.809 -16.359 -15.914 1 94 344 ASP B CA 1
ATOM 6139 C C . ASP B 1 344 ? -6.199 -16.578 -16.5 1 94 344 ASP B C 1
ATOM 6141 O O . ASP B 1 344 ? -6.738 -15.703 -17.172 1 94 344 ASP B O 1
ATOM 6145 N N . TRP B 1 345 ? -6.773 -17.734 -16.219 1 95.44 345 TRP B N 1
ATOM 6146 C CA . TRP B 1 345 ? -7.953 -18.156 -16.969 1 95.44 345 TRP B CA 1
ATOM 6147 C C . TRP B 1 345 ? -9.102 -18.5 -16.031 1 95.44 345 TRP B C 1
ATOM 6149 O O . TRP B 1 345 ? -8.875 -18.906 -14.883 1 95.44 345 TRP B O 1
ATOM 6159 N N . ASP B 1 346 ? -10.32 -18.344 -16.594 1 93.94 346 ASP B N 1
ATOM 6160 C CA . ASP B 1 346 ? -11.469 -18.844 -15.836 1 93.94 346 ASP B CA 1
ATOM 6161 C C . ASP B 1 346 ? -11.531 -20.375 -15.867 1 93.94 346 ASP B C 1
ATOM 6163 O O . ASP B 1 346 ? -10.68 -21.016 -16.484 1 93.94 346 ASP B O 1
ATOM 6167 N N . ASP B 1 347 ? -12.445 -20.953 -15.219 1 94.44 347 ASP B N 1
ATOM 6168 C CA . ASP B 1 347 ? -12.5 -22.406 -15.062 1 94.44 347 ASP B CA 1
ATOM 6169 C C . ASP B 1 347 ? -12.742 -23.094 -16.406 1 94.44 347 ASP B C 1
ATOM 6171 O O . ASP B 1 347 ? -12.188 -24.156 -16.672 1 94.44 347 ASP B O 1
ATOM 6175 N N . GLU B 1 348 ? -13.555 -22.469 -17.203 1 96 348 GLU B N 1
ATOM 6176 C CA . GLU B 1 348 ? -13.836 -23.062 -18.5 1 96 348 GLU B CA 1
ATOM 6177 C C . GLU B 1 348 ? -12.586 -23.125 -19.359 1 96 348 GLU B C 1
ATOM 6179 O O . GLU B 1 348 ? -12.289 -24.172 -19.969 1 96 348 GLU B O 1
ATOM 6184 N N . ALA B 1 349 ? -11.898 -22.062 -19.422 1 96.62 349 ALA B N 1
ATOM 6185 C CA . ALA B 1 349 ? -10.672 -22.016 -20.219 1 96.62 349 ALA B CA 1
ATOM 6186 C C . ALA B 1 349 ? -9.586 -22.906 -19.609 1 96.62 349 ALA B C 1
ATOM 6188 O O . ALA B 1 349 ? -8.844 -23.562 -20.328 1 96.62 349 ALA B O 1
ATOM 6189 N N . ALA B 1 350 ? -9.477 -22.922 -18.328 1 97.31 350 ALA B N 1
ATOM 6190 C CA . ALA B 1 350 ? -8.5 -23.781 -17.656 1 97.31 350 ALA B CA 1
ATOM 6191 C C . ALA B 1 350 ? -8.781 -25.25 -17.953 1 97.31 350 ALA B C 1
ATOM 6193 O O . ALA B 1 350 ? -7.859 -26.031 -18.188 1 97.31 350 ALA B O 1
ATOM 6194 N N . LEU B 1 351 ? -10.031 -25.578 -17.922 1 97.44 351 LEU B N 1
ATOM 6195 C CA . LEU B 1 351 ? -10.43 -26.953 -18.234 1 97.44 351 LEU B CA 1
ATOM 6196 C C . LEU B 1 351 ? -10.039 -27.312 -19.672 1 97.44 351 LEU B C 1
ATOM 6198 O O . LEU B 1 351 ? -9.562 -28.422 -19.922 1 97.44 351 LEU B O 1
ATOM 6202 N N . ALA B 1 352 ? -10.227 -26.391 -20.547 1 97.5 352 ALA B N 1
ATOM 6203 C CA . ALA B 1 352 ? -9.867 -26.609 -21.938 1 97.5 352 ALA B CA 1
ATOM 6204 C C . ALA B 1 352 ? -8.367 -26.875 -22.078 1 97.5 352 ALA B C 1
ATOM 6206 O O . ALA B 1 352 ? -7.953 -27.75 -22.844 1 97.5 352 ALA B O 1
ATOM 6207 N N . ILE B 1 353 ? -7.555 -26.141 -21.375 1 97.81 353 ILE B N 1
ATOM 6208 C CA . ILE B 1 353 ? -6.105 -26.312 -21.406 1 97.81 353 ILE B CA 1
ATOM 6209 C C . ILE B 1 353 ? -5.742 -27.703 -20.891 1 97.81 353 ILE B C 1
ATOM 6211 O O . ILE B 1 353 ? -4.977 -28.438 -21.516 1 97.81 353 ILE B O 1
ATOM 6215 N N . LEU B 1 354 ? -6.32 -28.078 -19.766 1 97.69 354 LEU B N 1
ATOM 6216 C CA . LEU B 1 354 ? -6.012 -29.359 -19.125 1 97.69 354 LEU B CA 1
ATOM 6217 C C . LEU B 1 354 ? -6.477 -30.516 -19.984 1 97.69 354 LEU B C 1
ATOM 6219 O O . LEU B 1 354 ? -5.809 -31.562 -20.047 1 97.69 354 LEU B O 1
ATOM 6223 N N . ARG B 1 355 ? -7.594 -30.359 -20.672 1 97 355 ARG B N 1
ATOM 6224 C CA . ARG B 1 355 ? -8.094 -31.391 -21.562 1 97 355 ARG B CA 1
ATOM 6225 C C . ARG B 1 355 ? -7.188 -31.547 -22.781 1 97 355 ARG B C 1
ATOM 6227 O O . ARG B 1 355 ? -6.945 -32.656 -23.234 1 97 355 ARG B O 1
ATOM 6234 N N . ALA B 1 356 ? -6.785 -30.422 -23.297 1 96.56 356 ALA B N 1
ATOM 6235 C CA . ALA B 1 356 ? -5.855 -30.484 -24.422 1 96.56 356 ALA B CA 1
ATOM 6236 C C . ALA B 1 356 ? -4.582 -31.234 -24.047 1 96.56 356 ALA B C 1
ATOM 6238 O O . ALA B 1 356 ? -4.094 -32.062 -24.812 1 96.56 356 ALA B O 1
ATOM 6239 N N . LEU B 1 357 ? -4.066 -30.984 -22.891 1 96.06 357 LEU B N 1
ATOM 6240 C CA . LEU B 1 357 ? -2.869 -31.656 -22.422 1 96.06 357 LEU B CA 1
ATOM 6241 C C . LEU B 1 357 ? -3.133 -33.156 -22.203 1 96.06 357 LEU B C 1
ATOM 6243 O O . LEU B 1 357 ? -2.303 -34 -22.562 1 96.06 357 LEU B O 1
ATOM 6247 N N . ARG B 1 358 ? -4.246 -33.469 -21.656 1 94.62 358 ARG B N 1
ATOM 6248 C CA . ARG B 1 358 ? -4.617 -34.844 -21.422 1 94.62 358 ARG B CA 1
ATOM 6249 C C . ARG B 1 358 ? -4.699 -35.625 -22.75 1 94.62 358 ARG B C 1
ATOM 6251 O O . ARG B 1 358 ? -4.234 -36.75 -22.844 1 94.62 358 ARG B O 1
ATOM 6258 N N . ALA B 1 359 ? -5.277 -34.969 -23.688 1 92.5 359 ALA B N 1
ATOM 6259 C CA . ALA B 1 359 ? -5.422 -35.562 -25 1 92.5 359 ALA B CA 1
ATOM 6260 C C . ALA B 1 359 ? -4.059 -35.812 -25.641 1 92.5 359 ALA B C 1
ATOM 6262 O O . ALA B 1 359 ? -3.875 -36.812 -26.359 1 92.5 359 ALA B O 1
ATOM 6263 N N . ARG B 1 360 ? -3.199 -34.938 -25.391 1 89.81 360 ARG B N 1
ATOM 6264 C CA . ARG B 1 360 ? -1.87 -35.062 -25.969 1 89.81 360 ARG B CA 1
ATOM 6265 C C . ARG B 1 360 ? -1.081 -36.188 -25.281 1 89.81 360 ARG B C 1
ATOM 6267 O O . ARG B 1 360 ? -0.271 -36.844 -25.922 1 89.81 360 ARG B O 1
ATOM 6274 N N . VAL B 1 361 ? -1.234 -36.344 -24.016 1 87.31 361 VAL B N 1
ATOM 6275 C CA . VAL B 1 361 ? -0.515 -37.344 -23.234 1 87.31 361 VAL B CA 1
ATOM 6276 C C . VAL B 1 361 ? -1.044 -38.75 -23.547 1 87.31 361 VAL B C 1
ATOM 6278 O O . VAL B 1 361 ? -0.272 -39.688 -23.641 1 87.31 361 VAL B O 1
ATOM 6281 N N . ASP B 1 362 ? -2.398 -38.875 -23.484 1 78.25 362 ASP B N 1
ATOM 6282 C CA . ASP B 1 362 ? -3.02 -40.156 -23.797 1 78.25 362 ASP B CA 1
ATOM 6283 C C . ASP B 1 362 ? -4.16 -40 -24.797 1 78.25 362 ASP B C 1
ATOM 6285 O O . ASP B 1 362 ? -5.316 -39.844 -24.406 1 78.25 362 ASP B O 1
ATOM 6289 N N . PRO B 1 363 ? -3.771 -39.906 -26.016 1 61.19 363 PRO B N 1
ATOM 6290 C CA . PRO B 1 363 ? -4.848 -39.75 -26.984 1 61.19 363 PRO B CA 1
ATOM 6291 C C . PRO B 1 363 ? -5.836 -40.906 -27 1 61.19 363 PRO B C 1
ATOM 6293 O O . PRO B 1 363 ? -5.426 -42.062 -26.953 1 61.19 363 PRO B O 1
ATOM 6296 N N . ALA B 1 364 ? -6.898 -40.875 -26.125 1 53.28 364 ALA B N 1
ATOM 6297 C CA . ALA B 1 364 ? -7.922 -41.906 -26.25 1 53.28 364 ALA B CA 1
ATOM 6298 C C . ALA B 1 364 ? -8.375 -42.062 -27.703 1 53.28 364 ALA B C 1
ATOM 6300 O O . ALA B 1 364 ? -8.281 -41.094 -28.484 1 53.28 364 ALA B O 1
ATOM 6301 N N . PRO B 1 365 ? -8.766 -43.219 -28.188 1 41.5 365 PRO B N 1
ATOM 6302 C CA . PRO B 1 365 ? -9.461 -43.344 -29.469 1 41.5 365 PRO B CA 1
ATOM 6303 C C . PRO B 1 365 ? -10.656 -42.406 -29.594 1 41.5 365 PRO B C 1
ATOM 6305 O O . PRO B 1 365 ? -11.438 -42.281 -28.656 1 41.5 365 PRO B O 1
ATOM 6308 N N . LEU B 1 366 ? -10.461 -41.156 -30.016 1 37.97 366 LEU B N 1
ATOM 6309 C CA . LEU B 1 366 ? -11.602 -40.281 -30.281 1 37.97 366 LEU B CA 1
ATOM 6310 C C . LEU B 1 366 ? -12.812 -41.094 -30.734 1 37.97 366 LEU B C 1
ATOM 6312 O O . LEU B 1 366 ? -12.695 -41.969 -31.609 1 37.97 366 LEU B O 1
ATOM 6316 N N . ASP B 1 367 ? -13.781 -41.344 -30 1 36.16 367 ASP B N 1
ATOM 6317 C CA . ASP B 1 367 ? -15.023 -41.812 -30.609 1 36.16 367 ASP B CA 1
ATOM 6318 C C . ASP B 1 367 ? -15.453 -40.938 -31.766 1 36.16 367 ASP B C 1
ATOM 6320 O O . ASP B 1 367 ? -15.688 -39.719 -31.578 1 36.16 367 ASP B O 1
ATOM 6324 N N . THR B 1 368 ? -15.102 -41.094 -33 1 35.66 368 THR B N 1
ATOM 6325 C CA . THR B 1 368 ? -15.477 -40.5 -34.281 1 35.66 368 THR B CA 1
ATOM 6326 C C . THR B 1 368 ? -16.984 -40.312 -34.375 1 35.66 368 THR B C 1
ATOM 6328 O O . THR B 1 368 ? -17.5 -39.844 -35.406 1 35.66 368 THR B O 1
ATOM 6331 N N . ARG B 1 369 ? -17.906 -40.781 -33.625 1 37.78 369 ARG B N 1
ATOM 6332 C CA . ARG B 1 369 ? -19.328 -40.688 -33.938 1 37.78 369 ARG B CA 1
ATOM 6333 C C . ARG B 1 369 ? -19.844 -39.281 -33.688 1 37.78 369 ARG B C 1
ATOM 6335 O O . ARG B 1 369 ? -20.938 -38.906 -34.156 1 37.78 369 ARG B O 1
ATOM 6342 N N . ALA B 1 370 ? -19.391 -38.469 -32.75 1 33.12 370 ALA B N 1
ATOM 6343 C CA . ALA B 1 370 ? -20.188 -37.281 -32.438 1 33.12 370 ALA B CA 1
ATOM 6344 C C . ALA B 1 370 ? -19.812 -36.125 -33.375 1 33.12 370 ALA B C 1
ATOM 6346 O O . ALA B 1 370 ? -20.328 -35.031 -33.219 1 33.12 370 ALA B O 1
ATOM 6347 N N . ALA B 1 371 ? -18.828 -36.188 -34.219 1 32.88 371 ALA B N 1
ATOM 6348 C CA . ALA B 1 371 ? -18.547 -35.062 -35.125 1 32.88 371 ALA B CA 1
ATOM 6349 C C . ALA B 1 371 ? -19.688 -34.844 -36.094 1 32.88 371 ALA B C 1
ATOM 6351 O O . ALA B 1 371 ? -19.672 -33.875 -36.875 1 32.88 371 ALA B O 1
ATOM 6352 N N . ASP B 1 372 ? -20.594 -35.719 -36.312 1 31.61 372 ASP B N 1
ATOM 6353 C CA . ASP B 1 372 ? -21.547 -35.531 -37.406 1 31.61 372 ASP B CA 1
ATOM 6354 C C . ASP B 1 372 ? -22.625 -34.5 -37 1 31.61 372 ASP B C 1
ATOM 6356 O O . ASP B 1 372 ? -23.375 -34.062 -37.875 1 31.61 372 ASP B O 1
ATOM 6360 N N . ALA B 1 373 ? -22.922 -34.344 -35.719 1 30.75 373 ALA B N 1
ATOM 6361 C CA . ALA B 1 373 ? -24.188 -33.625 -35.562 1 30.75 373 ALA B CA 1
ATOM 6362 C C . ALA B 1 373 ? -24 -32.125 -35.656 1 30.75 373 ALA B C 1
ATOM 6364 O O . ALA B 1 373 ? -24.953 -31.344 -35.625 1 30.75 373 ALA B O 1
ATOM 6365 N N . ALA B 1 374 ? -22.781 -31.609 -35.5 1 28.84 374 ALA B N 1
ATOM 6366 C CA . ALA B 1 374 ? -22.75 -30.156 -35.344 1 28.84 374 ALA B CA 1
ATOM 6367 C C . ALA B 1 374 ? -22.859 -29.469 -36.688 1 28.84 374 ALA B C 1
ATOM 6369 O O . ALA B 1 374 ? -22.75 -28.234 -36.781 1 28.84 374 ALA B O 1
ATOM 6370 N N . ASP B 1 375 ? -23.047 -30.25 -37.75 1 29.42 375 ASP B N 1
ATOM 6371 C CA . ASP B 1 375 ? -23.078 -29.531 -39 1 29.42 375 ASP B CA 1
ATOM 6372 C C . ASP B 1 375 ? -24.312 -28.641 -39.094 1 29.42 375 ASP B C 1
ATOM 6374 O O . ASP B 1 375 ? -24.547 -28 -40.125 1 29.42 375 ASP B O 1
ATOM 6378 N N . ALA B 1 376 ? -25.312 -28.953 -38.25 1 28.28 376 ALA B N 1
ATOM 6379 C CA . ALA B 1 376 ? -26.516 -28.25 -38.688 1 28.28 376 ALA B CA 1
ATOM 6380 C C . ALA B 1 376 ? -26.484 -26.781 -38.25 1 28.28 376 ALA B C 1
ATOM 6382 O O . ALA B 1 376 ? -26.938 -26.453 -37.125 1 28.28 376 ALA B O 1
ATOM 6383 N N . ALA B 1 377 ? -25.328 -26.141 -38.406 1 24.16 377 ALA B N 1
ATOM 6384 C CA . ALA B 1 377 ? -25.344 -24.719 -38.094 1 24.16 377 ALA B CA 1
ATOM 6385 C C . ALA B 1 377 ? -26.391 -23.984 -38.906 1 24.16 377 ALA B C 1
ATOM 6387 O O . ALA B 1 377 ? -26.531 -24.219 -40.125 1 24.16 377 ALA B O 1
ATOM 6388 N N . PRO B 1 378 ? -27.344 -23.484 -38.156 1 23.33 378 PRO B N 1
ATOM 6389 C CA . PRO B 1 378 ? -28.375 -22.734 -38.875 1 23.33 378 PRO B CA 1
ATOM 6390 C C . PRO B 1 378 ? -27.781 -21.656 -39.781 1 23.33 378 PRO B C 1
ATOM 6392 O O . PRO B 1 378 ? -26.672 -21.172 -39.531 1 23.33 378 PRO B O 1
ATOM 6395 N N . ALA B 1 379 ? -28.031 -21.719 -41.031 1 23.53 379 ALA B N 1
ATOM 6396 C CA . ALA B 1 379 ? -27.766 -20.922 -42.219 1 23.53 379 ALA B CA 1
ATOM 6397 C C . ALA B 1 379 ? -28.078 -19.453 -42 1 23.53 379 ALA B C 1
ATOM 6399 O O . ALA B 1 379 ? -29.219 -19.016 -42.156 1 23.53 379 ALA B O 1
ATOM 6400 N N . GLY B 1 380 ? -27.812 -18.969 -40.688 1 20.73 380 GLY B N 1
ATOM 6401 C CA . GLY B 1 380 ? -28.344 -17.609 -40.75 1 20.73 380 GLY B CA 1
ATOM 6402 C C . GLY B 1 380 ? -27.766 -16.797 -41.875 1 20.73 380 GLY B C 1
ATOM 6403 O O . GLY B 1 380 ? -26.734 -17.156 -42.438 1 20.73 380 GLY B O 1
ATOM 6404 N N . SER B 1 381 ? -28.453 -15.844 -42.344 1 21.23 381 SER B N 1
ATOM 6405 C CA . SER B 1 381 ? -28.703 -15.016 -43.531 1 21.23 381 SER B CA 1
ATOM 6406 C C . SER B 1 381 ? -27.578 -14.031 -43.781 1 21.23 381 SER B C 1
ATOM 6408 O O . SER B 1 381 ? -27.672 -12.867 -43.406 1 21.23 381 SER B O 1
ATOM 6410 N N . SER B 1 382 ? -26.281 -14.438 -43.344 1 18.98 382 SER B N 1
ATOM 6411 C CA . SER B 1 382 ? -25.453 -13.266 -43.625 1 18.98 382 SER B CA 1
ATOM 6412 C C . SER B 1 382 ? -25.344 -13.008 -45.125 1 18.98 382 SER B C 1
ATOM 6414 O O . SER B 1 382 ? -24.969 -13.906 -45.875 1 18.98 382 SER B O 1
ATOM 6416 N N . ALA B 1 383 ? -26.172 -12.164 -45.562 1 19.52 383 ALA B N 1
ATOM 6417 C CA . ALA B 1 383 ? -26.172 -11.664 -46.938 1 19.52 383 ALA B CA 1
ATOM 6418 C C . ALA B 1 383 ? -24.828 -11.039 -47.281 1 19.52 383 ALA B C 1
ATOM 6420 O O . ALA B 1 383 ? -24.562 -9.891 -46.938 1 19.52 383 ALA B O 1
ATOM 6421 N N . ALA B 1 384 ? -23.719 -11.789 -46.844 1 18.12 384 ALA B N 1
ATOM 6422 C CA . ALA B 1 384 ? -22.562 -11 -47.281 1 18.12 384 ALA B CA 1
ATOM 6423 C C . ALA B 1 384 ? -22.5 -10.875 -48.781 1 18.12 384 ALA B C 1
ATOM 6425 O O . ALA B 1 384 ? -22.906 -11.797 -49.5 1 18.12 384 ALA B O 1
ATOM 6426 N N . PRO B 1 385 ? -22.297 -9.641 -49.219 1 18.67 385 PRO B N 1
ATOM 6427 C CA . PRO B 1 385 ? -22.219 -9.297 -50.656 1 18.67 385 PRO B CA 1
ATOM 6428 C C . PRO B 1 385 ? -21.094 -10.023 -51.375 1 18.67 385 PRO B C 1
ATOM 6430 O O . PRO B 1 385 ? -20.141 -10.469 -50.75 1 18.67 385 PRO B O 1
ATOM 6433 N N . ALA B 1 386 ? -21.281 -10.531 -52.562 1 18.44 386 ALA B N 1
ATOM 6434 C CA . ALA B 1 386 ? -20.719 -11.398 -53.594 1 18.44 386 ALA B CA 1
ATOM 6435 C C . ALA B 1 386 ? -19.406 -10.852 -54.125 1 18.44 386 ALA B C 1
ATOM 6437 O O . ALA B 1 386 ? -18.859 -11.375 -55.094 1 18.44 386 ALA B O 1
ATOM 6438 N N . ARG B 1 387 ? -18.578 -10.094 -53.25 1 18.19 387 ARG B N 1
ATOM 6439 C CA . ARG B 1 387 ? -17.75 -9.477 -54.281 1 18.19 387 ARG B CA 1
ATOM 6440 C C . ARG B 1 387 ? -16.891 -10.523 -55 1 18.19 387 ARG B C 1
ATOM 6442 O O . ARG B 1 387 ? -16.547 -11.547 -54.406 1 18.19 387 ARG B O 1
ATOM 6449 N N . GLY B 1 388 ? -16.719 -10.516 -56.344 1 16.56 388 GLY B N 1
ATOM 6450 C CA . GLY B 1 388 ? -16.375 -11.289 -57.531 1 16.56 388 GLY B CA 1
ATOM 6451 C C . GLY B 1 388 ? -14.906 -11.641 -57.594 1 16.56 388 GLY B C 1
ATOM 6452 O O . GLY B 1 388 ? -14.516 -12.5 -58.406 1 16.56 388 GLY B O 1
ATOM 6453 N N . GLY B 1 389 ? -13.922 -11.094 -56.844 1 18.2 389 GLY B N 1
ATOM 6454 C CA . GLY B 1 389 ? -12.828 -10.953 -57.781 1 18.2 389 GLY B CA 1
ATOM 6455 C C . GLY B 1 389 ? -12.125 -12.266 -58.094 1 18.2 389 GLY B C 1
ATOM 6456 O O . GLY B 1 389 ? -12.258 -13.234 -57.344 1 18.2 389 GLY B O 1
ATOM 6457 N N . ASP B 1 390 ? -11.336 -12.484 -59.25 1 17.55 390 ASP B N 1
ATOM 6458 C CA . ASP B 1 390 ? -10.922 -13.438 -60.25 1 17.55 390 ASP B CA 1
ATOM 6459 C C . ASP B 1 390 ? -9.648 -14.18 -59.844 1 17.55 390 ASP B C 1
ATOM 6461 O O . ASP B 1 390 ? -9.242 -15.141 -60.5 1 17.55 390 ASP B O 1
ATOM 6465 N N . GLY B 1 391 ? -8.938 -13.875 -58.781 1 17.92 391 GLY B N 1
ATOM 6466 C CA . GLY B 1 391 ? -7.562 -14.109 -59.188 1 17.92 391 GLY B CA 1
ATOM 6467 C C . GLY B 1 391 ? -7.211 -15.586 -59.281 1 17.92 391 GLY B C 1
ATOM 6468 O O . GLY B 1 391 ? -7.887 -16.422 -58.688 1 17.92 391 GLY B O 1
ATOM 6469 N N . ALA B 1 392 ? -6.195 -16.047 -60.156 1 18.31 392 ALA B N 1
ATOM 6470 C CA . ALA B 1 392 ? -5.746 -17.172 -61 1 18.31 392 ALA B CA 1
ATOM 6471 C C . ALA B 1 392 ? -4.902 -18.141 -60.188 1 18.31 392 ALA B C 1
ATOM 6473 O O . ALA B 1 392 ? -4.59 -19.25 -60.625 1 18.31 392 ALA B O 1
ATOM 6474 N N . GLY B 1 393 ? -4.418 -17.844 -59 1 18.5 393 GLY B N 1
ATOM 6475 C CA . GLY B 1 393 ? -3.086 -18.438 -58.938 1 18.5 393 GLY B CA 1
ATOM 6476 C C . GLY B 1 393 ? -3.098 -19.953 -58.938 1 18.5 393 GLY B C 1
ATOM 6477 O O . GLY B 1 393 ? -4.125 -20.562 -58.625 1 18.5 393 GLY B O 1
ATOM 6478 N N . GLY B 1 394 ? -1.824 -20.594 -59.219 1 19.31 394 GLY B N 1
ATOM 6479 C CA . GLY B 1 394 ? -1.248 -21.812 -59.75 1 19.31 394 GLY B CA 1
ATOM 6480 C C . GLY B 1 394 ? -1.327 -22.984 -58.781 1 19.31 394 GLY B C 1
ATOM 6481 O O . GLY B 1 394 ? -1.532 -22.781 -57.594 1 19.31 394 GLY B O 1
ATOM 6482 N N . ARG B 1 395 ? -1.157 -24.297 -59.375 1 18.83 395 ARG B N 1
ATOM 6483 C CA . ARG B 1 395 ? -1.57 -25.688 -59.25 1 18.83 395 ARG B CA 1
ATOM 6484 C C . ARG B 1 395 ? -0.656 -26.453 -58.312 1 18.83 395 ARG B C 1
ATOM 6486 O O . ARG B 1 395 ? -0.901 -27.625 -58.031 1 18.83 395 ARG B O 1
ATOM 6493 N N . GLY B 1 396 ? 0.431 -25.875 -57.719 1 21.23 396 GLY B N 1
ATOM 6494 C CA . GLY B 1 396 ? 1.412 -26.938 -57.562 1 21.23 396 GLY B CA 1
ATOM 6495 C C . GLY B 1 396 ? 0.991 -28 -56.562 1 21.23 396 GLY B C 1
ATOM 6496 O O . GLY B 1 396 ? 0.449 -27.688 -55.5 1 21.23 396 GLY B O 1
ATOM 6497 N N . SER B 1 397 ? 0.75 -29.219 -57 1 19.92 397 SER B N 1
ATOM 6498 C CA . SER B 1 397 ? 0.216 -30.422 -56.375 1 19.92 397 SER B CA 1
ATOM 6499 C C . SER B 1 397 ? 1.234 -31.047 -55.438 1 19.92 397 SER B C 1
ATOM 6501 O O . SER B 1 397 ? 1.854 -32.062 -55.75 1 19.92 397 SER B O 1
ATOM 6503 N N . ALA B 1 398 ? 1.947 -30.328 -54.531 1 22.95 398 ALA B N 1
ATOM 6504 C CA . ALA B 1 398 ? 2.943 -31.125 -53.812 1 22.95 398 ALA B CA 1
ATOM 6505 C C . ALA B 1 398 ? 2.291 -32.281 -53.062 1 22.95 398 ALA B C 1
ATOM 6507 O O . ALA B 1 398 ? 1.223 -32.156 -52.469 1 22.95 398 ALA B O 1
ATOM 6508 N N . ARG B 1 399 ? 2.66 -33.469 -53.5 1 22.64 399 ARG B N 1
ATOM 6509 C CA . ARG B 1 399 ? 2.355 -34.812 -53.031 1 22.64 399 ARG B CA 1
ATOM 6510 C C . ARG B 1 399 ? 2.744 -35 -51.562 1 22.64 399 ARG B C 1
ATOM 6512 O O . ARG B 1 399 ? 3.902 -34.781 -51.188 1 22.64 399 ARG B O 1
ATOM 6519 N N . SER B 1 400 ? 1.882 -34.562 -50.688 1 22.23 400 SER B N 1
ATOM 6520 C CA . SER B 1 400 ? 2.088 -34.719 -49.25 1 22.23 400 SER B CA 1
ATOM 6521 C C . SER B 1 400 ? 2.156 -36.188 -48.844 1 22.23 400 SER B C 1
ATOM 6523 O O . SER B 1 400 ? 1.228 -36.938 -49.125 1 22.23 400 SER B O 1
ATOM 6525 N N . GLY B 1 401 ? 3.342 -36.812 -49.094 1 24.12 401 GLY B N 1
ATOM 6526 C CA . GLY B 1 401 ? 3.514 -38.188 -48.625 1 24.12 401 GLY B CA 1
ATOM 6527 C C . GLY B 1 401 ? 3.076 -38.406 -47.188 1 24.12 401 GLY B C 1
ATOM 6528 O O . GLY B 1 401 ? 3.619 -37.781 -46.281 1 24.12 401 GLY B O 1
ATOM 6529 N N . GLY B 1 402 ? 1.788 -38.656 -47.031 1 26.03 402 GLY B N 1
ATOM 6530 C CA . GLY B 1 402 ? 1 -38.844 -45.812 1 26.03 402 GLY B CA 1
ATOM 6531 C C . GLY B 1 402 ? 1.392 -40.094 -45.062 1 26.03 402 GLY B C 1
ATOM 6532 O O . GLY B 1 402 ? 0.61 -40.625 -44.25 1 26.03 402 GLY B O 1
ATOM 6533 N N . GLY B 1 403 ? 2.561 -40.688 -45.406 1 28.22 403 GLY B N 1
ATOM 6534 C CA . GLY B 1 403 ? 2.613 -41.938 -44.625 1 28.22 403 GLY B CA 1
ATOM 6535 C C . GLY B 1 403 ? 2.527 -41.719 -43.125 1 28.22 403 GLY B C 1
ATOM 6536 O O . GLY B 1 403 ? 3.549 -41.562 -42.469 1 28.22 403 GLY B O 1
ATOM 6537 N N . GLY B 1 404 ? 1.732 -40.75 -42.719 1 28.98 404 GLY B N 1
ATOM 6538 C CA . GLY B 1 404 ? 1.675 -40.469 -41.312 1 28.98 404 GLY B CA 1
ATOM 6539 C C . GLY B 1 404 ? 1.305 -41.656 -40.469 1 28.98 404 GLY B C 1
ATOM 6540 O O . GLY B 1 404 ? 0.163 -42.125 -40.5 1 28.98 404 GLY B O 1
ATOM 6541 N N . GLY B 1 405 ? 2.025 -42.812 -40.562 1 31.73 405 GLY B N 1
ATOM 6542 C CA . GLY B 1 405 ? 1.696 -43.75 -39.5 1 31.73 405 GLY B CA 1
ATOM 6543 C C . GLY B 1 405 ? 1.307 -43.094 -38.188 1 31.73 405 GLY B C 1
ATOM 6544 O O . GLY B 1 405 ? 2.096 -42.344 -37.625 1 31.73 405 GLY B O 1
ATOM 6545 N N . SER B 1 406 ? 0.137 -42.688 -38.094 1 35.47 406 SER B N 1
ATOM 6546 C CA . SER B 1 406 ? -0.591 -42 -37.031 1 35.47 406 SER B CA 1
ATOM 6547 C C . SER B 1 406 ? -0.369 -42.688 -35.688 1 35.47 406 SER B C 1
ATOM 6549 O O . SER B 1 406 ? -1.298 -43.25 -35.125 1 35.47 406 SER B O 1
ATOM 6551 N N . GLY B 1 407 ? 0.497 -43.625 -35.531 1 37.88 407 GLY B N 1
ATOM 6552 C CA . GLY B 1 407 ? 0.618 -44.188 -34.188 1 37.88 407 GLY B CA 1
ATOM 6553 C C . GLY B 1 407 ? 0.692 -43.156 -33.094 1 37.88 407 GLY B C 1
ATOM 6554 O O . GLY B 1 407 ? 1.646 -42.375 -33.031 1 37.88 407 GLY B O 1
ATOM 6555 N N . ARG B 1 408 ? -0.408 -42.594 -32.75 1 49.34 408 ARG B N 1
ATOM 6556 C CA . ARG B 1 408 ? -0.604 -41.625 -31.656 1 49.34 408 ARG B CA 1
ATOM 6557 C C . ARG B 1 408 ? 0.228 -42 -30.438 1 49.34 408 ARG B C 1
ATOM 6559 O O . ARG B 1 408 ? -0.095 -42.969 -29.734 1 49.34 408 ARG B O 1
ATOM 6566 N N . GLU B 1 409 ? 1.446 -41.875 -30.516 1 58.75 409 GLU B N 1
ATOM 6567 C CA . GLU B 1 409 ? 2.4 -42.219 -29.453 1 58.75 409 GLU B CA 1
ATOM 6568 C C . GLU B 1 409 ? 2.051 -41.531 -28.156 1 58.75 409 GLU B C 1
ATOM 6570 O O . GLU B 1 409 ? 1.717 -40.344 -28.141 1 58.75 409 GLU B O 1
ATOM 6575 N N . ARG B 1 410 ? 1.687 -42.375 -27.188 1 67.69 410 ARG B N 1
ATOM 6576 C CA . ARG B 1 410 ? 1.318 -42 -25.828 1 67.69 410 ARG B CA 1
ATOM 6577 C C . ARG B 1 410 ? 2.557 -41.781 -24.969 1 67.69 410 ARG B C 1
ATOM 6579 O O . ARG B 1 410 ? 3.58 -42.438 -25.172 1 67.69 410 ARG B O 1
ATOM 6586 N N . TRP B 1 411 ? 2.438 -40.719 -24.297 1 75.38 411 TRP B N 1
ATOM 6587 C CA . TRP B 1 411 ? 3.443 -40.594 -23.25 1 75.38 411 TRP B CA 1
ATOM 6588 C C . TRP B 1 411 ? 3.242 -41.625 -22.156 1 75.38 411 TRP B C 1
ATOM 6590 O O . TRP B 1 411 ? 2.176 -41.688 -21.531 1 75.38 411 TRP B O 1
ATOM 6600 N N . ARG B 1 412 ? 4.137 -42.562 -22.016 1 73.5 412 ARG B N 1
ATOM 6601 C CA . ARG B 1 412 ? 3.941 -43.688 -21.094 1 73.5 412 ARG B CA 1
ATOM 6602 C C . ARG B 1 412 ? 4.012 -43.219 -19.641 1 73.5 412 ARG B C 1
ATOM 6604 O O . ARG B 1 412 ? 3.338 -43.781 -18.781 1 73.5 412 ARG B O 1
ATOM 6611 N N . ASP B 1 413 ? 4.801 -42.281 -19.266 1 86.62 413 ASP B N 1
ATOM 6612 C CA . ASP B 1 413 ? 4.984 -41.812 -17.891 1 86.62 413 ASP B CA 1
ATOM 6613 C C . ASP B 1 413 ? 5.02 -40.281 -17.828 1 86.62 413 ASP B C 1
ATOM 6615 O O . ASP B 1 413 ? 6.082 -39.688 -17.641 1 86.62 413 ASP B O 1
ATOM 6619 N N . ALA B 1 414 ? 3.809 -39.781 -18.016 1 90.62 414 ALA B N 1
ATOM 6620 C CA . ALA B 1 414 ? 3.693 -38.312 -18.047 1 90.62 414 ALA B CA 1
ATOM 6621 C C . ALA B 1 414 ? 3.121 -37.781 -16.734 1 90.62 414 ALA B C 1
ATOM 6623 O O . ALA B 1 414 ? 2.225 -38.406 -16.141 1 90.62 414 ALA B O 1
ATOM 6624 N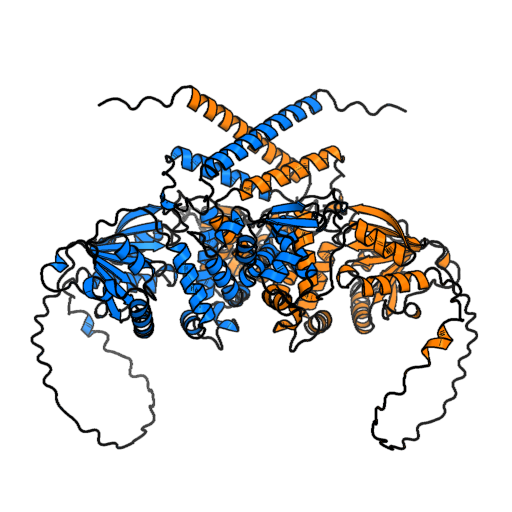 N . THR B 1 415 ? 3.713 -36.75 -16.203 1 91.88 415 THR B N 1
ATOM 6625 C CA . THR B 1 415 ? 3.236 -36.031 -15.031 1 91.88 415 THR B CA 1
ATOM 6626 C C . THR B 1 415 ? 2.984 -34.562 -15.367 1 91.88 415 THR B C 1
ATOM 6628 O O . THR B 1 415 ? 3.789 -33.938 -16.062 1 91.88 415 THR B O 1
ATOM 6631 N N . LEU B 1 416 ? 1.824 -34.125 -15.023 1 94.88 416 LEU B N 1
ATOM 6632 C CA . LEU B 1 416 ? 1.533 -32.719 -15.109 1 94.88 416 LEU B CA 1
ATOM 6633 C C . LEU B 1 416 ? 1.94 -31.984 -13.828 1 94.88 416 LEU B C 1
ATOM 6635 O O . LEU B 1 416 ? 1.479 -32.344 -12.742 1 94.88 416 LEU B O 1
ATOM 6639 N N . VAL B 1 417 ? 2.822 -31.047 -13.953 1 91.56 417 VAL B N 1
ATOM 6640 C CA . VAL B 1 417 ? 3.307 -30.266 -12.82 1 91.56 417 VAL B CA 1
ATOM 6641 C C . VAL B 1 417 ? 2.76 -28.844 -12.898 1 91.56 417 VAL B C 1
ATOM 6643 O O . VAL B 1 417 ? 3.049 -28.109 -13.844 1 91.56 417 VAL B O 1
ATOM 6646 N N . ILE B 1 418 ? 1.976 -28.469 -11.898 1 92.06 418 ILE B N 1
ATOM 6647 C CA . ILE B 1 418 ? 1.386 -27.141 -11.82 1 92.06 418 ILE B CA 1
ATOM 6648 C C . ILE B 1 418 ? 2.02 -26.359 -10.672 1 92.06 418 ILE B C 1
ATOM 6650 O O . ILE B 1 418 ? 2.07 -26.844 -9.539 1 92.06 418 ILE B O 1
ATOM 6654 N N . VAL B 1 419 ? 2.543 -25.188 -11 1 86.62 419 VAL B N 1
ATOM 6655 C CA . VAL B 1 419 ? 3.131 -24.312 -10 1 86.62 419 VAL B CA 1
ATOM 6656 C C . VAL B 1 419 ? 2.307 -23.031 -9.883 1 86.62 419 VAL B C 1
ATOM 6658 O O . VAL B 1 419 ? 2.32 -22.203 -10.789 1 86.62 419 VAL B O 1
ATOM 6661 N N . GLU B 1 420 ? 1.597 -22.859 -8.828 1 87.31 420 GLU B N 1
ATOM 6662 C CA . GLU B 1 420 ? 0.701 -21.719 -8.648 1 87.31 420 GLU B CA 1
ATOM 6663 C C . GLU B 1 420 ? 0.662 -21.281 -7.188 1 87.31 420 GLU B C 1
ATOM 6665 O O . GLU B 1 420 ? 1.098 -22.016 -6.301 1 87.31 420 GLU B O 1
ATOM 6670 N N . ALA B 1 421 ? 0.196 -19.938 -7.027 1 75.69 421 ALA B N 1
ATOM 6671 C CA . ALA B 1 421 ? 0.016 -19.438 -5.664 1 75.69 421 ALA B CA 1
ATOM 6672 C C . ALA B 1 421 ? -1.168 -20.109 -4.984 1 75.69 421 ALA B C 1
ATOM 6674 O O . ALA B 1 421 ? -2.297 -19.625 -5.051 1 75.69 421 ALA B O 1
ATOM 6675 N N . THR B 1 422 ? -1.136 -21.469 -4.793 1 59.06 422 THR B N 1
ATOM 6676 C CA . THR B 1 422 ? -2.229 -22.25 -4.223 1 59.06 422 THR B CA 1
ATOM 6677 C C . THR B 1 422 ? -2.188 -22.219 -2.699 1 59.06 422 THR B C 1
ATOM 6679 O O . THR B 1 422 ? -1.118 -22.062 -2.105 1 59.06 422 THR B O 1
ATOM 6682 N N . LEU B 1 423 ? -3.412 -22.016 -2.029 1 57.03 423 LEU B N 1
ATOM 6683 C CA . LEU B 1 423 ? -3.547 -22.047 -0.577 1 57.03 423 LEU B CA 1
ATOM 6684 C C . LEU B 1 423 ? -3.291 -23.453 -0.043 1 57.03 423 LEU B C 1
ATOM 6686 O O . LEU B 1 423 ? -3.9 -24.422 -0.51 1 57.03 423 LEU B O 1
ATOM 6690 N N . SER B 1 424 ? -2.039 -23.812 0.216 1 50.31 424 SER B N 1
ATOM 6691 C CA . SER B 1 424 ? -2.096 -24.969 1.11 1 50.31 424 SER B CA 1
ATOM 6692 C C . SER B 1 424 ? -2.293 -24.531 2.559 1 50.31 424 SER B C 1
ATOM 6694 O O . SER B 1 424 ? -1.829 -23.469 2.961 1 50.31 424 SER B O 1
ATOM 6696 N N . GLU B 1 425 ? -3.414 -24.859 3.225 1 47.22 425 GLU B N 1
ATOM 6697 C CA . GLU B 1 425 ? -3.678 -24.609 4.641 1 47.22 425 GLU B CA 1
ATOM 6698 C C . GLU B 1 425 ? -2.379 -24.453 5.426 1 47.22 425 GLU B C 1
ATOM 6700 O O . GLU B 1 425 ? -2.344 -23.781 6.453 1 47.22 425 GLU B O 1
ATOM 6705 N N . ALA B 1 426 ? -1.348 -25.203 5.078 1 45.16 426 ALA B N 1
ATOM 6706 C CA . ALA B 1 426 ? -0.136 -25.312 5.887 1 45.16 426 ALA B CA 1
ATOM 6707 C C . ALA B 1 426 ? 0.739 -24.062 5.719 1 45.16 426 ALA B C 1
ATOM 6709 O O . ALA B 1 426 ? 1.831 -23.984 6.289 1 45.16 426 ALA B O 1
ATOM 6710 N N . VAL B 1 427 ? 0.1 -23.078 5.102 1 54.59 427 VAL B N 1
ATOM 6711 C CA . VAL B 1 427 ? 1.186 -22.188 4.734 1 54.59 427 VAL B CA 1
ATOM 6712 C C . VAL B 1 427 ? 1.106 -20.906 5.57 1 54.59 427 VAL B C 1
ATOM 6714 O O . VAL B 1 427 ? 0.101 -20.656 6.238 1 54.59 427 VAL B O 1
ATOM 6717 N N . LEU B 1 428 ? 2.166 -20.141 5.809 1 60.97 428 LEU B N 1
ATOM 6718 C CA . LEU B 1 428 ? 2.43 -18.875 6.492 1 60.97 428 LEU B CA 1
ATOM 6719 C C . LEU B 1 428 ? 1.352 -17.844 6.168 1 60.97 428 LEU B C 1
ATOM 6721 O O . LEU B 1 428 ? 0.891 -17.766 5.027 1 60.97 428 LEU B O 1
ATOM 6725 N N . PRO B 1 429 ? 0.732 -17.234 7.266 1 63.38 429 PRO B N 1
ATOM 6726 C CA . PRO B 1 429 ? -0.235 -16.156 7.043 1 63.38 429 PRO B CA 1
ATOM 6727 C C . PRO B 1 429 ? 0.185 -15.203 5.926 1 63.38 429 PRO B C 1
ATOM 6729 O O . PRO B 1 429 ? -0.663 -14.719 5.168 1 63.38 429 PRO B O 1
ATOM 6732 N N . SER B 1 430 ? 1.428 -14.961 5.844 1 66.44 430 SER B N 1
ATOM 6733 C CA . SER B 1 430 ? 1.915 -14.047 4.816 1 66.44 430 SER B CA 1
ATOM 6734 C C . SER B 1 430 ? 1.657 -14.602 3.418 1 66.44 430 SER B C 1
ATOM 6736 O O . SER B 1 430 ? 1.479 -13.844 2.465 1 66.44 430 SER B O 1
ATOM 6738 N N . LEU B 1 431 ? 1.534 -15.867 3.338 1 71.44 431 LEU B N 1
ATOM 6739 C CA . LEU B 1 431 ? 1.25 -16.484 2.045 1 71.44 431 LEU B CA 1
ATOM 6740 C C . LEU B 1 431 ? -0.213 -16.281 1.661 1 71.44 431 LEU B C 1
ATOM 6742 O O . LEU B 1 431 ? -0.535 -16.141 0.48 1 71.44 431 LEU B O 1
ATOM 6746 N N . ALA B 1 432 ? -1.024 -16.25 2.756 1 77.62 432 ALA B N 1
ATOM 6747 C CA . ALA B 1 432 ? -2.441 -16.016 2.494 1 77.62 432 ALA B CA 1
ATOM 6748 C C . ALA B 1 432 ? -2.672 -14.609 1.935 1 77.62 432 ALA B C 1
ATOM 6750 O O . ALA B 1 432 ? -3.482 -14.422 1.024 1 77.62 432 ALA B O 1
ATOM 6751 N N . LYS B 1 433 ? -1.973 -13.648 2.389 1 81.75 433 LYS B N 1
ATOM 6752 C CA . LYS B 1 433 ? -2.09 -12.281 1.902 1 81.75 433 LYS B CA 1
ATOM 6753 C C . LYS B 1 433 ? -1.599 -12.164 0.462 1 81.75 433 LYS B C 1
ATOM 6755 O O . LYS B 1 433 ? -2.234 -11.508 -0.366 1 81.75 433 LYS B O 1
ATOM 6760 N N . HIS B 1 434 ? -0.517 -12.805 0.24 1 80.69 434 HIS B N 1
ATOM 6761 C CA . HIS B 1 434 ? -0.002 -12.773 -1.124 1 80.69 434 HIS B CA 1
ATOM 6762 C C . HIS B 1 434 ? -0.985 -13.422 -2.098 1 80.69 434 HIS B C 1
ATOM 6764 O O . HIS B 1 434 ? -1.215 -12.898 -3.189 1 80.69 434 HIS B O 1
ATOM 6770 N N . ARG B 1 435 ? -1.507 -14.516 -1.703 1 84 435 ARG B N 1
ATOM 6771 C CA . ARG B 1 435 ? -2.469 -15.195 -2.564 1 84 435 ARG B CA 1
ATOM 6772 C C . ARG B 1 435 ? -3.678 -14.305 -2.844 1 84 435 ARG B C 1
ATOM 6774 O O . ARG B 1 435 ? -4.168 -14.25 -3.973 1 84 435 ARG B O 1
ATOM 6781 N N . ALA B 1 436 ? -4.125 -13.703 -1.823 1 87.44 436 ALA B N 1
ATOM 6782 C CA . ALA B 1 436 ? -5.27 -12.812 -1.986 1 87.44 436 ALA B CA 1
ATOM 6783 C C . ALA B 1 436 ? -4.945 -11.688 -2.967 1 87.44 436 ALA B C 1
ATOM 6785 O O . ALA B 1 436 ? -5.762 -11.359 -3.834 1 87.44 436 ALA B O 1
ATOM 6786 N N . CYS B 1 437 ? -3.82 -11.148 -2.867 1 86.56 437 CYS B N 1
ATOM 6787 C CA . CYS B 1 437 ? -3.416 -10.07 -3.762 1 86.56 437 CYS B CA 1
ATOM 6788 C C . CYS B 1 437 ? -3.229 -10.586 -5.184 1 86.56 437 CYS B C 1
ATOM 6790 O O . CYS B 1 437 ? -3.605 -9.914 -6.148 1 86.56 437 CYS B O 1
ATOM 6792 N N . SER B 1 438 ? -2.58 -11.742 -5.215 1 88.56 438 SER B N 1
ATOM 6793 C CA . SER B 1 438 ? -2.426 -12.359 -6.531 1 88.56 438 SER B CA 1
ATOM 6794 C C . SER B 1 438 ? -3.781 -12.602 -7.188 1 88.56 438 SER B C 1
ATOM 6796 O O . SER B 1 438 ? -3.941 -12.375 -8.391 1 88.56 438 SER B O 1
ATOM 6798 N N . ASP B 1 439 ? -4.695 -13.07 -6.414 1 91.69 439 ASP B N 1
ATOM 6799 C CA . ASP B 1 439 ? -6.035 -13.32 -6.93 1 91.69 439 ASP B CA 1
ATOM 6800 C C . ASP B 1 439 ? -6.684 -12.031 -7.438 1 91.69 439 ASP B C 1
ATOM 6802 O O . ASP B 1 439 ? -7.305 -12.023 -8.5 1 91.69 439 ASP B O 1
ATOM 6806 N N . ILE B 1 440 ? -6.555 -10.961 -6.75 1 92.5 440 ILE B N 1
ATOM 6807 C CA . ILE B 1 440 ? -7.094 -9.664 -7.156 1 92.5 440 ILE B CA 1
ATOM 6808 C C . ILE B 1 440 ? -6.398 -9.195 -8.43 1 92.5 440 ILE B C 1
ATOM 6810 O O . ILE B 1 440 ? -7.035 -8.625 -9.32 1 92.5 440 ILE B O 1
ATOM 6814 N N . THR B 1 441 ? -5.129 -9.414 -8.453 1 91.31 441 THR B N 1
ATOM 6815 C CA . THR B 1 441 ? -4.375 -9.031 -9.641 1 91.31 441 THR B CA 1
ATOM 6816 C C . THR B 1 441 ? -4.871 -9.789 -10.867 1 91.31 441 THR B C 1
ATOM 6818 O O . THR B 1 441 ? -5.008 -9.211 -11.953 1 91.31 441 THR B O 1
ATOM 6821 N N . MET B 1 442 ? -5.156 -11.039 -10.695 1 93.5 442 MET B N 1
ATOM 6822 C CA . MET B 1 442 ? -5.691 -11.82 -11.805 1 93.5 442 MET B CA 1
ATOM 6823 C C . MET B 1 442 ? -7.055 -11.289 -12.234 1 93.5 442 MET B C 1
ATOM 6825 O O . MET B 1 442 ? -7.344 -11.203 -13.43 1 93.5 442 MET B O 1
ATOM 6829 N N . LEU B 1 443 ? -7.867 -11 -11.281 1 93.38 443 LEU B N 1
ATOM 6830 C CA . LEU B 1 443 ? -9.164 -10.398 -11.578 1 93.38 443 LEU B CA 1
ATOM 6831 C C . LEU B 1 443 ? -8.992 -9.102 -12.367 1 93.38 443 LEU B C 1
ATOM 6833 O O . LEU B 1 443 ? -9.688 -8.875 -13.359 1 93.38 443 LEU B O 1
ATOM 6837 N N . CYS B 1 444 ? -8.062 -8.297 -11.961 1 92.81 444 CYS B N 1
ATOM 6838 C CA . CYS B 1 444 ? -7.824 -6.996 -12.578 1 92.81 444 CYS B CA 1
ATOM 6839 C C . CYS B 1 444 ? -7.355 -7.152 -14.016 1 92.81 444 CYS B C 1
ATOM 6841 O O . CYS B 1 444 ? -7.816 -6.434 -14.906 1 92.81 444 CYS B O 1
ATOM 6843 N N . ASN B 1 445 ? -6.488 -8.078 -14.211 1 92.69 445 ASN B N 1
ATOM 6844 C CA . ASN B 1 445 ? -5.84 -8.203 -15.516 1 92.69 445 ASN B CA 1
ATOM 6845 C C . ASN B 1 445 ? -6.707 -8.992 -16.5 1 92.69 445 ASN B C 1
ATOM 6847 O O . ASN B 1 445 ? -6.699 -8.711 -17.703 1 92.69 445 ASN B O 1
ATOM 6851 N N . PHE B 1 446 ? -7.516 -9.992 -15.914 1 93.31 446 PHE B N 1
ATOM 6852 C CA . PHE B 1 446 ? -8.086 -10.953 -16.844 1 93.31 446 PHE B CA 1
ATOM 6853 C C . PHE B 1 446 ? -9.578 -11.148 -16.578 1 93.31 446 PHE B C 1
ATOM 6855 O O . PHE B 1 446 ? -10.25 -11.891 -17.297 1 93.31 446 PHE B O 1
ATOM 6862 N N . GLY B 1 447 ? -10.102 -10.531 -15.602 1 91.25 447 GLY B N 1
ATOM 6863 C CA . GLY B 1 447 ? -11.5 -10.734 -15.258 1 91.25 447 GLY B CA 1
ATOM 6864 C C . GLY B 1 447 ? -11.773 -12.094 -14.648 1 91.25 447 GLY B C 1
ATOM 6865 O O . GLY B 1 447 ? -11.773 -12.25 -13.43 1 91.25 447 GLY B O 1
ATOM 6866 N N . GLY B 1 448 ? -11.742 -13.078 -15.508 1 90.75 448 GLY B N 1
ATOM 6867 C CA . GLY B 1 448 ? -12.047 -14.43 -15.062 1 90.75 448 GLY B CA 1
ATOM 6868 C C . GLY B 1 448 ? -10.844 -15.148 -14.469 1 90.75 448 GLY B C 1
ATOM 6869 O O . GLY B 1 448 ? -10.992 -16.203 -13.844 1 90.75 448 GLY B O 1
ATOM 6870 N N . GLY B 1 449 ? -9.664 -14.617 -14.617 1 94.56 449 GLY B N 1
ATOM 6871 C CA . GLY B 1 449 ? -8.5 -15.203 -13.977 1 94.56 449 GLY B CA 1
ATOM 6872 C C . GLY B 1 449 ? -8.625 -15.266 -12.461 1 94.56 449 GLY B C 1
ATOM 6873 O O . GLY B 1 449 ? -9.164 -14.344 -11.844 1 94.56 449 GLY B O 1
ATOM 6874 N N . GLN B 1 450 ? -8.07 -16.391 -11.844 1 93.75 450 GLN B N 1
ATOM 6875 C CA . GLN B 1 450 ? -8.258 -16.562 -10.406 1 93.75 450 GLN B CA 1
ATOM 6876 C C . GLN B 1 450 ? -7.211 -17.516 -9.828 1 93.75 450 GLN B C 1
ATOM 6878 O O . GLN B 1 450 ? -6.691 -18.375 -10.531 1 93.75 450 GLN B O 1
ATOM 6883 N N . GLU B 1 451 ? -6.945 -17.281 -8.594 1 91.62 451 GLU B N 1
ATOM 6884 C CA . GLU B 1 451 ? -6.211 -18.297 -7.836 1 91.62 451 GLU B CA 1
ATOM 6885 C C . GLU B 1 451 ? -7.141 -19.391 -7.336 1 91.62 451 GLU B C 1
ATOM 6887 O O . GLU B 1 451 ? -8.305 -19.141 -7.039 1 91.62 451 GLU B O 1
ATOM 6892 N N . ARG B 1 452 ? -6.582 -20.578 -7.309 1 90.5 452 ARG B N 1
ATOM 6893 C CA . ARG B 1 452 ? -7.367 -21.75 -6.918 1 90.5 452 ARG B CA 1
ATOM 6894 C C . ARG B 1 452 ? -6.707 -22.484 -5.762 1 90.5 452 ARG B C 1
ATOM 6896 O O . ARG B 1 452 ? -5.48 -22.547 -5.676 1 90.5 452 ARG B O 1
ATOM 6903 N N . ASP B 1 453 ? -7.609 -22.969 -4.883 1 83.5 453 ASP B N 1
ATOM 6904 C CA . ASP B 1 453 ? -7.066 -23.797 -3.805 1 83.5 453 ASP B CA 1
ATOM 6905 C C . ASP B 1 453 ? -6.973 -25.266 -4.219 1 83.5 453 ASP B C 1
ATOM 6907 O O . ASP B 1 453 ? -7.273 -25.609 -5.363 1 83.5 453 ASP B O 1
ATOM 6911 N N . GLU B 1 454 ? -6.504 -26.109 -3.301 1 84.81 454 GLU B N 1
ATOM 6912 C CA . GLU B 1 454 ? -6.254 -27.516 -3.59 1 84.81 454 GLU B CA 1
ATOM 6913 C C . GLU B 1 454 ? -7.539 -28.234 -4.02 1 84.81 454 GLU B C 1
ATOM 6915 O O . GLU B 1 454 ? -7.523 -29.047 -4.945 1 84.81 454 GLU B O 1
ATOM 6920 N N . ALA B 1 455 ? -8.648 -27.906 -3.355 1 84.75 455 ALA B N 1
ATOM 6921 C CA . ALA B 1 455 ? -9.922 -28.531 -3.682 1 84.75 455 ALA B CA 1
ATOM 6922 C C . ALA B 1 455 ? -10.383 -28.156 -5.086 1 84.75 455 ALA B C 1
ATOM 6924 O O . ALA B 1 455 ? -10.867 -29 -5.84 1 84.75 455 ALA B O 1
ATOM 6925 N N . ALA B 1 456 ? -10.227 -26.953 -5.414 1 90.06 456 ALA B N 1
ATOM 6926 C CA . ALA B 1 456 ? -10.609 -26.469 -6.738 1 90.06 456 ALA B CA 1
ATOM 6927 C C . ALA B 1 456 ? -9.75 -27.109 -7.824 1 90.06 456 ALA B C 1
ATOM 6929 O O . ALA B 1 456 ? -10.258 -27.516 -8.867 1 90.06 456 ALA B O 1
ATOM 6930 N N . PHE B 1 457 ? -8.453 -27.234 -7.586 1 93 457 PHE B N 1
ATOM 6931 C CA . PHE B 1 457 ? -7.574 -27.875 -8.555 1 93 457 PHE B CA 1
ATOM 6932 C C . PHE B 1 457 ? -7.906 -29.344 -8.695 1 93 457 PHE B C 1
ATOM 6934 O O . PHE B 1 457 ? -7.879 -29.891 -9.805 1 93 457 PHE B O 1
ATOM 6941 N N . SER B 1 458 ? -8.148 -29.938 -7.555 1 92.31 458 SER B N 1
ATOM 6942 C CA . SER B 1 458 ? -8.508 -31.344 -7.594 1 92.31 458 SER B CA 1
ATOM 6943 C C . SER B 1 458 ? -9.742 -31.578 -8.469 1 92.31 458 SER B C 1
ATOM 6945 O O . SER B 1 458 ? -9.766 -32.5 -9.289 1 92.31 458 SER B O 1
ATOM 6947 N N . ALA B 1 459 ? -10.711 -30.719 -8.32 1 94.75 459 ALA B N 1
ATOM 6948 C CA . ALA B 1 459 ? -11.938 -30.812 -9.102 1 94.75 459 ALA B CA 1
ATOM 6949 C C . ALA B 1 459 ? -11.68 -30.531 -10.578 1 94.75 459 ALA B C 1
ATOM 6951 O O . ALA B 1 459 ? -12.188 -31.234 -11.445 1 94.75 459 ALA B O 1
ATOM 6952 N N . LEU B 1 460 ? -10.945 -29.547 -10.859 1 96.06 460 LEU B N 1
ATOM 6953 C CA . LEU B 1 460 ? -10.617 -29.172 -12.227 1 96.06 460 LEU B CA 1
ATOM 6954 C C . LEU B 1 460 ? -9.828 -30.266 -12.93 1 96.06 460 LEU B C 1
ATOM 6956 O O . LEU B 1 460 ? -10.109 -30.594 -14.086 1 96.06 460 LEU B O 1
ATOM 6960 N N . LEU B 1 461 ? -8.883 -30.812 -12.25 1 96.75 461 LEU B N 1
ATOM 6961 C CA . LEU B 1 461 ? -8.055 -31.891 -12.789 1 96.75 461 LEU B CA 1
ATOM 6962 C C . LEU B 1 461 ? -8.891 -33.125 -13.062 1 96.75 461 LEU B C 1
ATOM 6964 O O . LEU B 1 461 ? -8.789 -33.719 -14.141 1 96.75 461 LEU B O 1
ATOM 6968 N N . ALA B 1 462 ? -9.742 -33.438 -12.164 1 96.31 462 ALA B N 1
ATOM 6969 C CA . ALA B 1 462 ? -10.594 -34.625 -12.336 1 96.31 462 ALA B CA 1
ATOM 6970 C C . ALA B 1 462 ? -11.5 -34.469 -13.555 1 96.31 462 ALA B C 1
ATOM 6972 O O . ALA B 1 462 ? -11.672 -35.406 -14.328 1 96.31 462 ALA B O 1
ATOM 6973 N N . ALA B 1 463 ? -12.023 -33.281 -13.68 1 97.12 463 ALA B N 1
ATOM 6974 C CA . ALA B 1 463 ? -12.922 -33 -14.797 1 97.12 463 ALA B CA 1
ATOM 6975 C C . ALA B 1 463 ? -12.188 -33.094 -16.125 1 97.12 463 ALA B C 1
ATOM 6977 O O . ALA B 1 463 ? -12.805 -33.312 -17.172 1 97.12 463 ALA B O 1
ATOM 6978 N N . ALA B 1 464 ? -10.938 -32.969 -16.094 1 97.38 464 ALA B N 1
ATOM 6979 C CA . ALA B 1 464 ? -10.133 -32.969 -17.328 1 97.38 464 ALA B CA 1
ATOM 6980 C C . ALA B 1 464 ? -9.461 -34.312 -17.531 1 97.38 464 ALA B C 1
ATOM 6982 O O . ALA B 1 464 ? -8.672 -34.469 -18.469 1 97.38 464 ALA B O 1
ATOM 6983 N N . GLY B 1 465 ? -9.695 -35.281 -16.672 1 95.75 465 GLY B N 1
ATOM 6984 C CA . GLY B 1 465 ? -9.141 -36.594 -16.844 1 95.75 465 GLY B CA 1
ATOM 6985 C C . GLY B 1 465 ? -7.785 -36.781 -16.172 1 95.75 465 GLY B C 1
ATOM 6986 O O . GLY B 1 465 ? -7.004 -37.656 -16.547 1 95.75 465 GLY B O 1
ATOM 6987 N N . TRP B 1 466 ? -7.453 -35.938 -15.242 1 96.38 466 TRP B N 1
ATOM 6988 C CA . TRP B 1 466 ? -6.238 -36.031 -14.438 1 96.38 466 TRP B CA 1
ATOM 6989 C C . TRP B 1 466 ? -6.57 -36.406 -12.992 1 96.38 466 TRP B C 1
ATOM 6991 O O . TRP B 1 466 ? -7.715 -36.25 -12.555 1 96.38 466 TRP B O 1
ATOM 7001 N N . ARG B 1 467 ? -5.602 -36.875 -12.297 1 94.94 467 ARG B N 1
ATOM 7002 C CA . ARG B 1 467 ? -5.699 -37.125 -10.859 1 94.94 467 ARG B CA 1
ATOM 7003 C C . ARG B 1 467 ? -4.605 -36.375 -10.109 1 94.94 467 ARG B C 1
ATOM 7005 O O . ARG B 1 467 ? -3.42 -36.5 -10.422 1 94.94 467 ARG B O 1
ATOM 7012 N N . LEU B 1 468 ? -4.996 -35.625 -9.133 1 93.94 468 LEU B N 1
ATOM 7013 C CA . LEU B 1 468 ? -4.027 -34.938 -8.289 1 93.94 468 LEU B CA 1
ATOM 7014 C C . LEU B 1 468 ? -3.289 -35.938 -7.391 1 93.94 468 LEU B C 1
ATOM 7016 O O . LEU B 1 468 ? -3.91 -36.625 -6.59 1 93.94 468 LEU B O 1
ATOM 7020 N N . ARG B 1 469 ? -2.064 -35.969 -7.516 1 89.69 469 ARG B N 1
ATOM 7021 C CA . ARG B 1 469 ? -1.268 -36.938 -6.785 1 89.69 469 ARG B CA 1
ATOM 7022 C C . ARG B 1 469 ? -0.695 -36.344 -5.504 1 89.69 469 ARG B C 1
ATOM 7024 O O . ARG B 1 469 ? -0.685 -37 -4.457 1 89.69 469 ARG B O 1
ATOM 7031 N N . ARG B 1 470 ? -0.155 -35.125 -5.676 1 85.06 470 ARG B N 1
ATOM 7032 C CA . ARG B 1 470 ? 0.498 -34.531 -4.516 1 85.06 470 ARG B CA 1
ATOM 7033 C C . ARG B 1 470 ? 0.555 -33.031 -4.637 1 85.06 470 ARG B C 1
ATOM 7035 O O . ARG B 1 470 ? 0.563 -32.5 -5.746 1 85.06 470 ARG B O 1
ATOM 7042 N N . VAL B 1 471 ? 0.549 -32.344 -3.486 1 80.69 471 VAL B N 1
ATOM 7043 C CA . VAL B 1 471 ? 0.772 -30.922 -3.355 1 80.69 471 VAL B CA 1
ATOM 7044 C C . VAL B 1 471 ? 1.956 -30.672 -2.426 1 80.69 471 VAL B C 1
ATOM 7046 O O . VAL B 1 471 ? 2 -31.188 -1.309 1 80.69 471 VAL B O 1
ATOM 7049 N N . ARG B 1 472 ? 2.936 -29.906 -2.959 1 72.25 472 ARG B N 1
ATOM 7050 C CA . ARG B 1 472 ? 4.113 -29.594 -2.156 1 72.25 472 ARG B CA 1
ATOM 7051 C C . ARG B 1 472 ? 4.332 -28.094 -2.049 1 72.25 472 ARG B C 1
ATOM 7053 O O . ARG B 1 472 ? 4.23 -27.375 -3.045 1 72.25 472 ARG B O 1
ATOM 7060 N N . PRO B 1 473 ? 4.555 -27.703 -0.862 1 68.06 473 PRO B N 1
ATOM 7061 C CA . PRO B 1 473 ? 4.934 -26.297 -0.735 1 68.06 473 PRO B CA 1
ATOM 7062 C C . PRO B 1 473 ? 6.332 -26.016 -1.273 1 68.06 473 PRO B C 1
ATOM 7064 O O . PRO B 1 473 ? 7.176 -26.922 -1.325 1 68.06 473 PRO B O 1
ATOM 7067 N N . SER B 1 474 ? 6.508 -24.844 -1.846 1 64.81 474 SER B N 1
ATOM 7068 C CA . SER B 1 474 ? 7.832 -24.375 -2.24 1 64.81 474 SER B CA 1
ATOM 7069 C C . SER B 1 474 ? 8.391 -23.375 -1.229 1 64.81 474 SER B C 1
ATOM 7071 O O . SER B 1 474 ? 7.695 -22.984 -0.288 1 64.81 474 SER B O 1
ATOM 7073 N N . ALA B 1 475 ? 9.672 -23.047 -1.423 1 58.41 475 ALA B N 1
ATOM 7074 C CA . ALA B 1 475 ? 10.297 -22.047 -0.562 1 58.41 475 ALA B CA 1
ATOM 7075 C C . ALA B 1 475 ? 9.789 -20.641 -0.885 1 58.41 475 ALA B C 1
ATOM 7077 O O . ALA B 1 475 ? 9.969 -19.719 -0.096 1 58.41 475 ALA B O 1
ATOM 7078 N N . GLY B 1 476 ? 9.102 -20.547 -1.929 1 63.31 476 GLY B N 1
ATOM 7079 C CA . GLY B 1 476 ? 8.578 -19.25 -2.342 1 63.31 476 GLY B CA 1
ATOM 7080 C C . GLY B 1 476 ? 7.09 -19.109 -2.104 1 63.31 476 GLY B C 1
ATOM 7081 O O . GLY B 1 476 ? 6.566 -19.594 -1.101 1 63.31 476 GLY B O 1
ATOM 7082 N N . PHE B 1 477 ? 6.477 -18.328 -2.971 1 69.81 477 PHE B N 1
ATOM 7083 C CA . PHE B 1 477 ? 5.066 -17.969 -2.836 1 69.81 477 PHE B CA 1
ATOM 7084 C C . PHE B 1 477 ? 4.18 -19.047 -3.451 1 69.81 477 PHE B C 1
ATOM 7086 O O . PHE B 1 477 ? 2.951 -18.938 -3.404 1 69.81 477 PHE B O 1
ATOM 7093 N N . PHE B 1 478 ? 4.82 -20.188 -3.955 1 76.25 478 PHE B N 1
ATOM 7094 C CA . PHE B 1 478 ? 4.023 -21.078 -4.797 1 76.25 478 PHE B CA 1
ATOM 7095 C C . PHE B 1 478 ? 4.012 -22.5 -4.234 1 76.25 478 PHE B C 1
ATOM 7097 O O . PHE B 1 478 ? 4.828 -22.828 -3.377 1 76.25 478 PHE B O 1
ATOM 7104 N N . CYS B 1 479 ? 3.041 -23.203 -4.68 1 77.56 479 CYS B N 1
ATOM 7105 C CA . CYS B 1 479 ? 2.947 -24.641 -4.449 1 77.56 479 CYS B CA 1
ATOM 7106 C C . CYS B 1 479 ? 3.08 -25.406 -5.758 1 77.56 479 CYS B C 1
ATOM 7108 O O . CYS B 1 479 ? 2.779 -24.875 -6.828 1 77.56 479 CYS B O 1
ATOM 7110 N N . VAL B 1 480 ? 3.607 -26.594 -5.562 1 81.19 480 VAL B N 1
ATOM 7111 C CA . VAL B 1 480 ? 3.756 -27.484 -6.711 1 81.19 480 VAL B CA 1
ATOM 7112 C C . VAL B 1 480 ? 2.723 -28.609 -6.633 1 81.19 480 VAL B C 1
ATOM 7114 O O . VAL B 1 480 ? 2.652 -29.328 -5.633 1 81.19 480 VAL B O 1
ATOM 7117 N N . LEU B 1 481 ? 1.924 -28.703 -7.656 1 86.75 481 LEU B N 1
ATOM 7118 C CA . LEU B 1 481 ? 0.944 -29.781 -7.773 1 86.75 481 LEU B CA 1
ATOM 7119 C C . LEU B 1 481 ? 1.364 -30.781 -8.844 1 86.75 481 LEU B C 1
ATOM 7121 O O . LEU B 1 481 ? 1.658 -30.406 -9.977 1 86.75 481 LEU B O 1
ATOM 7125 N N . ASP B 1 482 ? 1.391 -32.062 -8.438 1 89.5 482 ASP B N 1
ATOM 7126 C CA . ASP B 1 482 ? 1.624 -33.125 -9.391 1 89.5 482 ASP B CA 1
ATOM 7127 C C . ASP B 1 482 ? 0.324 -33.875 -9.719 1 89.5 482 ASP B C 1
ATOM 7129 O O . ASP B 1 482 ? -0.376 -34.344 -8.82 1 89.5 482 ASP B O 1
ATOM 7133 N N . ALA B 1 483 ? 0.063 -33.906 -10.961 1 93.31 483 ALA B N 1
ATOM 7134 C CA . ALA B 1 483 ? -1.105 -34.625 -11.422 1 93.31 483 ALA B CA 1
ATOM 7135 C C . ALA B 1 483 ? -0.711 -35.688 -12.453 1 93.31 483 ALA B C 1
ATOM 7137 O O . ALA B 1 483 ? 0.241 -35.5 -13.219 1 93.31 483 ALA B O 1
ATOM 7138 N N . VAL B 1 484 ? -1.448 -36.812 -12.461 1 93.31 484 VAL B N 1
ATOM 7139 C CA . VAL B 1 484 ? -1.213 -37.906 -13.406 1 93.31 484 VAL B CA 1
ATOM 7140 C C . VAL B 1 484 ? -2.521 -38.281 -14.094 1 93.31 484 VAL B C 1
ATOM 7142 O O . VAL B 1 484 ? -3.605 -38 -13.594 1 93.31 484 VAL B O 1
ATOM 7145 N N . PRO B 1 485 ? -2.32 -38.812 -15.328 1 92.5 485 PRO B N 1
ATOM 7146 C CA . PRO B 1 485 ? -3.553 -39.281 -15.984 1 92.5 485 PRO B CA 1
ATOM 7147 C C . PRO B 1 485 ? -4.383 -40.188 -15.094 1 92.5 485 PRO B C 1
ATOM 7149 O O . PRO B 1 485 ? -3.828 -41.031 -14.383 1 92.5 485 PRO B O 1
ATOM 7152 N N . ALA B 1 486 ? -5.699 -39.906 -15.031 1 89.31 486 ALA B N 1
ATOM 7153 C CA . ALA B 1 486 ? -6.594 -40.688 -14.195 1 89.31 486 ALA B CA 1
ATOM 7154 C C . ALA B 1 486 ? -6.762 -42.125 -14.75 1 89.31 486 ALA B C 1
ATOM 7156 O O . ALA B 1 486 ? -6.684 -42.312 -15.961 1 89.31 486 ALA B O 1
#

Secondary structure (DSSP, 8-state):
--------HHHHHHHHHHHHHHHHHHHHHHHHHHHHHSS---BTTB--GGG-----HHHHHHHHHHHHHHHHHHTTS-HHHHHHHHHHHHHHHHHHHHTTHHHHHHHTTSEEEHHHHHHHTT--S-HHHHHHHHHHHHHTTSEEEEEE----SSTT---PPPEEEEEE-HHHHTTSTTSTT--HHHHHHHHHHHHHHTTHHHHHHHTS-HHHHSGGGTTT--HHHHHHT-HHHHHHHHHHHHHHT---------SEEEEET-TT-HHHHHHHHH-TT-EEEEEE-HHHHHHHHHHHHHH-HHHHHHTEEEEES-TT-GGGSPPPPSGGGGGSEEEEEEES-GGGS-HHHHHHHHHHHHHHHS-----TTGGGGGG------------------------------------TEEEEEEEE----TTS-HHHHHHHHHHHHHHHHHHSS-----HHHHHHHHHHTTEEEEEEEE-SSS-EEEEEEE-/--------HHHHHHHHHHHHHHHHHHHHHHHHHHHHHHS---BTTB--GGG-----HHHHHHHHHHHHHHHHHHTTS-HHHHHHHHHHHHHHHHHHHHTTHHHHHHHTTSEEEHHHHHHHTT--S-HHHHHHHHHHHHHTTSEEEEEE----SSTT---PPPEEEEEE-HHHHTTSTTSTT--HHHHHHHHHHHHHHTTHHHHHHHTS-HHHHSGGGTTT--HHHHHHT-HHHHHHHHHHHHHHT---------SEEEEET-TT-HHHHHHHHH-TT-EEEEEE-HHHHHHHHHHHHHH-HHHHTTTEEEEES-TT-GGGSPPPPSGGGGGSEEEEEEES-GGGS-HHHHHHHHHHHHHHHS-----TTGGGGGG------------------------------------TEEEEEEEE----TTS-HHHHHHHHHHHHHHHHHHSS-----HHHHHHHHHHTTEEEEEEEE-SSS-EEEEEEE-

Foldseek 3Di:
DDDPDPPDPVVVVVVVVVVVVVVVVVVVCVVLVVVVCVCPQPPLVNQPLQPPPPPDLVVLVVSLVVVVVVVVVVCPPPPVVVVVCVVPVLPLVLVCLVLVQLQLCVVVPFKDALVSSCVSSVPPDDSVVSNVSQVSCCVSPQKPKDWDFQDPPDDPDDGPDTGIMIGGDSNSNLCHPSRSLRCSLVSNLVVLLVQQLVQLVVCVVVVHQSNQVGCLCVNRPADVVSCVVDPVNVVSVVVNLVSQLPFHDDPPQWQEEEEAQCQLCPSVLVVCVVPVNYAYEYEEAPVRQVNSVVVCVVPPVPNDVPGYHYFHDDLLALVRDDAQDPDPSLPIAYEYEAEADLLLAALVSSLSSLLSPLCLQPVDPPPPPPPPPPPPPPPPDPVPDDDDDDDDDDDDDPDPPPPPPPPSRHRPHYKYKYKALADDVSDRPVLVVVQVVVQSSSCNRRVNRGHYYPVRVQVSQVSSQKHWDDWADGSGSIIMIIIGGD/DDDDDPPDPVVVVVVVVVVVVVVVVVVVVVVLVVVVVVCVPDVPVVQPNFPSPPPDLVVLLVSLVVVVVVVVVVCPPPPVVVVVCVVPVLPLVLVCLVLVQLQLCVVVPFKDALVSSCVSSVPPDDSVVSNVSQVSCCVSPQKPKDWDFQDPPDDPDDGPDTGIMIGGDRNSNLCHPSRPLRCSLVSNLVVLLVQQLVQLVVCVVVVHQSNQVGCLCVNRPADVVSCVVDPVNVVSVVVNLVSQLPQDDDPPQWQEEEEAQCQLCPSVLVVCVVPVNYAYEYEEAPVRQVNSVVVCVVPPVVNDVPGYHYFHDDLLALVRDDAQDPDPSLVIAYEYEAEAPLLLAALVSSLSSLLSPLCLQPVDPPPVPPVPPVPPPPPPDPVPDDDDDDDDDDDDPPDPPPPVPPPSRHRPHYKYKYKALADDVSDRPVLVVVQVVVQSSSCNRRVNRGHYYPVRVQVSQVSSQKHWDDWADGSGSIIMIIIGGD

Radius of gyration: 33.63 Å; Cα contacts (8 Å, |Δi|>4): 1584; chains: 2; bounding box: 82×111×112 Å

pLDDT: mean 73.53, std 23.96, range [16.56, 97.81]

Nearest PDB structures (foldseek):
  6c5b-assembly1_B  TM=8.162E-01  e=1.382E-22  Lysobacter antibioticus
  7phf-assembly2_D  TM=7.812E-01  e=5.029E-18  Streptomyces peucetius
  8tjj-assembly2_C  TM=7.847E-01  e=6.734E-16  uncultured bacterium
  1xds-assembly1_B  TM=7.320E-01  e=1.793E-15  Streptomyces purpurascens
  7ux6-assembly1_B  TM=6.840E-01  e=6.162E-14  Streptomyces drozdowiczii

InterPro domains:
  IPR001077 O-methyltransferase, C-terminal domain [PF00891] (223-359)
  IPR012967 Caffeic acid 3-O-methyltransferase-like, dimerisation domain [PF08100] (92-176)
  IPR016461 O-methyltransferase-like [PS51683] (81-485)
  IPR029063 S-adenosyl-L-methionine-dependent methyltransferase superfamily [G3DSA:3.40.50.150] (185-372)
  IPR029063 S-adenosyl-L-methionine-dependent methyltransferase superfamily [G3DSA:3.40.50.150] (395-485)
  IPR029063 S-adenosyl-L-methionine-dependent methyltransferase superfamily [SSF53335] (198-480)
  IPR036388 Winged helix-like DNA-binding domain superfamily [G3DSA:1.10.10.10] (71-184)
  IPR036390 Winged helix DNA-binding domain superfamily [SSF46785] (82-178)

Organism: NCBI:txid307507